Protein 2NAW (pdb70)

GO terms:
  GO:0005576 extracellular region (C, EXP)

Organism: Conus planorbis (NCBI:txid97183)

Structure (mmCIF, N/CA/C/O backbone):
data_2NAW
#
_entry.id   2NAW
#
loop_
_atom_site.group_PDB
_atom_site.id
_atom_site.type_symbol
_atom_site.label_atom_id
_atom_site.label_alt_id
_atom_site.label_comp_id
_atom_site.label_asym_id
_atom_site.label_entity_id
_atom_site.label_seq_id
_atom_site.pdbx_PDB_ins_code
_atom_site.Cartn_x
_atom_site.Cartn_y
_atom_site.Cartn_z
_atom_site.occupancy
_atom_site.B_iso_or_equiv
_atom_site.auth_seq_id
_atom_site.auth_comp_id
_atom_site.auth_asym_id
_atom_site.auth_atom_id
_atom_site.pdbx_PDB_model_num
ATOM 1 N N . HIS A 1 1 ? -8.484 -8.804 -13.459 1.00 0.00 1 HIS A N 1
ATOM 2 C CA . HIS A 1 1 ? -7.195 -8.126 -13.535 1.00 0.00 1 HIS A CA 1
ATOM 3 C C . HIS A 1 1 ? -6.216 -8.783 -12.587 1.00 0.00 1 HIS A C 1
ATOM 4 O O . HIS A 1 1 ? -5.014 -8.516 -12.625 1.00 0.00 1 HIS A O 1
ATOM 18 N N . GLY A 1 2 ? -6.738 -9.647 -11.751 1.00 0.00 2 GLY A N 1
ATOM 19 C CA . GLY A 1 2 ? -5.935 -10.309 -10.751 1.00 0.00 2 GLY A CA 1
ATOM 20 C C . GLY A 1 2 ? -5.927 -9.516 -9.471 1.00 0.00 2 GLY A C 1
ATOM 21 O O . GLY A 1 2 ? -6.690 -8.541 -9.334 1.00 0.00 2 GLY A O 1
ATOM 25 N N . GLU A 1 3 ? -5.108 -9.901 -8.523 1.00 0.00 3 GLU A N 1
ATOM 26 C CA . GLU A 1 3 ? -5.039 -9.170 -7.288 1.00 0.00 3 GLU A CA 1
ATOM 27 C C . GLU A 1 3 ? -4.104 -7.974 -7.375 1.00 0.00 3 GLU A C 1
ATOM 28 O O . GLU A 1 3 ? -2.910 -8.051 -7.072 1.00 0.00 3 GLU A O 1
ATOM 40 N N . GLY A 1 4 ? -4.643 -6.898 -7.870 1.00 0.00 4 GLY A N 1
ATOM 41 C CA . GLY A 1 4 ? -3.933 -5.657 -7.922 1.00 0.00 4 GLY A CA 1
ATOM 42 C C . GLY A 1 4 ? -4.307 -4.866 -6.725 1.00 0.00 4 GLY A C 1
ATOM 43 O O . GLY A 1 4 ? -5.169 -3.988 -6.786 1.00 0.00 4 GLY A O 1
ATOM 47 N N . THR A 1 5 ? -3.683 -5.181 -5.642 1.00 0.00 5 THR A N 1
ATOM 48 C CA . THR A 1 5 ? -4.054 -4.643 -4.383 1.00 0.00 5 THR A CA 1
ATOM 49 C C . THR A 1 5 ? -3.222 -3.415 -4.032 1.00 0.00 5 THR A C 1
ATOM 50 O O . THR A 1 5 ? -2.014 -3.508 -3.776 1.00 0.00 5 THR A O 1
ATOM 61 N N . PHE A 1 6 ? -3.863 -2.274 -4.068 1.00 0.00 6 PHE A N 1
ATOM 62 C CA . PHE A 1 6 ? -3.256 -1.048 -3.637 1.00 0.00 6 PHE A CA 1
ATOM 63 C C . PHE A 1 6 ? -3.565 -0.905 -2.171 1.00 0.00 6 PHE A C 1
ATOM 64 O O . PHE A 1 6 ? -4.739 -0.782 -1.781 1.00 0.00 6 PHE A O 1
ATOM 81 N N . THR A 1 7 ? -2.562 -0.982 -1.360 1.00 0.00 7 THR A N 1
ATOM 82 C CA . THR A 1 7 ? -2.758 -0.942 0.038 1.00 0.00 7 THR A CA 1
ATOM 83 C C . THR A 1 7 ? -2.709 0.468 0.584 1.00 0.00 7 THR A C 1
ATOM 84 O O . THR A 1 7 ? -2.027 1.351 0.042 1.00 0.00 7 THR A O 1
ATOM 95 N N . SER A 1 8 ? -3.520 0.692 1.571 1.00 0.00 8 SER A N 1
ATOM 96 C CA . SER A 1 8 ? -3.569 1.927 2.271 1.00 0.00 8 SER A CA 1
ATOM 97 C C . SER A 1 8 ? -3.342 1.654 3.754 1.00 0.00 8 SER A C 1
ATOM 98 O O . SER A 1 8 ? -4.289 1.448 4.513 1.00 0.00 8 SER A O 1
ATOM 106 N N . ASP A 1 9 ? -2.064 1.474 4.092 1.00 0.00 9 ASP A N 1
ATOM 107 C CA . ASP A 1 9 ? -1.536 1.193 5.451 1.00 0.00 9 ASP A CA 1
ATOM 108 C C . ASP A 1 9 ? -1.719 -0.264 5.822 1.00 0.00 9 ASP A C 1
ATOM 109 O O . ASP A 1 9 ? -1.061 -0.780 6.730 1.00 0.00 9 ASP A O 1
ATOM 118 N N . LEU A 1 10 ? -2.570 -0.936 5.062 1.00 0.00 10 LEU A N 1
ATOM 119 C CA . LEU A 1 10 ? -2.894 -2.332 5.269 1.00 0.00 10 LEU A CA 1
ATOM 120 C C . LEU A 1 10 ? -1.623 -3.182 5.238 1.00 0.00 10 LEU A C 1
ATOM 121 O O . LEU A 1 10 ? -1.436 -4.040 6.084 1.00 0.00 10 LEU A O 1
ATOM 137 N N . SER A 1 11 ? -0.750 -2.940 4.285 1.00 0.00 11 SER A N 1
ATOM 138 C CA . SER A 1 11 ? 0.520 -3.619 4.297 1.00 0.00 11 SER A CA 1
ATOM 139 C C . SER A 1 11 ? 1.673 -2.658 4.552 1.00 0.00 11 SER A C 1
ATOM 140 O O . SER A 1 11 ? 2.729 -3.076 5.002 1.00 0.00 11 SER A O 1
ATOM 148 N N . LYS A 1 12 ? 1.412 -1.360 4.351 1.00 0.00 12 LYS A N 1
ATOM 149 C CA . LYS A 1 12 ? 2.417 -0.299 4.420 1.00 0.00 12 LYS A CA 1
ATOM 150 C C . LYS A 1 12 ? 3.744 -0.702 3.760 1.00 0.00 12 LYS A C 1
ATOM 151 O O . LYS A 1 12 ? 4.792 -0.824 4.404 1.00 0.00 12 LYS A O 1
ATOM 170 N N . GLN A 1 13 ? 3.637 -1.016 2.506 1.00 0.00 13 GLN A N 1
ATOM 171 C CA . GLN A 1 13 ? 4.761 -1.466 1.689 1.00 0.00 13 GLN A CA 1
ATOM 172 C C . GLN A 1 13 ? 4.726 -0.753 0.350 1.00 0.00 13 GLN A C 1
ATOM 173 O O . GLN A 1 13 ? 5.446 0.223 0.137 1.00 0.00 13 GLN A O 1
ATOM 187 N N . MET A 1 14 ? 3.876 -1.223 -0.541 1.00 0.00 14 MET A N 1
ATOM 188 C CA . MET A 1 14 ? 3.682 -0.566 -1.806 1.00 0.00 14 MET A CA 1
ATOM 189 C C . MET A 1 14 ? 2.365 0.129 -1.701 1.00 0.00 14 MET A C 1
ATOM 190 O O . MET A 1 14 ? 1.300 -0.454 -1.961 1.00 0.00 14 MET A O 1
ATOM 204 N N . GLU A 1 15 ? 2.433 1.316 -1.201 1.00 0.00 15 GLU A N 1
ATOM 205 C CA . GLU A 1 15 ? 1.275 2.099 -0.941 1.00 0.00 15 GLU A CA 1
ATOM 206 C C . GLU A 1 15 ? 1.094 3.064 -2.062 1.00 0.00 15 GLU A C 1
ATOM 207 O O . GLU A 1 15 ? 2.056 3.403 -2.750 1.00 0.00 15 GLU A O 1
ATOM 219 N N . GLU A 1 16 ? -0.101 3.493 -2.274 1.00 0.00 16 GLU A N 1
ATOM 220 C CA . GLU A 1 16 ? -0.333 4.474 -3.284 1.00 0.00 16 GLU A CA 1
ATOM 221 C C . GLU A 1 16 ? -0.700 5.793 -2.631 1.00 0.00 16 GLU A C 1
ATOM 222 O O . GLU A 1 16 ? -0.139 6.858 -2.962 1.00 0.00 16 GLU A O 1
ATOM 234 N N . GLU A 1 17 ? -1.579 5.739 -1.664 1.00 0.00 17 GLU A N 1
ATOM 235 C CA . GLU A 1 17 ? -1.980 6.877 -1.015 1.00 0.00 17 GLU A CA 1
ATOM 236 C C . GLU A 1 17 ? -0.967 7.303 0.007 1.00 0.00 17 GLU A C 1
ATOM 237 O O . GLU A 1 17 ? -0.118 6.534 0.466 1.00 0.00 17 GLU A O 1
ATOM 249 N N . ALA A 1 18 ? -1.019 8.543 0.225 1.00 0.00 18 ALA A N 1
ATOM 250 C CA . ALA A 1 18 ? -0.131 9.353 1.082 1.00 0.00 18 ALA A CA 1
ATOM 251 C C . ALA A 1 18 ? 1.350 9.302 0.662 1.00 0.00 18 ALA A C 1
ATOM 252 O O . ALA A 1 18 ? 2.188 9.870 1.330 1.00 0.00 18 ALA A O 1
ATOM 259 N N . VAL A 1 19 ? 1.669 8.630 -0.440 1.00 0.00 19 VAL A N 1
ATOM 260 C CA . VAL A 1 19 ? 2.996 8.709 -1.010 1.00 0.00 19 VAL A CA 1
ATOM 261 C C . VAL A 1 19 ? 2.927 9.458 -2.335 1.00 0.00 19 VAL A C 1
ATOM 262 O O . VAL A 1 19 ? 3.744 10.332 -2.634 1.00 0.00 19 VAL A O 1
ATOM 275 N N . ARG A 1 20 ? 1.863 9.153 -3.094 1.00 0.00 20 ARG A N 1
ATOM 276 C CA . ARG A 1 20 ? 1.590 9.790 -4.372 1.00 0.00 20 ARG A CA 1
ATOM 277 C C . ARG A 1 20 ? 1.139 11.216 -4.206 1.00 0.00 20 ARG A C 1
ATOM 278 O O . ARG A 1 20 ? 0.994 11.929 -5.157 1.00 0.00 20 ARG A O 1
ATOM 299 N N . CYS A 1 21 ? 0.858 11.593 -2.998 1.00 0.00 21 CYS A N 1
ATOM 300 C CA . CYS A 1 21 ? 0.562 12.968 -2.704 1.00 0.00 21 CYS A CA 1
ATOM 301 C C . CYS A 1 21 ? 1.758 13.581 -2.014 1.00 0.00 21 CYS A C 1
ATOM 302 O O . CYS A 1 21 ? 2.110 14.699 -2.267 1.00 0.00 21 CYS A O 1
ATOM 309 N N . PHE A 1 22 ? 2.426 12.772 -1.214 1.00 0.00 22 PHE A N 1
ATOM 310 C CA . PHE A 1 22 ? 3.553 13.168 -0.373 1.00 0.00 22 PHE A CA 1
ATOM 311 C C . PHE A 1 22 ? 4.658 13.845 -1.183 1.00 0.00 22 PHE A C 1
ATOM 312 O O . PHE A 1 22 ? 4.999 15.004 -0.953 1.00 0.00 22 PHE A O 1
ATOM 329 N N . ILE A 1 23 ? 5.158 13.128 -2.164 1.00 0.00 23 ILE A N 1
ATOM 330 C CA . ILE A 1 23 ? 6.270 13.582 -2.997 1.00 0.00 23 ILE A CA 1
ATOM 331 C C . ILE A 1 23 ? 5.853 14.789 -3.874 1.00 0.00 23 ILE A C 1
ATOM 332 O O . ILE A 1 23 ? 6.675 15.603 -4.296 1.00 0.00 23 ILE A O 1
ATOM 348 N N . GLU A 1 24 ? 4.578 14.926 -4.078 1.00 0.00 24 GLU A N 1
ATOM 349 C CA . GLU A 1 24 ? 4.031 15.973 -4.919 1.00 0.00 24 GLU A CA 1
ATOM 350 C C . GLU A 1 24 ? 3.753 17.212 -4.073 1.00 0.00 24 GLU A C 1
ATOM 351 O O . GLU A 1 24 ? 3.956 18.349 -4.501 1.00 0.00 24 GLU A O 1
ATOM 363 N N . CYS A 1 25 ? 3.326 16.966 -2.862 1.00 0.00 25 CYS A N 1
ATOM 364 C CA . CYS A 1 25 ? 3.033 17.993 -1.878 1.00 0.00 25 CYS A CA 1
ATOM 365 C C . CYS A 1 25 ? 4.329 18.645 -1.444 1.00 0.00 25 CYS A C 1
ATOM 366 O O . CYS A 1 25 ? 4.362 19.829 -1.075 1.00 0.00 25 CYS A O 1
ATOM 373 N N . LEU A 1 26 ? 5.403 17.859 -1.514 1.00 0.00 26 LEU A N 1
ATOM 374 C CA . LEU A 1 26 ? 6.742 18.315 -1.225 1.00 0.00 26 LEU A CA 1
ATOM 375 C C . LEU A 1 26 ? 7.119 19.380 -2.258 1.00 0.00 26 LEU A C 1
ATOM 376 O O . LEU A 1 26 ? 7.742 20.390 -1.926 1.00 0.00 26 LEU A O 1
ATOM 392 N N . LYS A 1 27 ? 6.673 19.175 -3.492 1.00 0.00 27 LYS A N 1
ATOM 393 C CA . LYS A 1 27 ? 6.921 20.130 -4.563 1.00 0.00 27 LYS A CA 1
ATOM 394 C C . LYS A 1 27 ? 6.024 21.337 -4.340 1.00 0.00 27 LYS A C 1
ATOM 395 O O . LYS A 1 27 ? 6.492 22.467 -4.241 1.00 0.00 27 LYS A O 1
ATOM 414 N N . GLY A 1 28 ? 4.740 21.072 -4.229 1.00 0.00 28 GLY A N 1
ATOM 415 C CA . GLY A 1 28 ? 3.784 22.107 -3.956 1.00 0.00 28 GLY A CA 1
ATOM 416 C C . GLY A 1 28 ? 2.622 22.054 -4.867 1.00 0.00 28 GLY A C 1
ATOM 417 O O . GLY A 1 28 ? 2.416 22.959 -5.677 1.00 0.00 28 GLY A O 1
ATOM 421 N N . ILE A 1 29 ? 1.861 21.028 -4.759 1.00 0.00 29 ILE A N 1
ATOM 422 C CA . ILE A 1 29 ? 0.701 20.899 -5.496 1.00 0.00 29 ILE A CA 1
ATOM 423 C C . ILE A 1 29 ? -0.344 20.508 -4.534 1.00 0.00 29 ILE A C 1
ATOM 424 O O . ILE A 1 29 ? -0.096 19.739 -3.607 1.00 0.00 29 ILE A O 1
ATOM 440 N N . GLY A 1 30 ? -1.386 21.166 -4.650 1.00 0.00 30 GLY A N 1
ATOM 441 C CA . GLY A 1 30 ? -2.589 20.897 -3.888 1.00 0.00 30 GLY A CA 1
ATOM 442 C C . GLY A 1 30 ? -3.257 19.564 -4.253 1.00 0.00 30 GLY A C 1
ATOM 443 O O . GLY A 1 30 ? -2.612 18.524 -4.354 1.00 0.00 30 GLY A O 1
ATOM 447 N N . HIS A 1 31 ? -4.536 19.595 -4.462 1.00 0.00 31 HIS A N 1
ATOM 448 C CA . HIS A 1 31 ? -5.293 18.381 -4.707 1.00 0.00 31 HIS A CA 1
ATOM 449 C C . HIS A 1 31 ? -5.225 17.967 -6.172 1.00 0.00 31 HIS A C 1
ATOM 450 O O . HIS A 1 31 ? -6.064 18.354 -6.988 1.00 0.00 31 HIS A O 1
ATOM 464 N N . LYS A 1 32 ? -4.173 17.269 -6.517 1.00 0.00 32 LYS A N 1
ATOM 465 C CA . LYS A 1 32 ? -4.014 16.728 -7.860 1.00 0.00 32 LYS A CA 1
ATOM 466 C C . LYS A 1 32 ? -4.627 15.327 -7.928 1.00 0.00 32 LYS A C 1
ATOM 467 O O . LYS A 1 32 ? -5.266 14.953 -8.904 1.00 0.00 32 LYS A O 1
ATOM 486 N N . TYR A 1 33 ? -4.477 14.596 -6.856 1.00 0.00 33 TYR A N 1
ATOM 487 C CA . TYR A 1 33 ? -4.956 13.223 -6.767 1.00 0.00 33 TYR A CA 1
ATOM 488 C C . TYR A 1 33 ? -6.145 13.214 -5.828 1.00 0.00 33 TYR A C 1
ATOM 489 O O . TYR A 1 33 ? -6.225 14.087 -4.959 1.00 0.00 33 TYR A O 1
ATOM 507 N N . PRO A 1 34 ? -7.094 12.273 -5.994 1.00 0.00 34 PRO A N 1
ATOM 508 C CA . PRO A 1 34 ? -8.307 12.169 -5.141 1.00 0.00 34 PRO A CA 1
ATOM 509 C C . PRO A 1 34 ? -7.971 12.159 -3.644 1.00 0.00 34 PRO A C 1
ATOM 510 O O . PRO A 1 34 ? -8.536 12.900 -2.850 1.00 0.00 34 PRO A O 1
ATOM 521 N N . PHE A 1 35 ? -6.996 11.362 -3.312 1.00 0.00 35 PHE A N 1
ATOM 522 C CA . PHE A 1 35 ? -6.561 11.142 -1.949 1.00 0.00 35 PHE A CA 1
ATOM 523 C C . PHE A 1 35 ? -5.489 12.132 -1.520 1.00 0.00 35 PHE A C 1
ATOM 524 O O . PHE A 1 35 ? -4.964 12.045 -0.411 1.00 0.00 35 PHE A O 1
ATOM 541 N N . CYS A 1 36 ? -5.169 13.064 -2.372 1.00 0.00 36 CYS A N 1
ATOM 542 C CA . CYS A 1 36 ? -4.119 14.004 -2.072 1.00 0.00 36 CYS A CA 1
ATOM 543 C C . CYS A 1 36 ? -4.674 15.170 -1.336 1.00 0.00 36 CYS A C 1
ATOM 544 O O . CYS A 1 36 ? -5.424 15.960 -1.890 1.00 0.00 36 CYS A O 1
ATOM 551 N N . HIS A 1 37 ? -4.351 15.243 -0.078 1.00 0.00 37 HIS A N 1
ATOM 552 C CA . HIS A 1 37 ? -4.776 16.324 0.745 1.00 0.00 37 HIS A CA 1
ATOM 553 C C . HIS A 1 37 ? -3.596 17.184 1.089 1.00 0.00 37 HIS A C 1
ATOM 554 O O . HIS A 1 37 ? -2.986 17.063 2.160 1.00 0.00 37 HIS A O 1
ATOM 568 N N . CYS A 1 38 ? -3.198 17.951 0.127 1.00 0.00 38 CYS A N 1
ATOM 569 C CA . CYS A 1 38 ? -2.128 18.884 0.299 1.00 0.00 38 CYS A CA 1
ATOM 570 C C . CYS A 1 38 ? -2.691 20.295 0.226 1.00 0.00 38 CYS A C 1
ATOM 571 O O . CYS A 1 38 ? -3.656 20.546 -0.503 1.00 0.00 38 CYS A O 1
ATOM 578 N N . ARG A 1 39 ? -2.124 21.203 0.990 1.00 0.00 39 ARG A N 1
ATOM 579 C CA . ARG A 1 39 ? -2.630 22.577 1.065 1.00 0.00 39 ARG A CA 1
ATOM 580 C C . ARG A 1 39 ? -1.753 23.545 0.307 1.00 0.00 39 ARG A C 1
ATOM 581 O O . ARG A 1 39 ? -1.835 23.615 -0.923 1.00 0.00 39 ARG A O 1
ATOM 602 N N . HIS A 1 1 ? -18.746 -9.133 -15.805 1.00 0.00 1 HIS A N 2
ATOM 603 C CA . HIS A 1 1 ? -17.538 -8.324 -15.860 1.00 0.00 1 HIS A CA 2
ATOM 604 C C . HIS A 1 1 ? -16.357 -9.099 -15.287 1.00 0.00 1 HIS A C 2
ATOM 605 O O . HIS A 1 1 ? -16.530 -9.930 -14.378 1.00 0.00 1 HIS A O 2
ATOM 619 N N . GLY A 1 2 ? -15.191 -8.849 -15.827 1.00 0.00 2 GLY A N 2
ATOM 620 C CA . GLY A 1 2 ? -13.994 -9.497 -15.363 1.00 0.00 2 GLY A CA 2
ATOM 621 C C . GLY A 1 2 ? -13.665 -10.722 -16.172 1.00 0.00 2 GLY A C 2
ATOM 622 O O . GLY A 1 2 ? -14.465 -11.128 -17.043 1.00 0.00 2 GLY A O 2
ATOM 626 N N . GLU A 1 3 ? -12.508 -11.309 -15.877 1.00 0.00 3 GLU A N 2
ATOM 627 C CA . GLU A 1 3 ? -11.967 -12.498 -16.535 1.00 0.00 3 GLU A CA 2
ATOM 628 C C . GLU A 1 3 ? -11.582 -12.197 -17.988 1.00 0.00 3 GLU A C 2
ATOM 629 O O . GLU A 1 3 ? -12.402 -11.769 -18.802 1.00 0.00 3 GLU A O 2
ATOM 641 N N . GLY A 1 4 ? -10.324 -12.375 -18.296 1.00 0.00 4 GLY A N 2
ATOM 642 C CA . GLY A 1 4 ? -9.818 -12.026 -19.602 1.00 0.00 4 GLY A CA 2
ATOM 643 C C . GLY A 1 4 ? -9.397 -10.584 -19.592 1.00 0.00 4 GLY A C 2
ATOM 644 O O . GLY A 1 4 ? -8.239 -10.252 -19.841 1.00 0.00 4 GLY A O 2
ATOM 648 N N . THR A 1 5 ? -10.335 -9.740 -19.278 1.00 0.00 5 THR A N 2
ATOM 649 C CA . THR A 1 5 ? -10.095 -8.357 -19.101 1.00 0.00 5 THR A CA 2
ATOM 650 C C . THR A 1 5 ? -9.883 -8.123 -17.611 1.00 0.00 5 THR A C 2
ATOM 651 O O . THR A 1 5 ? -10.815 -8.257 -16.808 1.00 0.00 5 THR A O 2
ATOM 662 N N . PHE A 1 6 ? -8.668 -7.846 -17.247 1.00 0.00 6 PHE A N 2
ATOM 663 C CA . PHE A 1 6 ? -8.326 -7.603 -15.880 1.00 0.00 6 PHE A CA 2
ATOM 664 C C . PHE A 1 6 ? -7.888 -6.161 -15.746 1.00 0.00 6 PHE A C 2
ATOM 665 O O . PHE A 1 6 ? -6.807 -5.778 -16.206 1.00 0.00 6 PHE A O 2
ATOM 682 N N . THR A 1 7 ? -8.715 -5.373 -15.130 1.00 0.00 7 THR A N 2
ATOM 683 C CA . THR A 1 7 ? -8.487 -3.963 -15.038 1.00 0.00 7 THR A CA 2
ATOM 684 C C . THR A 1 7 ? -7.667 -3.630 -13.796 1.00 0.00 7 THR A C 2
ATOM 685 O O . THR A 1 7 ? -7.949 -4.116 -12.687 1.00 0.00 7 THR A O 2
ATOM 696 N N . SER A 1 8 ? -6.625 -2.879 -13.994 1.00 0.00 8 SER A N 2
ATOM 697 C CA . SER A 1 8 ? -5.780 -2.460 -12.927 1.00 0.00 8 SER A CA 2
ATOM 698 C C . SER A 1 8 ? -6.086 -1.010 -12.622 1.00 0.00 8 SER A C 2
ATOM 699 O O . SER A 1 8 ? -6.512 -0.263 -13.524 1.00 0.00 8 SER A O 2
ATOM 707 N N . ASP A 1 9 ? -5.910 -0.623 -11.359 1.00 0.00 9 ASP A N 2
ATOM 708 C CA . ASP A 1 9 ? -6.071 0.762 -10.899 1.00 0.00 9 ASP A CA 2
ATOM 709 C C . ASP A 1 9 ? -7.513 1.214 -10.991 1.00 0.00 9 ASP A C 2
ATOM 710 O O . ASP A 1 9 ? -7.803 2.406 -10.985 1.00 0.00 9 ASP A O 2
ATOM 719 N N . LEU A 1 10 ? -8.413 0.256 -11.004 1.00 0.00 10 LEU A N 2
ATOM 720 C CA . LEU A 1 10 ? -9.833 0.533 -11.066 1.00 0.00 10 LEU A CA 2
ATOM 721 C C . LEU A 1 10 ? -10.267 0.930 -9.664 1.00 0.00 10 LEU A C 2
ATOM 722 O O . LEU A 1 10 ? -10.990 1.910 -9.470 1.00 0.00 10 LEU A O 2
ATOM 738 N N . SER A 1 11 ? -9.774 0.195 -8.695 1.00 0.00 11 SER A N 2
ATOM 739 C CA . SER A 1 11 ? -10.012 0.501 -7.313 1.00 0.00 11 SER A CA 2
ATOM 740 C C . SER A 1 11 ? -8.911 1.435 -6.817 1.00 0.00 11 SER A C 2
ATOM 741 O O . SER A 1 11 ? -9.026 2.077 -5.765 1.00 0.00 11 SER A O 2
ATOM 749 N N . LYS A 1 12 ? -7.828 1.489 -7.624 1.00 0.00 12 LYS A N 2
ATOM 750 C CA . LYS A 1 12 ? -6.644 2.295 -7.390 1.00 0.00 12 LYS A CA 2
ATOM 751 C C . LYS A 1 12 ? -6.021 1.952 -6.023 1.00 0.00 12 LYS A C 2
ATOM 752 O O . LYS A 1 12 ? -5.375 2.770 -5.352 1.00 0.00 12 LYS A O 2
ATOM 771 N N . GLN A 1 13 ? -6.207 0.738 -5.673 1.00 0.00 13 GLN A N 2
ATOM 772 C CA . GLN A 1 13 ? -5.762 0.158 -4.451 1.00 0.00 13 GLN A CA 2
ATOM 773 C C . GLN A 1 13 ? -4.362 -0.442 -4.638 1.00 0.00 13 GLN A C 2
ATOM 774 O O . GLN A 1 13 ? -3.655 -0.721 -3.675 1.00 0.00 13 GLN A O 2
ATOM 788 N N . MET A 1 14 ? -3.979 -0.619 -5.893 1.00 0.00 14 MET A N 2
ATOM 789 C CA . MET A 1 14 ? -2.671 -1.182 -6.260 1.00 0.00 14 MET A CA 2
ATOM 790 C C . MET A 1 14 ? -1.518 -0.268 -5.805 1.00 0.00 14 MET A C 2
ATOM 791 O O . MET A 1 14 ? -0.393 -0.720 -5.587 1.00 0.00 14 MET A O 2
ATOM 805 N N . GLU A 1 15 ? -1.820 1.000 -5.660 1.00 0.00 15 GLU A N 2
ATOM 806 C CA . GLU A 1 15 ? -0.860 1.987 -5.223 1.00 0.00 15 GLU A CA 2
ATOM 807 C C . GLU A 1 15 ? -1.054 2.271 -3.751 1.00 0.00 15 GLU A C 2
ATOM 808 O O . GLU A 1 15 ? -2.122 1.974 -3.171 1.00 0.00 15 GLU A O 2
ATOM 820 N N . GLU A 1 16 ? -0.050 2.811 -3.142 1.00 0.00 16 GLU A N 2
ATOM 821 C CA . GLU A 1 16 ? -0.128 3.187 -1.771 1.00 0.00 16 GLU A CA 2
ATOM 822 C C . GLU A 1 16 ? -0.403 4.670 -1.729 1.00 0.00 16 GLU A C 2
ATOM 823 O O . GLU A 1 16 ? 0.239 5.463 -2.444 1.00 0.00 16 GLU A O 2
ATOM 835 N N . GLU A 1 17 ? -1.316 5.063 -0.915 1.00 0.00 17 GLU A N 2
ATOM 836 C CA . GLU A 1 17 ? -1.733 6.370 -0.874 1.00 0.00 17 GLU A CA 2
ATOM 837 C C . GLU A 1 17 ? -0.930 7.080 0.169 1.00 0.00 17 GLU A C 2
ATOM 838 O O . GLU A 1 17 ? -0.215 6.461 0.969 1.00 0.00 17 GLU A O 2
ATOM 850 N N . ALA A 1 18 ? -0.985 8.351 0.077 1.00 0.00 18 ALA A N 2
ATOM 851 C CA . ALA A 1 18 ? -0.180 9.311 0.861 1.00 0.00 18 ALA A CA 2
ATOM 852 C C . ALA A 1 18 ? 1.315 9.221 0.492 1.00 0.00 18 ALA A C 2
ATOM 853 O O . ALA A 1 18 ? 2.166 9.867 1.092 1.00 0.00 18 ALA A O 2
ATOM 860 N N . VAL A 1 19 ? 1.589 8.423 -0.535 1.00 0.00 19 VAL A N 2
ATOM 861 C CA . VAL A 1 19 ? 2.901 8.277 -1.147 1.00 0.00 19 VAL A CA 2
ATOM 862 C C . VAL A 1 19 ? 2.849 9.003 -2.478 1.00 0.00 19 VAL A C 2
ATOM 863 O O . VAL A 1 19 ? 3.714 9.796 -2.817 1.00 0.00 19 VAL A O 2
ATOM 876 N N . ARG A 1 20 ? 1.749 8.772 -3.173 1.00 0.00 20 ARG A N 2
ATOM 877 C CA . ARG A 1 20 ? 1.454 9.361 -4.483 1.00 0.00 20 ARG A CA 2
ATOM 878 C C . ARG A 1 20 ? 1.387 10.890 -4.389 1.00 0.00 20 ARG A C 2
ATOM 879 O O . ARG A 1 20 ? 1.647 11.588 -5.342 1.00 0.00 20 ARG A O 2
ATOM 900 N N . CYS A 1 21 ? 1.029 11.367 -3.215 1.00 0.00 21 CYS A N 2
ATOM 901 C CA . CYS A 1 21 ? 0.873 12.782 -2.915 1.00 0.00 21 CYS A CA 2
ATOM 902 C C . CYS A 1 21 ? 2.056 13.283 -2.076 1.00 0.00 21 CYS A C 2
ATOM 903 O O . CYS A 1 21 ? 2.199 14.465 -1.850 1.00 0.00 21 CYS A O 2
ATOM 910 N N . PHE A 1 22 ? 2.944 12.370 -1.689 1.00 0.00 22 PHE A N 2
ATOM 911 C CA . PHE A 1 22 ? 4.017 12.687 -0.743 1.00 0.00 22 PHE A CA 2
ATOM 912 C C . PHE A 1 22 ? 5.015 13.668 -1.332 1.00 0.00 22 PHE A C 2
ATOM 913 O O . PHE A 1 22 ? 5.110 14.804 -0.887 1.00 0.00 22 PHE A O 2
ATOM 930 N N . ILE A 1 23 ? 5.720 13.238 -2.371 1.00 0.00 23 ILE A N 2
ATOM 931 C CA . ILE A 1 23 ? 6.761 14.068 -2.998 1.00 0.00 23 ILE A CA 2
ATOM 932 C C . ILE A 1 23 ? 6.104 15.273 -3.639 1.00 0.00 23 ILE A C 2
ATOM 933 O O . ILE A 1 23 ? 6.659 16.367 -3.701 1.00 0.00 23 ILE A O 2
ATOM 949 N N . GLU A 1 24 ? 4.888 15.064 -4.035 1.00 0.00 24 GLU A N 2
ATOM 950 C CA . GLU A 1 24 ? 4.071 16.072 -4.661 1.00 0.00 24 GLU A CA 2
ATOM 951 C C . GLU A 1 24 ? 3.758 17.167 -3.667 1.00 0.00 24 GLU A C 2
ATOM 952 O O . GLU A 1 24 ? 3.655 18.333 -4.023 1.00 0.00 24 GLU A O 2
ATOM 964 N N . CYS A 1 25 ? 3.633 16.784 -2.430 1.00 0.00 25 CYS A N 2
ATOM 965 C CA . CYS A 1 25 ? 3.379 17.724 -1.364 1.00 0.00 25 CYS A CA 2
ATOM 966 C C . CYS A 1 25 ? 4.646 18.529 -1.069 1.00 0.00 25 CYS A C 2
ATOM 967 O O . CYS A 1 25 ? 4.577 19.708 -0.677 1.00 0.00 25 CYS A O 2
ATOM 974 N N . LEU A 1 26 ? 5.812 17.905 -1.271 1.00 0.00 26 LEU A N 2
ATOM 975 C CA . LEU A 1 26 ? 7.076 18.644 -1.170 1.00 0.00 26 LEU A CA 2
ATOM 976 C C . LEU A 1 26 ? 7.188 19.638 -2.314 1.00 0.00 26 LEU A C 2
ATOM 977 O O . LEU A 1 26 ? 7.768 20.710 -2.166 1.00 0.00 26 LEU A O 2
ATOM 993 N N . LYS A 1 27 ? 6.626 19.272 -3.455 1.00 0.00 27 LYS A N 2
ATOM 994 C CA . LYS A 1 27 ? 6.606 20.146 -4.620 1.00 0.00 27 LYS A CA 2
ATOM 995 C C . LYS A 1 27 ? 5.652 21.313 -4.379 1.00 0.00 27 LYS A C 2
ATOM 996 O O . LYS A 1 27 ? 6.019 22.477 -4.518 1.00 0.00 27 LYS A O 2
ATOM 1015 N N . GLY A 1 28 ? 4.447 20.991 -3.999 1.00 0.00 28 GLY A N 2
ATOM 1016 C CA . GLY A 1 28 ? 3.437 21.987 -3.795 1.00 0.00 28 GLY A CA 2
ATOM 1017 C C . GLY A 1 28 ? 2.468 21.944 -4.916 1.00 0.00 28 GLY A C 2
ATOM 1018 O O . GLY A 1 28 ? 2.680 22.580 -5.958 1.00 0.00 28 GLY A O 2
ATOM 1022 N N . ILE A 1 29 ? 1.427 21.190 -4.729 1.00 0.00 29 ILE A N 2
ATOM 1023 C CA . ILE A 1 29 ? 0.446 20.987 -5.698 1.00 0.00 29 ILE A CA 2
ATOM 1024 C C . ILE A 1 29 ? -0.911 21.099 -5.057 1.00 0.00 29 ILE A C 2
ATOM 1025 O O . ILE A 1 29 ? -1.214 20.480 -4.036 1.00 0.00 29 ILE A O 2
ATOM 1041 N N . GLY A 1 30 ? -1.615 21.983 -5.558 1.00 0.00 30 GLY A N 2
ATOM 1042 C CA . GLY A 1 30 ? -2.963 22.227 -5.143 1.00 0.00 30 GLY A CA 2
ATOM 1043 C C . GLY A 1 30 ? -3.921 21.221 -5.730 1.00 0.00 30 GLY A C 2
ATOM 1044 O O . GLY A 1 30 ? -4.456 21.427 -6.830 1.00 0.00 30 GLY A O 2
ATOM 1048 N N . HIS A 1 31 ? -4.124 20.145 -4.989 1.00 0.00 31 HIS A N 2
ATOM 1049 C CA . HIS A 1 31 ? -5.018 19.046 -5.320 1.00 0.00 31 HIS A CA 2
ATOM 1050 C C . HIS A 1 31 ? -4.742 18.418 -6.684 1.00 0.00 31 HIS A C 2
ATOM 1051 O O . HIS A 1 31 ? -5.416 18.711 -7.676 1.00 0.00 31 HIS A O 2
ATOM 1065 N N . LYS A 1 32 ? -3.717 17.595 -6.743 1.00 0.00 32 LYS A N 2
ATOM 1066 C CA . LYS A 1 32 ? -3.421 16.857 -7.963 1.00 0.00 32 LYS A CA 2
ATOM 1067 C C . LYS A 1 32 ? -4.149 15.513 -7.913 1.00 0.00 32 LYS A C 2
ATOM 1068 O O . LYS A 1 32 ? -4.370 14.863 -8.928 1.00 0.00 32 LYS A O 2
ATOM 1087 N N . TYR A 1 33 ? -4.541 15.123 -6.721 1.00 0.00 33 TYR A N 2
ATOM 1088 C CA . TYR A 1 33 ? -5.204 13.861 -6.506 1.00 0.00 33 TYR A CA 2
ATOM 1089 C C . TYR A 1 33 ? -6.370 14.107 -5.576 1.00 0.00 33 TYR A C 2
ATOM 1090 O O . TYR A 1 33 ? -6.278 14.979 -4.706 1.00 0.00 33 TYR A O 2
ATOM 1108 N N . PRO A 1 34 ? -7.460 13.348 -5.727 1.00 0.00 34 PRO A N 2
ATOM 1109 C CA . PRO A 1 34 ? -8.652 13.443 -4.848 1.00 0.00 34 PRO A CA 2
ATOM 1110 C C . PRO A 1 34 ? -8.297 13.194 -3.374 1.00 0.00 34 PRO A C 2
ATOM 1111 O O . PRO A 1 34 ? -8.765 13.876 -2.465 1.00 0.00 34 PRO A O 2
ATOM 1122 N N . PHE A 1 35 ? -7.422 12.247 -3.191 1.00 0.00 35 PHE A N 2
ATOM 1123 C CA . PHE A 1 35 ? -7.018 11.724 -1.899 1.00 0.00 35 PHE A CA 2
ATOM 1124 C C . PHE A 1 35 ? -5.703 12.344 -1.434 1.00 0.00 35 PHE A C 2
ATOM 1125 O O . PHE A 1 35 ? -5.030 11.822 -0.548 1.00 0.00 35 PHE A O 2
ATOM 1142 N N . CYS A 1 36 ? -5.331 13.432 -2.036 1.00 0.00 36 CYS A N 2
ATOM 1143 C CA . CYS A 1 36 ? -4.117 14.111 -1.655 1.00 0.00 36 CYS A CA 2
ATOM 1144 C C . CYS A 1 36 ? -4.451 15.148 -0.602 1.00 0.00 36 CYS A C 2
ATOM 1145 O O . CYS A 1 36 ? -5.239 16.068 -0.839 1.00 0.00 36 CYS A O 2
ATOM 1152 N N . HIS A 1 37 ? -3.886 14.968 0.567 1.00 0.00 37 HIS A N 2
ATOM 1153 C CA . HIS A 1 37 ? -4.152 15.814 1.724 1.00 0.00 37 HIS A CA 2
ATOM 1154 C C . HIS A 1 37 ? -3.113 16.931 1.850 1.00 0.00 37 HIS A C 2
ATOM 1155 O O . HIS A 1 37 ? -2.737 17.326 2.953 1.00 0.00 37 HIS A O 2
ATOM 1169 N N . CYS A 1 38 ? -2.675 17.474 0.738 1.00 0.00 38 CYS A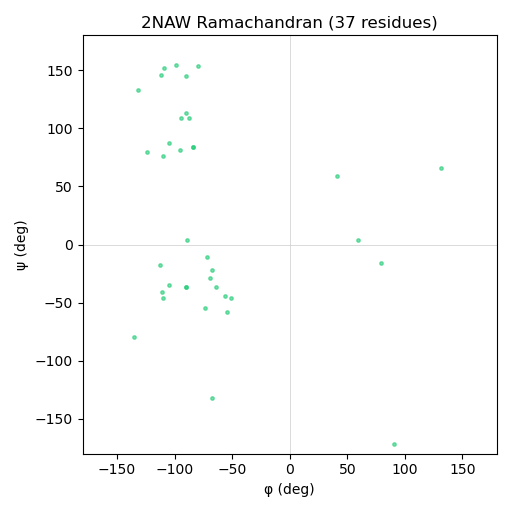 N 2
ATOM 1170 C CA . CYS A 1 38 ? -1.666 18.516 0.791 1.00 0.00 38 CYS A CA 2
ATOM 1171 C C . CYS A 1 38 ? -2.295 19.888 0.552 1.00 0.00 38 CYS A C 2
ATOM 1172 O O . CYS A 1 38 ? -1.615 20.910 0.578 1.00 0.00 38 CYS A O 2
ATOM 1179 N N . ARG A 1 39 ? -3.607 19.897 0.384 1.00 0.00 39 ARG A N 2
ATOM 1180 C CA . ARG A 1 39 ? -4.377 21.116 0.052 1.00 0.00 39 ARG A CA 2
ATOM 1181 C C . ARG A 1 39 ? -3.866 21.774 -1.219 1.00 0.00 39 ARG A C 2
ATOM 1182 O O . ARG A 1 39 ? -3.541 21.073 -2.194 1.00 0.00 39 ARG A O 2
ATOM 1203 N N . HIS A 1 1 ? -6.515 4.515 25.147 1.00 0.00 1 HIS A N 3
ATOM 1204 C CA . HIS A 1 1 ? -6.096 5.838 24.720 1.00 0.00 1 HIS A CA 3
ATOM 1205 C C . HIS A 1 1 ? -4.632 5.817 24.333 1.00 0.00 1 HIS A C 3
ATOM 1206 O O . HIS A 1 1 ? -3.890 4.892 24.709 1.00 0.00 1 HIS A O 3
ATOM 1220 N N . GLY A 1 2 ? -4.223 6.814 23.606 1.00 0.00 2 GLY A N 3
ATOM 1221 C CA . GLY A 1 2 ? -2.861 6.930 23.180 1.00 0.00 2 GLY A CA 3
ATOM 1222 C C . GLY A 1 2 ? -2.698 6.503 21.745 1.00 0.00 2 GLY A C 3
ATOM 1223 O O . GLY A 1 2 ? -3.535 5.769 21.206 1.00 0.00 2 GLY A O 3
ATOM 1227 N N . GLU A 1 3 ? -1.629 6.934 21.139 1.00 0.00 3 GLU A N 3
ATOM 1228 C CA . GLU A 1 3 ? -1.337 6.631 19.764 1.00 0.00 3 GLU A CA 3
ATOM 1229 C C . GLU A 1 3 ? 0.177 6.660 19.638 1.00 0.00 3 GLU A C 3
ATOM 1230 O O . GLU A 1 3 ? 0.803 7.688 19.915 1.00 0.00 3 GLU A O 3
ATOM 1242 N N . GLY A 1 4 ? 0.766 5.557 19.282 1.00 0.00 4 GLY A N 3
ATOM 1243 C CA . GLY A 1 4 ? 2.194 5.510 19.171 1.00 0.00 4 GLY A CA 3
ATOM 1244 C C . GLY A 1 4 ? 2.640 4.724 17.981 1.00 0.00 4 GLY A C 3
ATOM 1245 O O . GLY A 1 4 ? 3.725 4.134 17.989 1.00 0.00 4 GLY A O 3
ATOM 1249 N N . THR A 1 5 ? 1.834 4.708 16.959 1.00 0.00 5 THR A N 3
ATOM 1250 C CA . THR A 1 5 ? 2.150 3.970 15.778 1.00 0.00 5 THR A CA 3
ATOM 1251 C C . THR A 1 5 ? 2.232 4.875 14.560 1.00 0.00 5 THR A C 3
ATOM 1252 O O . THR A 1 5 ? 1.221 5.403 14.078 1.00 0.00 5 THR A O 3
ATOM 1263 N N . PHE A 1 6 ? 3.417 5.068 14.078 1.00 0.00 6 PHE A N 3
ATOM 1264 C CA . PHE A 1 6 ? 3.652 5.880 12.926 1.00 0.00 6 PHE A CA 3
ATOM 1265 C C . PHE A 1 6 ? 4.219 4.957 11.859 1.00 0.00 6 PHE A C 3
ATOM 1266 O O . PHE A 1 6 ? 5.241 4.299 12.083 1.00 0.00 6 PHE A O 3
ATOM 1283 N N . THR A 1 7 ? 3.553 4.865 10.745 1.00 0.00 7 THR A N 3
ATOM 1284 C CA . THR A 1 7 ? 3.929 3.929 9.730 1.00 0.00 7 THR A CA 3
ATOM 1285 C C . THR A 1 7 ? 4.383 4.654 8.462 1.00 0.00 7 THR A C 3
ATOM 1286 O O . THR A 1 7 ? 3.599 5.352 7.815 1.00 0.00 7 THR A O 3
ATOM 1297 N N . SER A 1 8 ? 5.649 4.515 8.137 1.00 0.00 8 SER A N 3
ATOM 1298 C CA . SER A 1 8 ? 6.196 5.130 6.956 1.00 0.00 8 SER A CA 3
ATOM 1299 C C . SER A 1 8 ? 6.884 4.068 6.112 1.00 0.00 8 SER A C 3
ATOM 1300 O O . SER A 1 8 ? 8.014 3.683 6.413 1.00 0.00 8 SER A O 3
ATOM 1308 N N . ASP A 1 9 ? 6.167 3.533 5.113 1.00 0.00 9 ASP A N 3
ATOM 1309 C CA . ASP A 1 9 ? 6.695 2.515 4.175 1.00 0.00 9 ASP A CA 3
ATOM 1310 C C . ASP A 1 9 ? 7.144 1.279 4.928 1.00 0.00 9 ASP A C 3
ATOM 1311 O O . ASP A 1 9 ? 8.014 0.542 4.450 1.00 0.00 9 ASP A O 3
ATOM 1320 N N . LEU A 1 10 ? 6.522 1.015 6.074 1.00 0.00 10 LEU A N 3
ATOM 1321 C CA . LEU A 1 10 ? 6.966 -0.072 6.935 1.00 0.00 10 LEU A CA 3
ATOM 1322 C C . LEU A 1 10 ? 6.663 -1.397 6.249 1.00 0.00 10 LEU A C 3
ATOM 1323 O O . LEU A 1 10 ? 7.513 -2.275 6.164 1.00 0.00 10 LEU A O 3
ATOM 1339 N N . SER A 1 11 ? 5.477 -1.510 5.740 1.00 0.00 11 SER A N 3
ATOM 1340 C CA . SER A 1 11 ? 5.116 -2.610 4.893 1.00 0.00 11 SER A CA 3
ATOM 1341 C C . SER A 1 11 ? 4.868 -2.068 3.491 1.00 0.00 11 SER A C 3
ATOM 1342 O O . SER A 1 11 ? 4.731 -2.816 2.532 1.00 0.00 11 SER A O 3
ATOM 1350 N N . LYS A 1 12 ? 4.740 -0.725 3.429 1.00 0.00 12 LYS A N 3
ATOM 1351 C CA . LYS A 1 12 ? 4.465 0.054 2.216 1.00 0.00 12 LYS A CA 3
ATOM 1352 C C . LYS A 1 12 ? 3.092 -0.334 1.639 1.00 0.00 12 LYS A C 3
ATOM 1353 O O . LYS A 1 12 ? 2.757 -0.088 0.483 1.00 0.00 12 LYS A O 3
ATOM 1372 N N . GLN A 1 13 ? 2.299 -0.884 2.502 1.00 0.00 13 GLN A N 3
ATOM 1373 C CA . GLN A 1 13 ? 0.971 -1.348 2.176 1.00 0.00 13 GLN A CA 3
ATOM 1374 C C . GLN A 1 13 ? -0.074 -0.305 2.516 1.00 0.00 13 GLN A C 3
ATOM 1375 O O . GLN A 1 13 ? -1.043 -0.117 1.778 1.00 0.00 13 GLN A O 3
ATOM 1389 N N . MET A 1 14 ? 0.126 0.372 3.627 1.00 0.00 14 MET A N 3
ATOM 1390 C CA . MET A 1 14 ? -0.815 1.374 4.103 1.00 0.00 14 MET A CA 3
ATOM 1391 C C . MET A 1 14 ? -0.827 2.569 3.182 1.00 0.00 14 MET A C 3
ATOM 1392 O O . MET A 1 14 ? -1.894 3.046 2.761 1.00 0.00 14 MET A O 3
ATOM 1406 N N . GLU A 1 15 ? 0.342 3.030 2.846 1.00 0.00 15 GLU A N 3
ATOM 1407 C CA . GLU A 1 15 ? 0.502 4.184 2.024 1.00 0.00 15 GLU A CA 3
ATOM 1408 C C . GLU A 1 15 ? 0.374 3.897 0.544 1.00 0.00 15 GLU A C 3
ATOM 1409 O O . GLU A 1 15 ? 1.36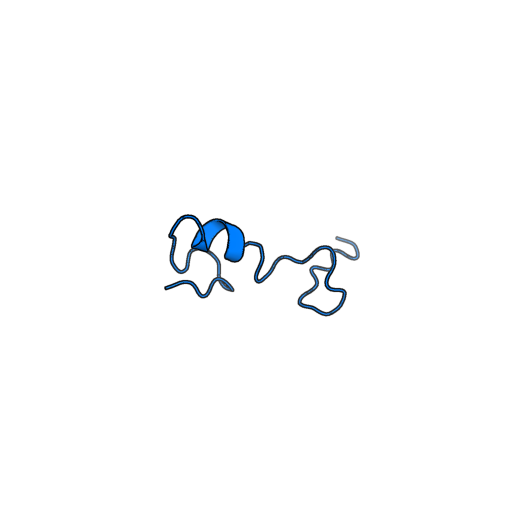0 3.804 -0.198 1.00 0.00 15 GLU A O 3
ATOM 1421 N N . GLU A 1 16 ? -0.845 3.658 0.140 1.00 0.00 16 GLU A N 3
ATOM 1422 C CA . GLU A 1 16 ? -1.185 3.512 -1.261 1.00 0.00 16 GLU A CA 3
ATOM 1423 C C . GLU A 1 16 ? -1.579 4.874 -1.791 1.00 0.00 16 GLU A C 3
ATOM 1424 O O . GLU A 1 16 ? -1.580 5.139 -2.993 1.00 0.00 16 GLU A O 3
ATOM 1436 N N . GLU A 1 17 ? -1.879 5.727 -0.862 1.00 0.00 17 GLU A N 3
ATOM 1437 C CA . GLU A 1 17 ? -2.278 7.038 -1.081 1.00 0.00 17 GLU A CA 3
ATOM 1438 C C . GLU A 1 17 ? -1.323 7.896 -0.299 1.00 0.00 17 GLU A C 3
ATOM 1439 O O . GLU A 1 17 ? -0.408 7.391 0.341 1.00 0.00 17 GLU A O 3
ATOM 1451 N N . ALA A 1 18 ? -1.566 9.157 -0.367 1.00 0.00 18 ALA A N 3
ATOM 1452 C CA . ALA A 1 18 ? -0.827 10.253 0.299 1.00 0.00 18 ALA A CA 3
ATOM 1453 C C . ALA A 1 18 ? 0.711 10.233 0.147 1.00 0.00 18 ALA A C 3
ATOM 1454 O O . ALA A 1 18 ? 1.368 11.091 0.669 1.00 0.00 18 ALA A O 3
ATOM 1461 N N . VAL A 1 19 ? 1.252 9.319 -0.628 1.00 0.00 19 VAL A N 3
ATOM 1462 C CA . VAL A 1 19 ? 2.676 9.315 -0.932 1.00 0.00 19 VAL A CA 3
ATOM 1463 C C . VAL A 1 19 ? 2.864 9.735 -2.354 1.00 0.00 19 VAL A C 3
ATOM 1464 O O . VAL A 1 19 ? 3.788 10.466 -2.699 1.00 0.00 19 VAL A O 3
ATOM 1477 N N . ARG A 1 20 ? 1.877 9.360 -3.156 1.00 0.00 20 ARG A N 3
ATOM 1478 C CA . ARG A 1 20 ? 1.736 9.828 -4.520 1.00 0.00 20 ARG A CA 3
ATOM 1479 C C . ARG A 1 20 ? 1.391 11.312 -4.512 1.00 0.00 20 ARG A C 3
ATOM 1480 O O . ARG A 1 20 ? 1.441 11.980 -5.509 1.00 0.00 20 ARG A O 3
ATOM 1501 N N . CYS A 1 21 ? 1.016 11.778 -3.351 1.00 0.00 21 CYS A N 3
ATOM 1502 C CA . CYS A 1 21 ? 0.705 13.156 -3.104 1.00 0.00 21 CYS A CA 3
ATOM 1503 C C . CYS A 1 21 ? 1.847 13.805 -2.326 1.00 0.00 21 CYS A C 3
ATOM 1504 O O . CYS A 1 21 ? 2.159 14.955 -2.528 1.00 0.00 21 CYS A O 3
ATOM 1511 N N . PHE A 1 22 ? 2.501 13.011 -1.485 1.00 0.00 22 PHE A N 3
ATOM 1512 C CA . PHE A 1 22 ? 3.524 13.477 -0.547 1.00 0.00 22 PHE A CA 3
ATOM 1513 C C . PHE A 1 22 ? 4.659 14.191 -1.253 1.00 0.00 22 PHE A C 3
ATOM 1514 O O . PHE A 1 22 ? 4.913 15.370 -0.999 1.00 0.00 22 PHE A O 3
ATOM 1531 N N . ILE A 1 23 ? 5.297 13.489 -2.166 1.00 0.00 23 ILE A N 3
ATOM 1532 C CA . ILE A 1 23 ? 6.462 14.003 -2.888 1.00 0.00 23 ILE A CA 3
ATOM 1533 C C . ILE A 1 23 ? 6.063 15.189 -3.791 1.00 0.00 23 ILE A C 3
ATOM 1534 O O . ILE A 1 23 ? 6.863 16.076 -4.091 1.00 0.00 23 ILE A O 3
ATOM 1550 N N . GLU A 1 24 ? 4.817 15.223 -4.163 1.00 0.00 24 GLU A N 3
ATOM 1551 C CA . GLU A 1 24 ? 4.317 16.219 -5.082 1.00 0.00 24 GLU A CA 3
ATOM 1552 C C . GLU A 1 24 ? 3.921 17.471 -4.324 1.00 0.00 24 GLU A C 3
ATOM 1553 O O . GLU A 1 24 ? 4.179 18.595 -4.758 1.00 0.00 24 GLU A O 3
ATOM 1565 N N . CYS A 1 25 ? 3.327 17.269 -3.181 1.00 0.00 25 CYS A N 3
ATOM 1566 C CA . CYS A 1 25 ? 2.950 18.349 -2.278 1.00 0.00 25 CYS A CA 3
ATOM 1567 C C . CYS A 1 25 ? 4.210 18.979 -1.697 1.00 0.00 25 CYS A C 3
ATOM 1568 O O . CYS A 1 25 ? 4.235 20.164 -1.367 1.00 0.00 25 CYS A O 3
ATOM 1575 N N . LEU A 1 26 ? 5.270 18.166 -1.624 1.00 0.00 26 LEU A N 3
ATOM 1576 C CA . LEU A 1 26 ? 6.595 18.602 -1.201 1.00 0.00 26 LEU A CA 3
ATOM 1577 C C . LEU A 1 26 ? 7.134 19.647 -2.188 1.00 0.00 26 LEU A C 3
ATOM 1578 O O . LEU A 1 26 ? 7.909 20.527 -1.821 1.00 0.00 26 LEU A O 3
ATOM 1594 N N . LYS A 1 27 ? 6.705 19.532 -3.438 1.00 0.00 27 LYS A N 3
ATOM 1595 C CA . LYS A 1 27 ? 7.069 20.490 -4.466 1.00 0.00 27 LYS A CA 3
ATOM 1596 C C . LYS A 1 27 ? 6.113 21.665 -4.374 1.00 0.00 27 LYS A C 3
ATOM 1597 O O . LYS A 1 27 ? 6.523 22.825 -4.265 1.00 0.00 27 LYS A O 3
ATOM 1616 N N . GLY A 1 28 ? 4.833 21.361 -4.425 1.00 0.00 28 GLY A N 3
ATOM 1617 C CA . GLY A 1 28 ? 3.824 22.372 -4.281 1.00 0.00 28 GLY A CA 3
ATOM 1618 C C . GLY A 1 28 ? 2.711 22.198 -5.244 1.00 0.00 28 GLY A C 3
ATOM 1619 O O . GLY A 1 28 ? 2.560 22.983 -6.179 1.00 0.00 28 GLY A O 3
ATOM 1623 N N . ILE A 1 29 ? 1.946 21.185 -5.047 1.00 0.00 29 ILE A N 3
ATOM 1624 C CA . ILE A 1 29 ? 0.800 20.956 -5.800 1.00 0.00 29 ILE A CA 3
ATOM 1625 C C . ILE A 1 29 ? -0.230 20.585 -4.810 1.00 0.00 29 ILE A C 3
ATOM 1626 O O . ILE A 1 29 ? 0.034 19.806 -3.882 1.00 0.00 29 ILE A O 3
ATOM 1642 N N . GLY A 1 30 ? -1.267 21.283 -4.870 1.00 0.00 30 GLY A N 3
ATOM 1643 C CA . GLY A 1 30 ? -2.434 21.017 -4.060 1.00 0.00 30 GLY A CA 3
ATOM 1644 C C . GLY A 1 30 ? -3.134 19.715 -4.435 1.00 0.00 30 GLY A C 3
ATOM 1645 O O . GLY A 1 30 ? -2.511 18.676 -4.617 1.00 0.00 30 GLY A O 3
ATOM 1649 N N . HIS A 1 31 ? -4.414 19.777 -4.580 1.00 0.00 31 HIS A N 3
ATOM 1650 C CA . HIS A 1 31 ? -5.198 18.601 -4.848 1.00 0.00 31 HIS A CA 3
ATOM 1651 C C . HIS A 1 31 ? -5.101 18.219 -6.326 1.00 0.00 31 HIS A C 3
ATOM 1652 O O . HIS A 1 31 ? -5.781 18.791 -7.182 1.00 0.00 31 HIS A O 3
ATOM 1666 N N . LYS A 1 32 ? -4.175 17.353 -6.625 1.00 0.00 32 LYS A N 3
ATOM 1667 C CA . LYS A 1 32 ? -4.034 16.809 -7.962 1.00 0.00 32 LYS A CA 3
ATOM 1668 C C . LYS A 1 32 ? -4.694 15.438 -8.027 1.00 0.00 32 LYS A C 3
ATOM 1669 O O . LYS A 1 32 ? -5.437 15.124 -8.950 1.00 0.00 32 LYS A O 3
ATOM 1688 N N . TYR A 1 33 ? -4.470 14.670 -7.002 1.00 0.00 33 TYR A N 3
ATOM 1689 C CA . TYR A 1 33 ? -4.957 13.311 -6.926 1.00 0.00 33 TYR A CA 3
ATOM 1690 C C . TYR A 1 33 ? -6.135 13.289 -5.970 1.00 0.00 33 TYR A C 3
ATOM 1691 O O . TYR A 1 33 ? -6.120 14.029 -5.005 1.00 0.00 33 TYR A O 3
ATOM 1709 N N . PRO A 1 34 ? -7.143 12.431 -6.205 1.00 0.00 34 PRO A N 3
ATOM 1710 C CA . PRO A 1 34 ? -8.357 12.314 -5.342 1.00 0.00 34 PRO A CA 3
ATOM 1711 C C . PRO A 1 34 ? -8.010 12.037 -3.864 1.00 0.00 34 PRO A C 3
ATOM 1712 O O . PRO A 1 34 ? -8.713 12.447 -2.935 1.00 0.00 34 PRO A O 3
ATOM 1723 N N . PHE A 1 35 ? -6.916 11.357 -3.676 1.00 0.00 35 PHE A N 3
ATOM 1724 C CA . PHE A 1 35 ? -6.423 10.976 -2.368 1.00 0.00 35 PHE A CA 3
ATOM 1725 C C . PHE A 1 35 ? -5.222 11.830 -1.970 1.00 0.00 35 PHE A C 3
ATOM 1726 O O . PHE A 1 35 ? -4.398 11.447 -1.123 1.00 0.00 35 PHE A O 3
ATOM 1743 N N . CYS A 1 36 ? -5.100 12.963 -2.590 1.00 0.00 36 CYS A N 3
ATOM 1744 C CA . CYS A 1 36 ? -4.050 13.875 -2.245 1.00 0.00 36 CYS A CA 3
ATOM 1745 C C . CYS A 1 36 ? -4.574 14.827 -1.200 1.00 0.00 36 CYS A C 3
ATOM 1746 O O . CYS A 1 36 ? -5.253 15.816 -1.490 1.00 0.00 36 CYS A O 3
ATOM 1753 N N . HIS A 1 37 ? -4.306 14.472 0.026 1.00 0.00 37 HIS A N 3
ATOM 1754 C CA . HIS A 1 37 ? -4.847 15.163 1.171 1.00 0.00 37 HIS A CA 3
ATOM 1755 C C . HIS A 1 37 ? -3.849 16.158 1.749 1.00 0.00 37 HIS A C 3
ATOM 1756 O O . HIS A 1 37 ? -4.001 16.627 2.879 1.00 0.00 37 HIS A O 3
ATOM 1770 N N . CYS A 1 38 ? -2.863 16.506 0.972 1.00 0.00 38 CYS A N 3
ATOM 1771 C CA . CYS A 1 38 ? -1.857 17.446 1.400 1.00 0.00 38 CYS A CA 3
ATOM 1772 C C . CYS A 1 38 ? -2.125 18.785 0.733 1.00 0.00 38 CYS A C 3
ATOM 1773 O O . CYS A 1 38 ? -2.628 18.833 -0.391 1.00 0.00 38 CYS A O 3
ATOM 1780 N N . ARG A 1 39 ? -1.828 19.857 1.431 1.00 0.00 39 ARG A N 3
ATOM 1781 C CA . ARG A 1 39 ? -2.039 21.204 0.925 1.00 0.00 39 ARG A CA 3
ATOM 1782 C C . ARG A 1 39 ? -1.075 22.183 1.581 1.00 0.00 39 ARG A C 3
ATOM 1783 O O . ARG A 1 39 ? -0.035 21.765 2.118 1.00 0.00 39 ARG A O 3
ATOM 1804 N N . HIS A 1 1 ? 10.340 -12.345 -2.810 1.00 0.00 1 HIS A N 4
ATOM 1805 C CA . HIS A 1 1 ? 11.273 -11.432 -2.178 1.00 0.00 1 HIS A CA 4
ATOM 1806 C C . HIS A 1 1 ? 11.827 -10.508 -3.239 1.00 0.00 1 HIS A C 4
ATOM 1807 O O . HIS A 1 1 ? 11.482 -10.646 -4.423 1.00 0.00 1 HIS A O 4
ATOM 1821 N N . GLY A 1 2 ? 12.649 -9.582 -2.838 1.00 0.00 2 GLY A N 4
ATOM 1822 C CA . GLY A 1 2 ? 13.235 -8.664 -3.763 1.00 0.00 2 GLY A CA 4
ATOM 1823 C C . GLY A 1 2 ? 12.602 -7.303 -3.672 1.00 0.00 2 GLY A C 4
ATOM 1824 O O . GLY A 1 2 ? 11.488 -7.161 -3.150 1.00 0.00 2 GLY A O 4
ATOM 1828 N N . GLU A 1 3 ? 13.296 -6.316 -4.162 1.00 0.00 3 GLU A N 4
ATOM 1829 C CA . GLU A 1 3 ? 12.835 -4.955 -4.169 1.00 0.00 3 GLU A CA 4
ATOM 1830 C C . GLU A 1 3 ? 13.453 -4.291 -5.379 1.00 0.00 3 GLU A C 4
ATOM 1831 O O . GLU A 1 3 ? 14.496 -4.749 -5.864 1.00 0.00 3 GLU A O 4
ATOM 1843 N N . GLY A 1 4 ? 12.834 -3.257 -5.874 1.00 0.00 4 GLY A N 4
ATOM 1844 C CA . GLY A 1 4 ? 13.363 -2.567 -7.015 1.00 0.00 4 GLY A CA 4
ATOM 1845 C C . GLY A 1 4 ? 12.319 -2.367 -8.067 1.00 0.00 4 GLY A C 4
ATOM 1846 O O . GLY A 1 4 ? 12.545 -1.670 -9.056 1.00 0.00 4 GLY A O 4
ATOM 1850 N N . THR A 1 5 ? 11.191 -2.989 -7.885 1.00 0.00 5 THR A N 4
ATOM 1851 C CA . THR A 1 5 ? 10.103 -2.848 -8.793 1.00 0.00 5 THR A CA 4
ATOM 1852 C C . THR A 1 5 ? 9.079 -1.861 -8.238 1.00 0.00 5 THR A C 4
ATOM 1853 O O . THR A 1 5 ? 8.357 -2.156 -7.271 1.00 0.00 5 THR A O 4
ATOM 1864 N N . PHE A 1 6 ? 9.031 -0.703 -8.817 1.00 0.00 6 PHE A N 4
ATOM 1865 C CA . PHE A 1 6 ? 8.117 0.325 -8.402 1.00 0.00 6 PHE A CA 4
ATOM 1866 C C . PHE A 1 6 ? 7.181 0.646 -9.543 1.00 0.00 6 PHE A C 4
ATOM 1867 O O . PHE A 1 6 ? 7.638 0.967 -10.644 1.00 0.00 6 PHE A O 4
ATOM 1884 N N . THR A 1 7 ? 5.903 0.541 -9.323 1.00 0.00 7 THR A N 4
ATOM 1885 C CA . THR A 1 7 ? 4.952 0.858 -10.352 1.00 0.00 7 THR A CA 4
ATOM 1886 C C . THR A 1 7 ? 3.862 1.793 -9.838 1.00 0.00 7 THR A C 4
ATOM 1887 O O . THR A 1 7 ? 2.965 1.383 -9.113 1.00 0.00 7 THR A O 4
ATOM 1898 N N . SER A 1 8 ? 3.920 3.030 -10.249 1.00 0.00 8 SER A N 4
ATOM 1899 C CA . SER A 1 8 ? 2.966 4.009 -9.821 1.00 0.00 8 SER A CA 4
ATOM 1900 C C . SER A 1 8 ? 1.720 3.951 -10.673 1.00 0.00 8 SER A C 4
ATOM 1901 O O . SER A 1 8 ? 1.678 4.472 -11.791 1.00 0.00 8 SER A O 4
ATOM 1909 N N . ASP A 1 9 ? 0.760 3.171 -10.188 1.00 0.00 9 ASP A N 4
ATOM 1910 C CA . ASP A 1 9 ? -0.572 2.993 -10.806 1.00 0.00 9 ASP A CA 4
ATOM 1911 C C . ASP A 1 9 ? -0.489 2.187 -12.111 1.00 0.00 9 ASP A C 4
ATOM 1912 O O . ASP A 1 9 ? -1.489 1.870 -12.731 1.00 0.00 9 ASP A O 4
ATOM 1921 N N . LEU A 1 10 ? 0.722 1.803 -12.473 1.00 0.00 10 LEU A N 4
ATOM 1922 C CA . LEU A 1 10 ? 0.976 1.017 -13.669 1.00 0.00 10 LEU A CA 4
ATOM 1923 C C . LEU A 1 10 ? 0.477 -0.408 -13.427 1.00 0.00 10 LEU A C 4
ATOM 1924 O O . LEU A 1 10 ? -0.161 -1.009 -14.282 1.00 0.00 10 LEU A O 4
ATOM 1940 N N . SER A 1 11 ? 0.749 -0.933 -12.243 1.00 0.00 11 SER A N 4
ATOM 1941 C CA . SER A 1 11 ? 0.241 -2.234 -11.875 1.00 0.00 11 SER A CA 4
ATOM 1942 C C . SER A 1 11 ? -1.128 -2.048 -11.229 1.00 0.00 11 SER A C 4
ATOM 1943 O O . SER A 1 11 ? -1.923 -2.982 -11.111 1.00 0.00 11 SER A O 4
ATOM 1951 N N . LYS A 1 12 ? -1.365 -0.793 -10.829 1.00 0.00 12 LYS A N 4
ATOM 1952 C CA . LYS A 1 12 ? -2.582 -0.291 -10.187 1.00 0.00 12 LYS A CA 4
ATOM 1953 C C . LYS A 1 12 ? -2.947 -1.092 -8.923 1.00 0.00 12 LYS A C 4
ATOM 1954 O O . LYS A 1 12 ? -4.078 -1.069 -8.430 1.00 0.00 12 LYS A O 4
ATOM 1973 N N . GLN A 1 13 ? -1.964 -1.764 -8.404 1.00 0.00 13 GLN A N 4
ATOM 1974 C CA . GLN A 1 13 ? -2.095 -2.590 -7.226 1.00 0.00 13 GLN A CA 4
ATOM 1975 C C . GLN A 1 13 ? -0.912 -2.374 -6.318 1.00 0.00 13 GLN A C 4
ATOM 1976 O O . GLN A 1 13 ? -1.073 -2.046 -5.132 1.00 0.00 13 GLN A O 4
ATOM 1990 N N . MET A 1 14 ? 0.281 -2.521 -6.862 1.00 0.00 14 MET A N 4
ATOM 1991 C CA . MET A 1 14 ? 1.466 -2.335 -6.072 1.00 0.00 14 MET A CA 4
ATOM 1992 C C . MET A 1 14 ? 1.879 -0.876 -6.059 1.00 0.00 14 MET A C 4
ATOM 1993 O O . MET A 1 14 ? 2.759 -0.450 -6.804 1.00 0.00 14 MET A O 4
ATOM 2007 N N . GLU A 1 15 ? 1.170 -0.124 -5.278 1.00 0.00 15 GLU A N 4
ATOM 2008 C CA . GLU A 1 15 ? 1.412 1.270 -5.051 1.00 0.00 15 GLU A CA 4
ATOM 2009 C C . GLU A 1 15 ? 0.606 1.643 -3.825 1.00 0.00 15 GLU A C 4
ATOM 2010 O O . GLU A 1 15 ? -0.443 1.033 -3.564 1.00 0.00 15 GLU A O 4
ATOM 2022 N N . GLU A 1 16 ? 1.089 2.563 -3.061 1.00 0.00 16 GLU A N 4
ATOM 2023 C CA . GLU A 1 16 ? 0.453 2.947 -1.837 1.00 0.00 16 GLU A CA 4
ATOM 2024 C C . GLU A 1 16 ? -0.065 4.378 -1.966 1.00 0.00 16 GLU A C 4
ATOM 2025 O O . GLU A 1 16 ? 0.381 5.134 -2.843 1.00 0.00 16 GLU A O 4
ATOM 2037 N N . GLU A 1 17 ? -1.012 4.752 -1.140 1.00 0.00 17 GLU A N 4
ATOM 2038 C CA . GLU A 1 17 ? -1.511 6.053 -1.143 1.00 0.00 17 GLU A CA 4
ATOM 2039 C C . GLU A 1 17 ? -0.705 6.842 -0.138 1.00 0.00 17 GLU A C 4
ATOM 2040 O O . GLU A 1 17 ? 0.281 6.351 0.423 1.00 0.00 17 GLU A O 4
ATOM 2052 N N . ALA A 1 18 ? -1.116 8.037 0.052 1.00 0.00 18 ALA A N 4
ATOM 2053 C CA . ALA A 1 18 ? -0.461 9.085 0.874 1.00 0.00 18 ALA A CA 4
ATOM 2054 C C . ALA A 1 18 ? 1.040 9.310 0.546 1.00 0.00 18 ALA A C 4
ATOM 2055 O O . ALA A 1 18 ? 1.680 10.126 1.169 1.00 0.00 18 ALA A O 4
ATOM 2062 N N . VAL A 1 19 ? 1.566 8.629 -0.459 1.00 0.00 19 VAL A N 4
ATOM 2063 C CA . VAL A 1 19 ? 2.900 8.871 -0.935 1.00 0.00 19 VAL A CA 4
ATOM 2064 C C . VAL A 1 19 ? 2.814 9.537 -2.302 1.00 0.00 19 VAL A C 4
ATOM 2065 O O . VAL A 1 19 ? 3.601 10.418 -2.635 1.00 0.00 19 VAL A O 4
ATOM 2078 N N . ARG A 1 20 ? 1.754 9.167 -3.040 1.00 0.00 20 ARG A N 4
ATOM 2079 C CA . ARG A 1 20 ? 1.456 9.717 -4.365 1.00 0.00 20 ARG A CA 4
ATOM 2080 C C . ARG A 1 20 ? 1.140 11.208 -4.266 1.00 0.00 20 ARG A C 4
ATOM 2081 O O . ARG A 1 20 ? 1.221 11.929 -5.221 1.00 0.00 20 ARG A O 4
ATOM 2102 N N . CYS A 1 21 ? 0.761 11.629 -3.097 1.00 0.00 21 CYS A N 4
ATOM 2103 C CA . CYS A 1 21 ? 0.458 13.016 -2.822 1.00 0.00 21 CYS A CA 4
ATOM 2104 C C . CYS A 1 21 ? 1.594 13.640 -2.027 1.00 0.00 21 CYS A C 4
ATOM 2105 O O . CYS A 1 21 ? 1.834 14.828 -2.106 1.00 0.00 21 CYS A O 4
ATOM 2112 N N . PHE A 1 22 ? 2.332 12.791 -1.327 1.00 0.00 22 PHE A N 4
ATOM 2113 C CA . PHE A 1 22 ? 3.368 13.204 -0.394 1.00 0.00 22 PHE A CA 4
ATOM 2114 C C . PHE A 1 22 ? 4.458 13.980 -1.108 1.00 0.00 22 PHE A C 4
ATOM 2115 O O . PHE A 1 22 ? 4.624 15.177 -0.887 1.00 0.00 22 PHE A O 4
ATOM 2132 N N . ILE A 1 23 ? 5.140 13.301 -2.012 1.00 0.00 23 ILE A N 4
ATOM 2133 C CA . ILE A 1 23 ? 6.268 13.868 -2.741 1.00 0.00 23 ILE A CA 4
ATOM 2134 C C . ILE A 1 23 ? 5.828 15.103 -3.531 1.00 0.00 23 ILE A C 4
ATOM 2135 O O . ILE A 1 23 ? 6.526 16.121 -3.575 1.00 0.00 23 ILE A O 4
ATOM 2151 N N . GLU A 1 24 ? 4.638 15.019 -4.078 1.00 0.00 24 GLU A N 4
ATOM 2152 C CA . GLU A 1 24 ? 4.067 16.077 -4.878 1.00 0.00 24 GLU A CA 4
ATOM 2153 C C . GLU A 1 24 ? 3.804 17.298 -4.029 1.00 0.00 24 GLU A C 4
ATOM 2154 O O . GLU A 1 24 ? 4.137 18.412 -4.409 1.00 0.00 24 GLU A O 4
ATOM 2166 N N . CYS A 1 25 ? 3.239 17.072 -2.869 1.00 0.00 25 CYS A N 4
ATOM 2167 C CA . CYS A 1 25 ? 2.902 18.150 -1.947 1.00 0.00 25 CYS A CA 4
ATOM 2168 C C . CYS A 1 25 ? 4.158 18.839 -1.416 1.00 0.00 25 CYS A C 4
ATOM 2169 O O . CYS A 1 25 ? 4.153 20.048 -1.184 1.00 0.00 25 CYS A O 4
ATOM 2176 N N . LEU A 1 26 ? 5.249 18.078 -1.257 1.00 0.00 26 LEU A N 4
ATOM 2177 C CA . LEU A 1 26 ? 6.532 18.659 -0.828 1.00 0.00 26 LEU A CA 4
ATOM 2178 C C . LEU A 1 26 ? 7.099 19.597 -1.886 1.00 0.00 26 LEU A C 4
ATOM 2179 O O . LEU A 1 26 ? 7.939 20.449 -1.601 1.00 0.00 26 LEU A O 4
ATOM 2195 N N . LYS A 1 27 ? 6.648 19.436 -3.096 1.00 0.00 27 LYS A N 4
ATOM 2196 C CA . LYS A 1 27 ? 7.035 20.311 -4.164 1.00 0.00 27 LYS A CA 4
ATOM 2197 C C . LYS A 1 27 ? 6.013 21.443 -4.266 1.00 0.00 27 LYS A C 4
ATOM 2198 O O . LYS A 1 27 ? 6.359 22.628 -4.183 1.00 0.00 27 LYS A O 4
ATOM 2217 N N . GLY A 1 28 ? 4.765 21.081 -4.399 1.00 0.00 28 GLY A N 4
ATOM 2218 C CA . GLY A 1 28 ? 3.709 22.053 -4.448 1.00 0.00 28 GLY A CA 4
ATOM 2219 C C . GLY A 1 28 ? 2.706 21.719 -5.489 1.00 0.00 28 GLY A C 4
ATOM 2220 O O . GLY A 1 28 ? 2.908 22.011 -6.670 1.00 0.00 28 GLY A O 4
ATOM 2224 N N . ILE A 1 29 ? 1.628 21.117 -5.074 1.00 0.00 29 ILE A N 4
ATOM 2225 C CA . ILE A 1 29 ? 0.601 20.738 -5.939 1.00 0.00 29 ILE A CA 4
ATOM 2226 C C . ILE A 1 29 ? -0.683 21.075 -5.254 1.00 0.00 29 ILE A C 4
ATOM 2227 O O . ILE A 1 29 ? -0.864 20.815 -4.064 1.00 0.00 29 ILE A O 4
ATOM 2243 N N . GLY A 1 30 ? -1.448 21.785 -5.919 1.00 0.00 30 GLY A N 4
ATOM 2244 C CA . GLY A 1 30 ? -2.791 22.067 -5.479 1.00 0.00 30 GLY A CA 4
ATOM 2245 C C . GLY A 1 30 ? -3.782 21.123 -6.133 1.00 0.00 30 GLY A C 4
ATOM 2246 O O . GLY A 1 30 ? -4.007 21.224 -7.343 1.00 0.00 30 GLY A O 4
ATOM 2250 N N . HIS A 1 31 ? -4.319 20.172 -5.340 1.00 0.00 31 HIS A N 4
ATOM 2251 C CA . HIS A 1 31 ? -5.338 19.187 -5.773 1.00 0.00 31 HIS A CA 4
ATOM 2252 C C . HIS A 1 31 ? -4.985 18.433 -7.047 1.00 0.00 31 HIS A C 4
ATOM 2253 O O . HIS A 1 31 ? -5.309 18.875 -8.141 1.00 0.00 31 HIS A O 4
ATOM 2267 N N . LYS A 1 32 ? -4.301 17.315 -6.918 1.00 0.00 32 LYS A N 4
ATOM 2268 C CA . LYS A 1 32 ? -3.958 16.531 -8.099 1.00 0.00 32 LYS A CA 4
ATOM 2269 C C . LYS A 1 32 ? -4.381 15.068 -8.002 1.00 0.00 32 LYS A C 4
ATOM 2270 O O . LYS A 1 32 ? -4.280 14.324 -8.982 1.00 0.00 32 LYS A O 4
ATOM 2289 N N . TYR A 1 33 ? -4.863 14.653 -6.845 1.00 0.00 33 TYR A N 4
ATOM 2290 C CA . TYR A 1 33 ? -5.300 13.275 -6.643 1.00 0.00 33 TYR A CA 4
ATOM 2291 C C . TYR A 1 33 ? -6.483 13.299 -5.686 1.00 0.00 33 TYR A C 4
ATOM 2292 O O . TYR A 1 33 ? -6.520 14.158 -4.792 1.00 0.00 33 TYR A O 4
ATOM 2310 N N . PRO A 1 34 ? -7.449 12.359 -5.838 1.00 0.00 34 PRO A N 4
ATOM 2311 C CA . PRO A 1 34 ? -8.677 12.305 -5.003 1.00 0.00 34 PRO A CA 4
ATOM 2312 C C . PRO A 1 34 ? -8.356 12.340 -3.512 1.00 0.00 34 PRO A C 4
ATOM 2313 O O . PRO A 1 34 ? -8.878 13.149 -2.751 1.00 0.00 34 PRO A O 4
ATOM 2324 N N . PHE A 1 35 ? -7.421 11.517 -3.159 1.00 0.00 35 PHE A N 4
ATOM 2325 C CA . PHE A 1 35 ? -6.997 11.286 -1.801 1.00 0.00 35 PHE A CA 4
ATOM 2326 C C . PHE A 1 35 ? -5.837 12.199 -1.405 1.00 0.00 35 PHE A C 4
ATOM 2327 O O . PHE A 1 35 ? -5.192 12.003 -0.379 1.00 0.00 35 PHE A O 4
ATOM 2344 N N . CYS A 1 36 ? -5.577 13.189 -2.198 1.00 0.00 36 CYS A N 4
ATOM 2345 C CA . CYS A 1 36 ? -4.489 14.079 -1.921 1.00 0.00 36 CYS A CA 4
ATOM 2346 C C . CYS A 1 36 ? -4.967 15.286 -1.191 1.00 0.00 36 CYS A C 4
ATOM 2347 O O . CYS A 1 36 ? -5.712 16.112 -1.732 1.00 0.00 36 CYS A O 4
ATOM 2354 N N . HIS A 1 37 ? -4.578 15.369 0.045 1.00 0.00 37 HIS A N 4
ATOM 2355 C CA . HIS A 1 37 ? -4.885 16.499 0.852 1.00 0.00 37 HIS A CA 4
ATOM 2356 C C . HIS A 1 37 ? -3.599 17.214 1.176 1.00 0.00 37 HIS A C 4
ATOM 2357 O O . HIS A 1 37 ? -3.033 17.049 2.263 1.00 0.00 37 HIS A O 4
ATOM 2371 N N . CYS A 1 38 ? -3.082 17.922 0.187 1.00 0.00 38 CYS A N 4
ATOM 2372 C CA . CYS A 1 38 ? -1.866 18.701 0.354 1.00 0.00 38 CYS A CA 4
ATOM 2373 C C . CYS A 1 38 ? -2.167 19.880 1.279 1.00 0.00 38 CYS A C 4
ATOM 2374 O O . CYS A 1 38 ? -3.330 20.145 1.589 1.00 0.00 38 CYS A O 4
ATOM 2381 N N . ARG A 1 39 ? -1.175 20.584 1.706 1.00 0.00 39 ARG A N 4
ATOM 2382 C CA . ARG A 1 39 ? -1.379 21.652 2.658 1.00 0.00 39 ARG A CA 4
ATOM 2383 C C . ARG A 1 39 ? -0.396 22.766 2.397 1.00 0.00 39 ARG A C 4
ATOM 2384 O O . ARG A 1 39 ? 0.593 22.551 1.666 1.00 0.00 39 ARG A O 4
ATOM 2405 N N . HIS A 1 1 ? 15.959 17.452 4.548 1.00 0.00 1 HIS A N 5
ATOM 2406 C CA . HIS A 1 1 ? 16.257 18.332 3.428 1.00 0.00 1 HIS A CA 5
ATOM 2407 C C . HIS A 1 1 ? 15.902 17.684 2.098 1.00 0.00 1 HIS A C 5
ATOM 2408 O O . HIS A 1 1 ? 16.280 18.164 1.027 1.00 0.00 1 HIS A O 5
ATOM 2422 N N . GLY A 1 2 ? 15.135 16.627 2.175 1.00 0.00 2 GLY A N 5
ATOM 2423 C CA . GLY A 1 2 ? 14.676 15.955 0.986 1.00 0.00 2 GLY A CA 5
ATOM 2424 C C . GLY A 1 2 ? 15.061 14.499 0.949 1.00 0.00 2 GLY A C 5
ATOM 2425 O O . GLY A 1 2 ? 15.858 14.029 1.781 1.00 0.00 2 GLY A O 5
ATOM 2429 N N . GLU A 1 3 ? 14.498 13.785 0.009 1.00 0.00 3 GLU A N 5
ATOM 2430 C CA . GLU A 1 3 ? 14.770 12.376 -0.194 1.00 0.00 3 GLU A CA 5
ATOM 2431 C C . GLU A 1 3 ? 14.759 12.100 -1.692 1.00 0.00 3 GLU A C 5
ATOM 2432 O O . GLU A 1 3 ? 13.839 12.522 -2.392 1.00 0.00 3 GLU A O 5
ATOM 2444 N N . GLY A 1 4 ? 15.780 11.431 -2.176 1.00 0.00 4 GLY A N 5
ATOM 2445 C CA . GLY A 1 4 ? 15.879 11.139 -3.589 1.00 0.00 4 GLY A CA 5
ATOM 2446 C C . GLY A 1 4 ? 15.865 9.653 -3.848 1.00 0.00 4 GLY A C 5
ATOM 2447 O O . GLY A 1 4 ? 16.054 9.200 -4.984 1.00 0.00 4 GLY A O 5
ATOM 2451 N N . THR A 1 5 ? 15.677 8.896 -2.802 1.00 0.00 5 THR A N 5
ATOM 2452 C CA . THR A 1 5 ? 15.603 7.470 -2.900 1.00 0.00 5 THR A CA 5
ATOM 2453 C C . THR A 1 5 ? 14.129 7.077 -2.874 1.00 0.00 5 THR A C 5
ATOM 2454 O O . THR A 1 5 ? 13.456 7.238 -1.850 1.00 0.00 5 THR A O 5
ATOM 2465 N N . PHE A 1 6 ? 13.617 6.629 -3.990 1.00 0.00 6 PHE A N 5
ATOM 2466 C CA . PHE A 1 6 ? 12.219 6.272 -4.083 1.00 0.00 6 PHE A CA 5
ATOM 2467 C C . PHE A 1 6 ? 12.102 4.793 -4.365 1.00 0.00 6 PHE A C 5
ATOM 2468 O O . PHE A 1 6 ? 12.371 4.343 -5.477 1.00 0.00 6 PHE A O 5
ATOM 2485 N N . THR A 1 7 ? 11.759 4.033 -3.370 1.00 0.00 7 THR A N 5
ATOM 2486 C CA . THR A 1 7 ? 11.649 2.620 -3.531 1.00 0.00 7 THR A CA 5
ATOM 2487 C C . THR A 1 7 ? 10.326 2.118 -2.944 1.00 0.00 7 THR A C 5
ATOM 2488 O O . THR A 1 7 ? 9.869 2.610 -1.910 1.00 0.00 7 THR A O 5
ATOM 2499 N N . SER A 1 8 ? 9.701 1.190 -3.623 1.00 0.00 8 SER A N 5
ATOM 2500 C CA . SER A 1 8 ? 8.459 0.622 -3.170 1.00 0.00 8 SER A CA 5
ATOM 2501 C C . SER A 1 8 ? 8.695 -0.836 -2.801 1.00 0.00 8 SER A C 5
ATOM 2502 O O . SER A 1 8 ? 9.657 -1.449 -3.289 1.00 0.00 8 SER A O 5
ATOM 2510 N N . ASP A 1 9 ? 7.877 -1.348 -1.881 1.00 0.00 9 ASP A N 5
ATOM 2511 C CA . ASP A 1 9 ? 7.902 -2.757 -1.413 1.00 0.00 9 ASP A CA 5
ATOM 2512 C C . ASP A 1 9 ? 9.157 -3.011 -0.578 1.00 0.00 9 ASP A C 5
ATOM 2513 O O . ASP A 1 9 ? 9.497 -4.132 -0.225 1.00 0.00 9 ASP A O 5
ATOM 2522 N N . LEU A 1 10 ? 9.800 -1.930 -0.209 1.00 0.00 10 LEU A N 5
ATOM 2523 C CA . LEU A 1 10 ? 11.007 -1.972 0.589 1.00 0.00 10 LEU A CA 5
ATOM 2524 C C . LEU A 1 10 ? 10.582 -2.054 2.048 1.00 0.00 10 LEU A C 5
ATOM 2525 O O . LEU A 1 10 ? 11.119 -2.838 2.830 1.00 0.00 10 LEU A O 5
ATOM 2541 N N . SER A 1 11 ? 9.589 -1.269 2.386 1.00 0.00 11 SER A N 5
ATOM 2542 C CA . SER A 1 11 ? 9.010 -1.283 3.702 1.00 0.00 11 SER A CA 5
ATOM 2543 C C . SER A 1 11 ? 7.898 -2.350 3.688 1.00 0.00 11 SER A C 5
ATOM 2544 O O . SER A 1 11 ? 7.430 -2.820 4.726 1.00 0.00 11 SER A O 5
ATOM 2552 N N . LYS A 1 12 ? 7.537 -2.728 2.462 1.00 0.00 12 LYS A N 5
ATOM 2553 C CA . LYS A 1 12 ? 6.572 -3.757 2.138 1.00 0.00 12 LYS A CA 5
ATOM 2554 C C . LYS A 1 12 ? 5.208 -3.551 2.762 1.00 0.00 12 LYS A C 5
ATOM 2555 O O . LYS A 1 12 ? 4.750 -4.320 3.625 1.00 0.00 12 LYS A O 5
ATOM 2574 N N . GLN A 1 13 ? 4.641 -2.473 2.414 1.00 0.00 13 GLN A N 5
ATOM 2575 C CA . GLN A 1 13 ? 3.317 -2.118 2.811 1.00 0.00 13 GLN A CA 5
ATOM 2576 C C . GLN A 1 13 ? 2.593 -1.642 1.562 1.00 0.00 13 GLN A C 5
ATOM 2577 O O . GLN A 1 13 ? 3.237 -1.496 0.512 1.00 0.00 13 GLN A O 5
ATOM 2591 N N . MET A 1 14 ? 1.299 -1.416 1.638 1.00 0.00 14 MET A N 5
ATOM 2592 C CA . MET A 1 14 ? 0.573 -0.923 0.475 1.00 0.00 14 MET A CA 5
ATOM 2593 C C . MET A 1 14 ? 0.860 0.551 0.267 1.00 0.00 14 MET A C 5
ATOM 2594 O O . MET A 1 14 ? 0.295 1.411 0.932 1.00 0.00 14 MET A O 5
ATOM 2608 N N . GLU A 1 15 ? 1.771 0.824 -0.621 1.00 0.00 15 GLU A N 5
ATOM 2609 C CA . GLU A 1 15 ? 2.210 2.163 -0.897 1.00 0.00 15 GLU A CA 5
ATOM 2610 C C . GLU A 1 15 ? 1.471 2.727 -2.084 1.00 0.00 15 GLU A C 5
ATOM 2611 O O . GLU A 1 15 ? 1.780 2.413 -3.238 1.00 0.00 15 GLU A O 5
ATOM 2623 N N . GLU A 1 16 ? 0.467 3.508 -1.802 1.00 0.00 16 GLU A N 5
ATOM 2624 C CA . GLU A 1 16 ? -0.330 4.112 -2.816 1.00 0.00 16 GLU A CA 5
ATOM 2625 C C . GLU A 1 16 ? -0.689 5.527 -2.395 1.00 0.00 16 GLU A C 5
ATOM 2626 O O . GLU A 1 16 ? -0.034 6.506 -2.805 1.00 0.00 16 GLU A O 5
ATOM 2638 N N . GLU A 1 17 ? -1.628 5.642 -1.503 1.00 0.00 17 GLU A N 5
ATOM 2639 C CA . GLU A 1 17 ? -2.058 6.869 -1.058 1.00 0.00 17 GLU A CA 5
ATOM 2640 C C . GLU A 1 17 ? -1.149 7.282 0.051 1.00 0.00 17 GLU A C 5
ATOM 2641 O O . GLU A 1 17 ? -0.575 6.452 0.751 1.00 0.00 17 GLU A O 5
ATOM 2653 N N . ALA A 1 18 ? -0.957 8.535 0.084 1.00 0.00 18 ALA A N 5
ATOM 2654 C CA . ALA A 1 18 ? -0.036 9.272 0.973 1.00 0.00 18 ALA A CA 5
ATOM 2655 C C . ALA A 1 18 ? 1.414 9.032 0.581 1.00 0.00 18 ALA A C 5
ATOM 2656 O O . ALA A 1 18 ? 2.344 9.457 1.253 1.00 0.00 18 ALA A O 5
ATOM 2663 N N . VAL A 1 19 ? 1.590 8.342 -0.518 1.00 0.00 19 VAL A N 5
ATOM 2664 C CA . VAL A 1 19 ? 2.873 8.157 -1.126 1.00 0.00 19 VAL A CA 5
ATOM 2665 C C . VAL A 1 19 ? 2.883 8.973 -2.404 1.00 0.00 19 VAL A C 5
ATOM 2666 O O . VAL A 1 19 ? 3.706 9.852 -2.592 1.00 0.00 19 VAL A O 5
ATOM 2679 N N . ARG A 1 20 ? 1.871 8.723 -3.232 1.00 0.00 20 ARG A N 5
ATOM 2680 C CA . ARG A 1 20 ? 1.677 9.398 -4.520 1.00 0.00 20 ARG A CA 5
ATOM 2681 C C . ARG A 1 20 ? 1.546 10.915 -4.377 1.00 0.00 20 ARG A C 5
ATOM 2682 O O . ARG A 1 20 ? 1.921 11.653 -5.261 1.00 0.00 20 ARG A O 5
ATOM 2703 N N . CYS A 1 21 ? 1.062 11.353 -3.246 1.00 0.00 21 CYS A N 5
ATOM 2704 C CA . CYS A 1 21 ? 0.829 12.762 -2.977 1.00 0.00 21 CYS A CA 5
ATOM 2705 C C . CYS A 1 21 ? 1.948 13.339 -2.145 1.00 0.00 21 CYS A C 5
ATOM 2706 O O . CYS A 1 21 ? 2.180 14.528 -2.170 1.00 0.00 21 CYS A O 5
ATOM 2713 N N . PHE A 1 22 ? 2.692 12.473 -1.482 1.00 0.00 22 PHE A N 5
ATOM 2714 C CA . PHE A 1 22 ? 3.690 12.880 -0.506 1.00 0.00 22 PHE A CA 5
ATOM 2715 C C . PHE A 1 22 ? 4.754 13.762 -1.146 1.00 0.00 22 PHE A C 5
ATOM 2716 O O . PHE A 1 22 ? 4.890 14.935 -0.807 1.00 0.00 22 PHE A O 5
ATOM 2733 N N . ILE A 1 23 ? 5.439 13.219 -2.128 1.00 0.00 23 ILE A N 5
ATOM 2734 C CA . ILE A 1 23 ? 6.548 13.912 -2.768 1.00 0.00 23 ILE A CA 5
ATOM 2735 C C . ILE A 1 23 ? 6.023 15.119 -3.547 1.00 0.00 23 ILE A C 5
ATOM 2736 O O . ILE A 1 23 ? 6.676 16.162 -3.648 1.00 0.00 23 ILE A O 5
ATOM 2752 N N . GLU A 1 24 ? 4.827 14.983 -4.058 1.00 0.00 24 GLU A N 5
ATOM 2753 C CA . GLU A 1 24 ? 4.185 16.065 -4.803 1.00 0.00 24 GLU A CA 5
ATOM 2754 C C . GLU A 1 24 ? 3.850 17.202 -3.871 1.00 0.00 24 GLU A C 5
ATOM 2755 O O . GLU A 1 24 ? 4.000 18.369 -4.215 1.00 0.00 24 GLU A O 5
ATOM 2767 N N . CYS A 1 25 ? 3.412 16.855 -2.694 1.00 0.00 25 CYS A N 5
ATOM 2768 C CA . CYS A 1 25 ? 3.053 17.829 -1.686 1.00 0.00 25 CYS A CA 5
ATOM 2769 C C . CYS A 1 25 ? 4.284 18.611 -1.256 1.00 0.00 25 CYS A C 5
ATOM 2770 O O . CYS A 1 25 ? 4.203 19.810 -0.985 1.00 0.00 25 CYS A O 5
ATOM 2777 N N . LEU A 1 26 ? 5.440 17.947 -1.239 1.00 0.00 26 LEU A N 5
ATOM 2778 C CA . LEU A 1 26 ? 6.690 18.629 -0.932 1.00 0.00 26 LEU A CA 5
ATOM 2779 C C . LEU A 1 26 ? 7.114 19.573 -2.053 1.00 0.00 26 LEU A C 5
ATOM 2780 O O . LEU A 1 26 ? 7.934 20.471 -1.844 1.00 0.00 26 LEU A O 5
ATOM 2796 N N . LYS A 1 27 ? 6.569 19.371 -3.239 1.00 0.00 27 LYS A N 5
ATOM 2797 C CA . LYS A 1 27 ? 6.786 20.311 -4.327 1.00 0.00 27 LYS A CA 5
ATOM 2798 C C . LYS A 1 27 ? 5.840 21.483 -4.133 1.00 0.00 27 LYS A C 5
ATOM 2799 O O . LYS A 1 27 ? 6.242 22.643 -4.132 1.00 0.00 27 LYS A O 5
ATOM 2818 N N . GLY A 1 28 ? 4.584 21.145 -3.960 1.00 0.00 28 GLY A N 5
ATOM 2819 C CA . GLY A 1 28 ? 3.530 22.107 -3.857 1.00 0.00 28 GLY A CA 5
ATOM 2820 C C . GLY A 1 28 ? 2.608 21.893 -4.979 1.00 0.00 28 GLY A C 5
ATOM 2821 O O . GLY A 1 28 ? 2.906 22.281 -6.110 1.00 0.00 28 GLY A O 5
ATOM 2825 N N . ILE A 1 29 ? 1.506 21.259 -4.707 1.00 0.00 29 ILE A N 5
ATOM 2826 C CA . ILE A 1 29 ? 0.606 20.895 -5.696 1.00 0.00 29 ILE A CA 5
ATOM 2827 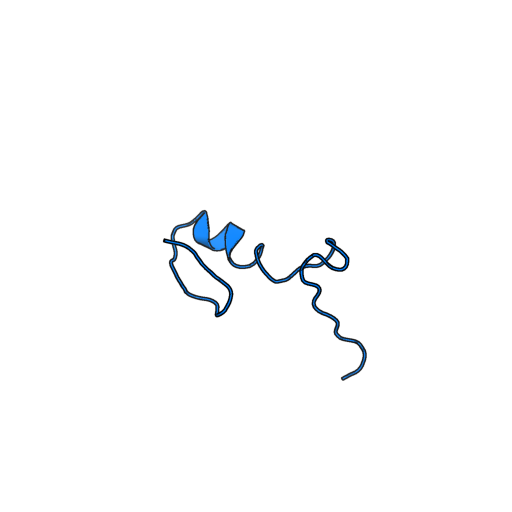C C . ILE A 1 29 ? -0.793 21.172 -5.237 1.00 0.00 29 ILE A C 5
ATOM 2828 O O . ILE A 1 29 ? -1.173 20.917 -4.092 1.00 0.00 29 ILE A O 5
ATOM 2844 N N . GLY A 1 30 ? -1.447 21.824 -6.057 1.00 0.00 30 GLY A N 5
ATOM 2845 C CA . GLY A 1 30 ? -2.863 22.078 -5.909 1.00 0.00 30 GLY A CA 5
ATOM 2846 C C . GLY A 1 30 ? -3.709 20.877 -6.349 1.00 0.00 30 GLY A C 5
ATOM 2847 O O . GLY A 1 30 ? -3.738 20.534 -7.538 1.00 0.00 30 GLY A O 5
ATOM 2851 N N . HIS A 1 31 ? -4.350 20.237 -5.378 1.00 0.00 31 HIS A N 5
ATOM 2852 C CA . HIS A 1 31 ? -5.253 19.077 -5.560 1.00 0.00 31 HIS A CA 5
ATOM 2853 C C . HIS A 1 31 ? -4.557 17.831 -6.118 1.00 0.00 31 HIS A C 5
ATOM 2854 O O . HIS A 1 31 ? -4.058 16.988 -5.353 1.00 0.00 31 HIS A O 5
ATOM 2868 N N . LYS A 1 32 ? -4.514 17.751 -7.426 1.00 0.00 32 LYS A N 5
ATOM 2869 C CA . LYS A 1 32 ? -4.001 16.612 -8.194 1.00 0.00 32 LYS A CA 5
ATOM 2870 C C . LYS A 1 32 ? -4.796 15.333 -7.981 1.00 0.00 32 LYS A C 5
ATOM 2871 O O . LYS A 1 32 ? -5.594 14.944 -8.835 1.00 0.00 32 LYS A O 5
ATOM 2890 N N . TYR A 1 33 ? -4.612 14.708 -6.842 1.00 0.00 33 TYR A N 5
ATOM 2891 C CA . TYR A 1 33 ? -5.205 13.417 -6.574 1.00 0.00 33 TYR A CA 5
ATOM 2892 C C . TYR A 1 33 ? -6.364 13.572 -5.597 1.00 0.00 33 TYR A C 5
ATOM 2893 O O . TYR A 1 33 ? -6.290 14.389 -4.670 1.00 0.00 33 TYR A O 5
ATOM 2911 N N . PRO A 1 34 ? -7.430 12.775 -5.772 1.00 0.00 34 PRO A N 5
ATOM 2912 C CA . PRO A 1 34 ? -8.628 12.797 -4.900 1.00 0.00 34 PRO A CA 5
ATOM 2913 C C . PRO A 1 34 ? -8.308 12.544 -3.414 1.00 0.00 34 PRO A C 5
ATOM 2914 O O . PRO A 1 34 ? -8.938 13.097 -2.519 1.00 0.00 34 PRO A O 5
ATOM 2925 N N . PHE A 1 35 ? -7.312 11.736 -3.179 1.00 0.00 35 PHE A N 5
ATOM 2926 C CA . PHE A 1 35 ? -6.936 11.301 -1.839 1.00 0.00 35 PHE A CA 5
ATOM 2927 C C . PHE A 1 35 ? -5.736 12.077 -1.301 1.00 0.00 35 PHE A C 5
ATOM 2928 O O . PHE A 1 35 ? -5.261 11.815 -0.199 1.00 0.00 35 PHE A O 5
ATOM 2945 N N . CYS A 1 36 ? -5.278 13.037 -2.062 1.00 0.00 36 CYS A N 5
ATOM 2946 C CA . CYS A 1 36 ? -4.108 13.812 -1.694 1.00 0.00 36 CYS A CA 5
ATOM 2947 C C . CYS A 1 36 ? -4.455 14.832 -0.644 1.00 0.00 36 CYS A C 5
ATOM 2948 O O . CYS A 1 36 ? -5.204 15.775 -0.884 1.00 0.00 36 CYS A O 5
ATOM 2955 N N . HIS A 1 37 ? -3.966 14.612 0.539 1.00 0.00 37 HIS A N 5
ATOM 2956 C CA . HIS A 1 37 ? -4.176 15.541 1.598 1.00 0.00 37 HIS A CA 5
ATOM 2957 C C . HIS A 1 37 ? -3.034 16.526 1.693 1.00 0.00 37 HIS A C 5
ATOM 2958 O O . HIS A 1 37 ? -2.121 16.400 2.507 1.00 0.00 37 HIS A O 5
ATOM 2972 N N . CYS A 1 38 ? -3.035 17.439 0.775 1.00 0.00 38 CYS A N 5
ATOM 2973 C CA . CYS A 1 38 ? -2.076 18.498 0.763 1.00 0.00 38 CYS A CA 5
ATOM 2974 C C . CYS A 1 38 ? -2.835 19.812 0.654 1.00 0.00 38 CYS A C 5
ATOM 2975 O O . CYS A 1 38 ? -4.031 19.817 0.286 1.00 0.00 38 CYS A O 5
ATOM 2982 N N . ARG A 1 39 ? -2.202 20.902 0.993 1.00 0.00 39 ARG A N 5
ATOM 2983 C CA . ARG A 1 39 ? -2.818 22.202 0.939 1.00 0.00 39 ARG A CA 5
ATOM 2984 C C . ARG A 1 39 ? -1.734 23.249 0.757 1.00 0.00 39 ARG A C 5
ATOM 2985 O O . ARG A 1 39 ? -0.546 22.943 0.976 1.00 0.00 39 ARG A O 5
ATOM 3006 N N . HIS A 1 1 ? 19.210 2.472 5.047 1.00 0.00 1 HIS A N 6
ATOM 3007 C CA . HIS A 1 1 ? 20.350 2.823 5.861 1.00 0.00 1 HIS A CA 6
ATOM 3008 C C . HIS A 1 1 ? 20.112 4.177 6.463 1.00 0.00 1 HIS A C 6
ATOM 3009 O O . HIS A 1 1 ? 19.804 5.137 5.742 1.00 0.00 1 HIS A O 6
ATOM 3023 N N . GLY A 1 2 ? 20.195 4.251 7.752 1.00 0.00 2 GLY A N 6
ATOM 3024 C CA . GLY A 1 2 ? 19.990 5.487 8.435 1.00 0.00 2 GLY A CA 6
ATOM 3025 C C . GLY A 1 2 ? 19.024 5.331 9.575 1.00 0.00 2 GLY A C 6
ATOM 3026 O O . GLY A 1 2 ? 18.241 4.368 9.617 1.00 0.00 2 GLY A O 6
ATOM 3030 N N . GLU A 1 3 ? 19.067 6.263 10.477 1.00 0.00 3 GLU A N 6
ATOM 3031 C CA . GLU A 1 3 ? 18.238 6.268 11.667 1.00 0.00 3 GLU A CA 6
ATOM 3032 C C . GLU A 1 3 ? 16.846 6.791 11.328 1.00 0.00 3 GLU A C 6
ATOM 3033 O O . GLU A 1 3 ? 15.833 6.201 11.705 1.00 0.00 3 GLU A O 6
ATOM 3045 N N . GLY A 1 4 ? 16.816 7.874 10.581 1.00 0.00 4 GLY A N 6
ATOM 3046 C CA . GLY A 1 4 ? 15.579 8.498 10.189 1.00 0.00 4 GLY A CA 6
ATOM 3047 C C . GLY A 1 4 ? 15.635 8.930 8.746 1.00 0.00 4 GLY A C 6
ATOM 3048 O O . GLY A 1 4 ? 15.409 10.109 8.415 1.00 0.00 4 GLY A O 6
ATOM 3052 N N . THR A 1 5 ? 15.975 8.000 7.898 1.00 0.00 5 THR A N 6
ATOM 3053 C CA . THR A 1 5 ? 16.066 8.233 6.489 1.00 0.00 5 THR A CA 6
ATOM 3054 C C . THR A 1 5 ? 14.769 7.825 5.793 1.00 0.00 5 THR A C 6
ATOM 3055 O O . THR A 1 5 ? 14.433 6.641 5.716 1.00 0.00 5 THR A O 6
ATOM 3066 N N . PHE A 1 6 ? 14.031 8.803 5.324 1.00 0.00 6 PHE A N 6
ATOM 3067 C CA . PHE A 1 6 ? 12.752 8.558 4.703 1.00 0.00 6 PHE A CA 6
ATOM 3068 C C . PHE A 1 6 ? 12.839 8.715 3.205 1.00 0.00 6 PHE A C 6
ATOM 3069 O O . PHE A 1 6 ? 13.074 9.816 2.689 1.00 0.00 6 PHE A O 6
ATOM 3086 N N . THR A 1 7 ? 12.710 7.628 2.517 1.00 0.00 7 THR A N 6
ATOM 3087 C CA . THR A 1 7 ? 12.682 7.621 1.091 1.00 0.00 7 THR A CA 6
ATOM 3088 C C . THR A 1 7 ? 11.490 6.791 0.653 1.00 0.00 7 THR A C 6
ATOM 3089 O O . THR A 1 7 ? 11.425 5.595 0.935 1.00 0.00 7 THR A O 6
ATOM 3100 N N . SER A 1 8 ? 10.549 7.426 0.028 1.00 0.00 8 SER A N 6
ATOM 3101 C CA . SER A 1 8 ? 9.357 6.778 -0.412 1.00 0.00 8 SER A CA 6
ATOM 3102 C C . SER A 1 8 ? 9.655 5.865 -1.601 1.00 0.00 8 SER A C 6
ATOM 3103 O O . SER A 1 8 ? 10.556 6.161 -2.406 1.00 0.00 8 SER A O 6
ATOM 3111 N N . ASP A 1 9 ? 8.956 4.719 -1.645 1.00 0.00 9 ASP A N 6
ATOM 3112 C CA . ASP A 1 9 ? 9.046 3.727 -2.748 1.00 0.00 9 ASP A CA 6
ATOM 3113 C C . ASP A 1 9 ? 10.327 2.892 -2.651 1.00 0.00 9 ASP A C 6
ATOM 3114 O O . ASP A 1 9 ? 10.578 1.996 -3.454 1.00 0.00 9 ASP A O 6
ATOM 3123 N N . LEU A 1 10 ? 11.094 3.139 -1.609 1.00 0.00 10 LEU A N 6
ATOM 3124 C CA . LEU A 1 10 ? 12.330 2.420 -1.390 1.00 0.00 10 LEU A CA 6
ATOM 3125 C C . LEU A 1 10 ? 12.010 0.977 -0.993 1.00 0.00 10 LEU A C 6
ATOM 3126 O O . LEU A 1 10 ? 12.608 0.031 -1.511 1.00 0.00 10 LEU A O 6
ATOM 3142 N N . SER A 1 11 ? 11.050 0.817 -0.115 1.00 0.00 11 SER A N 6
ATOM 3143 C CA . SER A 1 11 ? 10.607 -0.492 0.294 1.00 0.00 11 SER A CA 6
ATOM 3144 C C . SER A 1 11 ? 9.182 -0.746 -0.236 1.00 0.00 11 SER A C 6
ATOM 3145 O O . SER A 1 11 ? 8.728 -1.884 -0.291 1.00 0.00 11 SER A O 6
ATOM 3153 N N . LYS A 1 12 ? 8.507 0.348 -0.658 1.00 0.00 12 LYS A N 6
ATOM 3154 C CA . LYS A 1 12 ? 7.114 0.336 -1.171 1.00 0.00 12 LYS A CA 6
ATOM 3155 C C . LYS A 1 12 ? 6.155 -0.542 -0.359 1.00 0.00 12 LYS A C 6
ATOM 3156 O O . LYS A 1 12 ? 5.588 -1.522 -0.844 1.00 0.00 12 LYS A O 6
ATOM 3175 N N . GLN A 1 13 ? 6.057 -0.206 0.880 1.00 0.00 13 GLN A N 6
ATOM 3176 C CA . GLN A 1 13 ? 5.260 -0.924 1.865 1.00 0.00 13 GLN A CA 6
ATOM 3177 C C . GLN A 1 13 ? 3.795 -0.526 1.741 1.00 0.00 13 GLN A C 6
ATOM 3178 O O . GLN A 1 13 ? 2.956 -1.269 1.224 1.00 0.00 13 GLN A O 6
ATOM 3192 N N . MET A 1 14 ? 3.522 0.681 2.173 1.00 0.00 14 MET A N 6
ATOM 3193 C CA . MET A 1 14 ? 2.198 1.253 2.199 1.00 0.00 14 MET A CA 6
ATOM 3194 C C . MET A 1 14 ? 2.258 2.480 1.311 1.00 0.00 14 MET A C 6
ATOM 3195 O O . MET A 1 14 ? 1.382 3.356 1.312 1.00 0.00 14 MET A O 6
ATOM 3209 N N . GLU A 1 15 ? 3.298 2.500 0.507 1.00 0.00 15 GLU A N 6
ATOM 3210 C CA . GLU A 1 15 ? 3.618 3.626 -0.295 1.00 0.00 15 GLU A CA 6
ATOM 3211 C C . GLU A 1 15 ? 2.794 3.689 -1.560 1.00 0.00 15 GLU A C 6
ATOM 3212 O O . GLU A 1 15 ? 3.254 3.356 -2.654 1.00 0.00 15 GLU A O 6
ATOM 3224 N N . GLU A 1 16 ? 1.566 4.028 -1.383 1.00 0.00 16 GLU A N 6
ATOM 3225 C CA . GLU A 1 16 ? 0.659 4.242 -2.432 1.00 0.00 16 GLU A CA 6
ATOM 3226 C C . GLU A 1 16 ? -0.035 5.571 -2.164 1.00 0.00 16 GLU A C 6
ATOM 3227 O O . GLU A 1 16 ? 0.447 6.644 -2.586 1.00 0.00 16 GLU A O 6
ATOM 3239 N N . GLU A 1 17 ? -1.059 5.523 -1.343 1.00 0.00 17 GLU A N 6
ATOM 3240 C CA . GLU A 1 17 ? -1.806 6.636 -1.011 1.00 0.00 17 GLU A CA 6
ATOM 3241 C C . GLU A 1 17 ? -1.033 7.423 -0.009 1.00 0.00 17 GLU A C 6
ATOM 3242 O O . GLU A 1 17 ? -0.214 6.893 0.750 1.00 0.00 17 GLU A O 6
ATOM 3254 N N . ALA A 1 18 ? -1.235 8.664 -0.110 1.00 0.00 18 ALA A N 6
ATOM 3255 C CA . ALA A 1 18 ? -0.568 9.739 0.645 1.00 0.00 18 ALA A CA 6
ATOM 3256 C C . ALA A 1 18 ? 0.936 9.776 0.405 1.00 0.00 18 ALA A C 6
ATOM 3257 O O . ALA A 1 18 ? 1.627 10.558 0.997 1.00 0.00 18 ALA A O 6
ATOM 3264 N N . VAL A 1 19 ? 1.412 8.957 -0.508 1.00 0.00 19 VAL A N 6
ATOM 3265 C CA . VAL A 1 19 ? 2.790 8.979 -0.918 1.00 0.00 19 VAL A CA 6
ATOM 3266 C C . VAL A 1 19 ? 2.830 9.564 -2.296 1.00 0.00 19 VAL A C 6
ATOM 3267 O O . VAL A 1 19 ? 3.671 10.405 -2.615 1.00 0.00 19 VAL A O 6
ATOM 3280 N N . ARG A 1 20 ? 1.834 9.179 -3.077 1.00 0.00 20 ARG A N 6
ATOM 3281 C CA . ARG A 1 20 ? 1.577 9.761 -4.384 1.00 0.00 20 ARG A CA 6
ATOM 3282 C C . ARG A 1 20 ? 1.159 11.221 -4.243 1.00 0.00 20 ARG A C 6
ATOM 3283 O O . ARG A 1 20 ? 1.168 11.956 -5.176 1.00 0.00 20 ARG A O 6
ATOM 3304 N N . CYS A 1 21 ? 0.795 11.606 -3.049 1.00 0.00 21 CYS A N 6
ATOM 3305 C CA . CYS A 1 21 ? 0.430 12.974 -2.753 1.00 0.00 21 CYS A CA 6
ATOM 3306 C C . CYS A 1 21 ? 1.576 13.646 -2.002 1.00 0.00 21 CYS A C 6
ATOM 3307 O O . CYS A 1 21 ? 1.764 14.848 -2.081 1.00 0.00 21 CYS A O 6
ATOM 3314 N N . PHE A 1 22 ? 2.396 12.828 -1.361 1.00 0.00 22 PHE A N 6
ATOM 3315 C CA . PHE A 1 22 ? 3.459 13.289 -0.480 1.00 0.00 22 PHE A CA 6
ATOM 3316 C C . PHE A 1 22 ? 4.556 13.972 -1.261 1.00 0.00 22 PHE A C 6
ATOM 3317 O O . PHE A 1 22 ? 4.803 15.161 -1.088 1.00 0.00 22 PHE A O 6
ATOM 3334 N N . ILE A 1 23 ? 5.173 13.218 -2.160 1.00 0.00 23 ILE A N 6
ATOM 3335 C CA . ILE A 1 23 ? 6.315 13.698 -2.940 1.00 0.00 23 ILE A CA 6
ATOM 3336 C C . ILE A 1 23 ? 5.912 14.920 -3.758 1.00 0.00 23 ILE A C 6
ATOM 3337 O O . ILE A 1 23 ? 6.661 15.889 -3.876 1.00 0.00 23 ILE A O 6
ATOM 3353 N N . GLU A 1 24 ? 4.697 14.885 -4.253 1.00 0.00 24 GLU A N 6
ATOM 3354 C CA . GLU A 1 24 ? 4.148 15.957 -5.047 1.00 0.00 24 GLU A CA 6
ATOM 3355 C C . GLU A 1 24 ? 3.947 17.191 -4.181 1.00 0.00 24 GLU A C 6
ATOM 3356 O O . GLU A 1 24 ? 4.226 18.307 -4.595 1.00 0.00 24 GLU A O 6
ATOM 3368 N N . CYS A 1 25 ? 3.473 16.979 -2.976 1.00 0.00 25 CYS A N 6
ATOM 3369 C CA . CYS A 1 25 ? 3.201 18.073 -2.059 1.00 0.00 25 CYS A CA 6
ATOM 3370 C C . CYS A 1 25 ? 4.492 18.737 -1.579 1.00 0.00 25 CYS A C 6
ATOM 3371 O O . CYS A 1 25 ? 4.507 19.932 -1.279 1.00 0.00 25 CYS A O 6
ATOM 3378 N N . LEU A 1 26 ? 5.585 17.981 -1.538 1.00 0.00 26 LEU A N 6
ATOM 3379 C CA . LEU A 1 26 ? 6.884 18.560 -1.194 1.00 0.00 26 LEU A CA 6
ATOM 3380 C C . LEU A 1 26 ? 7.458 19.363 -2.361 1.00 0.00 26 LEU A C 6
ATOM 3381 O O . LEU A 1 26 ? 8.442 20.100 -2.210 1.00 0.00 26 LEU A O 6
ATOM 3397 N N . LYS A 1 27 ? 6.858 19.197 -3.523 1.00 0.00 27 LYS A N 6
ATOM 3398 C CA . LYS A 1 27 ? 7.175 20.013 -4.675 1.00 0.00 27 LYS A CA 6
ATOM 3399 C C . LYS A 1 27 ? 6.259 21.224 -4.634 1.00 0.00 27 LYS A C 6
ATOM 3400 O O . LYS A 1 27 ? 6.693 22.359 -4.794 1.00 0.00 27 LYS A O 6
ATOM 3419 N N . GLY A 1 28 ? 4.990 20.958 -4.417 1.00 0.00 28 GLY A N 6
ATOM 3420 C CA . GLY A 1 28 ? 3.999 21.993 -4.305 1.00 0.00 28 GLY A CA 6
ATOM 3421 C C . GLY A 1 28 ? 2.855 21.749 -5.223 1.00 0.00 28 GLY A C 6
ATOM 3422 O O . GLY A 1 28 ? 2.897 22.149 -6.387 1.00 0.00 28 GLY A O 6
ATOM 3426 N N . ILE A 1 29 ? 1.827 21.111 -4.726 1.00 0.00 29 ILE A N 6
ATOM 3427 C CA . ILE A 1 29 ? 0.699 20.793 -5.501 1.00 0.00 29 ILE A CA 6
ATOM 3428 C C . ILE A 1 29 ? -0.523 21.053 -4.676 1.00 0.00 29 ILE A C 6
ATOM 3429 O O . ILE A 1 29 ? -0.637 20.629 -3.516 1.00 0.00 29 ILE A O 6
ATOM 3445 N N . GLY A 1 30 ? -1.318 21.849 -5.204 1.00 0.00 30 GLY A N 6
ATOM 3446 C CA . GLY A 1 30 ? -2.611 22.107 -4.650 1.00 0.00 30 GLY A CA 6
ATOM 3447 C C . GLY A 1 30 ? -3.626 21.134 -5.198 1.00 0.00 30 GLY A C 6
ATOM 3448 O O . GLY A 1 30 ? -4.211 21.379 -6.256 1.00 0.00 30 GLY A O 6
ATOM 3452 N N . HIS A 1 31 ? -3.784 20.014 -4.492 1.00 0.00 31 HIS A N 6
ATOM 3453 C CA . HIS A 1 31 ? -4.740 18.941 -4.805 1.00 0.00 31 HIS A CA 6
ATOM 3454 C C . HIS A 1 31 ? -4.555 18.364 -6.224 1.00 0.00 31 HIS A C 6
ATOM 3455 O O . HIS A 1 31 ? -5.108 18.872 -7.191 1.00 0.00 31 HIS A O 6
ATOM 3469 N N . LYS A 1 32 ? -3.743 17.334 -6.344 1.00 0.00 32 LYS A N 6
ATOM 3470 C CA . LYS A 1 32 ? -3.537 16.709 -7.647 1.00 0.00 32 LYS A CA 6
ATOM 3471 C C . LYS A 1 32 ? -4.337 15.405 -7.771 1.00 0.00 32 LYS A C 6
ATOM 3472 O O . LYS A 1 32 ? -4.733 15.008 -8.863 1.00 0.00 32 LYS A O 6
ATOM 3491 N N . TYR A 1 33 ? -4.606 14.770 -6.654 1.00 0.00 33 TYR A N 6
ATOM 3492 C CA . TYR A 1 33 ? -5.275 13.472 -6.654 1.00 0.00 33 TYR A CA 6
ATOM 3493 C C . TYR A 1 33 ? -6.497 13.562 -5.773 1.00 0.00 33 TYR A C 6
ATOM 3494 O O . TYR A 1 33 ? -6.453 14.258 -4.770 1.00 0.00 33 TYR A O 6
ATOM 3512 N N . PRO A 1 34 ? -7.573 12.822 -6.100 1.00 0.00 34 PRO A N 6
ATOM 3513 C CA . PRO A 1 34 ? -8.853 12.837 -5.332 1.00 0.00 34 PRO A CA 6
ATOM 3514 C C . PRO A 1 34 ? -8.670 12.509 -3.828 1.00 0.00 34 PRO A C 6
ATOM 3515 O O . PRO A 1 34 ? -9.422 12.975 -2.970 1.00 0.00 34 PRO A O 6
ATOM 3526 N N . PHE A 1 35 ? -7.657 11.741 -3.536 1.00 0.00 35 PHE A N 6
ATOM 3527 C CA . PHE A 1 35 ? -7.343 11.299 -2.181 1.00 0.00 35 PHE A CA 6
ATOM 3528 C C . PHE A 1 35 ? -6.159 12.073 -1.598 1.00 0.00 35 PHE A C 6
ATOM 3529 O O . PHE A 1 35 ? -5.653 11.739 -0.538 1.00 0.00 35 PHE A O 6
ATOM 3546 N N . CYS A 1 36 ? -5.725 13.088 -2.295 1.00 0.00 36 CYS A N 6
ATOM 3547 C CA . CYS A 1 36 ? -4.590 13.880 -1.863 1.00 0.00 36 CYS A CA 6
ATOM 3548 C C . CYS A 1 36 ? -5.069 14.992 -0.961 1.00 0.00 36 CYS A C 6
ATOM 3549 O O . CYS A 1 36 ? -5.798 15.906 -1.392 1.00 0.00 36 CYS A O 6
ATOM 3556 N N . HIS A 1 37 ? -4.689 14.899 0.286 1.00 0.00 37 HIS A N 6
ATOM 3557 C CA . HIS A 1 37 ? -5.162 15.793 1.317 1.00 0.00 37 HIS A CA 6
ATOM 3558 C C . HIS A 1 37 ? -4.006 16.571 1.925 1.00 0.00 37 HIS A C 6
ATOM 3559 O O . HIS A 1 37 ? -4.014 16.873 3.115 1.00 0.00 37 HIS A O 6
ATOM 3573 N N . CYS A 1 38 ? -3.030 16.920 1.124 1.00 0.00 38 CYS A N 6
ATOM 3574 C CA . CYS A 1 38 ? -1.904 17.659 1.637 1.00 0.00 38 CYS A CA 6
ATOM 3575 C C . CYS A 1 38 ? -2.164 19.151 1.597 1.00 0.00 38 CYS A C 6
ATOM 3576 O O . CYS A 1 38 ? -2.488 19.773 2.615 1.00 0.00 38 CYS A O 6
ATOM 3583 N N . ARG A 1 39 ? -2.072 19.707 0.451 1.00 0.00 39 ARG A N 6
ATOM 3584 C CA . ARG A 1 39 ? -2.289 21.160 0.265 1.00 0.00 39 ARG A CA 6
ATOM 3585 C C . ARG A 1 39 ? -3.270 21.453 -0.845 1.00 0.00 39 ARG A C 6
ATOM 3586 O O . ARG A 1 39 ? -3.350 20.697 -1.809 1.00 0.00 39 ARG A O 6
ATOM 3607 N N . HIS A 1 1 ? -9.472 -16.418 -7.195 1.00 0.00 1 HIS A N 7
ATOM 3608 C CA . HIS A 1 1 ? -8.449 -15.388 -7.128 1.00 0.00 1 HIS A CA 7
ATOM 3609 C C . HIS A 1 1 ? -7.082 -16.034 -7.144 1.00 0.00 1 HIS A C 7
ATOM 3610 O O . HIS A 1 1 ? -6.103 -15.453 -7.626 1.00 0.00 1 HIS A O 7
ATOM 3624 N N . GLY A 1 2 ? -7.036 -17.242 -6.655 1.00 0.00 2 GLY A N 7
ATOM 3625 C CA . GLY A 1 2 ? -5.810 -17.979 -6.563 1.00 0.00 2 GLY A CA 7
ATOM 3626 C C . GLY A 1 2 ? -5.572 -18.423 -5.149 1.00 0.00 2 GLY A C 7
ATOM 3627 O O . GLY A 1 2 ? -6.523 -18.549 -4.370 1.00 0.00 2 GLY A O 7
ATOM 3631 N N . GLU A 1 3 ? -4.325 -18.608 -4.791 1.00 0.00 3 GLU A N 7
ATOM 3632 C CA . GLU A 1 3 ? -3.977 -19.053 -3.453 1.00 0.00 3 GLU A CA 7
ATOM 3633 C C . GLU A 1 3 ? -3.915 -17.885 -2.499 1.00 0.00 3 GLU A C 7
ATOM 3634 O O . GLU A 1 3 ? -3.944 -18.058 -1.288 1.00 0.00 3 GLU A O 7
ATOM 3646 N N . GLY A 1 4 ? -3.810 -16.712 -3.037 1.00 0.00 4 GLY A N 7
ATOM 3647 C CA . GLY A 1 4 ? -3.820 -15.536 -2.237 1.00 0.00 4 GLY A CA 7
ATOM 3648 C C . GLY A 1 4 ? -5.097 -14.788 -2.455 1.00 0.00 4 GLY A C 7
ATOM 3649 O O . GLY A 1 4 ? -5.596 -14.723 -3.584 1.00 0.00 4 GLY A O 7
ATOM 3653 N N . THR A 1 5 ? -5.673 -14.286 -1.407 1.00 0.00 5 THR A N 7
ATOM 3654 C CA . THR A 1 5 ? -6.864 -13.499 -1.530 1.00 0.00 5 THR A CA 7
ATOM 3655 C C . THR A 1 5 ? -6.449 -12.032 -1.580 1.00 0.00 5 THR A C 7
ATOM 3656 O O . THR A 1 5 ? -5.980 -11.476 -0.581 1.00 0.00 5 THR A O 7
ATOM 3667 N N . PHE A 1 6 ? -6.589 -11.432 -2.738 1.00 0.00 6 PHE A N 7
ATOM 3668 C CA . PHE A 1 6 ? -6.143 -10.074 -2.960 1.00 0.00 6 PHE A CA 7
ATOM 3669 C C . PHE A 1 6 ? -7.123 -9.085 -2.360 1.00 0.00 6 PHE A C 7
ATOM 3670 O O . PHE A 1 6 ? -8.202 -8.848 -2.900 1.00 0.00 6 PHE A O 7
ATOM 3687 N N . THR A 1 7 ? -6.752 -8.535 -1.246 1.00 0.00 7 THR A N 7
ATOM 3688 C CA . THR A 1 7 ? -7.581 -7.622 -0.540 1.00 0.00 7 THR A CA 7
ATOM 3689 C C . THR A 1 7 ? -6.769 -6.372 -0.207 1.00 0.00 7 THR A C 7
ATOM 3690 O O . THR A 1 7 ? -5.532 -6.436 -0.114 1.00 0.00 7 THR A O 7
ATOM 3701 N N . SER A 1 8 ? -7.436 -5.253 -0.099 1.00 0.00 8 SER A N 7
ATOM 3702 C CA . SER A 1 8 ? -6.797 -4.007 0.187 1.00 0.00 8 SER A CA 7
ATOM 3703 C C . SER A 1 8 ? -6.243 -3.982 1.607 1.00 0.00 8 SER A C 7
ATOM 3704 O O . SER A 1 8 ? -6.888 -4.483 2.540 1.00 0.00 8 SER A O 7
ATOM 3712 N N . ASP A 1 9 ? -5.032 -3.431 1.746 1.00 0.00 9 ASP A N 7
ATOM 3713 C CA . ASP A 1 9 ? -4.328 -3.305 3.034 1.00 0.00 9 ASP A CA 7
ATOM 3714 C C . ASP A 1 9 ? -4.059 -4.666 3.633 1.00 0.00 9 ASP A C 7
ATOM 3715 O O . ASP A 1 9 ? -3.960 -4.804 4.859 1.00 0.00 9 ASP A O 7
ATOM 3724 N N . LEU A 1 10 ? -3.892 -5.658 2.764 1.00 0.00 10 LEU A N 7
ATOM 3725 C CA . LEU A 1 10 ? -3.650 -7.038 3.165 1.00 0.00 10 LEU A CA 7
ATOM 3726 C C . LEU A 1 10 ? -2.363 -7.101 3.987 1.00 0.00 10 LEU A C 7
ATOM 3727 O O . LEU A 1 10 ? -2.328 -7.699 5.067 1.00 0.00 10 LEU A O 7
ATOM 3743 N N . SER A 1 11 ? -1.336 -6.447 3.501 1.00 0.00 11 SER A N 7
ATOM 3744 C CA . SER A 1 11 ? -0.112 -6.362 4.233 1.00 0.00 11 SER A CA 7
ATOM 3745 C C . SER A 1 11 ? 0.094 -4.912 4.677 1.00 0.00 11 SER A C 7
ATOM 3746 O O . SER A 1 11 ? 0.834 -4.634 5.630 1.00 0.00 11 SER A O 7
ATOM 3754 N N . LYS A 1 12 ? -0.638 -3.994 4.002 1.00 0.00 12 LYS A N 7
ATOM 3755 C CA . LYS A 1 12 ? -0.620 -2.536 4.239 1.00 0.00 12 LYS A CA 7
ATOM 3756 C C . LYS A 1 12 ? 0.833 -1.981 4.234 1.00 0.00 12 LYS A C 7
ATOM 3757 O O . LYS A 1 12 ? 1.136 -0.923 4.791 1.00 0.00 12 LYS A O 7
ATOM 3776 N N . GLN A 1 13 ? 1.695 -2.695 3.576 1.00 0.00 13 GLN A N 7
ATOM 3777 C CA . GLN A 1 13 ? 3.080 -2.371 3.462 1.00 0.00 13 GLN A CA 7
ATOM 3778 C C . GLN A 1 13 ? 3.289 -1.428 2.291 1.00 0.00 13 GLN A C 7
ATOM 3779 O O . GLN A 1 13 ? 4.005 -0.437 2.394 1.00 0.00 13 GLN A O 7
ATOM 3793 N N . MET A 1 14 ? 2.666 -1.746 1.192 1.00 0.00 14 MET A N 7
ATOM 3794 C CA . MET A 1 14 ? 2.767 -0.952 0.007 1.00 0.00 14 MET A CA 7
ATOM 3795 C C . MET A 1 14 ? 1.467 -0.212 -0.195 1.00 0.00 14 MET A C 7
ATOM 3796 O O . MET A 1 14 ? 0.486 -0.776 -0.697 1.00 0.00 14 MET A O 7
ATOM 3810 N N . GLU A 1 15 ? 1.421 0.994 0.240 1.00 0.00 15 GLU A N 7
ATOM 3811 C CA . GLU A 1 15 ? 0.267 1.816 0.058 1.00 0.00 15 GLU A CA 7
ATOM 3812 C C . GLU A 1 15 ? 0.568 2.848 -1.006 1.00 0.00 15 GLU A C 7
ATOM 3813 O O . GLU A 1 15 ? 1.737 3.099 -1.313 1.00 0.00 15 GLU A O 7
ATOM 3825 N N . GLU A 1 16 ? -0.438 3.392 -1.629 1.00 0.00 16 GLU A N 7
ATOM 3826 C CA . GLU A 1 16 ? -0.188 4.418 -2.603 1.00 0.00 16 GLU A CA 7
ATOM 3827 C C . GLU A 1 16 ? -0.783 5.732 -2.140 1.00 0.00 16 GLU A C 7
ATOM 3828 O O . GLU A 1 16 ? -0.245 6.802 -2.408 1.00 0.00 16 GLU A O 7
ATOM 3840 N N . GLU A 1 17 ? -1.869 5.652 -1.418 1.00 0.00 17 GLU A N 7
ATOM 3841 C CA . GLU A 1 17 ? -2.522 6.783 -0.915 1.00 0.00 17 GLU A CA 7
ATOM 3842 C C . GLU A 1 17 ? -1.647 7.435 0.114 1.00 0.00 17 GLU A C 7
ATOM 3843 O O . GLU A 1 17 ? -1.142 6.802 1.036 1.00 0.00 17 GLU A O 7
ATOM 3855 N N . ALA A 1 18 ? -1.430 8.667 -0.156 1.00 0.00 18 ALA A N 7
ATOM 3856 C CA . ALA A 1 18 ? -0.576 9.609 0.589 1.00 0.00 18 ALA A CA 7
ATOM 3857 C C . ALA A 1 18 ? 0.913 9.361 0.332 1.00 0.00 18 ALA A C 7
ATOM 3858 O O . ALA A 1 18 ? 1.769 10.015 0.903 1.00 0.00 18 ALA A O 7
ATOM 3865 N N . VAL A 1 19 ? 1.197 8.460 -0.583 1.00 0.00 19 VAL A N 7
ATOM 3866 C CA . VAL A 1 19 ? 2.550 8.222 -1.045 1.00 0.00 19 VAL A CA 7
ATOM 3867 C C . VAL A 1 19 ? 2.647 8.864 -2.416 1.00 0.00 19 VAL A C 7
ATOM 3868 O O . VAL A 1 19 ? 3.578 9.595 -2.726 1.00 0.00 19 VAL A O 7
ATOM 3881 N N . ARG A 1 20 ? 1.587 8.646 -3.188 1.00 0.00 20 ARG A N 7
ATOM 3882 C CA . ARG A 1 20 ? 1.371 9.248 -4.498 1.00 0.00 20 ARG A CA 7
ATOM 3883 C C . ARG A 1 20 ? 1.469 10.765 -4.415 1.00 0.00 20 ARG A C 7
ATOM 3884 O O . ARG A 1 20 ? 1.991 11.414 -5.307 1.00 0.00 20 ARG A O 7
ATOM 3905 N N . CYS A 1 21 ? 1.012 11.298 -3.308 1.00 0.00 21 CYS A N 7
ATOM 3906 C CA . CYS A 1 21 ? 0.915 12.726 -3.091 1.00 0.00 21 CYS A CA 7
ATOM 3907 C C . CYS A 1 21 ? 2.099 13.233 -2.250 1.00 0.00 21 CYS A C 7
ATOM 3908 O O . CYS A 1 21 ? 2.288 14.422 -2.105 1.00 0.00 21 CYS A O 7
ATOM 3915 N N . PHE A 1 22 ? 2.946 12.313 -1.792 1.00 0.00 22 PHE A N 7
ATOM 3916 C CA . PHE A 1 22 ? 4.014 12.636 -0.836 1.00 0.00 22 PHE A CA 7
ATOM 3917 C C . PHE A 1 22 ? 5.077 13.523 -1.465 1.00 0.00 22 PHE A C 7
ATOM 3918 O O . PHE A 1 22 ? 5.229 14.678 -1.090 1.00 0.00 22 PHE A O 7
ATOM 3935 N N . ILE A 1 23 ? 5.782 12.987 -2.455 1.00 0.00 23 ILE A N 7
ATOM 3936 C CA . ILE A 1 23 ? 6.883 13.706 -3.089 1.00 0.00 23 ILE A CA 7
ATOM 3937 C C . ILE A 1 23 ? 6.343 14.892 -3.892 1.00 0.00 23 ILE A C 7
ATOM 3938 O O . ILE A 1 23 ? 7.043 15.894 -4.112 1.00 0.00 23 ILE A O 7
ATOM 3954 N N . GLU A 1 24 ? 5.078 14.801 -4.275 1.00 0.00 24 GLU A N 7
ATOM 3955 C CA . GLU A 1 24 ? 4.423 15.900 -4.949 1.00 0.00 24 GLU A CA 7
ATOM 3956 C C . GLU A 1 24 ? 4.263 17.030 -3.955 1.00 0.00 24 GLU A C 7
ATOM 3957 O O . GLU A 1 24 ? 4.553 18.173 -4.259 1.00 0.00 24 GLU A O 7
ATOM 3969 N N . CYS A 1 25 ? 3.840 16.671 -2.739 1.00 0.00 25 CYS A N 7
ATOM 3970 C CA . CYS A 1 25 ? 3.571 17.634 -1.675 1.00 0.00 25 CYS A CA 7
ATOM 3971 C C . CYS A 1 25 ? 4.843 18.322 -1.201 1.00 0.00 25 CYS A C 7
ATOM 3972 O O . CYS A 1 25 ? 4.794 19.323 -0.490 1.00 0.00 25 CYS A O 7
ATOM 3979 N N . LEU A 1 26 ? 5.993 17.787 -1.576 1.00 0.00 26 LEU A N 7
ATOM 3980 C CA . LEU A 1 26 ? 7.257 18.490 -1.337 1.00 0.00 26 LEU A CA 7
ATOM 3981 C C . LEU A 1 26 ? 7.355 19.777 -2.193 1.00 0.00 26 LEU A C 7
ATOM 3982 O O . LEU A 1 26 ? 8.242 20.604 -1.993 1.00 0.00 26 LEU A O 7
ATOM 3998 N N . LYS A 1 27 ? 6.438 19.923 -3.137 1.00 0.00 27 LYS A N 7
ATOM 3999 C CA . LYS A 1 27 ? 6.309 21.116 -3.948 1.00 0.00 27 LYS A CA 7
ATOM 4000 C C . LYS A 1 27 ? 4.907 21.686 -3.746 1.00 0.00 27 LYS A C 7
ATOM 4001 O O . LYS A 1 27 ? 4.091 21.088 -3.024 1.00 0.00 27 LYS A O 7
ATOM 4020 N N . GLY A 1 28 ? 4.625 22.818 -4.359 1.00 0.00 28 GLY A N 7
ATOM 4021 C CA . GLY A 1 28 ? 3.321 23.430 -4.224 1.00 0.00 28 GLY A CA 7
ATOM 4022 C C . GLY A 1 28 ? 2.306 22.760 -5.113 1.00 0.00 28 GLY A C 7
ATOM 4023 O O . GLY A 1 28 ? 2.160 23.120 -6.283 1.00 0.00 28 GLY A O 7
ATOM 4027 N N . ILE A 1 29 ? 1.609 21.792 -4.580 1.00 0.00 29 ILE A N 7
ATOM 4028 C CA . ILE A 1 29 ? 0.663 21.041 -5.301 1.00 0.00 29 ILE A CA 7
ATOM 4029 C C . ILE A 1 29 ? -0.602 21.030 -4.470 1.00 0.00 29 ILE A C 7
ATOM 4030 O O . ILE A 1 29 ? -0.624 20.619 -3.308 1.00 0.00 29 ILE A O 7
ATOM 4046 N N . GLY A 1 30 ? -1.566 21.612 -5.001 1.00 0.00 30 GLY A N 7
ATOM 4047 C CA . GLY A 1 30 ? -2.842 21.689 -4.365 1.00 0.00 30 GLY A CA 7
ATOM 4048 C C . GLY A 1 30 ? -3.797 20.668 -4.909 1.00 0.00 30 GLY A C 7
ATOM 4049 O O . GLY A 1 30 ? -4.493 20.937 -5.890 1.00 0.00 30 GLY A O 7
ATOM 4053 N N . HIS A 1 31 ? -3.811 19.492 -4.279 1.00 0.00 31 HIS A N 7
ATOM 4054 C CA . HIS A 1 31 ? -4.717 18.393 -4.628 1.00 0.00 31 HIS A CA 7
ATOM 4055 C C . HIS A 1 31 ? -4.483 17.861 -6.062 1.00 0.00 31 HIS A C 7
ATOM 4056 O O . HIS A 1 31 ? -5.049 18.356 -7.041 1.00 0.00 31 HIS A O 7
ATOM 4070 N N . LYS A 1 32 ? -3.596 16.901 -6.190 1.00 0.00 32 LYS A N 7
ATOM 4071 C CA . LYS A 1 32 ? -3.383 16.260 -7.487 1.00 0.00 32 LYS A CA 7
ATOM 4072 C C . LYS A 1 32 ? -4.262 15.038 -7.633 1.00 0.00 32 LYS A C 7
ATOM 4073 O O . LYS A 1 32 ? -4.814 14.775 -8.688 1.00 0.00 32 LYS A O 7
ATOM 4092 N N . TYR A 1 33 ? -4.424 14.338 -6.556 1.00 0.00 33 TYR A N 7
ATOM 4093 C CA . TYR A 1 33 ? -5.115 13.066 -6.542 1.00 0.00 33 TYR A CA 7
ATOM 4094 C C . TYR A 1 33 ? -6.307 13.219 -5.629 1.00 0.00 33 TYR A C 7
ATOM 4095 O O . TYR A 1 33 ? -6.236 14.027 -4.716 1.00 0.00 33 TYR A O 7
ATOM 4113 N N . PRO A 1 34 ? -7.381 12.434 -5.815 1.00 0.00 34 PRO A N 7
ATOM 4114 C CA . PRO A 1 34 ? -8.603 12.502 -4.967 1.00 0.00 34 PRO A CA 7
ATOM 4115 C C . PRO A 1 34 ? -8.303 12.408 -3.454 1.00 0.00 34 PRO A C 7
ATOM 4116 O O . PRO A 1 34 ? -8.939 13.060 -2.630 1.00 0.00 34 PRO A O 7
ATOM 4127 N N . PHE A 1 35 ? -7.312 11.618 -3.129 1.00 0.00 35 PHE A N 7
ATOM 4128 C CA . PHE A 1 35 ? -6.912 11.348 -1.754 1.00 0.00 35 PHE A CA 7
ATOM 4129 C C . PHE A 1 35 ? -5.666 12.141 -1.366 1.00 0.00 35 PHE A C 7
ATOM 4130 O O . PHE A 1 35 ? -5.015 11.858 -0.356 1.00 0.00 35 PHE A O 7
ATOM 4147 N N . CYS A 1 36 ? -5.337 13.104 -2.172 1.00 0.00 36 CYS A N 7
ATOM 4148 C CA . CYS A 1 36 ? -4.198 13.952 -1.939 1.00 0.00 36 CYS A CA 7
ATOM 4149 C C . CYS A 1 36 ? -4.678 15.170 -1.208 1.00 0.00 36 CYS A C 7
ATOM 4150 O O . CYS A 1 36 ? -5.343 16.038 -1.776 1.00 0.00 36 CYS A O 7
ATOM 4157 N N . HIS A 1 37 ? -4.382 15.209 0.053 1.00 0.00 37 HIS A N 7
ATOM 4158 C CA . HIS A 1 37 ? -4.891 16.235 0.926 1.00 0.00 37 HIS A CA 7
ATOM 4159 C C . HIS A 1 37 ? -3.930 17.396 1.037 1.00 0.00 37 HIS A C 7
ATOM 4160 O O . HIS A 1 37 ? -4.211 18.384 1.722 1.00 0.00 37 HIS A O 7
ATOM 4174 N N . CYS A 1 38 ? -2.801 17.279 0.371 1.00 0.00 38 CYS A N 7
ATOM 4175 C CA . CYS A 1 38 ? -1.815 18.329 0.349 1.00 0.00 38 CYS A CA 7
ATOM 4176 C C . CYS A 1 38 ? -2.393 19.552 -0.344 1.00 0.00 38 CYS A C 7
ATOM 4177 O O . CYS A 1 38 ? -2.849 19.461 -1.498 1.00 0.00 38 CYS A O 7
ATOM 4184 N N . ARG A 1 39 ? -2.419 20.673 0.352 1.00 0.00 39 ARG A N 7
ATOM 4185 C CA . ARG A 1 39 ? -2.946 21.908 -0.196 1.00 0.00 39 ARG A CA 7
ATOM 4186 C C . ARG A 1 39 ? -2.468 23.078 0.649 1.00 0.00 39 ARG A C 7
ATOM 4187 O O . ARG A 1 39 ? -1.764 22.860 1.655 1.00 0.00 39 ARG A O 7
ATOM 4208 N N . HIS A 1 1 ? 11.613 -24.847 3.661 1.00 0.00 1 HIS A N 8
ATOM 4209 C CA . HIS A 1 1 ? 12.055 -24.052 2.534 1.00 0.00 1 HIS A CA 8
ATOM 4210 C C . HIS A 1 1 ? 10.901 -23.982 1.541 1.00 0.00 1 HIS A C 8
ATOM 4211 O O . HIS A 1 1 ? 10.069 -24.893 1.503 1.00 0.00 1 HIS A O 8
ATOM 4225 N N . GLY A 1 2 ? 10.841 -22.944 0.766 1.00 0.00 2 GLY A N 8
ATOM 4226 C CA . GLY A 1 2 ? 9.755 -22.789 -0.160 1.00 0.00 2 GLY A CA 8
ATOM 4227 C C . GLY A 1 2 ? 9.157 -21.411 -0.078 1.00 0.00 2 GLY A C 8
ATOM 4228 O O . GLY A 1 2 ? 9.403 -20.685 0.899 1.00 0.00 2 GLY A O 8
ATOM 4232 N N . GLU A 1 3 ? 8.408 -21.042 -1.119 1.00 0.00 3 GLU A N 8
ATOM 4233 C CA . GLU A 1 3 ? 7.749 -19.740 -1.254 1.00 0.00 3 GLU A CA 8
ATOM 4234 C C . GLU A 1 3 ? 8.729 -18.622 -1.598 1.00 0.00 3 GLU A C 8
ATOM 4235 O O . GLU A 1 3 ? 9.957 -18.829 -1.621 1.00 0.00 3 GLU A O 8
ATOM 4247 N N . GLY A 1 4 ? 8.192 -17.457 -1.883 1.00 0.00 4 GLY A N 8
ATOM 4248 C CA . GLY A 1 4 ? 9.004 -16.326 -2.240 1.00 0.00 4 GLY A CA 8
ATOM 4249 C C . GLY A 1 4 ? 8.737 -15.860 -3.646 1.00 0.00 4 GLY A C 8
ATOM 4250 O O . GLY A 1 4 ? 9.631 -15.340 -4.317 1.00 0.00 4 GLY A O 8
ATOM 4254 N N . THR A 1 5 ? 7.530 -16.057 -4.107 1.00 0.00 5 THR A N 8
ATOM 4255 C CA . THR A 1 5 ? 7.152 -15.597 -5.408 1.00 0.00 5 THR A CA 8
ATOM 4256 C C . THR A 1 5 ? 6.130 -14.462 -5.237 1.00 0.00 5 THR A C 8
ATOM 4257 O O . THR A 1 5 ? 5.098 -14.630 -4.582 1.00 0.00 5 THR A O 8
ATOM 4268 N N . PHE A 1 6 ? 6.454 -13.301 -5.749 1.00 0.00 6 PHE A N 8
ATOM 4269 C CA . PHE A 1 6 ? 5.592 -12.132 -5.613 1.00 0.00 6 PHE A CA 8
ATOM 4270 C C . PHE A 1 6 ? 4.388 -12.249 -6.531 1.00 0.00 6 PHE A C 8
ATOM 4271 O O . PHE A 1 6 ? 4.531 -12.371 -7.746 1.00 0.00 6 PHE A O 8
ATOM 4288 N N . THR A 1 7 ? 3.215 -12.250 -5.950 1.00 0.00 7 THR A N 8
ATOM 4289 C CA . THR A 1 7 ? 1.995 -12.405 -6.698 1.00 0.00 7 THR A CA 8
ATOM 4290 C C . THR A 1 7 ? 1.122 -11.152 -6.565 1.00 0.00 7 THR A C 8
ATOM 4291 O O . THR A 1 7 ? 0.785 -10.730 -5.439 1.00 0.00 7 THR A O 8
ATOM 4302 N N . SER A 1 8 ? 0.773 -10.562 -7.700 1.00 0.00 8 SER A N 8
ATOM 4303 C CA . SER A 1 8 ? -0.043 -9.367 -7.748 1.00 0.00 8 SER A CA 8
ATOM 4304 C C . SER A 1 8 ? -1.426 -9.627 -7.157 1.00 0.00 8 SER A C 8
ATOM 4305 O O . SER A 1 8 ? -1.988 -10.712 -7.332 1.00 0.00 8 SER A O 8
ATOM 4313 N N . ASP A 1 9 ? -1.900 -8.661 -6.378 1.00 0.00 9 ASP A N 8
ATOM 4314 C CA . ASP A 1 9 ? -3.235 -8.631 -5.733 1.00 0.00 9 ASP A CA 8
ATOM 4315 C C . ASP A 1 9 ? -3.287 -9.521 -4.503 1.00 0.00 9 ASP A C 8
ATOM 4316 O O . ASP A 1 9 ? -3.985 -9.232 -3.542 1.00 0.00 9 ASP A O 8
ATOM 4325 N N . LEU A 1 10 ? -2.506 -10.564 -4.528 1.00 0.00 10 LEU A N 8
ATOM 4326 C CA . LEU A 1 10 ? -2.335 -11.461 -3.407 1.00 0.00 10 LEU A CA 8
ATOM 4327 C C . LEU A 1 10 ? -1.536 -10.723 -2.345 1.00 0.00 10 LEU A C 8
ATOM 4328 O O . LEU A 1 10 ? -1.800 -10.836 -1.145 1.00 0.00 10 LEU A O 8
ATOM 4344 N N . SER A 1 11 ? -0.563 -9.956 -2.805 1.00 0.00 11 SER A N 8
ATOM 4345 C CA . SER A 1 11 ? 0.225 -9.103 -1.950 1.00 0.00 11 SER A CA 8
ATOM 4346 C C . SER A 1 11 ? -0.560 -7.820 -1.661 1.00 0.00 11 SER A C 8
ATOM 4347 O O . SER A 1 11 ? -0.265 -7.080 -0.716 1.00 0.00 11 SER A O 8
ATOM 4355 N N . LYS A 1 12 ? -1.600 -7.621 -2.487 1.00 0.00 12 LYS A N 8
ATOM 4356 C CA . LYS A 1 12 ? -2.492 -6.488 -2.464 1.00 0.00 12 LYS A CA 8
ATOM 4357 C C . LYS A 1 12 ? -1.739 -5.169 -2.390 1.00 0.00 12 LYS A C 8
ATOM 4358 O O . LYS A 1 12 ? -1.814 -4.392 -1.424 1.00 0.00 12 LYS A O 8
ATOM 4377 N N . GLN A 1 13 ? -0.941 -5.000 -3.364 1.00 0.00 13 GLN A N 8
ATOM 4378 C CA . GLN A 1 13 ? -0.142 -3.826 -3.524 1.00 0.00 13 GLN A CA 8
ATOM 4379 C C . GLN A 1 13 ? -0.796 -2.925 -4.530 1.00 0.00 13 GLN A C 8
ATOM 4380 O O . GLN A 1 13 ? -1.565 -3.392 -5.389 1.00 0.00 13 GLN A O 8
ATOM 4394 N N . MET A 1 14 ? -0.536 -1.667 -4.416 1.00 0.00 14 MET A N 8
ATOM 4395 C CA . MET A 1 14 ? -1.097 -0.680 -5.285 1.00 0.00 14 MET A CA 8
ATOM 4396 C C . MET A 1 14 ? -0.279 0.572 -5.099 1.00 0.00 14 MET A C 8
ATOM 4397 O O . MET A 1 14 ? 0.522 0.644 -4.145 1.00 0.00 14 MET A O 8
ATOM 4411 N N . GLU A 1 15 ? -0.406 1.519 -6.002 1.00 0.00 15 GLU A N 8
ATOM 4412 C CA . GLU A 1 15 ? 0.188 2.813 -5.803 1.00 0.00 15 GLU A CA 8
ATOM 4413 C C . GLU A 1 15 ? -0.642 3.553 -4.734 1.00 0.00 15 GLU A C 8
ATOM 4414 O O . GLU A 1 15 ? -1.613 4.263 -5.018 1.00 0.00 15 GLU A O 8
ATOM 4426 N N . GLU A 1 16 ? -0.286 3.260 -3.496 1.00 0.00 16 GLU A N 8
ATOM 4427 C CA . GLU A 1 16 ? -1.030 3.643 -2.318 1.00 0.00 16 GLU A CA 8
ATOM 4428 C C . GLU A 1 16 ? -1.106 5.143 -2.077 1.00 0.00 16 GLU A C 8
ATOM 4429 O O . GLU A 1 16 ? -0.379 5.953 -2.684 1.00 0.00 16 GLU A O 8
ATOM 4441 N N . GLU A 1 17 ? -1.965 5.499 -1.171 1.00 0.00 17 GLU A N 8
ATOM 4442 C CA . GLU A 1 17 ? -2.233 6.814 -0.856 1.00 0.00 17 GLU A CA 8
ATOM 4443 C C . GLU A 1 17 ? -1.173 7.333 0.078 1.00 0.00 17 GLU A C 8
ATOM 4444 O O . GLU A 1 17 ? -0.396 6.590 0.670 1.00 0.00 17 GLU A O 8
ATOM 4456 N N . ALA A 1 18 ? -1.150 8.593 0.122 1.00 0.00 18 ALA A N 8
ATOM 4457 C CA . ALA A 1 18 ? -0.241 9.468 0.900 1.00 0.00 18 ALA A CA 8
ATOM 4458 C C . ALA A 1 18 ? 1.262 9.272 0.579 1.00 0.00 18 ALA A C 8
ATOM 4459 O O . ALA A 1 18 ? 2.110 9.942 1.153 1.00 0.00 18 ALA A O 8
ATOM 4466 N N . VAL A 1 19 ? 1.577 8.427 -0.386 1.00 0.00 19 VAL A N 8
ATOM 4467 C CA . VAL A 1 19 ? 2.930 8.308 -0.859 1.00 0.00 19 VAL A CA 8
ATOM 4468 C C . VAL A 1 19 ? 2.995 8.925 -2.253 1.00 0.00 19 VAL A C 8
ATOM 4469 O O . VAL A 1 19 ? 3.929 9.643 -2.598 1.00 0.00 19 VAL A O 8
ATOM 4482 N N . ARG A 1 20 ? 1.916 8.708 -3.006 1.00 0.00 20 ARG A N 8
ATOM 4483 C CA . ARG A 1 20 ? 1.692 9.322 -4.315 1.00 0.00 20 ARG A CA 8
ATOM 4484 C C . ARG A 1 20 ? 1.593 10.839 -4.186 1.00 0.00 20 ARG A C 8
ATOM 4485 O O . ARG A 1 20 ? 1.736 11.547 -5.139 1.00 0.00 20 ARG A O 8
ATOM 4506 N N . CYS A 1 21 ? 1.302 11.295 -2.985 1.00 0.00 21 CYS A N 8
ATOM 4507 C CA . CYS A 1 21 ? 1.169 12.710 -2.683 1.00 0.00 21 CYS A CA 8
ATOM 4508 C C . CYS A 1 21 ? 2.390 13.211 -1.901 1.00 0.00 21 CYS A C 8
ATOM 4509 O O . CYS A 1 21 ? 2.539 14.396 -1.677 1.00 0.00 21 CYS A O 8
ATOM 4516 N N . PHE A 1 22 ? 3.291 12.306 -1.544 1.00 0.00 22 PHE A N 8
ATOM 4517 C CA . PHE A 1 22 ? 4.383 12.635 -0.624 1.00 0.00 22 PHE A CA 8
ATOM 4518 C C . PHE A 1 22 ? 5.326 13.668 -1.225 1.00 0.00 22 PHE A C 8
ATOM 4519 O O . PHE A 1 22 ? 5.472 14.772 -0.698 1.00 0.00 22 PHE A O 8
ATOM 4536 N N . ILE A 1 23 ? 5.915 13.325 -2.349 1.00 0.00 23 ILE A N 8
ATOM 4537 C CA . ILE A 1 23 ? 6.893 14.191 -3.000 1.00 0.00 23 ILE A CA 8
ATOM 4538 C C . ILE A 1 23 ? 6.159 15.341 -3.669 1.00 0.00 23 ILE A C 8
ATOM 4539 O O . ILE A 1 23 ? 6.673 16.436 -3.818 1.00 0.00 23 ILE A O 8
ATOM 4555 N N . GLU A 1 24 ? 4.928 15.080 -4.000 1.00 0.00 24 GLU A N 8
ATOM 4556 C CA . GLU A 1 24 ? 4.069 16.040 -4.645 1.00 0.00 24 GLU A CA 8
ATOM 4557 C C . GLU A 1 24 ? 3.752 17.170 -3.684 1.00 0.00 24 GLU A C 8
ATOM 4558 O O . GLU A 1 24 ? 3.704 18.336 -4.060 1.00 0.00 24 GLU A O 8
ATOM 4570 N N . CYS A 1 25 ? 3.560 16.821 -2.445 1.00 0.00 25 CYS A N 8
ATOM 4571 C CA . CYS A 1 25 ? 3.296 17.807 -1.420 1.00 0.00 25 CYS A CA 8
ATOM 4572 C C . CYS A 1 25 ? 4.606 18.518 -1.041 1.00 0.00 25 CYS A C 8
ATOM 4573 O O . CYS A 1 25 ? 4.603 19.610 -0.490 1.00 0.00 25 CYS A O 8
ATOM 4580 N N . LEU A 1 26 ? 5.737 17.904 -1.388 1.00 0.00 26 LEU A N 8
ATOM 4581 C CA . LEU A 1 26 ? 7.042 18.548 -1.203 1.00 0.00 26 LEU A CA 8
ATOM 4582 C C . LEU A 1 26 ? 7.288 19.566 -2.330 1.00 0.00 26 LEU A C 8
ATOM 4583 O O . LEU A 1 26 ? 8.288 20.291 -2.333 1.00 0.00 26 LEU A O 8
ATOM 4599 N N . LYS A 1 27 ? 6.379 19.569 -3.292 1.00 0.00 27 LYS A N 8
ATOM 4600 C CA . LYS A 1 27 ? 6.365 20.521 -4.386 1.00 0.00 27 LYS A CA 8
ATOM 4601 C C . LYS A 1 27 ? 5.285 21.565 -4.080 1.00 0.00 27 LYS A C 8
ATOM 4602 O O . LYS A 1 27 ? 5.548 22.769 -4.042 1.00 0.00 27 LYS A O 8
ATOM 4621 N N . GLY A 1 28 ? 4.082 21.082 -3.837 1.00 0.00 28 GLY A N 8
ATOM 4622 C CA . GLY A 1 28 ? 2.965 21.936 -3.509 1.00 0.00 28 GLY A CA 8
ATOM 4623 C C . GLY A 1 28 ? 1.883 21.828 -4.525 1.00 0.00 28 GLY A C 8
ATOM 4624 O O . GLY A 1 28 ? 1.739 22.704 -5.388 1.00 0.00 28 GLY A O 8
ATOM 4628 N N . ILE A 1 29 ? 1.115 20.774 -4.434 1.00 0.00 29 ILE A N 8
ATOM 4629 C CA . ILE A 1 29 ? 0.053 20.525 -5.314 1.00 0.00 29 ILE A CA 8
ATOM 4630 C C . ILE A 1 29 ? -1.162 20.061 -4.531 1.00 0.00 29 ILE A C 8
ATOM 4631 O O . ILE A 1 29 ? -1.125 19.139 -3.720 1.00 0.00 29 ILE A O 8
ATOM 4647 N N . GLY A 1 30 ? -2.145 20.762 -4.671 1.00 0.00 30 GLY A N 8
ATOM 4648 C CA . GLY A 1 30 ? -3.405 20.389 -4.094 1.00 0.00 30 GLY A CA 8
ATOM 4649 C C . GLY A 1 30 ? -4.383 19.907 -5.157 1.00 0.00 30 GLY A C 8
ATOM 4650 O O . GLY A 1 30 ? -4.313 20.341 -6.305 1.00 0.00 30 GLY A O 8
ATOM 4654 N N . HIS A 1 31 ? -5.231 18.952 -4.783 1.00 0.00 31 HIS A N 8
ATOM 4655 C CA . HIS A 1 31 ? -6.334 18.433 -5.597 1.00 0.00 31 HIS A CA 8
ATOM 4656 C C . HIS A 1 31 ? -5.907 17.649 -6.833 1.00 0.00 31 HIS A C 8
ATOM 4657 O O . HIS A 1 31 ? -6.736 17.342 -7.691 1.00 0.00 31 HIS A O 8
ATOM 4671 N N . LYS A 1 32 ? -4.647 17.280 -6.910 1.00 0.00 32 LYS A N 8
ATOM 4672 C CA . LYS A 1 32 ? -4.168 16.511 -8.056 1.00 0.00 32 LYS A CA 8
ATOM 4673 C C . LYS A 1 32 ? -4.591 15.062 -7.958 1.00 0.00 32 LYS A C 8
ATOM 4674 O O . LYS A 1 32 ? -4.970 14.460 -8.940 1.00 0.00 32 LYS A O 8
ATOM 4693 N N . TYR A 1 33 ? -4.552 14.516 -6.771 1.00 0.00 33 TYR A N 8
ATOM 4694 C CA . TYR A 1 33 ? -4.944 13.138 -6.578 1.00 0.00 33 TYR A CA 8
ATOM 4695 C C . TYR A 1 33 ? -6.167 13.138 -5.690 1.00 0.00 33 TYR A C 8
ATOM 4696 O O . TYR A 1 33 ? -6.338 14.076 -4.911 1.00 0.00 33 TYR A O 8
ATOM 4714 N N . PRO A 1 34 ? -7.023 12.096 -5.768 1.00 0.00 34 PRO A N 8
ATOM 4715 C CA . PRO A 1 34 ? -8.265 11.975 -4.946 1.00 0.00 34 PRO A CA 8
ATOM 4716 C C . PRO A 1 34 ? -8.019 12.116 -3.428 1.00 0.00 34 PRO A C 8
ATOM 4717 O O . PRO A 1 34 ? -8.933 12.410 -2.644 1.00 0.00 34 PRO A O 8
ATOM 4728 N N . PHE A 1 35 ? -6.804 11.885 -3.036 1.00 0.00 35 PHE A N 8
ATOM 4729 C CA . PHE A 1 35 ? -6.392 11.928 -1.653 1.00 0.00 35 PHE A CA 8
ATOM 4730 C C . PHE A 1 35 ? -5.270 12.924 -1.454 1.00 0.00 35 PHE A C 8
ATOM 4731 O O . PHE A 1 35 ? -4.619 12.935 -0.416 1.00 0.00 35 PHE A O 8
ATOM 4748 N N . CYS A 1 36 ? -5.022 13.741 -2.434 1.00 0.00 36 CYS A N 8
ATOM 4749 C CA . CYS A 1 36 ? -3.913 14.641 -2.328 1.00 0.00 36 CYS A CA 8
ATOM 4750 C C . CYS A 1 36 ? -4.316 16.044 -2.476 1.00 0.00 36 CYS A C 8
ATOM 4751 O O . CYS A 1 36 ? -4.565 16.533 -3.583 1.00 0.00 36 CYS A O 8
ATOM 4758 N N . HIS A 1 37 ? -4.400 16.688 -1.383 1.00 0.00 37 HIS A N 8
ATOM 4759 C CA . HIS A 1 37 ? -4.674 18.074 -1.335 1.00 0.00 37 HIS A CA 8
ATOM 4760 C C . HIS A 1 37 ? -3.600 18.651 -0.454 1.00 0.00 37 HIS A C 8
ATOM 4761 O O . HIS A 1 37 ? -3.819 18.803 0.744 1.00 0.00 37 HIS A O 8
ATOM 4775 N N . CYS A 1 38 ? -2.355 18.780 -1.007 1.00 0.00 38 CYS A N 8
ATOM 4776 C CA . CYS A 1 38 ? -1.209 19.313 -0.229 1.00 0.00 38 CYS A CA 8
ATOM 4777 C C . CYS A 1 38 ? -1.629 20.517 0.541 1.00 0.00 38 CYS A C 8
ATOM 4778 O O . CYS A 1 38 ? -2.254 21.440 -0.008 1.00 0.00 38 CYS A O 8
ATOM 4785 N N . ARG A 1 39 ? -1.363 20.468 1.834 1.00 0.00 39 ARG A N 8
ATOM 4786 C CA . ARG A 1 39 ? -1.884 21.446 2.740 1.00 0.00 39 ARG A CA 8
ATOM 4787 C C . ARG A 1 39 ? -1.425 22.872 2.386 1.00 0.00 39 ARG A C 8
ATOM 4788 O O . ARG A 1 39 ? -0.268 23.077 1.964 1.00 0.00 39 ARG A O 8
ATOM 4809 N N . HIS A 1 1 ? 23.780 11.999 -7.758 1.00 0.00 1 HIS A N 9
ATOM 4810 C CA . HIS A 1 1 ? 23.053 13.233 -7.479 1.00 0.00 1 HIS A CA 9
ATOM 4811 C C . HIS A 1 1 ? 22.416 13.189 -6.082 1.00 0.00 1 HIS A C 9
ATOM 4812 O O . HIS A 1 1 ? 21.413 12.489 -5.845 1.00 0.00 1 HIS A O 9
ATOM 4826 N N . GLY A 1 2 ? 23.014 13.895 -5.162 1.00 0.00 2 GLY A N 9
ATOM 4827 C CA . GLY A 1 2 ? 22.515 13.913 -3.811 1.00 0.00 2 GLY A CA 9
ATOM 4828 C C . GLY A 1 2 ? 23.046 12.748 -3.014 1.00 0.00 2 GLY A C 9
ATOM 4829 O O . GLY A 1 2 ? 23.688 11.841 -3.567 1.00 0.00 2 GLY A O 9
ATOM 4833 N N . GLU A 1 3 ? 22.815 12.754 -1.738 1.00 0.00 3 GLU A N 9
ATOM 4834 C CA . GLU A 1 3 ? 23.261 11.661 -0.911 1.00 0.00 3 GLU A CA 9
ATOM 4835 C C . GLU A 1 3 ? 22.125 10.678 -0.686 1.00 0.00 3 GLU A C 9
ATOM 4836 O O . GLU A 1 3 ? 22.349 9.519 -0.343 1.00 0.00 3 GLU A O 9
ATOM 4848 N N . GLY A 1 4 ? 20.918 11.146 -0.898 1.00 0.00 4 GLY A N 9
ATOM 4849 C CA . GLY A 1 4 ? 19.763 10.314 -0.767 1.00 0.00 4 GLY A CA 9
ATOM 4850 C C . GLY A 1 4 ? 19.630 9.430 -1.971 1.00 0.00 4 GLY A C 9
ATOM 4851 O O . GLY A 1 4 ? 19.464 9.917 -3.097 1.00 0.00 4 GLY A O 9
ATOM 4855 N N . THR A 1 5 ? 19.729 8.154 -1.762 1.00 0.00 5 THR A N 9
ATOM 4856 C CA . THR A 1 5 ? 19.676 7.228 -2.840 1.00 0.00 5 THR A CA 9
ATOM 4857 C C . THR A 1 5 ? 18.263 6.700 -3.017 1.00 0.00 5 THR A C 9
ATOM 4858 O O . THR A 1 5 ? 17.753 5.952 -2.180 1.00 0.00 5 THR A O 9
ATOM 4869 N N . PHE A 1 6 ? 17.631 7.115 -4.077 1.00 0.00 6 PHE A N 9
ATOM 4870 C CA . PHE A 1 6 ? 16.336 6.632 -4.426 1.00 0.00 6 PHE A CA 9
ATOM 4871 C C . PHE A 1 6 ? 16.464 5.844 -5.698 1.00 0.00 6 PHE A C 9
ATOM 4872 O O . PHE A 1 6 ? 16.962 6.343 -6.702 1.00 0.00 6 PHE A O 9
ATOM 4889 N N . THR A 1 7 ? 16.126 4.603 -5.633 1.00 0.00 7 THR A N 9
ATOM 4890 C CA . THR A 1 7 ? 16.167 3.748 -6.773 1.00 0.00 7 THR A CA 9
ATOM 4891 C C . THR A 1 7 ? 14.843 2.996 -6.835 1.00 0.00 7 THR A C 9
ATOM 4892 O O . THR A 1 7 ? 14.274 2.668 -5.783 1.00 0.00 7 THR A O 9
ATOM 4903 N N . SER A 1 8 ? 14.347 2.772 -8.026 1.00 0.00 8 SER A N 9
ATOM 4904 C CA . SER A 1 8 ? 13.090 2.087 -8.234 1.00 0.00 8 SER A CA 9
ATOM 4905 C C . SER A 1 8 ? 13.127 0.685 -7.601 1.00 0.00 8 SER A C 9
ATOM 4906 O O . SER A 1 8 ? 14.059 -0.091 -7.868 1.00 0.00 8 SER A O 9
ATOM 4914 N N . ASP A 1 9 ? 12.168 0.416 -6.692 1.00 0.00 9 ASP A N 9
ATOM 4915 C CA . ASP A 1 9 ? 11.987 -0.910 -6.023 1.00 0.00 9 ASP A CA 9
ATOM 4916 C C . ASP A 1 9 ? 13.024 -1.152 -4.904 1.00 0.00 9 ASP A C 9
ATOM 4917 O O . ASP A 1 9 ? 12.988 -2.160 -4.208 1.00 0.00 9 ASP A O 9
ATOM 4926 N N . LEU A 1 10 ? 13.892 -0.177 -4.678 1.00 0.00 10 LEU A N 9
ATOM 4927 C CA . LEU A 1 10 ? 14.946 -0.290 -3.659 1.00 0.00 10 LEU A CA 9
ATOM 4928 C C . LEU A 1 10 ? 14.373 -0.364 -2.268 1.00 0.00 10 LEU A C 9
ATOM 4929 O O . LEU A 1 10 ? 14.776 -1.204 -1.458 1.00 0.00 10 LEU A O 9
ATOM 4945 N N . SER A 1 11 ? 13.418 0.466 -2.005 1.00 0.00 11 SER A N 9
ATOM 4946 C CA . SER A 1 11 ? 12.839 0.527 -0.707 1.00 0.00 11 SER A CA 9
ATOM 4947 C C . SER A 1 11 ? 11.722 -0.518 -0.634 1.00 0.00 11 SER A C 9
ATOM 4948 O O . SER A 1 11 ? 11.336 -0.976 0.457 1.00 0.00 11 SER A O 9
ATOM 4956 N N . LYS A 1 12 ? 11.306 -0.964 -1.836 1.00 0.00 12 LYS A N 9
ATOM 4957 C CA . LYS A 1 12 ? 10.265 -1.943 -2.049 1.00 0.00 12 LYS A CA 9
ATOM 4958 C C . LYS A 1 12 ? 9.071 -1.708 -1.154 1.00 0.00 12 LYS A C 9
ATOM 4959 O O . LYS A 1 12 ? 8.770 -2.485 -0.235 1.00 0.00 12 LYS A O 9
ATOM 4978 N N . GLN A 1 13 ? 8.521 -0.574 -1.321 1.00 0.00 13 GLN A N 9
ATOM 4979 C CA . GLN A 1 13 ? 7.355 -0.165 -0.603 1.00 0.00 13 GLN A CA 9
ATOM 4980 C C . GLN A 1 13 ? 6.200 -0.083 -1.559 1.00 0.00 13 GLN A C 9
ATOM 4981 O O . GLN A 1 13 ? 6.404 0.137 -2.765 1.00 0.00 13 GLN A O 9
ATOM 4995 N N . MET A 1 14 ? 5.010 -0.291 -1.050 1.00 0.00 14 MET A N 9
ATOM 4996 C CA . MET A 1 14 ? 3.804 -0.234 -1.852 1.00 0.00 14 MET A CA 9
ATOM 4997 C C . MET A 1 14 ? 3.657 1.151 -2.412 1.00 0.00 14 MET A C 9
ATOM 4998 O O . MET A 1 14 ? 3.881 2.134 -1.695 1.00 0.00 14 MET A O 9
ATOM 5012 N N . GLU A 1 15 ? 3.339 1.251 -3.680 1.00 0.00 15 GLU A N 9
ATOM 5013 C CA . GLU A 1 15 ? 3.068 2.538 -4.280 1.00 0.00 15 GLU A CA 9
ATOM 5014 C C . GLU A 1 15 ? 1.656 2.925 -3.843 1.00 0.00 15 GLU A C 9
ATOM 5015 O O . GLU A 1 15 ? 0.667 2.750 -4.568 1.00 0.00 15 GLU A O 9
ATOM 5027 N N . GLU A 1 16 ? 1.591 3.377 -2.632 1.00 0.00 16 GLU A N 9
ATOM 5028 C CA . GLU A 1 16 ? 0.382 3.508 -1.895 1.00 0.00 16 GLU A CA 9
ATOM 5029 C C . GLU A 1 16 ? -0.169 4.940 -1.913 1.00 0.00 16 GLU A C 9
ATOM 5030 O O . GLU A 1 16 ? 0.497 5.908 -2.344 1.00 0.00 16 GLU A O 9
ATOM 5042 N N . GLU A 1 17 ? -1.404 5.043 -1.488 1.00 0.00 17 GLU A N 9
ATOM 5043 C CA . GLU A 1 17 ? -2.099 6.227 -1.311 1.00 0.00 17 GLU A CA 9
ATOM 5044 C C . GLU A 1 17 ? -1.379 7.086 -0.307 1.00 0.00 17 GLU A C 9
ATOM 5045 O O . GLU A 1 17 ? -0.662 6.618 0.571 1.00 0.00 17 GLU A O 9
ATOM 5057 N N . ALA A 1 18 ? -1.537 8.306 -0.534 1.00 0.00 18 ALA A N 9
ATOM 5058 C CA . ALA A 1 18 ? -0.934 9.446 0.188 1.00 0.00 18 ALA A CA 9
ATOM 5059 C C . ALA A 1 18 ? 0.595 9.502 0.052 1.00 0.00 18 ALA A C 9
ATOM 5060 O O . ALA A 1 18 ? 1.208 10.428 0.526 1.00 0.00 18 ALA A O 9
ATOM 5067 N N . VAL A 1 19 ? 1.175 8.601 -0.722 1.00 0.00 19 VAL A N 9
ATOM 5068 C CA . VAL A 1 19 ? 2.590 8.685 -1.060 1.00 0.00 19 VAL A CA 9
ATOM 5069 C C . VAL A 1 19 ? 2.630 9.452 -2.349 1.00 0.00 19 VAL A C 9
ATOM 5070 O O . VAL A 1 19 ? 3.426 10.369 -2.554 1.00 0.00 19 VAL A O 9
ATOM 5083 N N . ARG A 1 20 ? 1.645 9.120 -3.171 1.00 0.00 20 ARG A N 9
ATOM 5084 C CA . ARG A 1 20 ? 1.345 9.801 -4.412 1.00 0.00 20 ARG A CA 9
ATOM 5085 C C . ARG A 1 20 ? 0.817 11.204 -4.169 1.00 0.00 20 ARG A C 9
ATOM 5086 O O . ARG A 1 20 ? 0.491 11.897 -5.085 1.00 0.00 20 ARG A O 9
ATOM 5107 N N . CYS A 1 21 ? 0.627 11.554 -2.929 1.00 0.00 21 CYS A N 9
ATOM 5108 C CA . CYS A 1 21 ? 0.293 12.914 -2.563 1.00 0.00 21 CYS A CA 9
ATOM 5109 C C . CYS A 1 21 ? 1.495 13.594 -1.921 1.00 0.00 21 CYS A C 9
ATOM 5110 O O . CYS A 1 21 ? 1.854 14.697 -2.277 1.00 0.00 21 CYS A O 9
ATOM 5117 N N . PHE A 1 22 ? 2.133 12.870 -1.018 1.00 0.00 22 PHE A N 9
ATOM 5118 C CA . PHE A 1 22 ? 3.191 13.361 -0.146 1.00 0.00 22 PHE A CA 9
ATOM 5119 C C . PHE A 1 22 ? 4.327 14.093 -0.896 1.00 0.00 22 PHE A C 9
ATOM 5120 O O . PHE A 1 22 ? 4.465 15.314 -0.784 1.00 0.00 22 PHE A O 9
ATOM 5137 N N . ILE A 1 23 ? 5.099 13.348 -1.687 1.00 0.00 23 ILE A N 9
ATOM 5138 C CA . ILE A 1 23 ? 6.290 13.900 -2.367 1.00 0.00 23 ILE A CA 9
ATOM 5139 C C . ILE A 1 23 ? 5.875 14.939 -3.403 1.00 0.00 23 ILE A C 9
ATOM 5140 O O . ILE A 1 23 ? 6.554 15.955 -3.616 1.00 0.00 23 ILE A O 9
ATOM 5156 N N . GLU A 1 24 ? 4.752 14.674 -4.013 1.00 0.00 24 GLU A N 9
ATOM 5157 C CA . GLU A 1 24 ? 4.149 15.550 -5.010 1.00 0.00 24 GLU A CA 9
ATOM 5158 C C . GLU A 1 24 ? 3.887 16.918 -4.379 1.00 0.00 24 GLU A C 9
ATOM 5159 O O . GLU A 1 24 ? 4.326 17.950 -4.872 1.00 0.00 24 GLU A O 9
ATOM 5171 N N . CYS A 1 25 ? 3.211 16.890 -3.260 1.00 0.00 25 CYS A N 9
ATOM 5172 C CA . CYS A 1 25 ? 2.796 18.083 -2.546 1.00 0.00 25 CYS A CA 9
ATOM 5173 C C . CYS A 1 25 ? 3.974 18.878 -2.050 1.00 0.00 25 CYS A C 9
ATOM 5174 O O . CYS A 1 25 ? 3.907 20.116 -1.963 1.00 0.00 25 CYS A O 9
ATOM 5181 N N . LEU A 1 26 ? 5.071 18.189 -1.768 1.00 0.00 26 LEU A N 9
ATOM 5182 C CA . LEU A 1 26 ? 6.284 18.828 -1.283 1.00 0.00 26 LEU A CA 9
ATOM 5183 C C . LEU A 1 26 ? 6.829 19.884 -2.262 1.00 0.00 26 LEU A C 9
ATOM 5184 O O . LEU A 1 26 ? 7.523 20.808 -1.846 1.00 0.00 26 LEU A O 9
ATOM 5200 N N . LYS A 1 27 ? 6.479 19.779 -3.545 1.00 0.00 27 LYS A N 9
ATOM 5201 C CA . LYS A 1 27 ? 6.973 20.761 -4.520 1.00 0.00 27 LYS A CA 9
ATOM 5202 C C . LYS A 1 27 ? 5.978 21.892 -4.715 1.00 0.00 27 LYS A C 9
ATOM 5203 O O . LYS A 1 27 ? 6.262 22.890 -5.399 1.00 0.00 27 LYS A O 9
ATOM 5222 N N . GLY A 1 28 ? 4.823 21.731 -4.132 1.00 0.00 28 GLY A N 9
ATOM 5223 C CA . GLY A 1 28 ? 3.816 22.740 -4.207 1.00 0.00 28 GLY A CA 9
ATOM 5224 C C . GLY A 1 28 ? 2.709 22.407 -5.158 1.00 0.00 28 GLY A C 9
ATOM 5225 O O . GLY A 1 28 ? 2.409 23.185 -6.066 1.00 0.00 28 GLY A O 9
ATOM 5229 N N . ILE A 1 29 ? 2.122 21.258 -4.994 1.00 0.00 29 ILE A N 9
ATOM 5230 C CA . ILE A 1 29 ? 0.987 20.902 -5.735 1.00 0.00 29 ILE A CA 9
ATOM 5231 C C . ILE A 1 29 ? -0.062 20.545 -4.741 1.00 0.00 29 ILE A C 9
ATOM 5232 O O . ILE A 1 29 ? 0.191 19.813 -3.781 1.00 0.00 29 ILE A O 9
ATOM 5248 N N . GLY A 1 30 ? -1.105 21.217 -4.865 1.00 0.00 30 GLY A N 9
ATOM 5249 C CA . GLY A 1 30 ? -2.291 20.979 -4.078 1.00 0.00 30 GLY A CA 9
ATOM 5250 C C . GLY A 1 30 ? -3.034 19.688 -4.440 1.00 0.00 30 GLY A C 9
ATOM 5251 O O . GLY A 1 30 ? -2.442 18.619 -4.582 1.00 0.00 30 GLY A O 9
ATOM 5255 N N . HIS A 1 31 ? -4.332 19.793 -4.598 1.00 0.00 31 HIS A N 9
ATOM 5256 C CA . HIS A 1 31 ? -5.172 18.631 -4.859 1.00 0.00 31 HIS A CA 9
ATOM 5257 C C . HIS A 1 31 ? -5.050 18.172 -6.311 1.00 0.00 31 HIS A C 9
ATOM 5258 O O . HIS A 1 31 ? -5.825 18.587 -7.182 1.00 0.00 31 HIS A O 9
ATOM 5272 N N . LYS A 1 32 ? -4.044 17.385 -6.592 1.00 0.00 32 LYS A N 9
ATOM 5273 C CA . LYS A 1 32 ? -3.870 16.829 -7.926 1.00 0.00 32 LYS A CA 9
ATOM 5274 C C . LYS A 1 32 ? -4.340 15.369 -7.952 1.00 0.00 32 LYS A C 9
ATOM 5275 O O . LYS A 1 32 ? -4.575 14.784 -9.015 1.00 0.00 32 LYS A O 9
ATOM 5294 N N . TYR A 1 33 ? -4.509 14.806 -6.785 1.00 0.00 33 TYR A N 9
ATOM 5295 C CA . TYR A 1 33 ? -4.903 13.418 -6.640 1.00 0.00 33 TYR A CA 9
ATOM 5296 C C . TYR A 1 33 ? -6.091 13.355 -5.705 1.00 0.00 33 TYR A C 9
ATOM 5297 O O . TYR A 1 33 ? -6.168 14.168 -4.777 1.00 0.00 33 TYR A O 9
ATOM 5315 N N . PRO A 1 34 ? -7.020 12.397 -5.920 1.00 0.00 34 PRO A N 9
ATOM 5316 C CA . PRO A 1 34 ? -8.255 12.253 -5.113 1.00 0.00 34 PRO A CA 9
ATOM 5317 C C . PRO A 1 34 ? -7.984 12.226 -3.600 1.00 0.00 34 PRO A C 9
ATOM 5318 O O . PRO A 1 34 ? -8.632 12.924 -2.821 1.00 0.00 34 PRO A O 9
ATOM 5329 N N . PHE A 1 35 ? -6.976 11.477 -3.228 1.00 0.00 35 PHE A N 9
ATOM 5330 C CA . PHE A 1 35 ? -6.578 11.261 -1.839 1.00 0.00 35 PHE A CA 9
ATOM 5331 C C . PHE A 1 35 ? -5.553 12.281 -1.372 1.00 0.00 35 PHE A C 9
ATOM 5332 O O . PHE A 1 35 ? -4.964 12.143 -0.299 1.00 0.00 35 PHE A O 9
ATOM 5349 N N . CYS A 1 36 ? -5.320 13.284 -2.155 1.00 0.00 36 CYS A N 9
ATOM 5350 C CA . CYS A 1 36 ? -4.327 14.237 -1.789 1.00 0.00 36 CYS A CA 9
ATOM 5351 C C . CYS A 1 36 ? -4.948 15.403 -1.063 1.00 0.00 36 CYS A C 9
ATOM 5352 O O . CYS A 1 36 ? -5.589 16.260 -1.658 1.00 0.00 36 CYS A O 9
ATOM 5359 N N . HIS A 1 37 ? -4.799 15.378 0.234 1.00 0.00 37 HIS A N 9
ATOM 5360 C CA . HIS A 1 37 ? -5.307 16.410 1.128 1.00 0.00 37 HIS A CA 9
ATOM 5361 C C . HIS A 1 37 ? -4.222 17.420 1.485 1.00 0.00 37 HIS A C 9
ATOM 5362 O O . HIS A 1 37 ? -4.480 18.406 2.177 1.00 0.00 37 HIS A O 9
ATOM 5376 N N . CYS A 1 38 ? -3.025 17.179 1.001 1.00 0.00 38 CYS A N 9
ATOM 5377 C CA . CYS A 1 38 ? -1.898 18.044 1.289 1.00 0.00 38 CYS A CA 9
ATOM 5378 C C . CYS A 1 38 ? -2.007 19.313 0.444 1.00 0.00 38 CYS A C 9
ATOM 5379 O O . CYS A 1 38 ? -2.517 19.274 -0.678 1.00 0.00 38 CYS A O 9
ATOM 5386 N N . ARG A 1 39 ? -1.574 20.423 0.988 1.00 0.00 39 ARG A N 9
ATOM 5387 C CA . ARG A 1 39 ? -1.690 21.717 0.340 1.00 0.00 39 ARG A CA 9
ATOM 5388 C C . ARG A 1 39 ? -0.321 22.324 0.073 1.00 0.00 39 ARG A C 9
ATOM 5389 O O . ARG A 1 39 ? 0.657 22.019 0.776 1.00 0.00 39 ARG A O 9
ATOM 5410 N N . HIS A 1 1 ? 7.765 1.632 25.557 1.00 0.00 1 HIS A N 10
ATOM 5411 C CA . HIS A 1 1 ? 7.588 1.789 24.116 1.00 0.00 1 HIS A CA 10
ATOM 5412 C C . HIS A 1 1 ? 6.126 1.655 23.747 1.00 0.00 1 HIS A C 10
ATOM 5413 O O . HIS A 1 1 ? 5.639 2.325 22.829 1.00 0.00 1 HIS A O 10
ATOM 5427 N N . GLY A 1 2 ? 5.442 0.784 24.455 1.00 0.00 2 GLY A N 10
ATOM 5428 C CA . GLY A 1 2 ? 4.050 0.506 24.175 1.00 0.00 2 GLY A CA 10
ATOM 5429 C C . GLY A 1 2 ? 3.924 -0.491 23.040 1.00 0.00 2 GLY A C 10
ATOM 5430 O O . GLY A 1 2 ? 4.870 -0.680 22.267 1.00 0.00 2 GLY A O 10
ATOM 5434 N N . GLU A 1 3 ? 2.800 -1.136 22.921 1.00 0.00 3 GLU A N 10
ATOM 5435 C CA . GLU A 1 3 ? 2.633 -2.094 21.853 1.00 0.00 3 GLU A CA 10
ATOM 5436 C C . GLU A 1 3 ? 2.038 -1.447 20.636 1.00 0.00 3 GLU A C 10
ATOM 5437 O O . GLU A 1 3 ? 0.874 -1.038 20.637 1.00 0.00 3 GLU A O 10
ATOM 5449 N N . GLY A 1 4 ? 2.823 -1.339 19.616 1.00 0.00 4 GLY A N 10
ATOM 5450 C CA . GLY A 1 4 ? 2.366 -0.752 18.403 1.00 0.00 4 GLY A CA 10
ATOM 5451 C C . GLY A 1 4 ? 3.278 0.330 17.959 1.00 0.00 4 GLY A C 10
ATOM 5452 O O . GLY A 1 4 ? 3.989 0.936 18.773 1.00 0.00 4 GLY A O 10
ATOM 5456 N N . THR A 1 5 ? 3.328 0.547 16.699 1.00 0.00 5 THR A N 10
ATOM 5457 C CA . THR A 1 5 ? 4.128 1.579 16.154 1.00 0.00 5 THR A CA 10
ATOM 5458 C C . THR A 1 5 ? 3.396 2.223 14.991 1.00 0.00 5 THR A C 10
ATOM 5459 O O . THR A 1 5 ? 2.985 1.538 14.034 1.00 0.00 5 THR A O 10
ATOM 5470 N N . PHE A 1 6 ? 3.210 3.512 15.083 1.00 0.00 6 PHE A N 10
ATOM 5471 C CA . PHE A 1 6 ? 2.588 4.267 14.027 1.00 0.00 6 PHE A CA 10
ATOM 5472 C C . PHE A 1 6 ? 3.573 4.312 12.880 1.00 0.00 6 PHE A C 10
ATOM 5473 O O . PHE A 1 6 ? 4.695 4.788 13.034 1.00 0.00 6 PHE A O 10
ATOM 5490 N N . THR A 1 7 ? 3.187 3.776 11.770 1.00 0.00 7 THR A N 10
ATOM 5491 C CA . THR A 1 7 ? 4.087 3.640 10.679 1.00 0.00 7 THR A CA 10
ATOM 5492 C C . THR A 1 7 ? 3.614 4.453 9.475 1.00 0.00 7 THR A C 10
ATOM 5493 O O . THR A 1 7 ? 2.604 4.136 8.848 1.00 0.00 7 THR A O 10
ATOM 5504 N N . SER A 1 8 ? 4.297 5.529 9.209 1.00 0.00 8 SER A N 10
ATOM 5505 C CA . SER A 1 8 ? 4.055 6.339 8.042 1.00 0.00 8 SER A CA 10
ATOM 5506 C C . SER A 1 8 ? 5.385 6.866 7.561 1.00 0.00 8 SER A C 10
ATOM 5507 O O . SER A 1 8 ? 6.177 7.335 8.366 1.00 0.00 8 SER A O 10
ATOM 5515 N N . ASP A 1 9 ? 5.668 6.673 6.272 1.00 0.00 9 ASP A N 10
ATOM 5516 C CA . ASP A 1 9 ? 6.958 7.039 5.612 1.00 0.00 9 ASP A CA 10
ATOM 5517 C C . ASP A 1 9 ? 8.084 6.088 5.999 1.00 0.00 9 ASP A C 10
ATOM 5518 O O . ASP A 1 9 ? 8.981 5.813 5.204 1.00 0.00 9 ASP A O 10
ATOM 5527 N N . LEU A 1 10 ? 8.006 5.580 7.213 1.00 0.00 10 LEU A N 10
ATOM 5528 C CA . LEU A 1 10 ? 8.966 4.655 7.774 1.00 0.00 10 LEU A CA 10
ATOM 5529 C C . LEU A 1 10 ? 9.114 3.436 6.861 1.00 0.00 10 LEU A C 10
ATOM 5530 O O . LEU A 1 10 ? 10.222 3.013 6.570 1.00 0.00 10 LEU A O 10
ATOM 5546 N N . SER A 1 11 ? 8.013 2.900 6.385 1.00 0.00 11 SER A N 10
ATOM 5547 C CA . SER A 1 11 ? 8.101 1.821 5.434 1.00 0.00 11 SER A CA 10
ATOM 5548 C C . SER A 1 11 ? 7.610 2.285 4.062 1.00 0.00 11 SER A C 10
ATOM 5549 O O . SER A 1 11 ? 7.904 1.654 3.030 1.00 0.00 11 SER A O 10
ATOM 5557 N N . LYS A 1 12 ? 6.864 3.421 4.062 1.00 0.00 12 LYS A N 10
ATOM 5558 C CA . LYS A 1 12 ? 6.289 4.051 2.860 1.00 0.00 12 LYS A CA 10
ATOM 5559 C C . LYS A 1 12 ? 5.381 3.049 2.074 1.00 0.00 12 LYS A C 10
ATOM 5560 O O . LYS A 1 12 ? 5.015 3.259 0.926 1.00 0.00 12 LYS A O 10
ATOM 5579 N N . GLN A 1 13 ? 4.975 2.004 2.753 1.00 0.00 13 GLN A N 10
ATOM 5580 C CA . GLN A 1 13 ? 4.222 0.911 2.140 1.00 0.00 13 GLN A CA 10
ATOM 5581 C C . GLN A 1 13 ? 2.734 1.166 2.039 1.00 0.00 13 GLN A C 10
ATOM 5582 O O . GLN A 1 13 ? 2.016 0.376 1.418 1.00 0.00 13 GLN A O 10
ATOM 5596 N N . MET A 1 14 ? 2.252 2.218 2.680 1.00 0.00 14 MET A N 10
ATOM 5597 C CA . MET A 1 14 ? 0.839 2.589 2.546 1.00 0.00 14 MET A CA 10
ATOM 5598 C C . MET A 1 14 ? 0.502 2.805 1.075 1.00 0.00 14 MET A C 10
ATOM 5599 O O . MET A 1 14 ? -0.477 2.253 0.576 1.00 0.00 14 MET A O 10
ATOM 5613 N N . GLU A 1 15 ? 1.368 3.572 0.389 1.00 0.00 15 GLU A N 10
ATOM 5614 C CA . GLU A 1 15 ? 1.346 3.806 -1.065 1.00 0.00 15 GLU A CA 10
ATOM 5615 C C . GLU A 1 15 ? 0.116 4.603 -1.572 1.00 0.00 15 GLU A C 10
ATOM 5616 O O . GLU A 1 15 ? 0.282 5.625 -2.252 1.00 0.00 15 GLU A O 10
ATOM 5628 N N . GLU A 1 16 ? -1.072 4.147 -1.186 1.00 0.00 16 GLU A N 10
ATOM 5629 C CA . GLU A 1 16 ? -2.386 4.679 -1.584 1.00 0.00 16 GLU A CA 10
ATOM 5630 C C . GLU A 1 16 ? -2.463 6.214 -1.595 1.00 0.00 16 GLU A C 10
ATOM 5631 O O . GLU A 1 16 ? -2.876 6.807 -2.587 1.00 0.00 16 GLU A O 10
ATOM 5643 N N . GLU A 1 17 ? -2.058 6.833 -0.517 1.00 0.00 17 GLU A N 10
ATOM 5644 C CA . GLU A 1 17 ? -2.064 8.217 -0.356 1.00 0.00 17 GLU A CA 10
ATOM 5645 C C . GLU A 1 17 ? -0.828 8.563 0.433 1.00 0.00 17 GLU A C 10
ATOM 5646 O O . GLU A 1 17 ? -0.201 7.695 1.047 1.00 0.00 17 GLU A O 10
ATOM 5658 N N . ALA A 1 18 ? -0.453 9.784 0.292 1.00 0.00 18 ALA A N 10
ATOM 5659 C CA . ALA A 1 18 ? 0.682 10.455 0.900 1.00 0.00 18 ALA A CA 10
ATOM 5660 C C . ALA A 1 18 ? 2.025 9.865 0.468 1.00 0.00 18 ALA A C 10
ATOM 5661 O O . ALA A 1 18 ? 3.069 10.240 0.965 1.00 0.00 18 ALA A O 10
ATOM 5668 N N . VAL A 1 19 ? 1.968 8.940 -0.444 1.00 0.00 19 VAL A N 10
ATOM 5669 C CA . VAL A 1 19 ? 3.122 8.412 -1.106 1.00 0.00 19 VAL A CA 10
ATOM 5670 C C . VAL A 1 19 ? 3.075 8.898 -2.532 1.00 0.00 19 VAL A C 10
ATOM 5671 O O . VAL A 1 19 ? 4.012 9.506 -3.031 1.00 0.00 19 VAL A O 10
ATOM 5684 N N . ARG A 1 20 ? 1.912 8.684 -3.148 1.00 0.00 20 ARG A N 10
ATOM 5685 C CA . ARG A 1 20 ? 1.625 9.147 -4.505 1.00 0.00 20 ARG A CA 10
ATOM 5686 C C . ARG A 1 20 ? 1.635 10.669 -4.559 1.00 0.00 20 ARG A C 10
ATOM 5687 O O . ARG A 1 20 ? 1.919 11.265 -5.582 1.00 0.00 20 ARG A O 10
ATOM 5708 N N . CYS A 1 21 ? 1.300 11.272 -3.448 1.00 0.00 21 CYS A N 10
ATOM 5709 C CA . CYS A 1 21 ? 1.206 12.704 -3.360 1.00 0.00 21 CYS A CA 10
ATOM 5710 C C . CYS A 1 21 ? 2.399 13.281 -2.596 1.00 0.00 21 CYS A C 10
ATOM 5711 O O . CYS A 1 21 ? 2.520 14.482 -2.464 1.00 0.00 21 CYS A O 10
ATOM 5718 N N . PHE A 1 22 ? 3.284 12.412 -2.103 1.00 0.00 22 PHE A N 10
ATOM 5719 C CA . PHE A 1 22 ? 4.338 12.833 -1.174 1.00 0.00 22 PHE A CA 10
ATOM 5720 C C . PHE A 1 22 ? 5.233 13.936 -1.726 1.00 0.00 22 PHE A C 10
ATOM 5721 O O . PHE A 1 22 ? 5.254 15.036 -1.185 1.00 0.00 22 PHE A O 10
ATOM 5738 N N . ILE A 1 23 ? 5.943 13.648 -2.799 1.00 0.00 23 ILE A N 10
ATOM 5739 C CA . ILE A 1 23 ? 6.905 14.590 -3.369 1.00 0.00 23 ILE A CA 10
ATOM 5740 C C . ILE A 1 23 ? 6.162 15.758 -3.965 1.00 0.00 23 ILE A C 10
ATOM 5741 O O . ILE A 1 23 ? 6.595 16.902 -3.877 1.00 0.00 23 ILE A O 10
ATOM 5757 N N . GLU A 1 24 ? 5.014 15.446 -4.501 1.00 0.00 24 GLU A N 10
ATOM 5758 C CA . GLU A 1 24 ? 4.123 16.416 -5.113 1.00 0.00 24 GLU A CA 10
ATOM 5759 C C . GLU A 1 24 ? 3.799 17.510 -4.077 1.00 0.00 24 GLU A C 10
ATOM 5760 O O . GLU A 1 24 ? 4.038 18.698 -4.299 1.00 0.00 24 GLU A O 10
ATOM 5772 N N . CYS A 1 25 ? 3.316 17.064 -2.926 1.00 0.00 25 CYS A N 10
ATOM 5773 C CA . CYS A 1 25 ? 2.932 17.918 -1.800 1.00 0.00 25 CYS A CA 10
ATOM 5774 C C . CYS A 1 25 ? 4.153 18.549 -1.149 1.00 0.00 25 CYS A C 10
ATOM 5775 O O . CYS A 1 25 ? 4.087 19.660 -0.605 1.00 0.00 25 CYS A O 10
ATOM 5782 N N . LEU A 1 26 ? 5.263 17.842 -1.221 1.00 0.00 26 LEU A N 10
ATOM 5783 C CA . LEU A 1 26 ? 6.528 18.281 -0.661 1.00 0.00 26 LEU A CA 10
ATOM 5784 C C . LEU A 1 26 ? 7.021 19.516 -1.415 1.00 0.00 26 LEU A C 10
ATOM 5785 O O . LEU A 1 26 ? 7.779 20.340 -0.878 1.00 0.00 26 LEU A O 10
ATOM 5801 N N . LYS A 1 27 ? 6.595 19.640 -2.656 1.00 0.00 27 LYS A N 10
ATOM 5802 C CA . LYS A 1 27 ? 6.948 20.785 -3.455 1.00 0.00 27 LYS A CA 10
ATOM 5803 C C . LYS A 1 27 ? 5.805 21.784 -3.406 1.00 0.00 27 LYS A C 10
ATOM 5804 O O . LYS A 1 27 ? 5.964 22.914 -2.941 1.00 0.00 27 LYS A O 10
ATOM 5823 N N . GLY A 1 28 ? 4.651 21.336 -3.829 1.00 0.00 28 GLY A N 10
ATOM 5824 C CA . GLY A 1 28 ? 3.481 22.160 -3.859 1.00 0.00 28 GLY A CA 10
ATOM 5825 C C . GLY A 1 28 ? 2.638 21.824 -5.024 1.00 0.00 28 GLY A C 10
ATOM 5826 O O . GLY A 1 28 ? 3.026 22.066 -6.168 1.00 0.00 28 GLY A O 10
ATOM 5830 N N . ILE A 1 29 ? 1.518 21.251 -4.752 1.00 0.00 29 ILE A N 10
ATOM 5831 C CA . ILE A 1 29 ? 0.584 20.902 -5.711 1.00 0.00 29 ILE A CA 10
ATOM 5832 C C . ILE A 1 29 ? -0.760 21.220 -5.149 1.00 0.00 29 ILE A C 10
ATOM 5833 O O . ILE A 1 29 ? -1.013 21.060 -3.952 1.00 0.00 29 ILE A O 10
ATOM 5849 N N . GLY A 1 30 ? -1.513 21.790 -5.955 1.00 0.00 30 GLY A N 10
ATOM 5850 C CA . GLY A 1 30 ? -2.913 22.071 -5.677 1.00 0.00 30 GLY A CA 10
ATOM 5851 C C . GLY A 1 30 ? -3.742 20.798 -5.576 1.00 0.00 30 GLY A C 10
ATOM 5852 O O . GLY A 1 30 ? -3.384 19.858 -4.863 1.00 0.00 30 GLY A O 10
ATOM 5856 N N . HIS A 1 31 ? -4.852 20.742 -6.236 1.00 0.00 31 HIS A N 10
ATOM 5857 C CA . HIS A 1 31 ? -5.654 19.550 -6.141 1.00 0.00 31 HIS A CA 10
ATOM 5858 C C . HIS A 1 31 ? -5.362 18.643 -7.326 1.00 0.00 31 HIS A C 10
ATOM 5859 O O . HIS A 1 31 ? -5.973 18.763 -8.396 1.00 0.00 31 HIS A O 10
ATOM 5873 N N . LYS A 1 32 ? -4.380 17.791 -7.160 1.00 0.00 32 LYS A N 10
ATOM 5874 C CA . LYS A 1 32 ? -3.979 16.897 -8.225 1.00 0.00 32 LYS A CA 10
ATOM 5875 C C . LYS A 1 32 ? -4.413 15.465 -7.938 1.00 0.00 32 LYS A C 10
ATOM 5876 O O . LYS A 1 32 ? -4.727 14.710 -8.857 1.00 0.00 32 LYS A O 10
ATOM 5895 N N . TYR A 1 33 ? -4.461 15.097 -6.674 1.00 0.00 33 TYR A N 10
ATOM 5896 C CA . TYR A 1 33 ? -4.799 13.735 -6.328 1.00 0.00 33 TYR A CA 10
ATOM 5897 C C . TYR A 1 33 ? -6.093 13.682 -5.549 1.00 0.00 33 TYR A C 10
ATOM 5898 O O . TYR A 1 33 ? -6.269 14.417 -4.573 1.00 0.00 33 TYR A O 10
ATOM 5916 N N . PRO A 1 34 ? -6.980 12.760 -5.938 1.00 0.00 34 PRO A N 10
ATOM 5917 C CA . PRO A 1 34 ? -8.342 12.611 -5.367 1.00 0.00 34 PRO A CA 10
ATOM 5918 C C . PRO A 1 34 ? -8.344 12.194 -3.892 1.00 0.00 34 PRO A C 10
ATOM 5919 O O . PRO A 1 34 ? -9.358 12.306 -3.190 1.00 0.00 34 PRO A O 10
ATOM 5930 N N . PHE A 1 35 ? -7.233 11.705 -3.450 1.00 0.00 35 PHE A N 10
ATOM 5931 C CA . PHE A 1 35 ? -7.072 11.221 -2.097 1.00 0.00 35 PHE A CA 10
ATOM 5932 C C . PHE A 1 35 ? -6.137 12.073 -1.303 1.00 0.00 35 PHE A C 10
ATOM 5933 O O . PHE A 1 35 ? -6.062 11.934 -0.094 1.00 0.00 35 PHE A O 10
ATOM 5950 N N . CYS A 1 36 ? -5.451 12.965 -1.963 1.00 0.00 36 CYS A N 10
ATOM 5951 C CA . CYS A 1 36 ? -4.406 13.695 -1.314 1.00 0.00 36 CYS A CA 10
ATOM 5952 C C . CYS A 1 36 ? -4.938 14.776 -0.431 1.00 0.00 36 CYS A C 10
ATOM 5953 O O . CYS A 1 36 ? -5.529 15.755 -0.899 1.00 0.00 36 CYS A O 10
ATOM 5960 N N . HIS A 1 37 ? -4.758 14.577 0.844 1.00 0.00 37 HIS A N 10
ATOM 5961 C CA . HIS A 1 37 ? -5.136 15.552 1.838 1.00 0.00 37 HIS A CA 10
ATOM 5962 C C . HIS A 1 37 ? -3.927 16.339 2.271 1.00 0.00 37 HIS A C 10
ATOM 5963 O O . HIS A 1 37 ? -4.035 17.309 3.023 1.00 0.00 37 HIS A O 10
ATOM 5977 N N . CYS A 1 38 ? -2.764 15.930 1.770 1.00 0.00 38 CYS A N 10
ATOM 5978 C CA . CYS A 1 38 ? -1.517 16.637 2.037 1.00 0.00 38 CYS A CA 10
ATOM 5979 C C . CYS A 1 38 ? -1.557 17.988 1.340 1.00 0.00 38 CYS A C 10
ATOM 5980 O O . CYS A 1 38 ? -1.126 19.013 1.876 1.00 0.00 38 CYS A O 10
ATOM 5987 N N . ARG A 1 39 ? -2.153 17.953 0.182 1.00 0.00 39 ARG A N 10
ATOM 5988 C CA . ARG A 1 39 ? -2.368 19.110 -0.716 1.00 0.00 39 ARG A CA 10
ATOM 5989 C C . ARG A 1 39 ? -1.043 19.717 -1.159 1.00 0.00 39 ARG A C 10
ATOM 5990 O O . ARG A 1 39 ? -0.169 19.004 -1.645 1.00 0.00 39 ARG A O 10
ATOM 6011 N N . HIS A 1 1 ? 13.835 7.655 9.027 1.00 0.00 1 HIS A N 11
ATOM 6012 C CA . HIS A 1 1 ? 15.104 8.360 8.942 1.00 0.00 1 HIS A CA 11
ATOM 6013 C C . HIS A 1 1 ? 15.296 8.912 7.554 1.00 0.00 1 HIS A C 11
ATOM 6014 O O . HIS A 1 1 ? 14.670 8.433 6.598 1.00 0.00 1 HIS A O 11
ATOM 6028 N N . GLY A 1 2 ? 16.129 9.911 7.451 1.00 0.00 2 GLY A N 11
ATOM 6029 C CA . GLY A 1 2 ? 16.438 10.510 6.192 1.00 0.00 2 GLY A CA 11
ATOM 6030 C C . GLY A 1 2 ? 15.459 11.590 5.809 1.00 0.00 2 GLY A C 11
ATOM 6031 O O . GLY A 1 2 ? 14.341 11.670 6.345 1.00 0.00 2 GLY A O 11
ATOM 6035 N N . GLU A 1 3 ? 15.874 12.432 4.918 1.00 0.00 3 GLU A N 11
ATOM 6036 C CA . GLU A 1 3 ? 15.037 13.482 4.391 1.00 0.00 3 GLU A CA 11
ATOM 6037 C C . GLU A 1 3 ? 15.015 13.368 2.869 1.00 0.00 3 GLU A C 11
ATOM 6038 O O . GLU A 1 3 ? 13.989 13.562 2.237 1.00 0.00 3 GLU A O 11
ATOM 6050 N N . GLY A 1 4 ? 16.166 13.037 2.307 1.00 0.00 4 GLY A N 11
ATOM 6051 C CA . GLY A 1 4 ? 16.287 12.773 0.896 1.00 0.00 4 GLY A CA 11
ATOM 6052 C C . GLY A 1 4 ? 16.707 11.348 0.698 1.00 0.00 4 GLY A C 11
ATOM 6053 O O . GLY A 1 4 ? 17.282 10.969 -0.325 1.00 0.00 4 GLY A O 11
ATOM 6057 N N . THR A 1 5 ? 16.443 10.564 1.705 1.00 0.00 5 THR A N 11
ATOM 6058 C CA . THR A 1 5 ? 16.740 9.171 1.711 1.00 0.00 5 THR A CA 11
ATOM 6059 C C . THR A 1 5 ? 15.518 8.449 2.238 1.00 0.00 5 THR A C 11
ATOM 6060 O O . THR A 1 5 ? 15.122 8.660 3.385 1.00 0.00 5 THR A O 11
ATOM 6071 N N . PHE A 1 6 ? 14.901 7.678 1.403 1.00 0.00 6 PHE A N 11
ATOM 6072 C CA . PHE A 1 6 ? 13.740 6.928 1.794 1.00 0.00 6 PHE A CA 11
ATOM 6073 C C . PHE A 1 6 ? 14.156 5.693 2.585 1.00 0.00 6 PHE A C 11
ATOM 6074 O O . PHE A 1 6 ? 14.881 4.827 2.074 1.00 0.00 6 PHE A O 11
ATOM 6091 N N . THR A 1 7 ? 13.737 5.629 3.818 1.00 0.00 7 THR A N 11
ATOM 6092 C CA . THR A 1 7 ? 14.015 4.493 4.645 1.00 0.00 7 THR A CA 11
ATOM 6093 C C . THR A 1 7 ? 12.767 3.585 4.685 1.00 0.00 7 THR A C 11
ATOM 6094 O O . THR A 1 7 ? 11.718 3.953 5.235 1.00 0.00 7 THR A O 11
ATOM 6105 N N . SER A 1 8 ? 12.890 2.437 4.076 1.00 0.00 8 SER A N 11
ATOM 6106 C CA . SER A 1 8 ? 11.809 1.498 3.896 1.00 0.00 8 SER A CA 11
ATOM 6107 C C . SER A 1 8 ? 11.525 0.727 5.192 1.00 0.00 8 SER A C 11
ATOM 6108 O O . SER A 1 8 ? 12.455 0.369 5.910 1.00 0.00 8 SER A O 11
ATOM 6116 N N . ASP A 1 9 ? 10.235 0.535 5.504 1.00 0.00 9 ASP A N 11
ATOM 6117 C CA . ASP A 1 9 ? 9.763 -0.270 6.684 1.00 0.00 9 ASP A CA 11
ATOM 6118 C C . ASP A 1 9 ? 10.143 0.393 8.017 1.00 0.00 9 ASP A C 11
ATOM 6119 O O . ASP A 1 9 ? 9.981 -0.170 9.092 1.00 0.00 9 ASP A O 11
ATOM 6128 N N . LEU A 1 10 ? 10.553 1.634 7.941 1.00 0.00 10 LEU A N 11
ATOM 6129 C CA . LEU A 1 10 ? 10.993 2.357 9.122 1.00 0.00 10 LEU A CA 11
ATOM 6130 C C . LEU A 1 10 ? 9.786 2.741 9.948 1.00 0.00 10 LEU A C 11
ATOM 6131 O O . LEU A 1 10 ? 9.773 2.569 11.163 1.00 0.00 10 LEU A O 11
ATOM 6147 N N . SER A 1 11 ? 8.760 3.213 9.291 1.00 0.00 11 SER A N 11
ATOM 6148 C CA . SER A 1 11 ? 7.549 3.536 9.985 1.00 0.00 11 SER A CA 11
ATOM 6149 C C . SER A 1 11 ? 6.621 2.328 9.914 1.00 0.00 11 SER A C 11
ATOM 6150 O O . SER A 1 11 ? 5.619 2.253 10.622 1.00 0.00 11 SER A O 11
ATOM 6158 N N . LYS A 1 12 ? 6.993 1.374 9.037 1.00 0.00 12 LYS A N 11
ATOM 6159 C CA . LYS A 1 12 ? 6.277 0.114 8.830 1.00 0.00 12 LYS A CA 11
ATOM 6160 C C . LYS A 1 12 ? 4.821 0.392 8.417 1.00 0.00 12 LYS A C 11
ATOM 6161 O O . LYS A 1 12 ? 3.872 -0.327 8.745 1.00 0.00 12 LYS A O 11
ATOM 6180 N N . GLN A 1 13 ? 4.692 1.430 7.672 1.00 0.00 13 GLN A N 11
ATOM 6181 C CA . GLN A 1 13 ? 3.438 1.861 7.130 1.00 0.00 13 GLN A CA 11
ATOM 6182 C C . GLN A 1 13 ? 3.337 1.345 5.711 1.00 0.00 13 GLN A C 11
ATOM 6183 O O . GLN A 1 13 ? 4.356 0.925 5.122 1.00 0.00 13 GLN A O 11
ATOM 6197 N N . MET A 1 14 ? 2.163 1.375 5.161 1.00 0.00 14 MET A N 11
ATOM 6198 C CA . MET A 1 14 ? 1.986 0.947 3.812 1.00 0.00 14 MET A CA 11
ATOM 6199 C C . MET A 1 14 ? 1.993 2.153 2.898 1.00 0.00 14 MET A C 11
ATOM 6200 O O . MET A 1 14 ? 1.274 3.123 3.132 1.00 0.00 14 MET A O 11
ATOM 6214 N N . GLU A 1 15 ? 2.835 2.114 1.908 1.00 0.00 15 GLU A N 11
ATOM 6215 C CA . GLU A 1 15 ? 2.912 3.165 0.927 1.00 0.00 15 GLU A CA 11
ATOM 6216 C C . GLU A 1 15 ? 1.840 2.901 -0.107 1.00 0.00 15 GLU A C 11
ATOM 6217 O O . GLU A 1 15 ? 2.057 2.156 -1.053 1.00 0.00 15 GLU A O 11
ATOM 6229 N N . GLU A 1 16 ? 0.677 3.433 0.104 1.00 0.00 16 GLU A N 11
ATOM 6230 C CA . GLU A 1 16 ? -0.414 3.174 -0.785 1.00 0.00 16 GLU A CA 11
ATOM 6231 C C . GLU A 1 16 ? -0.894 4.451 -1.480 1.00 0.00 16 GLU A C 11
ATOM 6232 O O . GLU A 1 16 ? -0.466 4.759 -2.598 1.00 0.00 16 GLU A O 11
ATOM 6244 N N . GLU A 1 17 ? -1.727 5.217 -0.825 1.00 0.00 17 GLU A N 11
ATOM 6245 C CA . GLU A 1 17 ? -2.210 6.407 -1.363 1.00 0.00 17 GLU A CA 11
ATOM 6246 C C . GLU A 1 17 ? -1.850 7.500 -0.430 1.00 0.00 17 GLU A C 11
ATOM 6247 O O . GLU A 1 17 ? -1.416 7.259 0.678 1.00 0.00 17 GLU A O 11
ATOM 6259 N N . ALA A 1 18 ? -1.977 8.669 -0.925 1.00 0.00 18 ALA A N 11
ATOM 6260 C CA . ALA A 1 18 ? -1.545 9.947 -0.296 1.00 0.00 18 ALA A CA 11
ATOM 6261 C C . ALA A 1 18 ? -0.013 10.017 -0.170 1.00 0.00 18 ALA A C 11
ATOM 6262 O O . ALA A 1 18 ? 0.536 10.998 0.295 1.00 0.00 18 ALA A O 11
ATOM 6269 N N . VAL A 1 19 ? 0.654 9.003 -0.705 1.00 0.00 19 VAL A N 11
ATOM 6270 C CA . VAL A 1 19 ? 2.106 8.970 -0.810 1.00 0.00 19 VAL A CA 11
ATOM 6271 C C . VAL A 1 19 ? 2.456 9.224 -2.251 1.00 0.00 19 VAL A C 11
ATOM 6272 O O . VAL A 1 19 ? 3.606 9.390 -2.631 1.00 0.00 19 VAL A O 11
ATOM 6285 N N . ARG A 1 20 ? 1.400 9.273 -3.034 1.00 0.00 20 ARG A N 11
ATOM 6286 C CA . ARG A 1 20 ? 1.454 9.485 -4.452 1.00 0.00 20 ARG A CA 11
ATOM 6287 C C . ARG A 1 20 ? 1.561 10.983 -4.718 1.00 0.00 20 ARG A C 11
ATOM 6288 O O . ARG A 1 20 ? 2.071 11.410 -5.735 1.00 0.00 20 ARG A O 11
ATOM 6309 N N . CYS A 1 21 ? 1.015 11.774 -3.801 1.00 0.00 21 CYS A N 11
ATOM 6310 C CA . CYS A 1 21 ? 1.060 13.221 -3.911 1.00 0.00 21 CYS A CA 11
ATOM 6311 C C . CYS A 1 21 ? 2.044 13.819 -2.918 1.00 0.00 21 CYS A C 11
ATOM 6312 O O . CYS A 1 21 ? 2.263 15.010 -2.907 1.00 0.00 21 CYS A O 11
ATOM 6319 N N . PHE A 1 22 ? 2.608 12.975 -2.094 1.00 0.00 22 PHE A N 11
ATOM 6320 C CA . PHE A 1 22 ? 3.414 13.384 -0.940 1.00 0.00 22 PHE A CA 11
ATOM 6321 C C . PHE A 1 22 ? 4.593 14.286 -1.334 1.00 0.00 22 PHE A C 11
ATOM 6322 O O . PHE A 1 22 ? 4.646 15.460 -0.948 1.00 0.00 22 PHE A O 11
ATOM 6339 N N . ILE A 1 23 ? 5.490 13.764 -2.146 1.00 0.00 23 ILE A N 11
ATOM 6340 C CA . ILE A 1 23 ? 6.673 14.508 -2.561 1.00 0.00 23 ILE A CA 11
ATOM 6341 C C . ILE A 1 23 ? 6.250 15.586 -3.543 1.00 0.00 23 ILE A C 11
ATOM 6342 O O . ILE A 1 23 ? 6.852 16.657 -3.633 1.00 0.00 23 ILE A O 11
ATOM 6358 N N . GLU A 1 24 ? 5.174 15.300 -4.241 1.00 0.00 24 GLU A N 11
ATOM 6359 C CA . GLU A 1 24 ? 4.574 16.240 -5.185 1.00 0.00 24 GLU A CA 11
ATOM 6360 C C . GLU A 1 24 ? 4.186 17.516 -4.437 1.00 0.00 24 GLU A C 11
ATOM 6361 O O . GLU A 1 24 ? 4.442 18.625 -4.889 1.00 0.00 24 GLU A O 11
ATOM 6373 N N . CYS A 1 25 ? 3.604 17.322 -3.276 1.00 0.00 25 CYS A N 11
ATOM 6374 C CA . CYS A 1 25 ? 3.155 18.404 -2.408 1.00 0.00 25 CYS A CA 11
ATOM 6375 C C . CYS A 1 25 ? 4.336 19.117 -1.786 1.00 0.00 25 CYS A C 11
ATOM 6376 O O . CYS A 1 25 ? 4.296 20.324 -1.582 1.00 0.00 25 CYS A O 11
ATOM 6383 N N . LEU A 1 26 ? 5.404 18.373 -1.524 1.00 0.00 26 LEU A N 11
ATOM 6384 C CA . LEU A 1 26 ? 6.628 18.951 -0.983 1.00 0.00 26 LEU A CA 11
ATOM 6385 C C . LEU A 1 26 ? 7.250 19.897 -2.011 1.00 0.00 26 LEU A C 11
ATOM 6386 O O . LEU A 1 26 ? 7.947 20.844 -1.668 1.00 0.00 26 LEU A O 11
ATOM 6402 N N . LYS A 1 27 ? 6.980 19.624 -3.272 1.00 0.00 27 LYS A N 11
ATOM 6403 C CA . LYS A 1 27 ? 7.409 20.492 -4.350 1.00 0.00 27 LYS A CA 11
ATOM 6404 C C . LYS A 1 27 ? 6.404 21.634 -4.515 1.00 0.00 27 LYS A C 11
ATOM 6405 O O . LYS A 1 27 ? 6.779 22.807 -4.544 1.00 0.00 27 LYS A O 11
ATOM 6424 N N . GLY A 1 28 ? 5.141 21.285 -4.628 1.00 0.00 28 GLY A N 11
ATOM 6425 C CA . GLY A 1 28 ? 4.098 22.278 -4.722 1.00 0.00 28 GLY A CA 11
ATOM 6426 C C . GLY A 1 28 ? 3.010 21.871 -5.666 1.00 0.00 28 GLY A C 11
ATOM 6427 O O . GLY A 1 28 ? 3.089 22.148 -6.873 1.00 0.00 28 GLY A O 11
ATOM 6431 N N . ILE A 1 29 ? 1.995 21.222 -5.139 1.00 0.00 29 ILE A N 11
ATOM 6432 C CA . ILE A 1 29 ? 0.880 20.801 -5.893 1.00 0.00 29 ILE A CA 11
ATOM 6433 C C . ILE A 1 29 ? -0.350 21.032 -5.056 1.00 0.00 29 ILE A C 11
ATOM 6434 O O . ILE A 1 29 ? -0.469 20.541 -3.926 1.00 0.00 29 ILE A O 11
ATOM 6450 N N . GLY A 1 30 ? -1.172 21.847 -5.534 1.00 0.00 30 GLY A N 11
ATOM 6451 C CA . GLY A 1 30 ? -2.427 22.090 -4.874 1.00 0.00 30 GLY A CA 11
ATOM 6452 C C . GLY A 1 30 ? -3.491 21.118 -5.333 1.00 0.00 30 GLY A C 11
ATOM 6453 O O . GLY A 1 30 ? -4.222 21.403 -6.277 1.00 0.00 30 GLY A O 11
ATOM 6457 N N . HIS A 1 31 ? -3.567 19.975 -4.640 1.00 0.00 31 HIS A N 11
ATOM 6458 C CA . HIS A 1 31 ? -4.555 18.909 -4.891 1.00 0.00 31 HIS A CA 11
ATOM 6459 C C . HIS A 1 31 ? -4.487 18.368 -6.337 1.00 0.00 31 HIS A C 11
ATOM 6460 O O . HIS A 1 31 ? -5.092 18.912 -7.252 1.00 0.00 31 HIS A O 11
ATOM 6474 N N . LYS A 1 32 ? -3.718 17.320 -6.533 1.00 0.00 32 LYS A N 11
ATOM 6475 C CA . LYS A 1 32 ? -3.608 16.693 -7.857 1.00 0.00 32 LYS A CA 11
ATOM 6476 C C . LYS A 1 32 ? -4.237 15.318 -7.871 1.00 0.00 32 LYS A C 11
ATOM 6477 O O . LYS A 1 32 ? -4.454 14.735 -8.926 1.00 0.00 32 LYS A O 11
ATOM 6496 N N . TYR A 1 33 ? -4.554 14.821 -6.703 1.00 0.00 33 TYR A N 11
ATOM 6497 C CA . TYR A 1 33 ? -5.083 13.488 -6.554 1.00 0.00 33 TYR A CA 11
ATOM 6498 C C . TYR A 1 33 ? -6.239 13.566 -5.580 1.00 0.00 33 TYR A C 11
ATOM 6499 O O . TYR A 1 33 ? -6.137 14.295 -4.591 1.00 0.00 33 TYR A O 11
ATOM 6517 N N . PRO A 1 34 ? -7.318 12.808 -5.813 1.00 0.00 34 PRO A N 11
ATOM 6518 C CA . PRO A 1 34 ? -8.535 12.834 -4.963 1.00 0.00 34 PRO A CA 11
ATOM 6519 C C . PRO A 1 34 ? -8.242 12.455 -3.501 1.00 0.00 34 PRO A C 11
ATOM 6520 O O . PRO A 1 34 ? -8.771 13.043 -2.561 1.00 0.00 34 PRO A O 11
ATOM 6531 N N . PHE A 1 35 ? -7.358 11.516 -3.340 1.00 0.00 35 PHE A N 11
ATOM 6532 C CA . PHE A 1 35 ? -6.965 10.975 -2.045 1.00 0.00 35 PHE A CA 11
ATOM 6533 C C . PHE A 1 35 ? -5.748 11.693 -1.489 1.00 0.00 35 PHE A C 11
ATOM 6534 O O . PHE A 1 35 ? -5.089 11.211 -0.559 1.00 0.00 35 PHE A O 11
ATOM 6551 N N . CYS A 1 36 ? -5.436 12.819 -2.055 1.00 0.00 36 CYS A N 11
ATOM 6552 C CA . CYS A 1 36 ? -4.340 13.587 -1.571 1.00 0.00 36 CYS A CA 11
ATOM 6553 C C . CYS A 1 36 ? -4.839 14.555 -0.562 1.00 0.00 36 CYS A C 11
ATOM 6554 O O . CYS A 1 36 ? -5.750 15.345 -0.851 1.00 0.00 36 CYS A O 11
ATOM 6561 N N . HIS A 1 37 ? -4.255 14.524 0.592 1.00 0.00 37 HIS A N 11
ATOM 6562 C CA . HIS A 1 37 ? -4.687 15.393 1.661 1.00 0.00 37 HIS A CA 11
ATOM 6563 C C . HIS A 1 37 ? -3.627 16.386 2.053 1.00 0.00 37 HIS A C 11
ATOM 6564 O O . HIS A 1 37 ? -3.821 17.177 2.969 1.00 0.00 37 HIS A O 11
ATOM 6578 N N . CYS A 1 38 ? -2.509 16.365 1.357 1.00 0.00 38 CYS A N 11
ATOM 6579 C CA . CYS A 1 38 ? -1.513 17.390 1.552 1.00 0.00 38 CYS A CA 11
ATOM 6580 C C . CYS A 1 38 ? -1.962 18.585 0.753 1.00 0.00 38 CYS A C 11
ATOM 6581 O O . CYS A 1 38 ? -1.676 18.727 -0.445 1.00 0.00 38 CYS A O 11
ATOM 6588 N N . ARG A 1 39 ? -2.771 19.372 1.384 1.00 0.00 39 ARG A N 11
ATOM 6589 C CA . ARG A 1 39 ? -3.413 20.504 0.756 1.00 0.00 39 ARG A CA 11
ATOM 6590 C C . ARG A 1 39 ? -3.235 21.747 1.604 1.00 0.00 39 ARG A C 11
ATOM 6591 O O . ARG A 1 39 ? -2.930 21.649 2.804 1.00 0.00 39 ARG A O 11
ATOM 6612 N N . HIS A 1 1 ? 0.073 9.380 -15.971 1.00 0.00 1 HIS A N 12
ATOM 6613 C CA . HIS A 1 1 ? 1.186 8.468 -15.741 1.00 0.00 1 HIS A CA 12
ATOM 6614 C C . HIS A 1 1 ? 2.409 8.958 -16.517 1.00 0.00 1 HIS A C 12
ATOM 6615 O O . HIS A 1 1 ? 3.526 8.986 -15.993 1.00 0.00 1 HIS A O 12
ATOM 6629 N N . GLY A 1 2 ? 2.180 9.348 -17.747 1.00 0.00 2 GLY A N 12
ATOM 6630 C CA . GLY A 1 2 ? 3.244 9.845 -18.577 1.00 0.00 2 GLY A CA 12
ATOM 6631 C C . GLY A 1 2 ? 3.641 8.847 -19.635 1.00 0.00 2 GLY A C 12
ATOM 6632 O O . GLY A 1 2 ? 3.198 7.691 -19.600 1.00 0.00 2 GLY A O 12
ATOM 6636 N N . GLU A 1 3 ? 4.440 9.306 -20.599 1.00 0.00 3 GLU A N 12
ATOM 6637 C CA . GLU A 1 3 ? 4.976 8.490 -21.705 1.00 0.00 3 GLU A CA 12
ATOM 6638 C C . GLU A 1 3 ? 3.874 8.026 -22.656 1.00 0.00 3 GLU A C 12
ATOM 6639 O O . GLU A 1 3 ? 4.056 7.081 -23.435 1.00 0.00 3 GLU A O 12
ATOM 6651 N N . GLY A 1 4 ? 2.745 8.707 -22.622 1.00 0.00 4 GLY A N 12
ATOM 6652 C CA . GLY A 1 4 ? 1.617 8.331 -23.454 1.00 0.00 4 GLY A CA 12
ATOM 6653 C C . GLY A 1 4 ? 0.855 7.190 -22.846 1.00 0.00 4 GLY A C 12
ATOM 6654 O O . GLY A 1 4 ? -0.089 6.669 -23.427 1.00 0.00 4 GLY A O 12
ATOM 6658 N N . THR A 1 5 ? 1.277 6.797 -21.680 1.00 0.00 5 THR A N 12
ATOM 6659 C CA . THR A 1 5 ? 0.667 5.751 -20.965 1.00 0.00 5 THR A CA 12
ATOM 6660 C C . THR A 1 5 ? -0.311 6.375 -19.997 1.00 0.00 5 THR A C 12
ATOM 6661 O O . THR A 1 5 ? 0.055 7.241 -19.202 1.00 0.00 5 THR A O 12
ATOM 6672 N N . PHE A 1 6 ? -1.533 6.004 -20.117 1.00 0.00 6 PHE A N 12
ATOM 6673 C CA . PHE A 1 6 ? -2.549 6.471 -19.231 1.00 0.00 6 PHE A CA 12
ATOM 6674 C C . PHE A 1 6 ? -2.927 5.352 -18.314 1.00 0.00 6 PHE A C 12
ATOM 6675 O O . PHE A 1 6 ? -2.868 4.186 -18.697 1.00 0.00 6 PHE A O 12
ATOM 6692 N N . THR A 1 7 ? -3.229 5.672 -17.106 1.00 0.00 7 THR A N 12
ATOM 6693 C CA . THR A 1 7 ? -3.533 4.682 -16.140 1.00 0.00 7 THR A CA 12
ATOM 6694 C C . THR A 1 7 ? -4.857 4.964 -15.427 1.00 0.00 7 THR A C 12
ATOM 6695 O O . THR A 1 7 ? -4.993 5.928 -14.667 1.00 0.00 7 THR A O 12
ATOM 6706 N N . SER A 1 8 ? -5.830 4.162 -15.755 1.00 0.00 8 SER A N 12
ATOM 6707 C CA . SER A 1 8 ? -7.105 4.175 -15.124 1.00 0.00 8 SER A CA 12
ATOM 6708 C C . SER A 1 8 ? -7.507 2.728 -14.980 1.00 0.00 8 SER A C 12
ATOM 6709 O O . SER A 1 8 ? -7.974 2.096 -15.939 1.00 0.00 8 SER A O 12
ATOM 6717 N N . ASP A 1 9 ? -7.205 2.183 -13.814 1.00 0.00 9 ASP A N 12
ATOM 6718 C CA . ASP A 1 9 ? -7.443 0.768 -13.478 1.00 0.00 9 ASP A CA 12
ATOM 6719 C C . ASP A 1 9 ? -6.628 -0.147 -14.391 1.00 0.00 9 ASP A C 12
ATOM 6720 O O . ASP A 1 9 ? -7.023 -1.277 -14.660 1.00 0.00 9 ASP A O 12
ATOM 6729 N N . LEU A 1 10 ? -5.460 0.328 -14.830 1.00 0.00 10 LEU A N 12
ATOM 6730 C CA . LEU A 1 10 ? -4.619 -0.455 -15.749 1.00 0.00 10 LEU A CA 12
ATOM 6731 C C . LEU A 1 10 ? -3.984 -1.610 -14.977 1.00 0.00 10 LEU A C 12
ATOM 6732 O O . LEU A 1 10 ? -3.989 -2.753 -15.420 1.00 0.00 10 LEU A O 12
ATOM 6748 N N . SER A 1 11 ? -3.498 -1.305 -13.817 1.00 0.00 11 SER A N 12
ATOM 6749 C CA . SER A 1 11 ? -2.924 -2.278 -12.922 1.00 0.00 11 SER A CA 12
ATOM 6750 C C . SER A 1 11 ? -3.877 -2.411 -11.729 1.00 0.00 11 SER A C 12
ATOM 6751 O O . SER A 1 11 ? -3.764 -3.315 -10.896 1.00 0.00 11 SER A O 12
ATOM 6759 N N . LYS A 1 12 ? -4.837 -1.486 -11.714 1.00 0.00 12 LYS A N 12
ATOM 6760 C CA . LYS A 1 12 ? -5.847 -1.322 -10.702 1.00 0.00 12 LYS A CA 12
ATOM 6761 C C . LYS A 1 12 ? -5.216 -1.146 -9.324 1.00 0.00 12 LYS A C 12
ATOM 6762 O O . LYS A 1 12 ? -5.623 -1.752 -8.315 1.00 0.00 12 LYS A O 12
ATOM 6781 N N . GLN A 1 13 ? -4.230 -0.329 -9.299 1.00 0.00 13 GLN A N 12
ATOM 6782 C CA . GLN A 1 13 ? -3.532 0.013 -8.092 1.00 0.00 13 GLN A CA 12
ATOM 6783 C C . GLN A 1 13 ? -3.255 1.480 -8.099 1.00 0.00 13 GLN A C 12
ATOM 6784 O O . GLN A 1 13 ? -3.071 2.076 -9.160 1.00 0.00 13 GLN A O 12
ATOM 6798 N N . MET A 1 14 ? -3.220 2.052 -6.939 1.00 0.00 14 MET A N 12
ATOM 6799 C CA . MET A 1 14 ? -2.897 3.450 -6.777 1.00 0.00 14 MET A CA 12
ATOM 6800 C C . MET A 1 14 ? -1.497 3.525 -6.214 1.00 0.00 14 MET A C 12
ATOM 6801 O O . MET A 1 14 ? -1.053 4.583 -5.752 1.00 0.00 14 MET A O 12
ATOM 6815 N N . GLU A 1 15 ? -0.809 2.354 -6.241 1.00 0.00 15 GLU A N 12
ATOM 6816 C CA . GLU A 1 15 ? 0.525 2.136 -5.685 1.00 0.00 15 GLU A CA 12
ATOM 6817 C C . GLU A 1 15 ? 0.458 2.141 -4.168 1.00 0.00 15 GLU A C 12
ATOM 6818 O O . GLU A 1 15 ? 0.727 1.134 -3.526 1.00 0.00 15 GLU A O 12
ATOM 6830 N N . GLU A 1 16 ? 0.059 3.261 -3.638 1.00 0.00 16 GLU A N 12
ATOM 6831 C CA . GLU A 1 16 ? -0.196 3.488 -2.262 1.00 0.00 16 GLU A CA 12
ATOM 6832 C C . GLU A 1 16 ? -0.701 4.890 -2.141 1.00 0.00 16 GLU A C 12
ATOM 6833 O O . GLU A 1 16 ? -0.082 5.851 -2.640 1.00 0.00 16 GLU A O 12
ATOM 6845 N N . GLU A 1 17 ? -1.810 5.025 -1.527 1.00 0.00 17 GLU A N 12
ATOM 6846 C CA . GLU A 1 17 ? -2.415 6.255 -1.397 1.00 0.00 17 GLU A CA 12
ATOM 6847 C C . GLU A 1 17 ? -1.760 7.016 -0.298 1.00 0.00 17 GLU A C 12
ATOM 6848 O O . GLU A 1 17 ? -1.293 6.467 0.699 1.00 0.00 17 GLU A O 12
ATOM 6860 N N . ALA A 1 18 ? -1.669 8.234 -0.578 1.00 0.00 18 ALA A N 12
ATOM 6861 C CA . ALA A 1 18 ? -1.075 9.292 0.226 1.00 0.00 18 ALA A CA 12
ATOM 6862 C C . ALA A 1 18 ? 0.453 9.259 0.231 1.00 0.00 18 ALA A C 12
ATOM 6863 O O . ALA A 1 18 ? 1.081 10.076 0.885 1.00 0.00 18 ALA A O 12
ATOM 6870 N N . VAL A 1 19 ? 1.054 8.377 -0.548 1.00 0.00 19 VAL A N 12
ATOM 6871 C CA . VAL A 1 19 ? 2.475 8.468 -0.747 1.00 0.00 19 VAL A CA 12
ATOM 6872 C C . VAL A 1 19 ? 2.704 9.050 -2.133 1.00 0.00 19 VAL A C 12
ATOM 6873 O O . VAL A 1 19 ? 3.628 9.811 -2.358 1.00 0.00 19 VAL A O 12
ATOM 6886 N N . ARG A 1 20 ? 1.769 8.737 -3.027 1.00 0.00 20 ARG A N 12
ATOM 6887 C CA . ARG A 1 20 ? 1.758 9.211 -4.403 1.00 0.00 20 ARG A CA 12
ATOM 6888 C C . ARG A 1 20 ? 1.802 10.731 -4.498 1.00 0.00 20 ARG A C 12
ATOM 6889 O O . ARG A 1 20 ? 2.406 11.270 -5.387 1.00 0.00 20 ARG A O 12
ATOM 6910 N N . CYS A 1 21 ? 1.167 11.404 -3.567 1.00 0.00 21 CYS A N 12
ATOM 6911 C CA . CYS A 1 21 ? 1.130 12.848 -3.585 1.00 0.00 21 CYS A CA 12
ATOM 6912 C C . CYS A 1 21 ? 2.062 13.435 -2.525 1.00 0.00 21 CYS A C 12
ATOM 6913 O O . CYS A 1 21 ? 2.213 14.632 -2.421 1.00 0.00 21 CYS A O 12
ATOM 6920 N N . PHE A 1 22 ? 2.686 12.566 -1.748 1.00 0.00 22 PHE A N 12
ATOM 6921 C CA . PHE A 1 22 ? 3.532 12.972 -0.621 1.00 0.00 22 PHE A CA 12
ATOM 6922 C C . PHE A 1 22 ? 4.643 13.913 -1.095 1.00 0.00 22 PHE A C 12
ATOM 6923 O O . PHE A 1 22 ? 4.754 15.054 -0.637 1.00 0.00 22 PHE A O 12
ATOM 6940 N N . ILE A 1 23 ? 5.423 13.448 -2.054 1.00 0.00 23 ILE A N 12
ATOM 6941 C CA . ILE A 1 23 ? 6.512 14.240 -2.580 1.00 0.00 23 ILE A CA 12
ATOM 6942 C C . ILE A 1 23 ? 5.946 15.376 -3.437 1.00 0.00 23 ILE A C 12
ATOM 6943 O O . ILE A 1 23 ? 6.513 16.446 -3.508 1.00 0.00 23 ILE A O 12
ATOM 6959 N N . GLU A 1 24 ? 4.777 15.145 -4.008 1.00 0.00 24 GLU A N 12
ATOM 6960 C CA . GLU A 1 24 ? 4.103 16.134 -4.855 1.00 0.00 24 GLU A CA 12
ATOM 6961 C C . GLU A 1 24 ? 3.717 17.339 -4.028 1.00 0.00 24 GLU A C 12
ATOM 6962 O O . GLU A 1 24 ? 3.839 18.471 -4.466 1.00 0.00 24 GLU A O 12
ATOM 6974 N N . CYS A 1 25 ? 3.260 17.073 -2.833 1.00 0.00 25 CYS A N 12
ATOM 6975 C CA . CYS A 1 25 ? 2.870 18.104 -1.880 1.00 0.00 25 CYS A CA 12
ATOM 6976 C C . CYS A 1 25 ? 4.106 18.838 -1.379 1.00 0.00 25 CYS A C 12
ATOM 6977 O O . CYS A 1 25 ? 4.090 20.062 -1.199 1.00 0.00 25 CYS A O 12
ATOM 6984 N N . LEU A 1 26 ? 5.185 18.082 -1.184 1.00 0.00 26 LEU A N 12
ATOM 6985 C CA . LEU A 1 26 ? 6.482 18.633 -0.797 1.00 0.00 26 LEU A CA 12
ATOM 6986 C C . LEU A 1 26 ? 6.975 19.591 -1.899 1.00 0.00 26 LEU A C 12
ATOM 6987 O O . LEU A 1 26 ? 7.57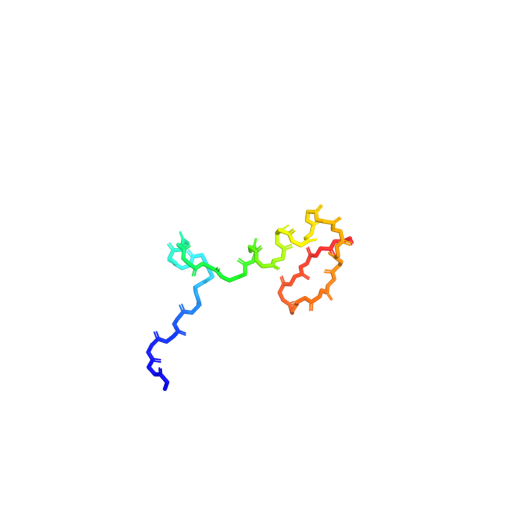9 20.631 -1.628 1.00 0.00 26 LEU A O 12
ATOM 7003 N N . LYS A 1 27 ? 6.681 19.227 -3.129 1.00 0.00 27 LYS A N 12
ATOM 7004 C CA . LYS A 1 27 ? 7.015 20.024 -4.301 1.00 0.00 27 LYS A CA 12
ATOM 7005 C C . LYS A 1 27 ? 6.084 21.238 -4.401 1.00 0.00 27 LYS A C 12
ATOM 7006 O O . LYS A 1 27 ? 6.538 22.389 -4.441 1.00 0.00 27 LYS A O 12
ATOM 7025 N N . GLY A 1 28 ? 4.801 20.979 -4.415 1.00 0.00 28 GLY A N 12
ATOM 7026 C CA . GLY A 1 28 ? 3.815 22.019 -4.492 1.00 0.00 28 GLY A CA 12
ATOM 7027 C C . GLY A 1 28 ? 2.853 21.775 -5.599 1.00 0.00 28 GLY A C 12
ATOM 7028 O O . GLY A 1 28 ? 3.133 22.114 -6.758 1.00 0.00 28 GLY A O 12
ATOM 7032 N N . ILE A 1 29 ? 1.740 21.183 -5.268 1.00 0.00 29 ILE A N 12
ATOM 7033 C CA . ILE A 1 29 ? 0.706 20.920 -6.172 1.00 0.00 29 ILE A CA 12
ATOM 7034 C C . ILE A 1 29 ? -0.569 21.212 -5.441 1.00 0.00 29 ILE A C 12
ATOM 7035 O O . ILE A 1 29 ? -0.760 20.795 -4.285 1.00 0.00 29 ILE A O 12
ATOM 7051 N N . GLY A 1 30 ? -1.326 22.029 -6.013 1.00 0.00 30 GLY A N 12
ATOM 7052 C CA . GLY A 1 30 ? -2.634 22.341 -5.482 1.00 0.00 30 GLY A CA 12
ATOM 7053 C C . GLY A 1 30 ? -3.663 21.255 -5.790 1.00 0.00 30 GLY A C 12
ATOM 7054 O O . GLY A 1 30 ? -4.333 21.315 -6.817 1.00 0.00 30 GLY A O 12
ATOM 7058 N N . HIS A 1 31 ? -3.752 20.275 -4.874 1.00 0.00 31 HIS A N 12
ATOM 7059 C CA . HIS A 1 31 ? -4.708 19.144 -4.879 1.00 0.00 31 HIS A CA 12
ATOM 7060 C C . HIS A 1 31 ? -4.906 18.509 -6.267 1.00 0.00 31 HIS A C 12
ATOM 7061 O O . HIS A 1 31 ? -5.789 18.900 -7.019 1.00 0.00 31 HIS A O 12
ATOM 7075 N N . LYS A 1 32 ? -4.078 17.545 -6.603 1.00 0.00 32 LYS A N 12
ATOM 7076 C CA . LYS A 1 32 ? -4.164 16.900 -7.917 1.00 0.00 32 LYS A CA 12
ATOM 7077 C C . LYS A 1 32 ? -4.273 15.389 -7.795 1.00 0.00 32 LYS A C 12
ATOM 7078 O O . LYS A 1 32 ? -4.065 14.653 -8.765 1.00 0.00 32 LYS A O 12
ATOM 7097 N N . TYR A 1 33 ? -4.605 14.929 -6.606 1.00 0.00 33 TYR A N 12
ATOM 7098 C CA . TYR A 1 33 ? -4.748 13.507 -6.320 1.00 0.00 33 TYR A CA 12
ATOM 7099 C C . TYR A 1 33 ? -5.854 13.358 -5.279 1.00 0.00 33 TYR A C 12
ATOM 7100 O O . TYR A 1 33 ? -5.901 14.146 -4.334 1.00 0.00 33 TYR A O 12
ATOM 7118 N N . PRO A 1 34 ? -6.727 12.345 -5.419 1.00 0.00 34 PRO A N 12
ATOM 7119 C CA . PRO A 1 34 ? -7.906 12.139 -4.533 1.00 0.00 34 PRO A CA 12
ATOM 7120 C C . PRO A 1 34 ? -7.536 11.991 -3.048 1.00 0.00 34 PRO A C 12
ATOM 7121 O O . PRO A 1 34 ? -8.160 12.572 -2.170 1.00 0.00 34 PRO A O 12
ATOM 7132 N N . PHE A 1 35 ? -6.497 11.250 -2.804 1.00 0.00 35 PHE A N 12
ATOM 7133 C CA . PHE A 1 35 ? -6.011 10.936 -1.463 1.00 0.00 35 PHE A CA 12
ATOM 7134 C C . PHE A 1 35 ? -4.983 11.944 -0.981 1.00 0.00 35 PHE A C 12
ATOM 7135 O O . PHE A 1 35 ? -4.308 11.737 0.033 1.00 0.00 35 PHE A O 12
ATOM 7152 N N . CYS A 1 36 ? -4.851 13.014 -1.695 1.00 0.00 36 CYS A N 12
ATOM 7153 C CA . CYS A 1 36 ? -3.863 13.984 -1.363 1.00 0.00 36 CYS A CA 12
ATOM 7154 C C . CYS A 1 36 ? -4.448 15.072 -0.509 1.00 0.00 36 CYS A C 12
ATOM 7155 O O . CYS A 1 36 ? -5.042 16.036 -1.002 1.00 0.00 36 CYS A O 12
ATOM 7162 N N . HIS A 1 37 ? -4.291 14.899 0.774 1.00 0.00 37 HIS A N 12
ATOM 7163 C CA . HIS A 1 37 ? -4.758 15.841 1.774 1.00 0.00 37 HIS A CA 12
ATOM 7164 C C . HIS A 1 37 ? -3.751 16.982 1.942 1.00 0.00 37 HIS A C 12
ATOM 7165 O O . HIS A 1 37 ? -3.337 17.324 3.053 1.00 0.00 37 HIS A O 12
ATOM 7179 N N . CYS A 1 38 ? -3.372 17.559 0.837 1.00 0.00 38 CYS A N 12
ATOM 7180 C CA . CYS A 1 38 ? -2.414 18.631 0.807 1.00 0.00 38 CYS A CA 12
ATOM 7181 C C . CYS A 1 38 ? -3.179 19.953 0.729 1.00 0.00 38 CYS A C 12
ATOM 7182 O O . CYS A 1 38 ? -4.396 19.956 0.465 1.00 0.00 38 CYS A O 12
ATOM 7189 N N . ARG A 1 39 ? -2.500 21.049 0.963 1.00 0.00 39 ARG A N 12
ATOM 7190 C CA . ARG A 1 39 ? -3.131 22.354 0.983 1.00 0.00 39 ARG A CA 12
ATOM 7191 C C . ARG A 1 39 ? -2.408 23.314 0.048 1.00 0.00 39 ARG A C 12
ATOM 7192 O O . ARG A 1 39 ? -1.449 22.914 -0.636 1.00 0.00 39 ARG A O 12
ATOM 7213 N N . HIS A 1 1 ? 22.689 5.178 -1.880 1.00 0.00 1 HIS A N 13
ATOM 7214 C CA . HIS A 1 1 ? 21.269 5.279 -1.609 1.00 0.00 1 HIS A CA 13
ATOM 7215 C C . HIS A 1 1 ? 20.768 6.637 -2.131 1.00 0.00 1 HIS A C 13
ATOM 7216 O O . HIS A 1 1 ? 21.576 7.462 -2.575 1.00 0.00 1 HIS A O 13
ATOM 7230 N N . GLY A 1 2 ? 19.479 6.842 -2.107 1.00 0.00 2 GLY A N 13
ATOM 7231 C CA . GLY A 1 2 ? 18.899 8.055 -2.571 1.00 0.00 2 GLY A CA 13
ATOM 7232 C C . GLY A 1 2 ? 17.767 7.757 -3.502 1.00 0.00 2 GLY A C 13
ATOM 7233 O O . GLY A 1 2 ? 17.374 6.585 -3.628 1.00 0.00 2 GLY A O 13
ATOM 7237 N N . GLU A 1 3 ? 17.257 8.787 -4.142 1.00 0.00 3 GLU A N 13
ATOM 7238 C CA . GLU A 1 3 ? 16.167 8.694 -5.097 1.00 0.00 3 GLU A CA 13
ATOM 7239 C C . GLU A 1 3 ? 14.884 8.183 -4.455 1.00 0.00 3 GLU A C 13
ATOM 7240 O O . GLU A 1 3 ? 14.545 6.991 -4.528 1.00 0.00 3 GLU A O 13
ATOM 7252 N N . GLY A 1 4 ? 14.168 9.087 -3.837 1.00 0.00 4 GLY A N 13
ATOM 7253 C CA . GLY A 1 4 ? 12.940 8.747 -3.171 1.00 0.00 4 GLY A CA 13
ATOM 7254 C C . GLY A 1 4 ? 11.767 8.822 -4.110 1.00 0.00 4 GLY A C 13
ATOM 7255 O O . GLY A 1 4 ? 10.769 9.500 -3.839 1.00 0.00 4 GLY A O 13
ATOM 7259 N N . THR A 1 5 ? 11.922 8.202 -5.235 1.00 0.00 5 THR A N 13
ATOM 7260 C CA . THR A 1 5 ? 10.891 8.094 -6.193 1.00 0.00 5 THR A CA 13
ATOM 7261 C C . THR A 1 5 ? 10.332 6.696 -6.066 1.00 0.00 5 THR A C 13
ATOM 7262 O O . THR A 1 5 ? 11.013 5.710 -6.379 1.00 0.00 5 THR A O 13
ATOM 7273 N N . PHE A 1 6 ? 9.145 6.602 -5.561 1.00 0.00 6 PHE A N 13
ATOM 7274 C CA . PHE A 1 6 ? 8.530 5.330 -5.306 1.00 0.00 6 PHE A CA 13
ATOM 7275 C C . PHE A 1 6 ? 7.630 4.983 -6.453 1.00 0.00 6 PHE A C 13
ATOM 7276 O O . PHE A 1 6 ? 6.999 5.861 -7.029 1.00 0.00 6 PHE A O 13
ATOM 7293 N N . THR A 1 7 ? 7.557 3.731 -6.782 1.00 0.00 7 THR A N 13
ATOM 7294 C CA . THR A 1 7 ? 6.774 3.308 -7.870 1.00 0.00 7 THR A CA 13
ATOM 7295 C C . THR A 1 7 ? 5.361 3.022 -7.365 1.00 0.00 7 THR A C 13
ATOM 7296 O O . THR A 1 7 ? 5.120 2.040 -6.671 1.00 0.00 7 THR A O 13
ATOM 7307 N N . SER A 1 8 ? 4.450 3.886 -7.693 1.00 0.00 8 SER A N 13
ATOM 7308 C CA . SER A 1 8 ? 3.080 3.732 -7.299 1.00 0.00 8 SER A CA 13
ATOM 7309 C C . SER A 1 8 ? 2.232 3.903 -8.531 1.00 0.00 8 SER A C 13
ATOM 7310 O O . SER A 1 8 ? 2.575 4.721 -9.388 1.00 0.00 8 SER A O 13
ATOM 7318 N N . ASP A 1 9 ? 1.203 3.065 -8.673 1.00 0.00 9 ASP A N 13
ATOM 7319 C CA . ASP A 1 9 ? 0.274 3.032 -9.830 1.00 0.00 9 ASP A CA 13
ATOM 7320 C C . ASP A 1 9 ? 0.922 2.348 -11.019 1.00 0.00 9 ASP A C 13
ATOM 7321 O O . ASP A 1 9 ? 0.318 1.508 -11.683 1.00 0.00 9 ASP A O 13
ATOM 7330 N N . LEU A 1 10 ? 2.172 2.695 -11.228 1.00 0.00 10 LEU A N 13
ATOM 7331 C CA . LEU A 1 10 ? 3.002 2.246 -12.319 1.00 0.00 10 LEU A CA 13
ATOM 7332 C C . LEU A 1 10 ? 3.103 0.714 -12.350 1.00 0.00 10 LEU A C 13
ATOM 7333 O O . LEU A 1 10 ? 3.005 0.108 -13.407 1.00 0.00 10 LEU A O 13
ATOM 7349 N N . SER A 1 11 ? 3.284 0.097 -11.205 1.00 0.00 11 SER A N 13
ATOM 7350 C CA . SER A 1 11 ? 3.373 -1.347 -11.165 1.00 0.00 11 SER A CA 13
ATOM 7351 C C . SER A 1 11 ? 2.122 -1.930 -10.474 1.00 0.00 11 SER A C 13
ATOM 7352 O O . SER A 1 11 ? 1.782 -3.097 -10.661 1.00 0.00 11 SER A O 13
ATOM 7360 N N . LYS A 1 12 ? 1.420 -1.058 -9.733 1.00 0.00 12 LYS A N 13
ATOM 7361 C CA . LYS A 1 12 ? 0.141 -1.326 -9.018 1.00 0.00 12 LYS A CA 13
ATOM 7362 C C . LYS A 1 12 ? 0.123 -2.631 -8.129 1.00 0.00 12 LYS A C 13
ATOM 7363 O O . LYS A 1 12 ? -0.931 -3.051 -7.640 1.00 0.00 12 LYS A O 13
ATOM 7382 N N . GLN A 1 13 ? 1.267 -3.198 -7.864 1.00 0.00 13 GLN A N 13
ATOM 7383 C CA . GLN A 1 13 ? 1.354 -4.441 -7.082 1.00 0.00 13 GLN A CA 13
ATOM 7384 C C . GLN A 1 13 ? 1.021 -4.216 -5.612 1.00 0.00 13 GLN A C 13
ATOM 7385 O O . GLN A 1 13 ? 0.132 -4.868 -5.068 1.00 0.00 13 GLN A O 13
ATOM 7399 N N . MET A 1 14 ? 1.740 -3.335 -4.962 1.00 0.00 14 MET A N 13
ATOM 7400 C CA . MET A 1 14 ? 1.414 -2.995 -3.587 1.00 0.00 14 MET A CA 13
ATOM 7401 C C . MET A 1 14 ? 0.525 -1.775 -3.611 1.00 0.00 14 MET A C 13
ATOM 7402 O O . MET A 1 14 ? -0.622 -1.827 -3.193 1.00 0.00 14 MET A O 13
ATOM 7416 N N . GLU A 1 15 ? 1.083 -0.696 -4.139 1.00 0.00 15 GLU A N 13
ATOM 7417 C CA . GLU A 1 15 ? 0.390 0.557 -4.385 1.00 0.00 15 GLU A CA 13
ATOM 7418 C C . GLU A 1 15 ? -0.119 1.236 -3.109 1.00 0.00 15 GLU A C 13
ATOM 7419 O O . GLU A 1 15 ? -1.133 0.845 -2.507 1.00 0.00 15 GLU A O 13
ATOM 7431 N N . GLU A 1 16 ? 0.601 2.226 -2.698 1.00 0.00 16 GLU A N 13
ATOM 7432 C CA . GLU A 1 16 ? 0.259 2.997 -1.548 1.00 0.00 16 GLU A CA 13
ATOM 7433 C C . GLU A 1 16 ? -0.264 4.360 -2.008 1.00 0.00 16 GLU A C 13
ATOM 7434 O O . GLU A 1 16 ? 0.142 4.874 -3.056 1.00 0.00 16 GLU A O 13
ATOM 7446 N N . GLU A 1 17 ? -1.164 4.915 -1.255 1.00 0.00 17 GLU A N 13
ATOM 7447 C CA . GLU A 1 17 ? -1.684 6.187 -1.489 1.00 0.00 17 GLU A CA 13
ATOM 7448 C C . GLU A 1 17 ? -1.053 7.086 -0.462 1.00 0.00 17 GLU A C 13
ATOM 7449 O O . GLU A 1 17 ? -0.372 6.627 0.443 1.00 0.00 17 GLU A O 13
ATOM 7461 N N . ALA A 1 18 ? -1.275 8.318 -0.631 1.00 0.00 18 ALA A N 13
ATOM 7462 C CA . ALA A 1 18 ? -0.666 9.439 0.130 1.00 0.00 18 ALA A CA 13
ATOM 7463 C C . ALA A 1 18 ? 0.865 9.490 -0.025 1.00 0.00 18 ALA A C 13
ATOM 7464 O O . ALA A 1 18 ? 1.506 10.363 0.523 1.00 0.00 18 ALA A O 13
ATOM 7471 N N . VAL A 1 19 ? 1.419 8.615 -0.852 1.00 0.00 19 VAL A N 13
ATOM 7472 C CA . VAL A 1 19 ? 2.803 8.715 -1.240 1.00 0.00 19 VAL A CA 13
ATOM 7473 C C . VAL A 1 19 ? 2.815 9.422 -2.575 1.00 0.00 19 VAL A C 13
ATOM 7474 O O . VAL A 1 19 ? 3.676 10.240 -2.869 1.00 0.00 19 VAL A O 13
ATOM 7487 N N . ARG A 1 20 ? 1.744 9.171 -3.325 1.00 0.00 20 ARG A N 13
ATOM 7488 C CA . ARG A 1 20 ? 1.487 9.822 -4.585 1.00 0.00 20 ARG A CA 13
ATOM 7489 C C . ARG A 1 20 ? 1.182 11.293 -4.370 1.00 0.00 20 ARG A C 13
ATOM 7490 O O . ARG A 1 20 ? 1.155 12.047 -5.290 1.00 0.00 20 ARG A O 13
ATOM 7511 N N . CYS A 1 21 ? 0.862 11.655 -3.145 1.00 0.00 21 CYS A N 13
ATOM 7512 C CA . CYS A 1 21 ? 0.655 13.048 -2.788 1.00 0.00 21 CYS A CA 13
ATOM 7513 C C . CYS A 1 21 ? 1.841 13.570 -1.974 1.00 0.00 21 CYS A C 13
ATOM 7514 O O . CYS A 1 21 ? 2.086 14.756 -1.916 1.00 0.00 21 CYS A O 13
ATOM 7521 N N . PHE A 1 22 ? 2.618 12.647 -1.429 1.00 0.00 22 PHE A N 13
ATOM 7522 C CA . PHE A 1 22 ? 3.664 12.953 -0.456 1.00 0.00 22 PHE A CA 13
ATOM 7523 C C . PHE A 1 22 ? 4.744 13.856 -1.040 1.00 0.00 22 PHE A C 13
ATOM 7524 O O . PHE A 1 22 ? 4.938 14.990 -0.580 1.00 0.00 22 PHE A O 13
ATOM 7541 N N . ILE A 1 23 ? 5.419 13.371 -2.060 1.00 0.00 23 ILE A N 13
ATOM 7542 C CA . ILE A 1 23 ? 6.503 14.119 -2.686 1.00 0.00 23 ILE A CA 13
ATOM 7543 C C . ILE A 1 23 ? 5.930 15.306 -3.465 1.00 0.00 23 ILE A C 13
ATOM 7544 O O . ILE A 1 23 ? 6.538 16.367 -3.552 1.00 0.00 23 ILE A O 13
ATOM 7560 N N . GLU A 1 24 ? 4.731 15.133 -3.953 1.00 0.00 24 GLU A N 13
ATOM 7561 C CA . GLU A 1 24 ? 4.056 16.140 -4.749 1.00 0.00 24 GLU A CA 13
ATOM 7562 C C . GLU A 1 24 ? 3.709 17.341 -3.877 1.00 0.00 24 GLU A C 13
ATOM 7563 O O . GLU A 1 24 ? 3.880 18.484 -4.277 1.00 0.00 24 GLU A O 13
ATOM 7575 N N . CYS A 1 25 ? 3.242 17.067 -2.676 1.00 0.00 25 CYS A N 13
ATOM 7576 C CA . CYS A 1 25 ? 2.937 18.111 -1.705 1.00 0.00 25 CYS A CA 13
ATOM 7577 C C . CYS A 1 25 ? 4.211 18.754 -1.216 1.00 0.00 25 CYS A C 13
ATOM 7578 O O . CYS A 1 25 ? 4.241 19.950 -0.902 1.00 0.00 25 CYS A O 13
ATOM 7585 N N . LEU A 1 26 ? 5.274 17.960 -1.163 1.00 0.00 26 LEU A N 13
ATOM 7586 C CA . LEU A 1 26 ? 6.583 18.452 -0.788 1.00 0.00 26 LEU A CA 13
ATOM 7587 C C . LEU A 1 26 ? 7.013 19.520 -1.802 1.00 0.00 26 LEU A C 13
ATOM 7588 O O . LEU A 1 26 ? 7.648 20.503 -1.447 1.00 0.00 26 LEU A O 13
ATOM 7604 N N . LYS A 1 27 ? 6.594 19.335 -3.048 1.00 0.00 27 LYS A N 13
ATOM 7605 C CA . LYS A 1 27 ? 6.847 20.307 -4.108 1.00 0.00 27 LYS A CA 13
ATOM 7606 C C . LYS A 1 27 ? 5.845 21.457 -3.958 1.00 0.00 27 LYS A C 13
ATOM 7607 O O . LYS A 1 27 ? 6.216 22.626 -3.836 1.00 0.00 27 LYS A O 13
ATOM 7626 N N . GLY A 1 28 ? 4.583 21.101 -3.957 1.00 0.00 28 GLY A N 13
ATOM 7627 C CA . GLY A 1 28 ? 3.524 22.050 -3.792 1.00 0.00 28 GLY A CA 13
ATOM 7628 C C . GLY A 1 28 ? 2.532 21.957 -4.892 1.00 0.00 28 GLY A C 13
ATOM 7629 O O . GLY A 1 28 ? 2.681 22.612 -5.926 1.00 0.00 28 GLY A O 13
ATOM 7633 N N . ILE A 1 29 ? 1.535 21.146 -4.690 1.00 0.00 29 ILE A N 13
ATOM 7634 C CA . ILE A 1 29 ? 0.494 20.978 -5.594 1.00 0.00 29 ILE A CA 13
ATOM 7635 C C . ILE A 1 29 ? -0.774 20.963 -4.811 1.00 0.00 29 ILE A C 13
ATOM 7636 O O . ILE A 1 29 ? -0.878 20.331 -3.757 1.00 0.00 29 ILE A O 13
ATOM 7652 N N . GLY A 1 30 ? -1.619 21.767 -5.216 1.00 0.00 30 GLY A N 13
ATOM 7653 C CA . GLY A 1 30 ? -2.932 21.841 -4.651 1.00 0.00 30 GLY A CA 13
ATOM 7654 C C . GLY A 1 30 ? -3.916 20.950 -5.368 1.00 0.00 30 GLY A C 13
ATOM 7655 O O . GLY A 1 30 ? -4.191 21.167 -6.544 1.00 0.00 30 GLY A O 13
ATOM 7659 N N . HIS A 1 31 ? -4.393 19.929 -4.658 1.00 0.00 31 HIS A N 13
ATOM 7660 C CA . HIS A 1 31 ? -5.410 18.961 -5.095 1.00 0.00 31 HIS A CA 13
ATOM 7661 C C . HIS A 1 31 ? -5.206 18.423 -6.513 1.00 0.00 31 HIS A C 13
ATOM 7662 O O . HIS A 1 31 ? -5.699 19.002 -7.495 1.00 0.00 31 HIS A O 13
ATOM 7676 N N . LYS A 1 32 ? -4.436 17.354 -6.623 1.00 0.00 32 LYS A N 13
ATOM 7677 C CA . LYS A 1 32 ? -4.176 16.716 -7.918 1.00 0.00 32 LYS A CA 13
ATOM 7678 C C . LYS A 1 32 ? -4.437 15.214 -7.861 1.00 0.00 32 LYS A C 13
ATOM 7679 O O . LYS A 1 32 ? -4.280 14.504 -8.863 1.00 0.00 32 LYS A O 13
ATOM 7698 N N . TYR A 1 33 ? -4.822 14.734 -6.695 1.00 0.00 33 TYR A N 13
ATOM 7699 C CA . TYR A 1 33 ? -5.114 13.335 -6.483 1.00 0.00 33 TYR A CA 13
ATOM 7700 C C . TYR A 1 33 ? -6.244 13.285 -5.467 1.00 0.00 33 TYR A C 13
ATOM 7701 O O . TYR A 1 33 ? -6.266 14.120 -4.567 1.00 0.00 33 TYR A O 13
ATOM 7719 N N . PRO A 1 34 ? -7.188 12.336 -5.598 1.00 0.00 34 PRO A N 13
ATOM 7720 C CA . PRO A 1 34 ? -8.358 12.197 -4.694 1.00 0.00 34 PRO A CA 13
ATOM 7721 C C . PRO A 1 34 ? -7.980 12.243 -3.201 1.00 0.00 34 PRO A C 13
ATOM 7722 O O . PRO A 1 34 ? -8.528 13.008 -2.422 1.00 0.00 34 PRO A O 13
ATOM 7733 N N . PHE A 1 35 ? -7.000 11.460 -2.856 1.00 0.00 35 PHE A N 13
ATOM 7734 C CA . PHE A 1 35 ? -6.511 11.299 -1.490 1.00 0.00 35 PHE A CA 13
ATOM 7735 C C . PHE A 1 35 ? -5.428 12.321 -1.159 1.00 0.00 35 PHE A C 13
ATOM 7736 O O . PHE A 1 35 ? -4.666 12.159 -0.203 1.00 0.00 35 PHE A O 13
ATOM 7753 N N . CYS A 1 36 ? -5.357 13.352 -1.930 1.00 0.00 36 CYS A N 13
ATOM 7754 C CA . CYS A 1 36 ? -4.329 14.335 -1.762 1.00 0.00 36 CYS A CA 13
ATOM 7755 C C . CYS A 1 36 ? -4.910 15.640 -1.339 1.00 0.00 36 CYS A C 13
ATOM 7756 O O . CYS A 1 36 ? -5.484 16.365 -2.142 1.00 0.00 36 CYS A O 13
ATOM 7763 N N . HIS A 1 37 ? -4.797 15.924 -0.077 1.00 0.00 37 HIS A N 13
ATOM 7764 C CA . HIS A 1 37 ? -5.297 17.166 0.454 1.00 0.00 37 HIS A CA 13
ATOM 7765 C C . HIS A 1 37 ? -4.146 18.006 0.945 1.00 0.00 37 HIS A C 13
ATOM 7766 O O . HIS A 1 37 ? -4.325 19.140 1.396 1.00 0.00 37 HIS A O 13
ATOM 7780 N N . CYS A 1 38 ? -2.959 17.448 0.840 1.00 0.00 38 CYS A N 13
ATOM 7781 C CA . CYS A 1 38 ? -1.756 18.129 1.232 1.00 0.00 38 CYS A CA 13
ATOM 7782 C C . CYS A 1 38 ? -1.391 19.076 0.108 1.00 0.00 38 CYS A C 13
ATOM 7783 O O . CYS A 1 38 ? -0.917 18.663 -0.953 1.00 0.00 38 CYS A O 13
ATOM 7790 N N . ARG A 1 39 ? -1.672 20.316 0.314 1.00 0.00 39 ARG A N 13
ATOM 7791 C CA . ARG A 1 39 ? -1.497 21.330 -0.709 1.00 0.00 39 ARG A CA 13
ATOM 7792 C C . ARG A 1 39 ? -0.148 22.013 -0.591 1.00 0.00 39 ARG A C 13
ATOM 7793 O O . ARG A 1 39 ? 0.538 21.906 0.446 1.00 0.00 39 ARG A O 13
ATOM 7814 N N . HIS A 1 1 ? 17.918 3.315 15.801 1.00 0.00 1 HIS A N 14
ATOM 7815 C CA . HIS A 1 1 ? 19.172 3.369 16.538 1.00 0.00 1 HIS A CA 14
ATOM 7816 C C . HIS A 1 1 ? 19.264 2.174 17.462 1.00 0.00 1 HIS A C 14
ATOM 7817 O O . HIS A 1 1 ? 18.265 1.476 17.670 1.00 0.00 1 HIS A O 14
ATOM 7831 N N . GLY A 1 2 ? 20.430 1.934 18.001 1.00 0.00 2 GLY A N 14
ATOM 7832 C CA . GLY A 1 2 ? 20.609 0.827 18.895 1.00 0.00 2 GLY A CA 14
ATOM 7833 C C . GLY A 1 2 ? 21.276 -0.325 18.211 1.00 0.00 2 GLY A C 14
ATOM 7834 O O . GLY A 1 2 ? 21.885 -0.154 17.147 1.00 0.00 2 GLY A O 14
ATOM 7838 N N . GLU A 1 3 ? 21.165 -1.483 18.791 1.00 0.00 3 GLU A N 14
ATOM 7839 C CA . GLU A 1 3 ? 21.777 -2.668 18.254 1.00 0.00 3 GLU A CA 14
ATOM 7840 C C . GLU A 1 3 ? 20.783 -3.806 18.238 1.00 0.00 3 GLU A C 14
ATOM 7841 O O . GLU A 1 3 ? 20.236 -4.180 19.287 1.00 0.00 3 GLU A O 14
ATOM 7853 N N . GLY A 1 4 ? 20.514 -4.319 17.070 1.00 0.00 4 GLY A N 14
ATOM 7854 C CA . GLY A 1 4 ? 19.679 -5.482 16.950 1.00 0.00 4 GLY A CA 14
ATOM 7855 C C . GLY A 1 4 ? 18.213 -5.162 16.811 1.00 0.00 4 GLY A C 14
ATOM 7856 O O . GLY A 1 4 ? 17.361 -5.913 17.290 1.00 0.00 4 GLY A O 14
ATOM 7860 N N . THR A 1 5 ? 17.904 -4.067 16.182 1.00 0.00 5 THR A N 14
ATOM 7861 C CA . THR A 1 5 ? 16.538 -3.715 15.946 1.00 0.00 5 THR A CA 14
ATOM 7862 C C . THR A 1 5 ? 16.234 -3.834 14.455 1.00 0.00 5 THR A C 14
ATOM 7863 O O . THR A 1 5 ? 16.806 -3.126 13.633 1.00 0.00 5 THR A O 14
ATOM 7874 N N . PHE A 1 6 ? 15.396 -4.777 14.107 1.00 0.00 6 PHE A N 14
ATOM 7875 C CA . PHE A 1 6 ? 15.063 -5.016 12.723 1.00 0.00 6 PHE A CA 14
ATOM 7876 C C . PHE A 1 6 ? 13.588 -4.761 12.514 1.00 0.00 6 PHE A C 14
ATOM 7877 O O . PHE A 1 6 ? 12.761 -5.212 13.304 1.00 0.00 6 PHE A O 14
ATOM 7894 N N . THR A 1 7 ? 13.252 -4.012 11.517 1.00 0.00 7 THR A N 14
ATOM 7895 C CA . THR A 1 7 ? 11.883 -3.725 11.235 1.00 0.00 7 THR A CA 14
ATOM 7896 C C . THR A 1 7 ? 11.613 -3.972 9.752 1.00 0.00 7 THR A C 14
ATOM 7897 O O . THR A 1 7 ? 12.053 -3.210 8.888 1.00 0.00 7 THR A O 14
ATOM 7908 N N . SER A 1 8 ? 10.912 -5.034 9.466 1.00 0.00 8 SER A N 14
ATOM 7909 C CA . SER A 1 8 ? 10.593 -5.395 8.122 1.00 0.00 8 SER A CA 14
ATOM 7910 C C . SER A 1 8 ? 9.304 -6.198 8.107 1.00 0.00 8 SER A C 14
ATOM 7911 O O . SER A 1 8 ? 9.245 -7.292 8.669 1.00 0.00 8 SER A O 14
ATOM 7919 N N . ASP A 1 9 ? 8.249 -5.599 7.545 1.00 0.00 9 ASP A N 14
ATOM 7920 C CA . ASP A 1 9 ? 6.890 -6.205 7.475 1.00 0.00 9 ASP A CA 14
ATOM 7921 C C . ASP A 1 9 ? 6.290 -6.298 8.883 1.00 0.00 9 ASP A C 14
ATOM 7922 O O . ASP A 1 9 ? 5.255 -6.911 9.120 1.00 0.00 9 ASP A O 14
ATOM 7931 N N . LEU A 1 10 ? 6.926 -5.584 9.791 1.00 0.00 10 LEU A N 14
ATOM 7932 C CA . LEU A 1 10 ? 6.539 -5.532 11.175 1.00 0.00 10 LEU A CA 14
ATOM 7933 C C . LEU A 1 10 ? 5.384 -4.569 11.314 1.00 0.00 10 LEU A C 14
ATOM 7934 O O . LEU A 1 10 ? 4.413 -4.848 11.993 1.00 0.00 10 LEU A O 14
ATOM 7950 N N . SER A 1 11 ? 5.486 -3.451 10.647 1.00 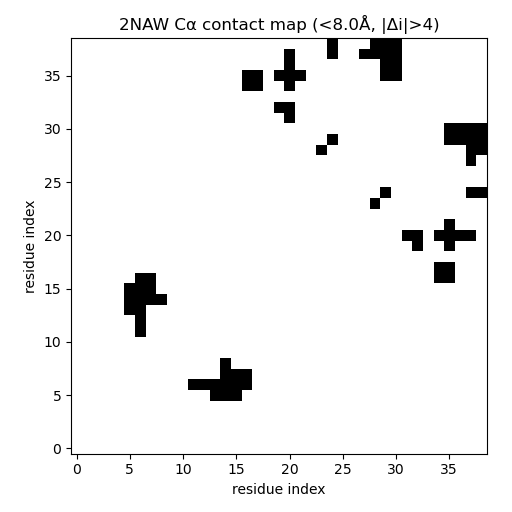0.00 11 SER A N 14
ATOM 7951 C CA . SER A 1 11 ? 4.425 -2.490 10.660 1.00 0.00 11 SER A CA 14
ATOM 7952 C C . SER A 1 11 ? 3.484 -2.799 9.497 1.00 0.00 11 SER A C 14
ATOM 7953 O O . SER A 1 11 ? 2.340 -2.331 9.457 1.00 0.00 11 SER A O 14
ATOM 7961 N N . LYS A 1 12 ? 4.003 -3.624 8.556 1.00 0.00 12 LYS A N 14
ATOM 7962 C CA . LYS A 1 12 ? 3.270 -4.141 7.385 1.00 0.00 12 LYS A CA 14
ATOM 7963 C C . LYS A 1 12 ? 2.755 -2.989 6.496 1.00 0.00 12 LYS A C 14
ATOM 7964 O O . LYS A 1 12 ? 1.787 -3.115 5.729 1.00 0.00 12 LYS A O 14
ATOM 7983 N N . GLN A 1 13 ? 3.458 -1.911 6.558 1.00 0.00 13 GLN A N 14
ATOM 7984 C CA . GLN A 1 13 ? 3.094 -0.718 5.851 1.00 0.00 13 GLN A CA 14
ATOM 7985 C C . GLN A 1 13 ? 3.602 -0.759 4.417 1.00 0.00 13 GLN A C 14
ATOM 7986 O O . GLN A 1 13 ? 4.703 -1.263 4.136 1.00 0.00 13 GLN A O 14
ATOM 8000 N N . MET A 1 14 ? 2.806 -0.249 3.534 1.00 0.00 14 MET A N 14
ATOM 8001 C CA . MET A 1 14 ? 3.130 -0.165 2.142 1.00 0.00 14 MET A CA 14
ATOM 8002 C C . MET A 1 14 ? 2.497 1.091 1.618 1.00 0.00 14 MET A C 14
ATOM 8003 O O . MET A 1 14 ? 1.329 1.090 1.220 1.00 0.00 14 MET A O 14
ATOM 8017 N N . GLU A 1 15 ? 3.222 2.176 1.739 1.00 0.00 15 GLU A N 14
ATOM 8018 C CA . GLU A 1 15 ? 2.748 3.470 1.336 1.00 0.00 15 GLU A CA 14
ATOM 8019 C C . GLU A 1 15 ? 2.572 3.531 -0.162 1.00 0.00 15 GLU A C 14
ATOM 8020 O O . GLU A 1 15 ? 3.540 3.706 -0.920 1.00 0.00 15 GLU A O 14
ATOM 8032 N N . GLU A 1 16 ? 1.366 3.340 -0.586 1.00 0.00 16 GLU A N 14
ATOM 8033 C CA . GLU A 1 16 ? 1.033 3.369 -1.980 1.00 0.00 16 GLU A CA 14
ATOM 8034 C C . GLU A 1 16 ? 0.113 4.532 -2.286 1.00 0.00 16 GLU A C 14
ATOM 8035 O O . GLU A 1 16 ? 0.194 5.142 -3.345 1.00 0.00 16 GLU A O 14
ATOM 8047 N N . GLU A 1 17 ? -0.735 4.868 -1.350 1.00 0.00 17 GLU A N 14
ATOM 8048 C CA . GLU A 1 17 ? -1.643 5.893 -1.511 1.00 0.00 17 GLU A CA 14
ATOM 8049 C C . GLU A 1 17 ? -1.395 6.916 -0.457 1.00 0.00 17 GLU A C 14
ATOM 8050 O O . GLU A 1 17 ? -0.691 6.665 0.513 1.00 0.00 17 GLU A O 14
ATOM 8062 N N . ALA A 1 18 ? -1.882 8.071 -0.726 1.00 0.00 18 ALA A N 14
ATOM 8063 C CA . ALA A 1 18 ? -1.685 9.322 0.070 1.00 0.00 18 ALA A CA 14
ATOM 8064 C C . ALA A 1 18 ? -0.195 9.698 0.209 1.00 0.00 18 ALA A C 14
ATOM 8065 O O . ALA A 1 18 ? 0.153 10.660 0.884 1.00 0.00 18 ALA A O 14
ATOM 8072 N N . VAL A 1 19 ? 0.652 8.963 -0.464 1.00 0.00 19 VAL A N 14
ATOM 8073 C CA . VAL A 1 19 ? 2.044 9.262 -0.557 1.00 0.00 19 VAL A CA 14
ATOM 8074 C C . VAL A 1 19 ? 2.318 9.740 -1.982 1.00 0.00 19 VAL A C 14
ATOM 8075 O O . VAL A 1 19 ? 3.257 10.487 -2.245 1.00 0.00 19 VAL A O 14
ATOM 8088 N N . ARG A 1 20 ? 1.414 9.352 -2.884 1.00 0.00 20 ARG A N 14
ATOM 8089 C CA . ARG A 1 20 ? 1.497 9.691 -4.294 1.00 0.00 20 ARG A CA 14
ATOM 8090 C C . ARG A 1 20 ? 1.380 11.182 -4.537 1.00 0.00 20 ARG A C 14
ATOM 8091 O O . ARG A 1 20 ? 1.934 11.689 -5.477 1.00 0.00 20 ARG A O 14
ATOM 8112 N N . CYS A 1 21 ? 0.650 11.868 -3.693 1.00 0.00 21 CYS A N 14
ATOM 8113 C CA . CYS A 1 21 ? 0.543 13.300 -3.813 1.00 0.00 21 CYS A CA 14
ATOM 8114 C C . CYS A 1 21 ? 1.365 13.962 -2.728 1.00 0.00 21 CYS A C 14
ATOM 8115 O O . CYS A 1 21 ? 1.581 15.131 -2.754 1.00 0.00 21 CYS A O 14
ATOM 8122 N N . PHE A 1 22 ? 1.866 13.168 -1.807 1.00 0.00 22 PHE A N 14
ATOM 8123 C CA . PHE A 1 22 ? 2.562 13.672 -0.627 1.00 0.00 22 PHE A CA 14
ATOM 8124 C C . PHE A 1 22 ? 3.870 14.327 -1.026 1.00 0.00 22 PHE A C 14
ATOM 8125 O O . PHE A 1 22 ? 4.119 15.491 -0.719 1.00 0.00 22 PHE A O 14
ATOM 8142 N N . ILE A 1 23 ? 4.674 13.584 -1.757 1.00 0.00 23 ILE A N 14
ATOM 8143 C CA . ILE A 1 23 ? 5.975 14.059 -2.190 1.00 0.00 23 ILE A CA 14
ATOM 8144 C C . ILE A 1 23 ? 5.789 15.183 -3.220 1.00 0.00 23 ILE A C 14
ATOM 8145 O O . ILE A 1 23 ? 6.562 16.126 -3.286 1.00 0.00 23 ILE A O 14
ATOM 8161 N N . GLU A 1 24 ? 4.707 15.097 -3.954 1.00 0.00 24 GLU A N 14
ATOM 8162 C CA . GLU A 1 24 ? 4.397 16.047 -5.005 1.00 0.00 24 GLU A CA 14
ATOM 8163 C C . GLU A 1 24 ? 3.896 17.355 -4.399 1.00 0.00 24 GLU A C 14
ATOM 8164 O O . GLU A 1 24 ? 4.218 18.449 -4.866 1.00 0.00 24 GLU A O 14
ATOM 8176 N N . CYS A 1 25 ? 3.129 17.219 -3.349 1.00 0.00 25 CYS A N 14
ATOM 8177 C CA . CYS A 1 25 ? 2.607 18.344 -2.572 1.00 0.00 25 CYS A CA 14
ATOM 8178 C C . CYS A 1 25 ? 3.738 19.095 -1.921 1.00 0.00 25 CYS A C 14
ATOM 8179 O O . CYS A 1 25 ? 3.675 20.319 -1.730 1.00 0.00 25 CYS A O 14
ATOM 8186 N N . LEU A 1 26 ? 4.793 18.368 -1.632 1.00 0.00 26 LEU A N 14
ATOM 8187 C CA . LEU A 1 26 ? 5.967 18.915 -1.015 1.00 0.00 26 LEU A CA 14
ATOM 8188 C C . LEU A 1 26 ? 6.785 19.727 -2.041 1.00 0.00 26 LEU A C 14
ATOM 8189 O O . LEU A 1 26 ? 7.783 20.367 -1.691 1.00 0.00 26 LEU A O 14
ATOM 8205 N N . LYS A 1 27 ? 6.359 19.691 -3.307 1.00 0.00 27 LYS A N 14
ATOM 8206 C CA . LYS A 1 27 ? 7.004 20.455 -4.342 1.00 0.00 27 LYS A CA 14
ATOM 8207 C C . LYS A 1 27 ? 6.087 20.963 -5.482 1.00 0.00 27 LYS A C 14
ATOM 8208 O O . LYS A 1 27 ? 6.084 20.442 -6.597 1.00 0.00 27 LYS A O 14
ATOM 8227 N N . GLY A 1 28 ? 5.256 21.930 -5.160 1.00 0.00 28 GLY A N 14
ATOM 8228 C CA . GLY A 1 28 ? 4.527 22.651 -6.191 1.00 0.00 28 GLY A CA 14
ATOM 8229 C C . GLY A 1 28 ? 3.064 22.305 -6.416 1.00 0.00 28 GLY A C 14
ATOM 8230 O O . GLY A 1 28 ? 2.318 23.165 -6.888 1.00 0.00 28 GLY A O 14
ATOM 8234 N N . ILE A 1 29 ? 2.615 21.110 -6.100 1.00 0.00 29 ILE A N 14
ATOM 8235 C CA . ILE A 1 29 ? 1.290 20.762 -6.459 1.00 0.00 29 ILE A CA 14
ATOM 8236 C C . ILE A 1 29 ? 0.417 20.540 -5.253 1.00 0.00 29 ILE A C 14
ATOM 8237 O O . ILE A 1 29 ? 0.669 19.719 -4.384 1.00 0.00 29 ILE A O 14
ATOM 8253 N N . GLY A 1 30 ? -0.495 21.366 -5.171 1.00 0.00 30 GLY A N 14
ATOM 8254 C CA . GLY A 1 30 ? -1.530 21.298 -4.174 1.00 0.00 30 GLY A CA 14
ATOM 8255 C C . GLY A 1 30 ? -2.786 20.646 -4.723 1.00 0.00 30 GLY A C 14
ATOM 8256 O O . GLY A 1 30 ? -3.524 21.271 -5.500 1.00 0.00 30 GLY A O 14
ATOM 8260 N N . HIS A 1 31 ? -2.994 19.382 -4.358 1.00 0.00 31 HIS A N 14
ATOM 8261 C CA . HIS A 1 31 ? -4.174 18.576 -4.746 1.00 0.00 31 HIS A CA 14
ATOM 8262 C C . HIS A 1 31 ? -4.210 18.258 -6.244 1.00 0.00 31 HIS A C 14
ATOM 8263 O O . HIS A 1 31 ? -4.766 19.009 -7.053 1.00 0.00 31 HIS A O 14
ATOM 8277 N N . LYS A 1 32 ? -3.580 17.172 -6.609 1.00 0.00 32 LYS A N 14
ATOM 8278 C CA . LYS A 1 32 ? -3.611 16.688 -7.989 1.00 0.00 32 LYS A CA 14
ATOM 8279 C C . LYS A 1 32 ? -4.247 15.288 -8.006 1.00 0.00 32 LYS A C 14
ATOM 8280 O O . LYS A 1 32 ? -4.460 14.682 -9.052 1.00 0.00 32 LYS A O 14
ATOM 8299 N N . TYR A 1 33 ? -4.566 14.803 -6.826 1.00 0.00 33 TYR A N 14
ATOM 8300 C CA . TYR A 1 33 ? -5.070 13.459 -6.646 1.00 0.00 33 TYR A CA 14
ATOM 8301 C C . TYR A 1 33 ? -6.255 13.512 -5.693 1.00 0.00 33 TYR A C 14
ATOM 8302 O O . TYR A 1 33 ? -6.251 14.322 -4.776 1.00 0.00 33 TYR A O 14
ATOM 8320 N N . PRO A 1 34 ? -7.251 12.639 -5.867 1.00 0.00 34 PRO A N 14
ATOM 8321 C CA . PRO A 1 34 ? -8.473 12.608 -5.021 1.00 0.00 34 PRO A CA 14
ATOM 8322 C C . PRO A 1 34 ? -8.173 12.414 -3.513 1.00 0.00 34 PRO A C 14
ATOM 8323 O O . PRO A 1 34 ? -8.829 12.993 -2.642 1.00 0.00 34 PRO A O 14
ATOM 8334 N N . PHE A 1 35 ? -7.172 11.624 -3.233 1.00 0.00 35 PHE A N 14
ATOM 8335 C CA . PHE A 1 35 ? -6.754 11.290 -1.868 1.00 0.00 35 PHE A CA 14
ATOM 8336 C C . PHE A 1 35 ? -5.610 12.191 -1.410 1.00 0.00 35 PHE A C 14
ATOM 8337 O O . PHE A 1 35 ? -4.880 11.881 -0.468 1.00 0.00 35 PHE A O 14
ATOM 8354 N N . CYS A 1 36 ? -5.454 13.289 -2.083 1.00 0.00 36 CYS A N 14
ATOM 8355 C CA . CYS A 1 36 ? -4.418 14.222 -1.756 1.00 0.00 36 CYS A CA 14
ATOM 8356 C C . CYS A 1 36 ? -4.930 15.241 -0.775 1.00 0.00 36 CYS A C 14
ATOM 8357 O O . CYS A 1 36 ? -5.589 16.226 -1.138 1.00 0.00 36 CYS A O 14
ATOM 8364 N N . HIS A 1 37 ? -4.662 14.981 0.467 1.00 0.00 37 HIS A N 14
ATOM 8365 C CA . HIS A 1 37 ? -5.135 15.810 1.543 1.00 0.00 37 HIS A CA 14
ATOM 8366 C C . HIS A 1 37 ? -4.091 16.832 1.923 1.00 0.00 37 HIS A C 14
ATOM 8367 O O . HIS A 1 37 ? -4.397 17.814 2.587 1.00 0.00 37 HIS A O 14
ATOM 8381 N N . CYS A 1 38 ? -2.863 16.591 1.495 1.00 0.00 38 CYS A N 14
ATOM 8382 C CA . CYS A 1 38 ? -1.742 17.482 1.761 1.00 0.00 38 CYS A CA 14
ATOM 8383 C C . CYS A 1 38 ? -2.004 18.852 1.167 1.00 0.00 38 CYS A C 14
ATOM 8384 O O . CYS A 1 38 ? -1.980 19.027 -0.050 1.00 0.00 38 CYS A O 14
ATOM 8391 N N . ARG A 1 39 ? -2.321 19.786 2.012 1.00 0.00 39 ARG A N 14
ATOM 8392 C CA . ARG A 1 39 ? -2.609 21.150 1.605 1.00 0.00 39 ARG A CA 14
ATOM 8393 C C . ARG A 1 39 ? -2.227 22.104 2.716 1.00 0.00 39 ARG A C 14
ATOM 8394 O O . ARG A 1 39 ? -1.808 21.649 3.788 1.00 0.00 39 ARG A O 14
ATOM 8415 N N . HIS A 1 1 ? 5.751 -7.083 -23.538 1.00 0.00 1 HIS A N 15
ATOM 8416 C CA . HIS A 1 1 ? 5.861 -8.263 -22.698 1.00 0.00 1 HIS A CA 15
ATOM 8417 C C . HIS A 1 1 ? 4.588 -8.482 -21.916 1.00 0.00 1 HIS A C 15
ATOM 8418 O O . HIS A 1 1 ? 4.057 -9.590 -21.880 1.00 0.00 1 HIS A O 15
ATOM 8432 N N . GLY A 1 2 ? 4.090 -7.432 -21.305 1.00 0.00 2 GLY A N 15
ATOM 8433 C CA . GLY A 1 2 ? 2.887 -7.543 -20.530 1.00 0.00 2 GLY A CA 15
ATOM 8434 C C . GLY A 1 2 ? 3.156 -8.205 -19.200 1.00 0.00 2 GLY A C 15
ATOM 8435 O O . GLY A 1 2 ? 4.279 -8.088 -18.668 1.00 0.00 2 GLY A O 15
ATOM 8439 N N . GLU A 1 3 ? 2.149 -8.916 -18.685 1.00 0.00 3 GLU A N 15
ATOM 8440 C CA . GLU A 1 3 ? 2.194 -9.615 -17.390 1.00 0.00 3 GLU A CA 15
ATOM 8441 C C . GLU A 1 3 ? 2.126 -8.622 -16.224 1.00 0.00 3 GLU A C 15
ATOM 8442 O O . GLU A 1 3 ? 2.687 -7.515 -16.281 1.00 0.00 3 GLU A O 15
ATOM 8454 N N . GLY A 1 4 ? 1.430 -9.006 -15.189 1.00 0.00 4 GLY A N 15
ATOM 8455 C CA . GLY A 1 4 ? 1.295 -8.178 -14.031 1.00 0.00 4 GLY A CA 15
ATOM 8456 C C . GLY A 1 4 ? 2.467 -8.387 -13.117 1.00 0.00 4 GLY A C 15
ATOM 8457 O O . GLY A 1 4 ? 2.361 -9.069 -12.092 1.00 0.00 4 GLY A O 15
ATOM 8461 N N . THR A 1 5 ? 3.592 -7.871 -13.517 1.00 0.00 5 THR A N 15
ATOM 8462 C CA . THR A 1 5 ? 4.796 -7.991 -12.762 1.00 0.00 5 THR A CA 15
ATOM 8463 C C . THR A 1 5 ? 4.988 -6.754 -11.901 1.00 0.00 5 THR A C 15
ATOM 8464 O O . THR A 1 5 ? 5.172 -5.639 -12.418 1.00 0.00 5 THR A O 15
ATOM 8475 N N . PHE A 1 6 ? 4.888 -6.929 -10.616 1.00 0.00 6 PHE A N 15
ATOM 8476 C CA . PHE A 1 6 ? 5.124 -5.861 -9.698 1.00 0.00 6 PHE A CA 15
ATOM 8477 C C . PHE A 1 6 ? 6.493 -6.088 -9.101 1.00 0.00 6 PHE A C 15
ATOM 8478 O O . PHE A 1 6 ? 6.795 -7.194 -8.643 1.00 0.00 6 PHE A O 15
ATOM 8495 N N . THR A 1 7 ? 7.319 -5.091 -9.129 1.00 0.00 7 THR A N 15
ATOM 8496 C CA . THR A 1 7 ? 8.650 -5.236 -8.626 1.00 0.00 7 THR A CA 15
ATOM 8497 C C . THR A 1 7 ? 8.674 -4.888 -7.143 1.00 0.00 7 THR A C 15
ATOM 8498 O O . THR A 1 7 ? 8.271 -3.794 -6.746 1.00 0.00 7 THR A O 15
ATOM 8509 N N . SER A 1 8 ? 9.091 -5.833 -6.341 1.00 0.00 8 SER A N 15
ATOM 8510 C CA . SER A 1 8 ? 9.185 -5.646 -4.921 1.00 0.00 8 SER A CA 15
ATOM 8511 C C . SER A 1 8 ? 10.243 -4.593 -4.593 1.00 0.00 8 SER A C 15
ATOM 8512 O O . SER A 1 8 ? 11.294 -4.520 -5.270 1.00 0.00 8 SER A O 15
ATOM 8520 N N . ASP A 1 9 ? 9.935 -3.752 -3.601 1.00 0.00 9 ASP A N 15
ATOM 8521 C CA . ASP A 1 9 ? 10.868 -2.732 -3.081 1.00 0.00 9 ASP A CA 15
ATOM 8522 C C . ASP A 1 9 ? 11.129 -1.641 -4.143 1.00 0.00 9 ASP A C 15
ATOM 8523 O O . ASP A 1 9 ? 12.107 -0.911 -4.108 1.00 0.00 9 ASP A O 15
ATOM 8532 N N . LEU A 1 10 ? 10.171 -1.499 -5.037 1.00 0.00 10 LEU A N 15
ATOM 8533 C CA . LEU A 1 10 ? 10.250 -0.531 -6.136 1.00 0.00 10 LEU A CA 15
ATOM 8534 C C . LEU A 1 10 ? 10.034 0.863 -5.557 1.00 0.00 10 LEU A C 15
ATOM 8535 O O . LEU A 1 10 ? 10.777 1.797 -5.852 1.00 0.00 10 LEU A O 15
ATOM 8551 N N . SER A 1 11 ? 9.056 0.983 -4.702 1.00 0.00 11 SER A N 15
ATOM 8552 C CA . SER A 1 11 ? 8.776 2.230 -4.037 1.00 0.00 11 SER A CA 15
ATOM 8553 C C . SER A 1 11 ? 9.196 2.118 -2.582 1.00 0.00 11 SER A C 15
ATOM 8554 O O . SER A 1 11 ? 9.321 3.119 -1.871 1.00 0.00 11 SER A O 15
ATOM 8562 N N . LYS A 1 12 ? 9.407 0.855 -2.165 1.00 0.00 12 LYS A N 15
ATOM 8563 C CA . LYS A 1 12 ? 9.905 0.462 -0.851 1.00 0.00 12 LYS A CA 15
ATOM 8564 C C . LYS A 1 12 ? 8.873 0.763 0.256 1.00 0.00 12 LYS A C 15
ATOM 8565 O O . LYS A 1 12 ? 9.164 0.703 1.461 1.00 0.00 12 LYS A O 15
ATOM 8584 N N . GLN A 1 13 ? 7.661 1.032 -0.167 1.00 0.00 13 GLN A N 15
ATOM 8585 C CA . GLN A 1 13 ? 6.559 1.313 0.721 1.00 0.00 13 GLN A CA 15
ATOM 8586 C C . GLN A 1 13 ? 5.303 0.722 0.136 1.00 0.00 13 GLN A C 15
ATOM 8587 O O . GLN A 1 13 ? 5.106 0.780 -1.074 1.00 0.00 13 GLN A O 15
ATOM 8601 N N . MET A 1 14 ? 4.476 0.138 0.978 1.00 0.00 14 MET A N 15
ATOM 8602 C CA . MET A 1 14 ? 3.179 -0.398 0.550 1.00 0.00 14 MET A CA 15
ATOM 8603 C C . MET A 1 14 ? 2.221 0.759 0.308 1.00 0.00 14 MET A C 15
ATOM 8604 O O . MET A 1 14 ? 1.240 0.647 -0.425 1.00 0.00 14 MET A O 15
ATOM 8618 N N . GLU A 1 15 ? 2.543 1.862 0.933 1.00 0.00 15 GLU A N 15
ATOM 8619 C CA . GLU A 1 15 ? 1.813 3.091 0.811 1.00 0.00 15 GLU A CA 15
ATOM 8620 C C . GLU A 1 15 ? 1.902 3.608 -0.612 1.00 0.00 15 GLU A C 15
ATOM 8621 O O . GLU A 1 15 ? 2.996 3.727 -1.159 1.00 0.00 15 GLU A O 15
ATOM 8633 N N . GLU A 1 16 ? 0.779 3.846 -1.223 1.00 0.00 16 GLU A N 15
ATOM 8634 C CA . GLU A 1 16 ? 0.745 4.528 -2.494 1.00 0.00 16 GLU A CA 15
ATOM 8635 C C . GLU A 1 16 ? -0.145 5.753 -2.370 1.00 0.00 16 GLU A C 15
ATOM 8636 O O . GLU A 1 16 ? 0.181 6.859 -2.856 1.00 0.00 16 GLU A O 15
ATOM 8648 N N . GLU A 1 17 ? -1.220 5.601 -1.645 1.00 0.00 17 GLU A N 15
ATOM 8649 C CA . GLU A 1 17 ? -2.073 6.652 -1.394 1.00 0.00 17 GLU A CA 15
ATOM 8650 C C . GLU A 1 17 ? -1.492 7.438 -0.254 1.00 0.00 17 GLU A C 15
ATOM 8651 O O . GLU A 1 17 ? -0.943 6.893 0.713 1.00 0.00 17 GLU A O 15
ATOM 8663 N N . ALA A 1 18 ? -1.493 8.685 -0.491 1.00 0.00 18 ALA A N 15
ATOM 8664 C CA . ALA A 1 18 ? -0.946 9.739 0.363 1.00 0.00 18 ALA A CA 15
ATOM 8665 C C . ALA A 1 18 ? 0.589 9.789 0.326 1.00 0.00 18 ALA A C 15
ATOM 8666 O O . ALA A 1 18 ? 1.200 10.537 1.061 1.00 0.00 18 ALA A O 15
ATOM 8673 N N . VAL A 1 19 ? 1.212 8.995 -0.539 1.00 0.00 19 VAL A N 15
ATOM 8674 C CA . VAL A 1 19 ? 2.624 9.171 -0.807 1.00 0.00 19 VAL A CA 15
ATOM 8675 C C . VAL A 1 19 ? 2.768 9.750 -2.207 1.00 0.00 19 VAL A C 15
ATOM 8676 O O . VAL A 1 19 ? 3.601 10.6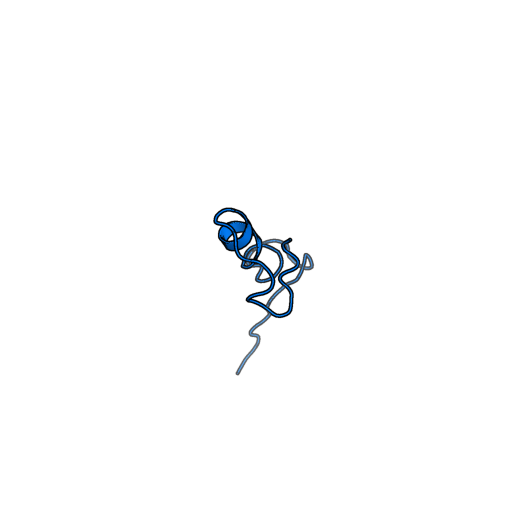15 -2.461 1.00 0.00 19 VAL A O 15
ATOM 8689 N N . ARG A 1 20 ? 1.857 9.321 -3.093 1.00 0.00 20 ARG A N 15
ATOM 8690 C CA . ARG A 1 20 ? 1.747 9.865 -4.441 1.00 0.00 20 ARG A CA 15
ATOM 8691 C C . ARG A 1 20 ? 1.393 11.345 -4.391 1.00 0.00 20 ARG A C 15
ATOM 8692 O O . ARG A 1 20 ? 1.667 12.071 -5.292 1.00 0.00 20 ARG A O 15
ATOM 8713 N N . CYS A 1 21 ? 0.816 11.754 -3.294 1.00 0.00 21 CYS A N 15
ATOM 8714 C CA . CYS A 1 21 ? 0.447 13.136 -3.059 1.00 0.00 21 CYS A CA 15
ATOM 8715 C C . CYS A 1 21 ? 1.566 13.807 -2.303 1.00 0.00 21 CYS A C 15
ATOM 8716 O O . CYS A 1 21 ? 1.926 14.922 -2.592 1.00 0.00 21 CYS A O 15
ATOM 8723 N N . PHE A 1 22 ? 2.148 13.052 -1.390 1.00 0.00 22 PHE A N 15
ATOM 8724 C CA . PHE A 1 22 ? 3.184 13.495 -0.472 1.00 0.00 22 PHE A CA 15
ATOM 8725 C C . PHE A 1 22 ? 4.379 14.061 -1.223 1.00 0.00 22 PHE A C 15
ATOM 8726 O O . PHE A 1 22 ? 4.711 15.230 -1.076 1.00 0.00 22 PHE A O 15
ATOM 8743 N N . ILE A 1 23 ? 4.985 13.230 -2.066 1.00 0.00 23 ILE A N 15
ATOM 8744 C CA . ILE A 1 23 ? 6.205 13.599 -2.786 1.00 0.00 23 ILE A CA 15
ATOM 8745 C C . ILE A 1 23 ? 5.951 14.798 -3.715 1.00 0.00 23 ILE A C 15
ATOM 8746 O O . ILE A 1 23 ? 6.792 15.691 -3.850 1.00 0.00 23 ILE A O 15
ATOM 8762 N N . GLU A 1 24 ? 4.767 14.845 -4.289 1.00 0.00 24 GLU A N 15
ATOM 8763 C CA . GLU A 1 24 ? 4.417 15.898 -5.220 1.00 0.00 24 GLU A CA 15
ATOM 8764 C C . GLU A 1 24 ? 4.089 17.182 -4.462 1.00 0.00 24 GLU A C 15
ATOM 8765 O O . GLU A 1 24 ? 4.465 18.271 -4.873 1.00 0.00 24 GLU A O 15
ATOM 8777 N N . CYS A 1 25 ? 3.393 17.041 -3.350 1.00 0.00 25 CYS A N 15
ATOM 8778 C CA . CYS A 1 25 ? 3.017 18.189 -2.511 1.00 0.00 25 CYS A CA 15
ATOM 8779 C C . CYS A 1 25 ? 4.239 18.776 -1.842 1.00 0.00 25 CYS A C 15
ATOM 8780 O O . CYS A 1 25 ? 4.291 19.977 -1.563 1.00 0.00 25 CYS A O 15
ATOM 8787 N N . LEU A 1 26 ? 5.230 17.924 -1.612 1.00 0.00 26 LEU A N 15
ATOM 8788 C CA . LEU A 1 26 ? 6.520 18.322 -1.081 1.00 0.00 26 LEU A CA 15
ATOM 8789 C C . LEU A 1 26 ? 7.149 19.356 -2.020 1.00 0.00 26 LEU A C 15
ATOM 8790 O O . LEU A 1 26 ? 7.890 20.249 -1.589 1.00 0.00 26 LEU A O 15
ATOM 8806 N N . LYS A 1 27 ? 6.827 19.229 -3.299 1.00 0.00 27 LYS A N 15
ATOM 8807 C CA . LYS A 1 27 ? 7.248 20.172 -4.308 1.00 0.00 27 LYS A CA 15
ATOM 8808 C C . LYS A 1 27 ? 6.237 21.323 -4.301 1.00 0.00 27 LYS A C 15
ATOM 8809 O O . LYS A 1 27 ? 6.585 22.483 -4.077 1.00 0.00 27 LYS A O 15
ATOM 8828 N N . GLY A 1 28 ? 4.980 20.972 -4.511 1.00 0.00 28 GLY A N 15
ATOM 8829 C CA . GLY A 1 28 ? 3.904 21.926 -4.484 1.00 0.00 28 GLY A CA 15
ATOM 8830 C C . GLY A 1 28 ? 2.862 21.620 -5.513 1.00 0.00 28 GLY A C 15
ATOM 8831 O O . GLY A 1 28 ? 3.029 21.968 -6.681 1.00 0.00 28 GLY A O 15
ATOM 8835 N N . ILE A 1 29 ? 1.808 20.961 -5.101 1.00 0.00 29 ILE A N 15
ATOM 8836 C CA . ILE A 1 29 ? 0.712 20.639 -5.931 1.00 0.00 29 ILE A CA 15
ATOM 8837 C C . ILE A 1 29 ? -0.550 20.823 -5.137 1.00 0.00 29 ILE A C 15
ATOM 8838 O O . ILE A 1 29 ? -0.695 20.322 -4.022 1.00 0.00 29 ILE A O 15
ATOM 8854 N N . GLY A 1 30 ? -1.357 21.623 -5.637 1.00 0.00 30 GLY A N 15
ATOM 8855 C CA . GLY A 1 30 ? -2.653 21.855 -5.052 1.00 0.00 30 GLY A CA 15
ATOM 8856 C C . GLY A 1 30 ? -3.631 20.731 -5.358 1.00 0.00 30 GLY A C 15
ATOM 8857 O O . GLY A 1 30 ? -4.331 20.779 -6.362 1.00 0.00 30 GLY A O 15
ATOM 8861 N N . HIS A 1 31 ? -3.654 19.727 -4.469 1.00 0.00 31 HIS A N 15
ATOM 8862 C CA . HIS A 1 31 ? -4.542 18.552 -4.529 1.00 0.00 31 HIS A CA 15
ATOM 8863 C C . HIS A 1 31 ? -4.596 17.924 -5.933 1.00 0.00 31 HIS A C 15
ATOM 8864 O O . HIS A 1 31 ? -5.512 18.183 -6.716 1.00 0.00 31 HIS A O 15
ATOM 8878 N N . LYS A 1 32 ? -3.616 17.108 -6.247 1.00 0.00 32 LYS A N 15
ATOM 8879 C CA . LYS A 1 32 ? -3.489 16.560 -7.602 1.00 0.00 32 LYS A CA 15
ATOM 8880 C C . LYS A 1 32 ? -4.093 15.141 -7.706 1.00 0.00 32 LYS A C 15
ATOM 8881 O O . LYS A 1 32 ? -4.084 14.520 -8.771 1.00 0.00 32 LYS A O 15
ATOM 8900 N N . TYR A 1 33 ? -4.618 14.638 -6.608 1.00 0.00 33 TYR A N 15
ATOM 8901 C CA . TYR A 1 33 ? -5.147 13.276 -6.565 1.00 0.00 33 TYR A CA 15
ATOM 8902 C C . TYR A 1 33 ? -6.372 13.264 -5.679 1.00 0.00 33 TYR A C 15
ATOM 8903 O O . TYR A 1 33 ? -6.477 14.107 -4.783 1.00 0.00 33 TYR A O 15
ATOM 8921 N N . PRO A 1 34 ? -7.297 12.312 -5.891 1.00 0.00 34 PRO A N 15
ATOM 8922 C CA . PRO A 1 34 ? -8.506 12.150 -5.056 1.00 0.00 34 PRO A CA 15
ATOM 8923 C C . PRO A 1 34 ? -8.164 12.007 -3.557 1.00 0.00 34 PRO A C 15
ATOM 8924 O O . PRO A 1 34 ? -8.777 12.625 -2.693 1.00 0.00 34 PRO A O 15
ATOM 8935 N N . PHE A 1 35 ? -7.142 11.230 -3.286 1.00 0.00 35 PHE A N 15
ATOM 8936 C CA . PHE A 1 35 ? -6.673 10.936 -1.932 1.00 0.00 35 PHE A CA 15
ATOM 8937 C C . PHE A 1 35 ? -5.595 11.921 -1.490 1.00 0.00 35 PHE A C 15
ATOM 8938 O O . PHE A 1 35 ? -4.860 11.677 -0.537 1.00 0.00 35 PHE A O 15
ATOM 8955 N N . CYS A 1 36 ? -5.498 13.010 -2.178 1.00 0.00 36 CYS A N 15
ATOM 8956 C CA . CYS A 1 36 ? -4.519 14.007 -1.863 1.00 0.00 36 CYS A CA 15
ATOM 8957 C C . CYS A 1 36 ? -5.181 15.117 -1.087 1.00 0.00 36 CYS A C 15
ATOM 8958 O O . CYS A 1 36 ? -6.105 15.773 -1.588 1.00 0.00 36 CYS A O 15
ATOM 8965 N N . HIS A 1 37 ? -4.761 15.290 0.143 1.00 0.00 37 HIS A N 15
ATOM 8966 C CA . HIS A 1 37 ? -5.328 16.306 1.008 1.00 0.00 37 HIS A CA 15
ATOM 8967 C C . HIS A 1 37 ? -4.248 17.219 1.537 1.00 0.00 37 HIS A C 15
ATOM 8968 O O . HIS A 1 37 ? -4.481 18.010 2.448 1.00 0.00 37 HIS A O 15
ATOM 8982 N N . CYS A 1 38 ? -3.088 17.139 0.937 1.00 0.00 38 CYS A N 15
ATOM 8983 C CA . CYS A 1 38 ? -1.975 17.956 1.342 1.00 0.00 38 CYS A CA 15
ATOM 8984 C C . CYS A 1 38 ? -2.204 19.385 0.872 1.00 0.00 38 CYS A C 15
ATOM 8985 O O . CYS A 1 38 ? -2.334 19.649 -0.330 1.00 0.00 38 CYS A O 15
ATOM 8992 N N . ARG A 1 39 ? -2.301 20.287 1.812 1.00 0.00 39 ARG A N 15
ATOM 8993 C CA . ARG A 1 39 ? -2.546 21.684 1.521 1.00 0.00 39 ARG A CA 15
ATOM 8994 C C . ARG A 1 39 ? -1.270 22.487 1.679 1.00 0.00 39 ARG A C 15
ATOM 8995 O O . ARG A 1 39 ? -0.384 22.107 2.470 1.00 0.00 39 ARG A O 15
ATOM 9016 N N . HIS A 1 1 ? 11.832 1.669 18.047 1.00 0.00 1 HIS A N 16
ATOM 9017 C CA . HIS A 1 1 ? 11.992 2.621 19.124 1.00 0.00 1 HIS A CA 16
ATOM 9018 C C . HIS A 1 1 ? 12.254 3.983 18.530 1.00 0.00 1 HIS A C 16
ATOM 9019 O O . HIS A 1 1 ? 12.364 4.114 17.299 1.00 0.00 1 HIS A O 16
ATOM 9033 N N . GLY A 1 2 ? 12.319 4.972 19.365 1.00 0.00 2 GLY A N 16
ATOM 9034 C CA . GLY A 1 2 ? 12.588 6.295 18.915 1.00 0.00 2 GLY A CA 16
ATOM 9035 C C . GLY A 1 2 ? 11.436 7.203 19.206 1.00 0.00 2 GLY A C 16
ATOM 9036 O O . GLY A 1 2 ? 10.508 6.829 19.929 1.00 0.00 2 GLY A O 16
ATOM 9040 N N . GLU A 1 3 ? 11.482 8.385 18.669 1.00 0.00 3 GLU A N 16
ATOM 9041 C CA . GLU A 1 3 ? 10.425 9.334 18.870 1.00 0.00 3 GLU A CA 16
ATOM 9042 C C . GLU A 1 3 ? 9.292 9.016 17.917 1.00 0.00 3 GLU A C 16
ATOM 9043 O O . GLU A 1 3 ? 8.157 8.778 18.338 1.00 0.00 3 GLU A O 16
ATOM 9055 N N . GLY A 1 4 ? 9.617 8.956 16.643 1.00 0.00 4 GLY A N 16
ATOM 9056 C CA . GLY A 1 4 ? 8.651 8.602 15.647 1.00 0.00 4 GLY A CA 16
ATOM 9057 C C . GLY A 1 4 ? 8.593 7.106 15.513 1.00 0.00 4 GLY A C 16
ATOM 9058 O O . GLY A 1 4 ? 9.364 6.501 14.759 1.00 0.00 4 GLY A O 16
ATOM 9062 N N . THR A 1 5 ? 7.721 6.506 16.259 1.00 0.00 5 THR A N 16
ATOM 9063 C CA . THR A 1 5 ? 7.604 5.087 16.288 1.00 0.00 5 THR A CA 16
ATOM 9064 C C . THR A 1 5 ? 6.531 4.565 15.346 1.00 0.00 5 THR A C 16
ATOM 9065 O O . THR A 1 5 ? 5.325 4.768 15.560 1.00 0.00 5 THR A O 16
ATOM 9076 N N . PHE A 1 6 ? 6.966 3.926 14.290 1.00 0.00 6 PHE A N 16
ATOM 9077 C CA . PHE A 1 6 ? 6.064 3.268 13.405 1.00 0.00 6 PHE A CA 16
ATOM 9078 C C . PHE A 1 6 ? 5.929 1.856 13.919 1.00 0.00 6 PHE A C 16
ATOM 9079 O O . PHE A 1 6 ? 6.941 1.187 14.164 1.00 0.00 6 PHE A O 16
ATOM 9096 N N . THR A 1 7 ? 4.737 1.409 14.124 1.00 0.00 7 THR A N 16
ATOM 9097 C CA . THR A 1 7 ? 4.538 0.114 14.681 1.00 0.00 7 THR A CA 16
ATOM 9098 C C . THR A 1 7 ? 4.185 -0.907 13.599 1.00 0.00 7 THR A C 16
ATOM 9099 O O . THR A 1 7 ? 3.420 -0.617 12.663 1.00 0.00 7 THR A O 16
ATOM 9110 N N . SER A 1 8 ? 4.757 -2.079 13.729 1.00 0.00 8 SER A N 16
ATOM 9111 C CA . SER A 1 8 ? 4.607 -3.148 12.783 1.00 0.00 8 SER A CA 16
ATOM 9112 C C . SER A 1 8 ? 3.205 -3.780 12.860 1.00 0.00 8 SER A C 16
ATOM 9113 O O . SER A 1 8 ? 2.920 -4.579 13.756 1.00 0.00 8 SER A O 16
ATOM 9121 N N . ASP A 1 9 ? 2.319 -3.300 11.988 1.00 0.00 9 ASP A N 16
ATOM 9122 C CA . ASP A 1 9 ? 0.953 -3.831 11.775 1.00 0.00 9 ASP A CA 16
ATOM 9123 C C . ASP A 1 9 ? -0.006 -3.618 12.929 1.00 0.00 9 ASP A C 16
ATOM 9124 O O . ASP A 1 9 ? -1.172 -3.967 12.833 1.00 0.00 9 ASP A O 16
ATOM 9133 N N . LEU A 1 10 ? 0.460 -3.009 13.996 1.00 0.00 10 LEU A N 16
ATOM 9134 C CA . LEU A 1 10 ? -0.395 -2.731 15.146 1.00 0.00 10 LEU A CA 16
ATOM 9135 C C . LEU A 1 10 ? -1.374 -1.626 14.769 1.00 0.00 10 LEU A C 16
ATOM 9136 O O . LEU A 1 10 ? -2.567 -1.705 15.061 1.00 0.00 10 LEU A O 16
ATOM 9152 N N . SER A 1 11 ? -0.872 -0.622 14.087 1.00 0.00 11 SER A N 16
ATOM 9153 C CA . SER A 1 11 ? -1.699 0.461 13.620 1.00 0.00 11 SER A CA 16
ATOM 9154 C C . SER A 1 11 ? -2.253 0.092 12.250 1.00 0.00 11 SER A C 16
ATOM 9155 O O . SER A 1 11 ? -3.182 0.716 11.762 1.00 0.00 11 SER A O 16
ATOM 9163 N N . LYS A 1 12 ? -1.658 -0.959 11.673 1.00 0.00 12 LYS A N 16
ATOM 9164 C CA . LYS A 1 12 ? -1.989 -1.520 10.367 1.00 0.00 12 LYS A CA 16
ATOM 9165 C C . LYS A 1 12 ? -2.204 -0.507 9.285 1.00 0.00 12 LYS A C 16
ATOM 9166 O O . LYS A 1 12 ? -3.283 -0.378 8.685 1.00 0.00 12 LYS A O 16
ATOM 9185 N N . GLN A 1 13 ? -1.189 0.254 9.105 1.00 0.00 13 GLN A N 16
ATOM 9186 C CA . GLN A 1 13 ? -1.138 1.258 8.091 1.00 0.00 13 GLN A CA 16
ATOM 9187 C C . GLN A 1 13 ? -0.661 0.657 6.800 1.00 0.00 13 GLN A C 16
ATOM 9188 O O . GLN A 1 13 ? 0.292 -0.125 6.778 1.00 0.00 13 GLN A O 16
ATOM 9202 N N . MET A 1 14 ? -1.352 0.975 5.758 1.00 0.00 14 MET A N 16
ATOM 9203 C CA . MET A 1 14 ? -1.002 0.579 4.429 1.00 0.00 14 MET A CA 16
ATOM 9204 C C . MET A 1 14 ? -1.118 1.794 3.572 1.00 0.00 14 MET A C 16
ATOM 9205 O O . MET A 1 14 ? -2.221 2.219 3.236 1.00 0.00 14 MET A O 16
ATOM 9219 N N . GLU A 1 15 ? -0.019 2.401 3.283 1.00 0.00 15 GLU A N 16
ATOM 9220 C CA . GLU A 1 15 ? -0.012 3.575 2.468 1.00 0.00 15 GLU A CA 16
ATOM 9221 C C . GLU A 1 15 ? 0.065 3.183 0.997 1.00 0.00 15 GLU A C 16
ATOM 9222 O O . GLU A 1 15 ? 1.155 2.974 0.456 1.00 0.00 15 GLU A O 16
ATOM 9234 N N . GLU A 1 16 ? -1.102 2.967 0.383 1.00 0.00 16 GLU A N 16
ATOM 9235 C CA . GLU A 1 16 ? -1.168 2.647 -1.048 1.00 0.00 16 GLU A CA 16
ATOM 9236 C C . GLU A 1 16 ? -1.097 3.950 -1.817 1.00 0.00 16 GLU A C 16
ATOM 9237 O O . GLU A 1 16 ? -0.735 3.995 -2.997 1.00 0.00 16 GLU A O 16
ATOM 9249 N N . GLU A 1 17 ? -1.486 4.988 -1.125 1.00 0.00 17 GLU A N 16
ATOM 9250 C CA . GLU A 1 17 ? -1.447 6.303 -1.553 1.00 0.00 17 GLU A CA 16
ATOM 9251 C C . GLU A 1 17 ? -0.657 7.080 -0.517 1.00 0.00 17 GLU A C 16
ATOM 9252 O O . GLU A 1 17 ? 0.118 6.485 0.221 1.00 0.00 17 GLU A O 16
ATOM 9264 N N . ALA A 1 18 ? -0.831 8.372 -0.485 1.00 0.00 18 ALA A N 16
ATOM 9265 C CA . ALA A 1 18 ? -0.112 9.296 0.423 1.00 0.00 18 ALA A CA 16
ATOM 9266 C C . ALA A 1 18 ? 1.395 9.354 0.153 1.00 0.00 18 ALA A C 16
ATOM 9267 O O . ALA A 1 18 ? 2.125 10.003 0.879 1.00 0.00 18 ALA A O 16
ATOM 9274 N N . VAL A 1 19 ? 1.849 8.692 -0.896 1.00 0.00 19 VAL A N 16
ATOM 9275 C CA . VAL A 1 19 ? 3.212 8.838 -1.366 1.00 0.00 19 VAL A CA 16
ATOM 9276 C C . VAL A 1 19 ? 3.114 9.613 -2.659 1.00 0.00 19 VAL A C 16
ATOM 9277 O O . VAL A 1 19 ? 3.804 10.604 -2.873 1.00 0.00 19 VAL A O 16
ATOM 9290 N N . ARG A 1 20 ? 2.134 9.193 -3.465 1.00 0.00 20 ARG A N 16
ATOM 9291 C CA . ARG A 1 20 ? 1.711 9.873 -4.694 1.00 0.00 20 ARG A CA 16
ATOM 9292 C C . ARG A 1 20 ? 1.179 11.269 -4.383 1.00 0.00 20 ARG A C 16
ATOM 9293 O O . ARG A 1 20 ? 0.923 12.041 -5.260 1.00 0.00 20 ARG A O 16
ATOM 9314 N N . CYS A 1 21 ? 0.929 11.529 -3.123 1.00 0.00 21 CYS A N 16
ATOM 9315 C CA . CYS A 1 21 ? 0.502 12.839 -2.676 1.00 0.00 21 CYS A CA 16
ATOM 9316 C C . CYS A 1 21 ? 1.644 13.557 -1.964 1.00 0.00 21 CYS A C 16
ATOM 9317 O O . CYS A 1 21 ? 1.757 14.769 -2.018 1.00 0.00 21 CYS A O 16
ATOM 9324 N N . PHE A 1 22 ? 2.524 12.775 -1.366 1.00 0.00 22 PHE A N 16
ATOM 9325 C CA . PHE A 1 22 ? 3.545 13.277 -0.467 1.00 0.00 22 PHE A CA 16
ATOM 9326 C C . PHE A 1 22 ? 4.560 14.152 -1.192 1.00 0.00 22 PHE A C 16
ATOM 9327 O O . PHE A 1 22 ? 4.587 15.361 -0.998 1.00 0.00 22 PHE A O 16
ATOM 9344 N N . ILE A 1 23 ? 5.331 13.546 -2.079 1.00 0.00 23 ILE A N 16
ATOM 9345 C CA . ILE A 1 23 ? 6.415 14.246 -2.776 1.00 0.00 23 ILE A CA 16
ATOM 9346 C C . ILE A 1 23 ? 5.843 15.380 -3.634 1.00 0.00 23 ILE A C 16
ATOM 9347 O O . ILE A 1 23 ? 6.449 16.439 -3.801 1.00 0.00 23 ILE A O 16
ATOM 9363 N N . GLU A 1 24 ? 4.662 15.155 -4.112 1.00 0.00 24 GLU A N 16
ATOM 9364 C CA . GLU A 1 24 ? 3.951 16.105 -4.952 1.00 0.00 24 GLU A CA 16
ATOM 9365 C C . GLU A 1 24 ? 3.556 17.334 -4.131 1.00 0.00 24 GLU A C 16
ATOM 9366 O O . GLU A 1 24 ? 3.768 18.476 -4.554 1.00 0.00 24 GLU A O 16
ATOM 9378 N N . CYS A 1 25 ? 3.031 17.105 -2.944 1.00 0.00 25 CYS A N 16
ATOM 9379 C CA . CYS A 1 25 ? 2.673 18.195 -2.054 1.00 0.00 25 CYS A CA 16
ATOM 9380 C C . CYS A 1 25 ? 3.935 18.955 -1.624 1.00 0.00 25 CYS A C 16
ATOM 9381 O O . CYS A 1 25 ? 3.919 20.191 -1.483 1.00 0.00 25 CYS A O 16
ATOM 9388 N N . LEU A 1 26 ? 5.043 18.222 -1.498 1.00 0.00 26 LEU A N 16
ATOM 9389 C CA . LEU A 1 26 ? 6.349 18.817 -1.204 1.00 0.00 26 LEU A CA 16
ATOM 9390 C C . LEU A 1 26 ? 6.884 19.643 -2.389 1.00 0.00 26 LEU A C 16
ATOM 9391 O O . LEU A 1 26 ? 7.798 20.450 -2.226 1.00 0.00 26 LEU A O 16
ATOM 9407 N N . LYS A 1 27 ? 6.329 19.425 -3.579 1.00 0.00 27 LYS A N 16
ATOM 9408 C CA . LYS A 1 27 ? 6.678 20.233 -4.752 1.00 0.00 27 LYS A CA 16
ATOM 9409 C C . LYS A 1 27 ? 5.955 21.564 -4.686 1.00 0.00 27 LYS A C 16
ATOM 9410 O O . LYS A 1 27 ? 6.461 22.593 -5.139 1.00 0.00 27 LYS A O 16
ATOM 9429 N N . GLY A 1 28 ? 4.775 21.531 -4.129 1.00 0.00 28 GLY A N 16
ATOM 9430 C CA . GLY A 1 28 ? 3.961 22.711 -4.044 1.00 0.00 28 GLY A CA 16
ATOM 9431 C C . GLY A 1 28 ? 2.729 22.593 -4.889 1.00 0.00 28 GLY A C 16
ATOM 9432 O O . GLY A 1 28 ? 2.279 23.569 -5.491 1.00 0.00 28 GLY A O 16
ATOM 9436 N N . ILE A 1 29 ? 2.173 21.413 -4.947 1.00 0.00 29 ILE A N 16
ATOM 9437 C CA . ILE A 1 29 ? 0.995 21.197 -5.667 1.00 0.00 29 ILE A CA 16
ATOM 9438 C C . ILE A 1 29 ? 0.000 20.649 -4.684 1.00 0.00 29 ILE A C 16
ATOM 9439 O O . ILE A 1 29 ? 0.236 19.647 -4.001 1.00 0.00 29 ILE A O 16
ATOM 9455 N N . GLY A 1 30 ? -0.959 21.416 -4.473 1.00 0.00 30 GLY A N 16
ATOM 9456 C CA . GLY A 1 30 ? -2.028 21.060 -3.599 1.00 0.00 30 GLY A CA 16
ATOM 9457 C C . GLY A 1 30 ? -3.100 20.272 -4.294 1.00 0.00 30 GLY A C 16
ATOM 9458 O O . GLY A 1 30 ? -3.396 20.521 -5.468 1.00 0.00 30 GLY A O 16
ATOM 9462 N N . HIS A 1 31 ? -3.666 19.321 -3.576 1.00 0.00 31 HIS A N 16
ATOM 9463 C CA . HIS A 1 31 ? -4.763 18.486 -4.043 1.00 0.00 31 HIS A CA 16
ATOM 9464 C C . HIS A 1 31 ? -4.335 17.564 -5.189 1.00 0.00 31 HIS A C 16
ATOM 9465 O O . HIS A 1 31 ? -3.649 16.577 -4.952 1.00 0.00 31 HIS A O 16
ATOM 9479 N N . LYS A 1 32 ? -4.653 17.957 -6.403 1.00 0.00 32 LYS A N 16
ATOM 9480 C CA . LYS A 1 32 ? -4.406 17.239 -7.639 1.00 0.00 32 LYS A CA 16
ATOM 9481 C C . LYS A 1 32 ? -4.970 15.784 -7.680 1.00 0.00 32 LYS A C 16
ATOM 9482 O O . LYS A 1 32 ? -5.847 15.468 -8.490 1.00 0.00 32 LYS A O 16
ATOM 9501 N N . TYR A 1 33 ? -4.483 14.947 -6.811 1.00 0.00 33 TYR A N 16
ATOM 9502 C CA . TYR A 1 33 ? -4.806 13.538 -6.775 1.00 0.00 33 TYR A CA 16
ATOM 9503 C C . TYR A 1 33 ? -6.046 13.315 -5.933 1.00 0.00 33 TYR A C 16
ATOM 9504 O O . TYR A 1 33 ? -6.240 14.009 -4.935 1.00 0.00 33 TYR A O 16
ATOM 9522 N N . PRO A 1 34 ? -6.890 12.328 -6.312 1.00 0.00 34 PRO A N 16
ATOM 9523 C CA . PRO A 1 34 ? -8.162 12.010 -5.622 1.00 0.00 34 PRO A CA 16
ATOM 9524 C C . PRO A 1 34 ? -8.016 11.903 -4.098 1.00 0.00 34 PRO A C 16
ATOM 9525 O O . PRO A 1 34 ? -8.789 12.468 -3.338 1.00 0.00 34 PRO A O 16
ATOM 9536 N N . PHE A 1 35 ? -6.983 11.230 -3.691 1.00 0.00 35 PHE A N 16
ATOM 9537 C CA . PHE A 1 35 ? -6.694 10.955 -2.296 1.00 0.00 35 PHE A CA 16
ATOM 9538 C C . PHE A 1 35 ? -5.801 12.020 -1.672 1.00 0.00 35 PHE A C 16
ATOM 9539 O O . PHE A 1 35 ? -5.435 11.932 -0.497 1.00 0.00 35 PHE A O 16
ATOM 9556 N N . CYS A 1 36 ? -5.436 13.004 -2.434 1.00 0.00 36 CYS A N 16
ATOM 9557 C CA . CYS A 1 36 ? -4.524 13.988 -1.942 1.00 0.00 36 CYS A CA 16
ATOM 9558 C C . CYS A 1 36 ? -5.265 15.236 -1.548 1.00 0.00 36 CYS A C 16
ATOM 9559 O O . CYS A 1 36 ? -6.003 15.823 -2.341 1.00 0.00 36 CYS A O 16
ATOM 9566 N N . HIS A 1 37 ? -5.122 15.592 -0.312 1.00 0.00 37 HIS A N 16
ATOM 9567 C CA . HIS A 1 37 ? -5.734 16.777 0.240 1.00 0.00 37 HIS A CA 16
ATOM 9568 C C . HIS A 1 37 ? -4.669 17.705 0.799 1.00 0.00 37 HIS A C 16
ATOM 9569 O O . HIS A 1 37 ? -4.975 18.756 1.370 1.00 0.00 37 HIS A O 16
ATOM 9583 N N . CYS A 1 38 ? -3.420 17.323 0.587 1.00 0.00 38 CYS A N 16
ATOM 9584 C CA . CYS A 1 38 ? -2.278 18.089 1.037 1.00 0.00 38 CYS A CA 16
ATOM 9585 C C . CYS A 1 38 ? -2.096 19.293 0.124 1.00 0.00 38 CYS A C 16
ATOM 9586 O O . CYS A 1 38 ? -2.394 19.222 -1.074 1.00 0.00 38 CYS A O 16
ATOM 9593 N N . ARG A 1 39 ? -1.641 20.383 0.682 1.00 0.00 39 ARG A N 16
ATOM 9594 C CA . ARG A 1 39 ? -1.459 21.634 -0.034 1.00 0.00 39 ARG A CA 16
ATOM 9595 C C . ARG A 1 39 ? -0.450 22.493 0.700 1.00 0.00 39 ARG A C 16
ATOM 9596 O O . ARG A 1 39 ? 0.227 21.988 1.608 1.00 0.00 39 ARG A O 16
ATOM 9617 N N . HIS A 1 1 ? 4.191 -19.681 -5.991 1.00 0.00 1 HIS A N 17
ATOM 9618 C CA . HIS A 1 1 ? 5.377 -20.015 -5.229 1.00 0.00 1 HIS A CA 17
ATOM 9619 C C . HIS A 1 1 ? 6.363 -18.859 -5.326 1.00 0.00 1 HIS A C 17
ATOM 9620 O O . HIS A 1 1 ? 6.595 -18.334 -6.416 1.00 0.00 1 HIS A O 17
ATOM 9634 N N . GLY A 1 2 ? 6.894 -18.440 -4.211 1.00 0.00 2 GLY A N 17
ATOM 9635 C CA . GLY A 1 2 ? 7.848 -17.357 -4.212 1.00 0.00 2 GLY A CA 17
ATOM 9636 C C . GLY A 1 2 ? 7.443 -16.279 -3.248 1.00 0.00 2 GLY A C 17
ATOM 9637 O O . GLY A 1 2 ? 6.665 -16.542 -2.317 1.00 0.00 2 GLY A O 17
ATOM 9641 N N . GLU A 1 3 ? 7.945 -15.084 -3.449 1.00 0.00 3 GLU A N 17
ATOM 9642 C CA . GLU A 1 3 ? 7.631 -13.966 -2.584 1.00 0.00 3 GLU A CA 17
ATOM 9643 C C . GLU A 1 3 ? 6.347 -13.298 -3.034 1.00 0.00 3 GLU A C 17
ATOM 9644 O O . GLU A 1 3 ? 5.829 -13.590 -4.125 1.00 0.00 3 GLU A O 17
ATOM 9656 N N . GLY A 1 4 ? 5.849 -12.419 -2.223 1.00 0.00 4 GLY A N 17
ATOM 9657 C CA . GLY A 1 4 ? 4.640 -11.722 -2.528 1.00 0.00 4 GLY A CA 17
ATOM 9658 C C . GLY A 1 4 ? 4.756 -10.280 -2.165 1.00 0.00 4 GLY A C 17
ATOM 9659 O O . GLY A 1 4 ? 5.798 -9.852 -1.658 1.00 0.00 4 GLY A O 17
ATOM 9663 N N . THR A 1 5 ? 3.717 -9.543 -2.383 1.00 0.00 5 THR A N 17
ATOM 9664 C CA . THR A 1 5 ? 3.700 -8.156 -2.053 1.00 0.00 5 THR A CA 17
ATOM 9665 C C . THR A 1 5 ? 3.080 -8.025 -0.667 1.00 0.00 5 THR A C 17
ATOM 9666 O O . THR A 1 5 ? 1.888 -8.277 -0.474 1.00 0.00 5 THR A O 17
ATOM 9677 N N . PHE A 1 6 ? 3.891 -7.685 0.292 1.00 0.00 6 PHE A N 17
ATOM 9678 C CA . PHE A 1 6 ? 3.455 -7.633 1.657 1.00 0.00 6 PHE A CA 17
ATOM 9679 C C . PHE A 1 6 ? 3.286 -6.192 2.076 1.00 0.00 6 PHE A C 17
ATOM 9680 O O . PHE A 1 6 ? 4.159 -5.361 1.840 1.00 0.00 6 PHE A O 17
ATOM 9697 N N . THR A 1 7 ? 2.164 -5.891 2.653 1.00 0.00 7 THR A N 17
ATOM 9698 C CA . THR A 1 7 ? 1.862 -4.562 3.075 1.00 0.00 7 THR A CA 17
ATOM 9699 C C . THR A 1 7 ? 1.363 -4.580 4.496 1.00 0.00 7 THR A C 17
ATOM 9700 O O . THR A 1 7 ? 0.289 -5.131 4.799 1.00 0.00 7 THR A O 17
ATOM 9711 N N . SER A 1 8 ? 2.144 -4.032 5.354 1.00 0.00 8 SER A N 17
ATOM 9712 C CA . SER A 1 8 ? 1.858 -3.989 6.733 1.00 0.00 8 SER A CA 17
ATOM 9713 C C . SER A 1 8 ? 2.745 -2.909 7.325 1.00 0.00 8 SER A C 17
ATOM 9714 O O . SER A 1 8 ? 3.314 -2.088 6.589 1.00 0.00 8 SER A O 17
ATOM 9722 N N . ASP A 1 9 ? 2.922 -2.939 8.611 1.00 0.00 9 ASP A N 17
ATOM 9723 C CA . ASP A 1 9 ? 3.763 -1.989 9.325 1.00 0.00 9 ASP A CA 17
ATOM 9724 C C . ASP A 1 9 ? 5.248 -2.213 9.040 1.00 0.00 9 ASP A C 17
ATOM 9725 O O . ASP A 1 9 ? 6.098 -1.554 9.632 1.00 0.00 9 ASP A O 17
ATOM 9734 N N . LEU A 1 10 ? 5.551 -3.140 8.117 1.00 0.00 10 LEU A N 17
ATOM 9735 C CA . LEU A 1 10 ? 6.912 -3.397 7.675 1.00 0.00 10 LEU A CA 17
ATOM 9736 C C . LEU A 1 10 ? 7.451 -2.098 7.080 1.00 0.00 10 LEU A C 17
ATOM 9737 O O . LEU A 1 10 ? 8.563 -1.669 7.389 1.00 0.00 10 LEU A O 17
ATOM 9753 N N . SER A 1 11 ? 6.642 -1.465 6.261 1.00 0.00 11 SER A N 17
ATOM 9754 C CA . SER A 1 11 ? 6.961 -0.159 5.762 1.00 0.00 11 SER A CA 17
ATOM 9755 C C . SER A 1 11 ? 5.989 0.861 6.339 1.00 0.00 11 SER A C 17
ATOM 9756 O O . SER A 1 11 ? 6.233 2.061 6.272 1.00 0.00 11 SER A O 17
ATOM 9764 N N . LYS A 1 12 ? 4.857 0.337 6.899 1.00 0.00 12 LYS A N 17
ATOM 9765 C CA . LYS A 1 12 ? 3.708 1.115 7.463 1.00 0.00 12 LYS A CA 17
ATOM 9766 C C . LYS A 1 12 ? 3.155 2.107 6.458 1.00 0.00 12 LYS A C 17
ATOM 9767 O O . LYS A 1 12 ? 2.517 3.120 6.785 1.00 0.00 12 LYS A O 17
ATOM 9786 N N . GLN A 1 13 ? 3.343 1.725 5.236 1.00 0.00 13 GLN A N 17
ATOM 9787 C CA . GLN A 1 13 ? 2.946 2.441 4.051 1.00 0.00 13 GLN A CA 17
ATOM 9788 C C . GLN A 1 13 ? 2.447 1.417 3.054 1.00 0.00 13 GLN A C 17
ATOM 9789 O O . GLN A 1 13 ? 2.677 0.207 3.239 1.00 0.00 13 GLN A O 17
ATOM 9803 N N . MET A 1 14 ? 1.797 1.876 2.028 1.00 0.00 14 MET A N 17
ATOM 9804 C CA . MET A 1 14 ? 1.334 1.025 0.961 1.00 0.00 14 MET A CA 17
ATOM 9805 C C . MET A 1 14 ? 1.838 1.632 -0.349 1.00 0.00 14 MET A C 17
ATOM 9806 O O . MET A 1 14 ? 2.300 2.791 -0.349 1.00 0.00 14 MET A O 17
ATOM 9820 N N . GLU A 1 15 ? 1.799 0.861 -1.428 1.00 0.00 15 GLU A N 17
ATOM 9821 C CA . GLU A 1 15 ? 2.299 1.264 -2.747 1.00 0.00 15 GLU A CA 17
ATOM 9822 C C . GLU A 1 15 ? 1.659 2.575 -3.219 1.00 0.00 15 GLU A C 17
ATOM 9823 O O . GLU A 1 15 ? 2.308 3.404 -3.853 1.00 0.00 15 GLU A O 17
ATOM 9835 N N . GLU A 1 16 ? 0.407 2.763 -2.907 1.00 0.00 16 GLU A N 17
ATOM 9836 C CA . GLU A 1 16 ? -0.261 3.975 -3.258 1.00 0.00 16 GLU A CA 17
ATOM 9837 C C . GLU A 1 16 ? -0.777 4.636 -1.962 1.00 0.00 16 GLU A C 17
ATOM 9838 O O . GLU A 1 16 ? -0.517 4.108 -0.890 1.00 0.00 16 GLU A O 17
ATOM 9850 N N . GLU A 1 17 ? -1.484 5.780 -2.088 1.00 0.00 17 GLU A N 17
ATOM 9851 C CA . GLU A 1 17 ? -1.978 6.655 -1.006 1.00 0.00 17 GLU A CA 17
ATOM 9852 C C . GLU A 1 17 ? -0.879 7.199 -0.094 1.00 0.00 17 GLU A C 17
ATOM 9853 O O . GLU A 1 17 ? 0.002 6.492 0.364 1.00 0.00 17 GLU A O 17
ATOM 9865 N N . ALA A 1 18 ? -0.925 8.490 0.083 1.00 0.00 18 ALA A N 17
ATOM 9866 C CA . ALA A 1 18 ? -0.021 9.292 0.936 1.00 0.00 18 ALA A CA 17
ATOM 9867 C C . ALA A 1 18 ? 1.461 9.216 0.540 1.00 0.00 18 ALA A C 17
ATOM 9868 O O . ALA A 1 18 ? 2.305 9.802 1.191 1.00 0.00 18 ALA A O 17
ATOM 9875 N N . VAL A 1 19 ? 1.751 8.536 -0.544 1.00 0.00 19 VAL A N 17
ATOM 9876 C CA . VAL A 1 19 ? 3.056 8.566 -1.149 1.00 0.00 19 VAL A CA 17
ATOM 9877 C C . VAL A 1 19 ? 2.923 9.360 -2.444 1.00 0.00 19 VAL A C 17
ATOM 9878 O O . VAL A 1 19 ? 3.732 10.228 -2.756 1.00 0.00 19 VAL A O 17
ATOM 9891 N N . ARG A 1 20 ? 1.781 9.126 -3.108 1.00 0.00 20 ARG A N 17
ATOM 9892 C CA . ARG A 1 20 ? 1.361 9.834 -4.323 1.00 0.00 20 ARG A CA 17
ATOM 9893 C C . ARG A 1 20 ? 1.227 11.318 -4.056 1.00 0.00 20 ARG A C 17
ATOM 9894 O O . ARG A 1 20 ? 1.367 12.116 -4.929 1.00 0.00 20 ARG A O 17
ATOM 9915 N N . CYS A 1 21 ? 0.906 11.652 -2.840 1.00 0.00 21 CYS A N 17
ATOM 9916 C CA . CYS A 1 21 ? 0.682 13.024 -2.468 1.00 0.00 21 CYS A CA 17
ATOM 9917 C C . CYS A 1 21 ? 1.877 13.551 -1.670 1.00 0.00 21 CYS A C 17
ATOM 9918 O O . CYS A 1 21 ? 2.051 14.732 -1.536 1.00 0.00 21 CYS A O 17
ATOM 9925 N N . PHE A 1 22 ? 2.758 12.648 -1.252 1.00 0.00 22 PHE A N 17
ATOM 9926 C CA . PHE A 1 22 ? 3.852 12.985 -0.330 1.00 0.00 22 PHE A CA 17
ATOM 9927 C C . PHE A 1 22 ? 4.911 13.816 -1.037 1.00 0.00 22 PHE A C 17
ATOM 9928 O O . PHE A 1 22 ? 5.092 15.005 -0.764 1.00 0.00 22 PHE A O 17
ATOM 9945 N N . ILE A 1 23 ? 5.565 13.181 -1.983 1.00 0.00 23 ILE A N 17
ATOM 9946 C CA . ILE A 1 23 ? 6.714 13.741 -2.678 1.00 0.00 23 ILE A CA 17
ATOM 9947 C C . ILE A 1 23 ? 6.286 14.922 -3.542 1.00 0.00 23 ILE A C 17
ATOM 9948 O O . ILE A 1 23 ? 7.065 15.848 -3.817 1.00 0.00 23 ILE A O 17
ATOM 9964 N N . GLU A 1 24 ? 5.034 14.909 -3.906 1.00 0.00 24 GLU A N 17
ATOM 9965 C CA . GLU A 1 24 ? 4.474 15.913 -4.762 1.00 0.00 24 GLU A CA 17
ATOM 9966 C C . GLU A 1 24 ? 4.083 17.124 -3.927 1.00 0.00 24 GLU A C 17
ATOM 9967 O O . GLU A 1 24 ? 4.226 18.265 -4.366 1.00 0.00 24 GLU A O 17
ATOM 9979 N N . CYS A 1 25 ? 3.618 16.875 -2.702 1.00 0.00 25 CYS A N 17
ATOM 9980 C CA . CYS A 1 25 ? 3.259 17.959 -1.776 1.00 0.00 25 CYS A CA 17
ATOM 9981 C C . CYS A 1 25 ? 4.507 18.755 -1.446 1.00 0.00 25 CYS A C 17
ATOM 9982 O O . CYS A 1 25 ? 4.463 19.975 -1.317 1.00 0.00 25 CYS A O 17
ATOM 9989 N N . LEU A 1 26 ? 5.644 18.047 -1.396 1.00 0.00 26 LEU A N 17
ATOM 9990 C CA . LEU A 1 26 ? 6.950 18.659 -1.152 1.00 0.00 26 LEU A CA 17
ATOM 9991 C C . LEU A 1 26 ? 7.317 19.646 -2.275 1.00 0.00 26 LEU A C 17
ATOM 9992 O O . LEU A 1 26 ? 8.152 20.530 -2.091 1.00 0.00 26 LEU A O 17
ATOM 10008 N N . LYS A 1 27 ? 6.699 19.479 -3.431 1.00 0.00 27 LYS A N 17
ATOM 10009 C CA . LYS A 1 27 ? 6.912 20.373 -4.556 1.00 0.00 27 LYS A CA 17
ATOM 10010 C C . LYS A 1 27 ? 5.890 21.499 -4.478 1.00 0.00 27 LYS A C 17
ATOM 10011 O O . LYS A 1 27 ? 6.218 22.679 -4.601 1.00 0.00 27 LYS A O 17
ATOM 10030 N N . GLY A 1 28 ? 4.656 21.115 -4.262 1.00 0.00 28 GLY A N 17
ATOM 10031 C CA . GLY A 1 28 ? 3.567 22.048 -4.168 1.00 0.00 28 GLY A CA 17
ATOM 10032 C C . GLY A 1 28 ? 2.520 21.723 -5.155 1.00 0.00 28 GLY A C 17
ATOM 10033 O O . GLY A 1 28 ? 2.562 22.190 -6.302 1.00 0.00 28 GLY A O 17
ATOM 10037 N N . ILE A 1 29 ? 1.604 20.919 -4.749 1.00 0.00 29 ILE A N 17
ATOM 10038 C CA . ILE A 1 29 ? 0.532 20.538 -5.533 1.00 0.00 29 ILE A CA 17
ATOM 10039 C C . ILE A 1 29 ? -0.644 20.534 -4.628 1.00 0.00 29 ILE A C 17
ATOM 10040 O O . ILE A 1 29 ? -0.552 20.116 -3.477 1.00 0.00 29 ILE A O 17
ATOM 10056 N N . GLY A 1 30 ? -1.628 21.151 -5.070 1.00 0.00 30 GLY A N 17
ATOM 10057 C CA . GLY A 1 30 ? -2.907 21.141 -4.399 1.00 0.00 30 GLY A CA 17
ATOM 10058 C C . GLY A 1 30 ? -3.618 19.794 -4.535 1.00 0.00 30 GLY A C 17
ATOM 10059 O O . GLY A 1 30 ? -3.033 18.732 -4.333 1.00 0.00 30 GLY A O 17
ATOM 10063 N N . HIS A 1 31 ? -4.866 19.828 -4.879 1.00 0.00 31 HIS A N 17
ATOM 10064 C CA . HIS A 1 31 ? -5.633 18.609 -5.041 1.00 0.00 31 HIS A CA 17
ATOM 10065 C C . HIS A 1 31 ? -5.358 18.023 -6.430 1.00 0.00 31 HIS A C 17
ATOM 10066 O O . HIS A 1 31 ? -6.089 18.279 -7.392 1.00 0.00 31 HIS A O 17
ATOM 10080 N N . LYS A 1 32 ? -4.239 17.341 -6.543 1.00 0.00 32 LYS A N 17
ATOM 10081 C CA . LYS A 1 32 ? -3.835 16.717 -7.794 1.00 0.00 32 LYS A CA 17
ATOM 10082 C C . LYS A 1 32 ? -4.381 15.294 -7.872 1.00 0.00 32 LYS A C 17
ATOM 10083 O O . LYS A 1 32 ? -4.573 14.739 -8.953 1.00 0.00 32 LYS A O 17
ATOM 10102 N N . TYR A 1 33 ? -4.646 14.720 -6.724 1.00 0.00 33 TYR A N 17
ATOM 10103 C CA . TYR A 1 33 ? -5.138 13.362 -6.638 1.00 0.00 33 TYR A CA 17
ATOM 10104 C C . TYR A 1 33 ? -6.351 13.383 -5.741 1.00 0.00 33 TYR A C 17
ATOM 10105 O O . TYR A 1 33 ? -6.347 14.120 -4.762 1.00 0.00 33 TYR A O 17
ATOM 10123 N N . PRO A 1 34 ? -7.383 12.565 -6.034 1.00 0.00 34 PRO A N 17
ATOM 10124 C CA . PRO A 1 34 ? -8.662 12.526 -5.265 1.00 0.00 34 PRO A CA 17
ATOM 10125 C C . PRO A 1 34 ? -8.488 12.276 -3.752 1.00 0.00 34 PRO A C 17
ATOM 10126 O O . PRO A 1 34 ? -9.368 12.595 -2.945 1.00 0.00 34 PRO A O 17
ATOM 10137 N N . PHE A 1 35 ? -7.371 11.711 -3.397 1.00 0.00 35 PHE A N 17
ATOM 10138 C CA . PHE A 1 35 ? -7.059 11.345 -2.030 1.00 0.00 35 PHE A CA 17
ATOM 10139 C C . PHE A 1 35 ? -5.880 12.148 -1.502 1.00 0.00 35 PHE A C 17
ATOM 10140 O O . PHE A 1 35 ? -5.311 11.824 -0.463 1.00 0.00 35 PHE A O 17
ATOM 10157 N N . CYS A 1 36 ? -5.521 13.177 -2.204 1.00 0.00 36 CYS A N 17
ATOM 10158 C CA . CYS A 1 36 ? -4.417 14.017 -1.801 1.00 0.00 36 CYS A CA 17
ATOM 10159 C C . CYS A 1 36 ? -4.953 15.246 -1.107 1.00 0.00 36 CYS A C 17
ATOM 10160 O O . CYS A 1 36 ? -5.761 15.983 -1.666 1.00 0.00 36 CYS A O 17
ATOM 10167 N N . HIS A 1 37 ? -4.540 15.440 0.112 1.00 0.00 37 HIS A N 17
ATOM 10168 C CA . HIS A 1 37 ? -5.006 16.552 0.912 1.00 0.00 37 HIS A CA 17
ATOM 10169 C C . HIS A 1 37 ? -3.887 17.520 1.245 1.00 0.00 37 HIS A C 17
ATOM 10170 O O . HIS A 1 37 ? -3.895 18.149 2.314 1.00 0.00 37 HIS A O 17
ATOM 10184 N N . CYS A 1 38 ? -2.947 17.674 0.322 1.00 0.00 38 CYS A N 17
ATOM 10185 C CA . CYS A 1 38 ? -1.885 18.662 0.466 1.00 0.00 38 CYS A CA 17
ATOM 10186 C C . CYS A 1 38 ? -2.522 20.063 0.423 1.00 0.00 38 CYS A C 17
ATOM 10187 O O . CYS A 1 38 ? -3.660 20.223 -0.041 1.00 0.00 38 CYS A O 17
ATOM 10194 N N . ARG A 1 39 ? -1.831 21.057 0.897 1.00 0.00 39 ARG A N 17
ATOM 10195 C CA . ARG A 1 39 ? -2.398 22.388 0.983 1.00 0.00 39 ARG A CA 17
ATOM 10196 C C . ARG A 1 39 ? -1.653 23.341 0.065 1.00 0.00 39 ARG A C 17
ATOM 10197 O O . ARG A 1 39 ? -0.708 22.923 -0.626 1.00 0.00 39 ARG A O 17
ATOM 10218 N N . HIS A 1 1 ? -3.592 13.127 9.979 1.00 0.00 1 HIS A N 18
ATOM 10219 C CA . HIS A 1 1 ? -4.917 13.046 10.559 1.00 0.00 1 HIS A CA 18
ATOM 10220 C C . HIS A 1 1 ? -5.802 12.127 9.730 1.00 0.00 1 HIS A C 18
ATOM 10221 O O . HIS A 1 1 ? -6.025 12.362 8.539 1.00 0.00 1 HIS A O 18
ATOM 10235 N N . GLY A 1 2 ? -6.300 11.107 10.360 1.00 0.00 2 GLY A N 18
ATOM 10236 C CA . GLY A 1 2 ? -7.128 10.155 9.698 1.00 0.00 2 GLY A CA 18
ATOM 10237 C C . GLY A 1 2 ? -6.661 8.761 9.988 1.00 0.00 2 GLY A C 18
ATOM 10238 O O . GLY A 1 2 ? -5.499 8.556 10.407 1.00 0.00 2 GLY A O 18
ATOM 10242 N N . GLU A 1 3 ? -7.530 7.813 9.781 1.00 0.00 3 GLU A N 18
ATOM 10243 C CA . GLU A 1 3 ? -7.236 6.432 10.035 1.00 0.00 3 GLU A CA 18
ATOM 10244 C C . GLU A 1 3 ? -6.623 5.801 8.803 1.00 0.00 3 GLU A C 18
ATOM 10245 O O . GLU A 1 3 ? -7.313 5.572 7.789 1.00 0.00 3 GLU A O 18
ATOM 10257 N N . GLY A 1 4 ? -5.333 5.551 8.871 1.00 0.00 4 GLY A N 18
ATOM 10258 C CA . GLY A 1 4 ? -4.629 4.932 7.782 1.00 0.00 4 GLY A CA 18
ATOM 10259 C C . GLY A 1 4 ? -4.936 3.462 7.724 1.00 0.00 4 GLY A C 18
ATOM 10260 O O . GLY A 1 4 ? -4.213 2.638 8.281 1.00 0.00 4 GLY A O 18
ATOM 10264 N N . THR A 1 5 ? -6.026 3.150 7.094 1.00 0.00 5 THR A N 18
ATOM 10265 C CA . THR A 1 5 ? -6.497 1.816 6.979 1.00 0.00 5 THR A CA 18
ATOM 10266 C C . THR A 1 5 ? -6.032 1.222 5.658 1.00 0.00 5 THR A C 18
ATOM 10267 O O . THR A 1 5 ? -6.466 1.647 4.580 1.00 0.00 5 THR A O 18
ATOM 10278 N N . PHE A 1 6 ? -5.140 0.282 5.743 1.00 0.00 6 PHE A N 18
ATOM 10279 C CA . PHE A 1 6 ? -4.586 -0.347 4.578 1.00 0.00 6 PHE A CA 18
ATOM 10280 C C . PHE A 1 6 ? -5.399 -1.574 4.235 1.00 0.00 6 PHE A C 18
ATOM 10281 O O . PHE A 1 6 ? -5.550 -2.477 5.053 1.00 0.00 6 PHE A O 18
ATOM 10298 N N . THR A 1 7 ? -5.949 -1.585 3.063 1.00 0.00 7 THR A N 18
ATOM 10299 C CA . THR A 1 7 ? -6.733 -2.692 2.603 1.00 0.00 7 THR A CA 18
ATOM 10300 C C . THR A 1 7 ? -5.902 -3.479 1.581 1.00 0.00 7 THR A C 18
ATOM 10301 O O . THR A 1 7 ? -5.326 -2.883 0.652 1.00 0.00 7 THR A O 18
ATOM 10312 N N . SER A 1 8 ? -5.791 -4.780 1.773 1.00 0.00 8 SER A N 18
ATOM 10313 C CA . SER A 1 8 ? -4.984 -5.611 0.909 1.00 0.00 8 SER A CA 18
ATOM 10314 C C . SER A 1 8 ? -5.544 -5.631 -0.493 1.00 0.00 8 SER A C 18
ATOM 10315 O O . SER A 1 8 ? -6.760 -5.810 -0.694 1.00 0.00 8 SER A O 18
ATOM 10323 N N . ASP A 1 9 ? -4.651 -5.389 -1.449 1.00 0.00 9 ASP A N 18
ATOM 10324 C CA . ASP A 1 9 ? -4.932 -5.446 -2.879 1.00 0.00 9 ASP A CA 18
ATOM 10325 C C . ASP A 1 9 ? -5.972 -4.428 -3.278 1.00 0.00 9 ASP A C 18
ATOM 10326 O O . ASP A 1 9 ? -6.615 -4.565 -4.315 1.00 0.00 9 ASP A O 18
ATOM 10335 N N . LEU A 1 10 ? -6.088 -3.370 -2.479 1.00 0.00 10 LEU A N 18
ATOM 10336 C CA . LEU A 1 10 ? -7.062 -2.320 -2.716 1.00 0.00 10 LEU A CA 18
ATOM 10337 C C . LEU A 1 10 ? -6.730 -1.636 -4.027 1.00 0.00 10 LEU A C 18
ATOM 10338 O O . LEU A 1 10 ? -7.610 -1.397 -4.858 1.00 0.00 10 LEU A O 18
ATOM 10354 N N . SER A 1 11 ? -5.472 -1.365 -4.224 1.00 0.00 11 SER A N 18
ATOM 10355 C CA . SER A 1 11 ? -5.040 -0.797 -5.459 1.00 0.00 11 SER A CA 18
ATOM 10356 C C . SER A 1 11 ? -4.220 -1.833 -6.233 1.00 0.00 11 SER A C 18
ATOM 10357 O O . SER A 1 11 ? -4.042 -1.731 -7.441 1.00 0.00 11 SER A O 18
ATOM 10365 N N . LYS A 1 12 ? -3.775 -2.866 -5.492 1.00 0.00 12 LYS A N 18
ATOM 10366 C CA . LYS A 1 12 ? -3.073 -4.061 -5.997 1.00 0.00 12 LYS A CA 18
ATOM 10367 C C . LYS A 1 12 ? -1.771 -3.721 -6.771 1.00 0.00 12 LYS A C 18
ATOM 10368 O O . LYS A 1 12 ? -1.172 -4.571 -7.419 1.00 0.00 12 LYS A O 18
ATOM 10387 N N . GLN A 1 13 ? -1.319 -2.503 -6.642 1.00 0.00 13 GLN A N 18
ATOM 10388 C CA . GLN A 1 13 ? -0.095 -2.048 -7.272 1.00 0.00 13 GLN A CA 18
ATOM 10389 C C . GLN A 1 13 ? 0.641 -1.179 -6.288 1.00 0.00 13 GLN A C 18
ATOM 10390 O O . GLN A 1 13 ? 0.012 -0.589 -5.380 1.00 0.00 13 GLN A O 18
ATOM 10404 N N . MET A 1 14 ? 1.947 -1.081 -6.428 1.00 0.00 14 MET A N 18
ATOM 10405 C CA . MET A 1 14 ? 2.726 -0.255 -5.530 1.00 0.00 14 MET A CA 18
ATOM 10406 C C . MET A 1 14 ? 2.704 1.196 -5.948 1.00 0.00 14 MET A C 18
ATOM 10407 O O . MET A 1 14 ? 3.654 1.727 -6.524 1.00 0.00 14 MET A O 18
ATOM 10421 N N . GLU A 1 15 ? 1.562 1.776 -5.736 1.00 0.00 15 GLU A N 18
ATOM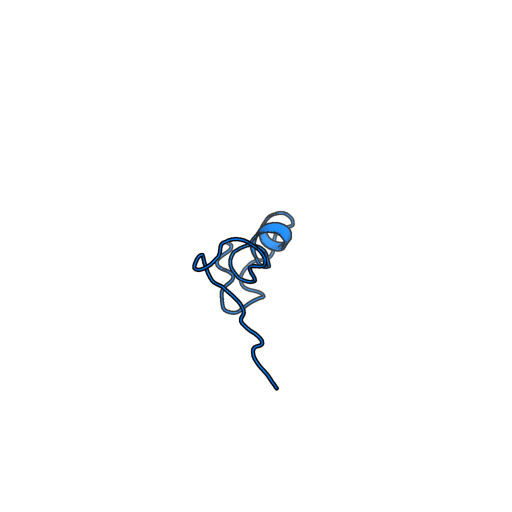 10422 C CA . GLU A 1 15 ? 1.280 3.155 -5.972 1.00 0.00 15 GLU A CA 18
ATOM 10423 C C . GLU A 1 15 ? 0.252 3.509 -4.900 1.00 0.00 15 GLU A C 18
ATOM 10424 O O . GLU A 1 15 ? -0.951 3.270 -5.056 1.00 0.00 15 GLU A O 18
ATOM 10436 N N . GLU A 1 16 ? 0.740 3.980 -3.785 1.00 0.00 16 GLU A N 18
ATOM 10437 C CA . GLU A 1 16 ? -0.067 4.126 -2.602 1.00 0.00 16 GLU A CA 18
ATOM 10438 C C . GLU A 1 16 ? -0.382 5.581 -2.271 1.00 0.00 16 GLU A C 18
ATOM 10439 O O . GLU A 1 16 ? 0.374 6.526 -2.615 1.00 0.00 16 GLU A O 18
ATOM 10451 N N . GLU A 1 17 ? -1.500 5.746 -1.595 1.00 0.00 17 GLU A N 18
ATOM 10452 C CA . GLU A 1 17 ? -1.966 6.946 -1.106 1.00 0.00 17 GLU A CA 18
ATOM 10453 C C . GLU A 1 17 ? -1.007 7.415 -0.039 1.00 0.00 17 GLU A C 18
ATOM 10454 O O . GLU A 1 17 ? -0.263 6.633 0.573 1.00 0.00 17 GLU A O 18
ATOM 10466 N N . ALA A 1 18 ? -1.010 8.656 0.111 1.00 0.00 18 ALA A N 18
ATOM 10467 C CA . ALA A 1 18 ? -0.142 9.426 1.015 1.00 0.00 18 ALA A CA 18
ATOM 10468 C C . ALA A 1 18 ? 1.350 9.267 0.691 1.00 0.00 18 ALA A C 18
ATOM 10469 O O . ALA A 1 18 ? 2.188 9.770 1.401 1.00 0.00 18 ALA A O 18
ATOM 10476 N N . VAL A 1 19 ? 1.667 8.577 -0.389 1.00 0.00 19 VAL A N 18
ATOM 10477 C CA . VAL A 1 19 ? 3.017 8.514 -0.892 1.00 0.00 19 VAL A CA 18
ATOM 10478 C C . VAL A 1 19 ? 3.010 9.314 -2.159 1.00 0.00 19 VAL A C 18
ATOM 10479 O O . VAL A 1 19 ? 3.786 10.248 -2.355 1.00 0.00 19 VAL A O 18
ATOM 10492 N N . ARG A 1 20 ? 2.023 8.988 -2.976 1.00 0.00 20 ARG A N 18
ATOM 10493 C CA . ARG A 1 20 ? 1.769 9.653 -4.235 1.00 0.00 20 ARG A CA 18
ATOM 10494 C C . ARG A 1 20 ? 1.184 11.043 -4.048 1.00 0.00 20 ARG A C 18
ATOM 10495 O O . ARG A 1 20 ? 0.927 11.743 -4.987 1.00 0.00 20 ARG A O 18
ATOM 10516 N N . CYS A 1 21 ? 0.912 11.375 -2.837 1.00 0.00 21 CYS A N 18
ATOM 10517 C CA . CYS A 1 21 ? 0.519 12.722 -2.489 1.00 0.00 21 CYS A CA 18
ATOM 10518 C C . CYS A 1 21 ? 1.687 13.415 -1.809 1.00 0.00 21 CYS A C 18
ATOM 10519 O O . CYS A 1 21 ? 1.916 14.590 -1.992 1.00 0.00 21 CYS A O 18
ATOM 10526 N N . PHE A 1 22 ? 2.480 12.621 -1.112 1.00 0.00 22 PHE A N 18
ATOM 10527 C CA . PHE A 1 22 ? 3.541 13.098 -0.247 1.00 0.00 22 PHE A CA 18
ATOM 10528 C C . PHE A 1 22 ? 4.651 13.775 -1.035 1.00 0.00 22 PHE A C 18
ATOM 10529 O O . PHE A 1 22 ? 4.912 14.967 -0.859 1.00 0.00 22 PHE A O 18
ATOM 10546 N N . ILE A 1 23 ? 5.266 13.019 -1.934 1.00 0.00 23 ILE A N 18
ATOM 10547 C CA . ILE A 1 23 ? 6.406 13.503 -2.713 1.00 0.00 23 ILE A CA 18
ATOM 10548 C C . ILE A 1 23 ? 5.989 14.678 -3.608 1.00 0.00 23 ILE A C 18
ATOM 10549 O O . ILE A 1 23 ? 6.753 15.630 -3.825 1.00 0.00 23 ILE A O 18
ATOM 10565 N N . GLU A 1 24 ? 4.758 14.637 -4.051 1.00 0.00 24 GLU A N 18
ATOM 10566 C CA . GLU A 1 24 ? 4.211 15.650 -4.927 1.00 0.00 24 GLU A CA 18
ATOM 10567 C C . GLU A 1 24 ? 3.926 16.916 -4.116 1.00 0.00 24 GLU A C 18
ATOM 10568 O O . GLU A 1 24 ? 4.135 18.041 -4.583 1.00 0.00 24 GLU A O 18
ATOM 10580 N N . CYS A 1 25 ? 3.473 16.720 -2.891 1.00 0.00 25 CYS A N 18
ATOM 10581 C CA . CYS A 1 25 ? 3.137 17.817 -1.997 1.00 0.00 25 CYS A CA 18
ATOM 10582 C C . CYS A 1 25 ? 4.386 18.596 -1.632 1.00 0.00 25 CYS A C 18
ATOM 10583 O O . CYS A 1 25 ? 4.343 19.817 -1.447 1.00 0.00 25 CYS A O 18
ATOM 10590 N N . LEU A 1 26 ? 5.509 17.884 -1.573 1.00 0.00 26 LEU A N 18
ATOM 10591 C CA . LEU A 1 26 ? 6.804 18.483 -1.294 1.00 0.00 26 LEU A CA 18
ATOM 10592 C C . LEU A 1 26 ? 7.193 19.463 -2.401 1.00 0.00 26 LEU A C 18
ATOM 10593 O O . LEU A 1 26 ? 7.968 20.384 -2.176 1.00 0.00 26 LEU A O 18
ATOM 10609 N N . LYS A 1 27 ? 6.651 19.254 -3.590 1.00 0.00 27 LYS A N 18
ATOM 10610 C CA . LYS A 1 27 ? 6.881 20.155 -4.706 1.00 0.00 27 LYS A CA 18
ATOM 10611 C C . LYS A 1 27 ? 5.980 21.364 -4.530 1.00 0.00 27 LYS A C 18
ATOM 10612 O O . LYS A 1 27 ? 6.436 22.514 -4.508 1.00 0.00 27 LYS A O 18
ATOM 10631 N N . GLY A 1 28 ? 4.707 21.085 -4.399 1.00 0.00 28 GLY A N 18
ATOM 10632 C CA . GLY A 1 28 ? 3.731 22.114 -4.233 1.00 0.00 28 GLY A CA 18
ATOM 10633 C C . GLY A 1 28 ? 2.624 21.959 -5.218 1.00 0.00 28 GLY A C 18
ATOM 10634 O O . GLY A 1 28 ? 2.570 22.669 -6.232 1.00 0.00 28 GLY A O 18
ATOM 10638 N N . ILE A 1 29 ? 1.736 21.050 -4.939 1.00 0.00 29 ILE A N 18
ATOM 10639 C CA . ILE A 1 29 ? 0.667 20.777 -5.780 1.00 0.00 29 ILE A CA 18
ATOM 10640 C C . ILE A 1 29 ? -0.587 20.797 -4.967 1.00 0.00 29 ILE A C 18
ATOM 10641 O O . ILE A 1 29 ? -0.690 20.177 -3.919 1.00 0.00 29 ILE A O 18
ATOM 10657 N N . GLY A 1 30 ? -1.415 21.639 -5.357 1.00 0.00 30 GLY A N 18
ATOM 10658 C CA . GLY A 1 30 ? -2.721 21.770 -4.775 1.00 0.00 30 GLY A CA 18
ATOM 10659 C C . GLY A 1 30 ? -3.585 20.578 -5.082 1.00 0.00 30 GLY A C 18
ATOM 10660 O O . GLY A 1 30 ? -4.125 20.474 -6.188 1.00 0.00 30 GLY A O 18
ATOM 10664 N N . HIS A 1 31 ? -3.682 19.683 -4.107 1.00 0.00 31 HIS A N 18
ATOM 10665 C CA . HIS A 1 31 ? -4.465 18.460 -4.152 1.00 0.00 31 HIS A CA 18
ATOM 10666 C C . HIS A 1 31 ? -4.086 17.515 -5.288 1.00 0.00 31 HIS A C 18
ATOM 10667 O O . HIS A 1 31 ? -3.304 16.586 -5.090 1.00 0.00 31 HIS A O 18
ATOM 10681 N N . LYS A 1 32 ? -4.626 17.769 -6.454 1.00 0.00 32 LYS A N 18
ATOM 10682 C CA . LYS A 1 32 ? -4.415 16.979 -7.685 1.00 0.00 32 LYS A CA 18
ATOM 10683 C C . LYS A 1 32 ? -5.054 15.603 -7.600 1.00 0.00 32 LYS A C 18
ATOM 10684 O O . LYS A 1 32 ? -6.048 15.321 -8.268 1.00 0.00 32 LYS A O 18
ATOM 10703 N N . TYR A 1 33 ? -4.516 14.789 -6.748 1.00 0.00 33 TYR A N 18
ATOM 10704 C CA . TYR A 1 33 ? -4.927 13.428 -6.614 1.00 0.00 33 TYR A CA 18
ATOM 10705 C C . TYR A 1 33 ? -6.147 13.381 -5.717 1.00 0.00 33 TYR A C 18
ATOM 10706 O O . TYR A 1 33 ? -6.227 14.143 -4.742 1.00 0.00 33 TYR A O 18
ATOM 10724 N N . PRO A 1 34 ? -7.109 12.498 -6.023 1.00 0.00 34 PRO A N 18
ATOM 10725 C CA . PRO A 1 34 ? -8.377 12.371 -5.277 1.00 0.00 34 PRO A CA 18
ATOM 10726 C C . PRO A 1 34 ? -8.164 12.192 -3.768 1.00 0.00 34 PRO A C 18
ATOM 10727 O O . PRO A 1 34 ? -8.866 12.772 -2.963 1.00 0.00 34 PRO A O 18
ATOM 10738 N N . PHE A 1 35 ? -7.149 11.445 -3.431 1.00 0.00 35 PHE A N 18
ATOM 10739 C CA . PHE A 1 35 ? -6.804 11.107 -2.059 1.00 0.00 35 PHE A CA 18
ATOM 10740 C C . PHE A 1 35 ? -5.766 12.058 -1.479 1.00 0.00 35 PHE A C 18
ATOM 10741 O O . PHE A 1 35 ? -5.308 11.876 -0.358 1.00 0.00 35 PHE A O 18
ATOM 10758 N N . CYS A 1 36 ? -5.391 13.053 -2.224 1.00 0.00 36 CYS A N 18
ATOM 10759 C CA . CYS A 1 36 ? -4.360 13.949 -1.777 1.00 0.00 36 CYS A CA 18
ATOM 10760 C C . CYS A 1 36 ? -4.956 15.194 -1.170 1.00 0.00 36 CYS A C 18
ATOM 10761 O O . CYS A 1 36 ? -5.701 15.921 -1.816 1.00 0.00 36 CYS A O 18
ATOM 10768 N N . HIS A 1 37 ? -4.631 15.417 0.078 1.00 0.00 37 HIS A N 18
ATOM 10769 C CA . HIS A 1 37 ? -5.115 16.556 0.843 1.00 0.00 37 HIS A CA 18
ATOM 10770 C C . HIS A 1 37 ? -4.005 17.600 0.966 1.00 0.00 37 HIS A C 18
ATOM 10771 O O . HIS A 1 37 ? -3.929 18.327 1.959 1.00 0.00 37 HIS A O 18
ATOM 10785 N N . CYS A 1 38 ? -3.142 17.672 -0.034 1.00 0.00 38 CYS A N 18
ATOM 10786 C CA . CYS A 1 38 ? -2.038 18.629 -0.026 1.00 0.00 38 CYS A CA 18
ATOM 10787 C C . CYS A 1 38 ? -2.547 20.045 -0.219 1.00 0.00 38 CYS A C 18
ATOM 10788 O O . CYS A 1 38 ? -2.931 20.442 -1.330 1.00 0.00 38 CYS A O 18
ATOM 10795 N N . ARG A 1 39 ? -2.528 20.803 0.849 1.00 0.00 39 ARG A N 18
ATOM 10796 C CA . ARG A 1 39 ? -3.046 22.160 0.867 1.00 0.00 39 ARG A CA 18
ATOM 10797 C C . ARG A 1 39 ? -2.347 22.947 1.955 1.00 0.00 39 ARG A C 18
ATOM 10798 O O . ARG A 1 39 ? -1.516 22.385 2.679 1.00 0.00 39 ARG A O 18
ATOM 10819 N N . HIS A 1 1 ? 24.256 -4.738 3.195 1.00 0.00 1 HIS A N 19
ATOM 10820 C CA . HIS A 1 1 ? 23.268 -4.694 2.115 1.00 0.00 1 HIS A CA 19
ATOM 10821 C C . HIS A 1 1 ? 22.722 -3.286 2.007 1.00 0.00 1 HIS A C 19
ATOM 10822 O O . HIS A 1 1 ? 21.881 -2.969 1.149 1.00 0.00 1 HIS A O 19
ATOM 10836 N N . GLY A 1 2 ? 23.201 -2.454 2.885 1.00 0.00 2 GLY A N 19
ATOM 10837 C CA . GLY A 1 2 ? 22.794 -1.089 2.926 1.00 0.00 2 GLY A CA 19
ATOM 10838 C C . GLY A 1 2 ? 21.850 -0.852 4.059 1.00 0.00 2 GLY A C 19
ATOM 10839 O O . GLY A 1 2 ? 21.282 -1.805 4.617 1.00 0.00 2 GLY A O 19
ATOM 10843 N N . GLU A 1 3 ? 21.676 0.384 4.427 1.00 0.00 3 GLU A N 19
ATOM 10844 C CA . GLU A 1 3 ? 20.796 0.703 5.518 1.00 0.00 3 GLU A CA 19
ATOM 10845 C C . GLU A 1 3 ? 19.367 0.798 5.059 1.00 0.00 3 GLU A C 19
ATOM 10846 O O . GLU A 1 3 ? 18.482 0.271 5.707 1.00 0.00 3 GLU A O 19
ATOM 10858 N N . GLY A 1 4 ? 19.155 1.431 3.930 1.00 0.00 4 GLY A N 19
ATOM 10859 C CA . GLY A 1 4 ? 17.829 1.569 3.387 1.00 0.00 4 GLY A CA 19
ATOM 10860 C C . GLY A 1 4 ? 17.387 0.292 2.731 1.00 0.00 4 GLY A C 19
ATOM 10861 O O . GLY A 1 4 ? 17.661 0.061 1.550 1.00 0.00 4 GLY A O 19
ATOM 10865 N N . THR A 1 5 ? 16.758 -0.554 3.489 1.00 0.00 5 THR A N 19
ATOM 10866 C CA . THR A 1 5 ? 16.316 -1.804 2.984 1.00 0.00 5 THR A CA 19
ATOM 10867 C C . THR A 1 5 ? 14.828 -1.753 2.688 1.00 0.00 5 THR A C 19
ATOM 10868 O O . THR A 1 5 ? 13.990 -1.691 3.592 1.00 0.00 5 THR A O 19
ATOM 10879 N N . PHE A 1 6 ? 14.512 -1.746 1.426 1.00 0.00 6 PHE A N 19
ATOM 10880 C CA . PHE A 1 6 ? 13.157 -1.732 0.978 1.00 0.00 6 PHE A CA 19
ATOM 10881 C C . PHE A 1 6 ? 12.907 -2.993 0.231 1.00 0.00 6 PHE A C 19
ATOM 10882 O O . PHE A 1 6 ? 13.379 -3.173 -0.890 1.00 0.00 6 PHE A O 19
ATOM 10899 N N . THR A 1 7 ? 12.235 -3.885 0.852 1.00 0.00 7 THR A N 19
ATOM 10900 C CA . THR A 1 7 ? 11.969 -5.132 0.258 1.00 0.00 7 THR A CA 19
ATOM 10901 C C . THR A 1 7 ? 10.472 -5.372 0.264 1.00 0.00 7 THR A C 19
ATOM 10902 O O . THR A 1 7 ? 9.749 -4.906 1.181 1.00 0.00 7 THR A O 19
ATOM 10913 N N . SER A 1 8 ? 10.004 -6.004 -0.778 1.00 0.00 8 SER A N 19
ATOM 10914 C CA . SER A 1 8 ? 8.625 -6.315 -0.966 1.00 0.00 8 SER A CA 19
ATOM 10915 C C . SER A 1 8 ? 8.153 -7.239 0.136 1.00 0.00 8 SER A C 19
ATOM 10916 O O . SER A 1 8 ? 8.965 -7.933 0.758 1.00 0.00 8 SER A O 19
ATOM 10924 N N . ASP A 1 9 ? 6.869 -7.166 0.437 1.00 0.00 9 ASP A N 19
ATOM 10925 C CA . ASP A 1 9 ? 6.194 -8.018 1.438 1.00 0.00 9 ASP A CA 19
ATOM 10926 C C . ASP A 1 9 ? 6.466 -7.535 2.853 1.00 0.00 9 ASP A C 19
ATOM 10927 O O . ASP A 1 9 ? 5.645 -7.706 3.733 1.00 0.00 9 ASP A O 19
ATOM 10936 N N . LEU A 1 10 ? 7.591 -6.876 3.050 1.00 0.00 10 LEU A N 19
ATOM 10937 C CA . LEU A 1 10 ? 7.931 -6.294 4.334 1.00 0.00 10 LEU A CA 19
ATOM 10938 C C . LEU A 1 10 ? 6.933 -5.174 4.626 1.00 0.00 10 LEU A C 19
ATOM 10939 O O . LEU A 1 10 ? 6.390 -5.083 5.728 1.00 0.00 10 LEU A O 19
ATOM 10955 N N . SER A 1 11 ? 6.647 -4.373 3.616 1.00 0.00 11 SER A N 19
ATOM 10956 C CA . SER A 1 11 ? 5.671 -3.318 3.733 1.00 0.00 11 SER A CA 19
ATOM 10957 C C . SER A 1 11 ? 4.240 -3.874 3.567 1.00 0.00 11 SER A C 19
ATOM 10958 O O . SER A 1 11 ? 3.260 -3.218 3.926 1.00 0.00 11 SER A O 19
ATOM 10966 N N . LYS A 1 12 ? 4.172 -5.109 3.024 1.00 0.00 12 LYS A N 19
ATOM 10967 C CA . LYS A 1 12 ? 2.960 -5.982 2.859 1.00 0.00 12 LYS A CA 19
ATOM 10968 C C . LYS A 1 12 ? 1.679 -5.345 2.327 1.00 0.00 12 LYS A C 19
ATOM 10969 O O . LYS A 1 12 ? 0.612 -5.963 2.405 1.00 0.00 12 LYS A O 19
ATOM 10988 N N . GLN A 1 13 ? 1.754 -4.197 1.782 1.00 0.00 13 GLN A N 19
ATOM 10989 C CA . GLN A 1 13 ? 0.589 -3.521 1.364 1.00 0.00 13 GLN A CA 19
ATOM 10990 C C . GLN A 1 13 ? 0.763 -2.772 0.043 1.00 0.00 13 GLN A C 19
ATOM 10991 O O . GLN A 1 13 ? -0.171 -2.738 -0.776 1.00 0.00 13 GLN A O 19
ATOM 11005 N N . MET A 1 14 ? 1.959 -2.227 -0.185 1.00 0.00 14 MET A N 19
ATOM 11006 C CA . MET A 1 14 ? 2.224 -1.334 -1.298 1.00 0.00 14 MET A CA 19
ATOM 11007 C C . MET A 1 14 ? 1.229 -0.197 -1.320 1.00 0.00 14 MET A C 19
ATOM 11008 O O . MET A 1 14 ? 0.267 -0.187 -2.100 1.00 0.00 14 MET A O 19
ATOM 11022 N N . GLU A 1 15 ? 1.409 0.699 -0.398 1.00 0.00 15 GLU A N 19
ATOM 11023 C CA . GLU A 1 15 ? 0.547 1.830 -0.249 1.00 0.00 15 GLU A CA 19
ATOM 11024 C C . GLU A 1 15 ? 1.062 2.954 -1.133 1.00 0.00 15 GLU A C 19
ATOM 11025 O O . GLU A 1 15 ? 2.211 3.388 -0.986 1.00 0.00 15 GLU A O 19
ATOM 11037 N N . GLU A 1 16 ? 0.271 3.377 -2.084 1.00 0.00 16 GLU A N 19
ATOM 11038 C CA . GLU A 1 16 ? 0.644 4.511 -2.895 1.00 0.00 16 GLU A CA 19
ATOM 11039 C C . GLU A 1 16 ? -0.137 5.738 -2.458 1.00 0.00 16 GLU A C 19
ATOM 11040 O O . GLU A 1 16 ? 0.302 6.885 -2.637 1.00 0.00 16 GLU A O 19
ATOM 11052 N N . GLU A 1 17 ? -1.283 5.503 -1.864 1.00 0.00 17 GLU A N 19
ATOM 11053 C CA . GLU A 1 17 ? -2.086 6.530 -1.363 1.00 0.00 17 GLU A CA 19
ATOM 11054 C C . GLU A 1 17 ? -1.407 7.172 -0.191 1.00 0.00 17 GLU A C 19
ATOM 11055 O O . GLU A 1 17 ? -0.822 6.522 0.672 1.00 0.00 17 GLU A O 19
ATOM 11067 N N . ALA A 1 18 ? -1.416 8.440 -0.286 1.00 0.00 18 ALA A N 19
ATOM 11068 C CA . ALA A 1 18 ? -0.795 9.409 0.629 1.00 0.00 18 ALA A CA 19
ATOM 11069 C C . ALA A 1 18 ? 0.725 9.439 0.475 1.00 0.00 18 ALA A C 19
ATOM 11070 O O . ALA A 1 18 ? 1.402 10.170 1.156 1.00 0.00 18 ALA A O 19
ATOM 11077 N N . VAL A 1 19 ? 1.224 8.700 -0.500 1.00 0.00 19 VAL A N 19
ATOM 11078 C CA . VAL A 1 19 ? 2.632 8.716 -0.862 1.00 0.00 19 VAL A CA 19
ATOM 11079 C C . VAL A 1 19 ? 2.728 9.486 -2.168 1.00 0.00 19 VAL A C 19
ATOM 11080 O O . VAL A 1 19 ? 3.527 10.410 -2.319 1.00 0.00 19 VAL A O 19
ATOM 11093 N N . ARG A 1 20 ? 1.801 9.146 -3.062 1.00 0.00 20 ARG A N 19
ATOM 11094 C CA . ARG A 1 20 ? 1.588 9.814 -4.351 1.00 0.00 20 ARG A CA 19
ATOM 11095 C C . ARG A 1 20 ? 1.159 11.268 -4.167 1.00 0.00 20 ARG A C 19
ATOM 11096 O O . ARG A 1 20 ? 1.081 12.007 -5.098 1.00 0.00 20 ARG A O 19
ATOM 11117 N N . CYS A 1 21 ? 0.815 11.624 -2.965 1.00 0.00 21 CYS A N 19
ATOM 11118 C CA . CYS A 1 21 ? 0.490 12.995 -2.635 1.00 0.00 21 CYS A CA 19
ATOM 11119 C C . CYS A 1 21 ? 1.629 13.626 -1.860 1.00 0.00 21 CYS A C 19
ATOM 11120 O O . CYS A 1 21 ? 1.894 14.803 -1.983 1.00 0.00 21 CYS A O 19
ATOM 11127 N N . PHE A 1 22 ? 2.346 12.794 -1.132 1.00 0.00 22 PHE A N 19
ATOM 11128 C CA . PHE A 1 22 ? 3.349 13.232 -0.182 1.00 0.00 22 PHE A CA 19
ATOM 11129 C C . PHE A 1 22 ? 4.507 13.912 -0.891 1.00 0.00 22 PHE A C 19
ATOM 11130 O O . PHE A 1 22 ? 4.773 15.086 -0.672 1.00 0.00 22 PHE A O 19
ATOM 11147 N N . ILE A 1 23 ? 5.152 13.186 -1.780 1.00 0.00 23 ILE A N 19
ATOM 11148 C CA . ILE A 1 23 ? 6.335 13.695 -2.466 1.00 0.00 23 ILE A CA 19
ATOM 11149 C C . ILE A 1 23 ? 5.951 14.867 -3.386 1.00 0.00 23 ILE A C 19
ATOM 11150 O O . ILE A 1 23 ? 6.718 15.805 -3.585 1.00 0.00 23 ILE A O 19
ATOM 11166 N N . GLU A 1 24 ? 4.731 14.835 -3.864 1.00 0.00 24 GLU A N 19
ATOM 11167 C CA . GLU A 1 24 ? 4.216 15.860 -4.752 1.00 0.00 24 GLU A CA 19
ATOM 11168 C C . GLU A 1 24 ? 3.912 17.122 -3.955 1.00 0.00 24 GLU A C 19
ATOM 11169 O O . GLU A 1 24 ? 4.058 18.246 -4.449 1.00 0.00 24 GLU A O 19
ATOM 11181 N N . CYS A 1 25 ? 3.504 16.928 -2.722 1.00 0.00 25 CYS A N 19
ATOM 11182 C CA . CYS A 1 25 ? 3.205 18.033 -1.809 1.00 0.00 25 CYS A CA 19
ATOM 11183 C C . CYS A 1 25 ? 4.492 18.806 -1.511 1.00 0.00 25 CYS A C 19
ATOM 11184 O O . CYS A 1 25 ? 4.481 20.034 -1.362 1.00 0.00 25 CYS A O 19
ATOM 11191 N N . LEU A 1 26 ? 5.616 18.084 -1.490 1.00 0.00 26 LEU A N 19
ATOM 11192 C CA . LEU A 1 26 ? 6.933 18.708 -1.319 1.00 0.00 26 LEU A CA 19
ATOM 11193 C C . LEU A 1 26 ? 7.395 19.418 -2.601 1.00 0.00 26 LEU A C 19
ATOM 11194 O O . LEU A 1 26 ? 8.413 20.100 -2.611 1.00 0.00 26 LEU A O 19
ATOM 11210 N N . LYS A 1 27 ? 6.665 19.239 -3.672 1.00 0.00 27 LYS A N 19
ATOM 11211 C CA . LYS A 1 27 ? 6.962 19.912 -4.920 1.00 0.00 27 LYS A CA 19
ATOM 11212 C C . LYS A 1 27 ? 6.081 21.144 -5.034 1.00 0.00 27 LYS A C 19
ATOM 11213 O O . LYS A 1 27 ? 6.557 22.248 -5.295 1.00 0.00 27 LYS A O 19
ATOM 11232 N N . GLY A 1 28 ? 4.807 20.952 -4.814 1.00 0.00 28 GLY A N 19
ATOM 11233 C CA . GLY A 1 28 ? 3.878 22.041 -4.839 1.00 0.00 28 GLY A CA 19
ATOM 11234 C C . GLY A 1 28 ? 2.711 21.740 -5.683 1.00 0.00 28 GLY A C 19
ATOM 11235 O O . GLY A 1 28 ? 2.631 22.184 -6.833 1.00 0.00 28 GLY A O 19
ATOM 11239 N N . ILE A 1 29 ? 1.814 21.001 -5.151 1.00 0.00 29 ILE A N 19
ATOM 11240 C CA . ILE A 1 29 ? 0.637 20.686 -5.796 1.00 0.00 29 ILE A CA 19
ATOM 11241 C C . ILE A 1 29 ? -0.443 20.833 -4.813 1.00 0.00 29 ILE A C 19
ATOM 11242 O O . ILE A 1 29 ? -0.270 20.546 -3.622 1.00 0.00 29 ILE A O 19
ATOM 11258 N N . GLY A 1 30 ? -1.421 21.442 -5.254 1.00 0.00 30 GLY A N 19
ATOM 11259 C CA . GLY A 1 30 ? -2.666 21.517 -4.545 1.00 0.00 30 GLY A CA 19
ATOM 11260 C C . GLY A 1 30 ? -3.373 20.153 -4.505 1.00 0.00 30 GLY A C 19
ATOM 11261 O O . GLY A 1 30 ? -2.775 19.128 -4.202 1.00 0.00 30 GLY A O 19
ATOM 11265 N N . HIS A 1 31 ? -4.625 20.128 -4.806 1.00 0.00 31 HIS A N 19
ATOM 11266 C CA . HIS A 1 31 ? -5.334 18.875 -4.819 1.00 0.00 31 HIS A CA 19
ATOM 11267 C C . HIS A 1 31 ? -5.229 18.286 -6.218 1.00 0.00 31 HIS A C 19
ATOM 11268 O O . HIS A 1 31 ? -6.047 18.573 -7.099 1.00 0.00 31 HIS A O 19
ATOM 11282 N N . LYS A 1 32 ? -4.142 17.582 -6.452 1.00 0.00 32 LYS A N 19
ATOM 11283 C CA . LYS A 1 32 ? -3.890 16.970 -7.748 1.00 0.00 32 LYS A CA 19
ATOM 11284 C C . LYS A 1 32 ? -4.421 15.542 -7.784 1.00 0.00 32 LYS A C 19
ATOM 11285 O O . LYS A 1 32 ? -4.918 15.072 -8.806 1.00 0.00 32 LYS A O 19
ATOM 11304 N N . TYR A 1 33 ? -4.341 14.881 -6.666 1.00 0.00 33 TYR A N 19
ATOM 11305 C CA . TYR A 1 33 ? -4.748 13.501 -6.573 1.00 0.00 33 TYR A CA 19
ATOM 11306 C C . TYR A 1 33 ? -5.997 13.423 -5.716 1.00 0.00 33 TYR A C 19
ATOM 11307 O O . TYR A 1 33 ? -6.105 14.163 -4.743 1.00 0.00 33 TYR A O 19
ATOM 11325 N N . PRO A 1 34 ? -6.948 12.534 -6.064 1.00 0.00 34 PRO A N 19
ATOM 11326 C CA . PRO A 1 34 ? -8.260 12.381 -5.368 1.00 0.00 34 PRO A CA 19
ATOM 11327 C C . PRO A 1 34 ? -8.146 12.157 -3.850 1.00 0.00 34 PRO A C 19
ATOM 11328 O O . PRO A 1 34 ? -9.066 12.461 -3.082 1.00 0.00 34 PRO A O 19
ATOM 11339 N N . PHE A 1 35 ? -7.032 11.626 -3.444 1.00 0.00 35 PHE A N 19
ATOM 11340 C CA . PHE A 1 35 ? -6.762 11.292 -2.061 1.00 0.00 35 PHE A CA 19
ATOM 11341 C C . PHE A 1 35 ? -5.629 12.136 -1.517 1.00 0.00 35 PHE A C 19
ATOM 11342 O O . PHE A 1 35 ? -5.008 11.801 -0.513 1.00 0.00 35 PHE A O 19
ATOM 11359 N N . CYS A 1 36 ? -5.351 13.218 -2.166 1.00 0.00 36 CYS A N 19
ATOM 11360 C CA . CYS A 1 36 ? -4.240 14.026 -1.765 1.00 0.00 36 CYS A CA 19
ATOM 11361 C C . CYS A 1 36 ? -4.603 15.016 -0.678 1.00 0.00 36 CYS A C 19
ATOM 11362 O O . CYS A 1 36 ? -5.373 15.946 -0.880 1.00 0.00 36 CYS A O 19
ATOM 11369 N N . HIS A 1 37 ? -3.999 14.800 0.467 1.00 0.00 37 HIS A N 19
ATOM 11370 C CA . HIS A 1 37 ? -4.217 15.576 1.674 1.00 0.00 37 HIS A CA 19
ATOM 11371 C C . HIS A 1 37 ? -3.504 16.935 1.649 1.00 0.00 37 HIS A C 19
ATOM 11372 O O . HIS A 1 37 ? -3.657 17.729 2.583 1.00 0.00 37 HIS A O 19
ATOM 11386 N N . CYS A 1 38 ? -2.729 17.192 0.613 1.00 0.00 38 CYS A N 19
ATOM 11387 C CA . CYS A 1 38 ? -1.939 18.404 0.538 1.00 0.00 38 CYS A CA 19
ATOM 11388 C C . CYS A 1 38 ? -2.840 19.626 0.359 1.00 0.00 38 CYS A C 19
ATOM 11389 O O . CYS A 1 38 ? -3.843 19.588 -0.371 1.00 0.00 38 CYS A O 19
ATOM 11396 N N . ARG A 1 39 ? -2.488 20.691 1.028 1.00 0.00 39 ARG A N 19
ATOM 11397 C CA . ARG A 1 39 ? -3.277 21.898 1.044 1.00 0.00 39 ARG A CA 19
ATOM 11398 C C . ARG A 1 39 ? -2.379 23.120 0.997 1.00 0.00 39 ARG A C 19
ATOM 11399 O O . ARG A 1 39 ? -1.136 22.990 1.104 1.00 0.00 39 ARG A O 19
ATOM 11420 N N . HIS A 1 1 ? 8.677 10.545 -11.151 1.00 0.00 1 HIS A N 20
ATOM 11421 C CA . HIS A 1 1 ? 9.057 9.539 -10.162 1.00 0.00 1 HIS A CA 20
ATOM 11422 C C . HIS A 1 1 ? 8.801 10.122 -8.778 1.00 0.00 1 HIS A C 20
ATOM 11423 O O . HIS A 1 1 ? 7.902 9.682 -8.045 1.00 0.00 1 HIS A O 20
ATOM 11437 N N . GLY A 1 2 ? 9.559 11.143 -8.469 1.00 0.00 2 GLY A N 20
ATOM 11438 C CA . GLY A 1 2 ? 9.444 11.834 -7.228 1.00 0.00 2 GLY A CA 20
ATOM 11439 C C . GLY A 1 2 ? 10.688 11.702 -6.401 1.00 0.00 2 GLY A C 20
ATOM 11440 O O . GLY A 1 2 ? 11.487 10.779 -6.606 1.00 0.00 2 GLY A O 20
ATOM 11444 N N . GLU A 1 3 ? 10.856 12.599 -5.476 1.00 0.00 3 GLU A N 20
ATOM 11445 C CA . GLU A 1 3 ? 11.994 12.603 -4.592 1.00 0.00 3 GLU A CA 20
ATOM 11446 C C . GLU A 1 3 ? 11.696 11.718 -3.390 1.00 0.00 3 GLU A C 20
ATOM 11447 O O . GLU A 1 3 ? 11.137 12.155 -2.375 1.00 0.00 3 GLU A O 20
ATOM 11459 N N . GLY A 1 4 ? 11.979 10.475 -3.555 1.00 0.00 4 GLY A N 20
ATOM 11460 C CA . GLY A 1 4 ? 11.716 9.512 -2.552 1.00 0.00 4 GLY A CA 20
ATOM 11461 C C . GLY A 1 4 ? 11.418 8.198 -3.182 1.00 0.00 4 GLY A C 20
ATOM 11462 O O . GLY A 1 4 ? 11.017 8.149 -4.354 1.00 0.00 4 GLY A O 20
ATOM 11466 N N . THR A 1 5 ? 11.612 7.144 -2.458 1.00 0.00 5 THR A N 20
ATOM 11467 C CA . THR A 1 5 ? 11.394 5.844 -2.990 1.00 0.00 5 THR A CA 20
ATOM 11468 C C . THR A 1 5 ? 10.193 5.166 -2.325 1.00 0.00 5 THR A C 20
ATOM 11469 O O . THR A 1 5 ? 10.224 4.833 -1.124 1.00 0.00 5 THR A O 20
ATOM 11480 N N . PHE A 1 6 ? 9.133 5.030 -3.088 1.00 0.00 6 PHE A N 20
ATOM 11481 C CA . PHE A 1 6 ? 7.986 4.262 -2.696 1.00 0.00 6 PHE A CA 20
ATOM 11482 C C . PHE A 1 6 ? 7.879 3.076 -3.633 1.00 0.00 6 PHE A C 20
ATOM 11483 O O . PHE A 1 6 ? 7.515 3.194 -4.803 1.00 0.00 6 PHE A O 20
ATOM 11500 N N . THR A 1 7 ? 8.259 1.967 -3.118 1.00 0.00 7 THR A N 20
ATOM 11501 C CA . THR A 1 7 ? 8.453 0.770 -3.863 1.00 0.00 7 THR A CA 20
ATOM 11502 C C . THR A 1 7 ? 7.714 -0.373 -3.212 1.00 0.00 7 THR A C 20
ATOM 11503 O O . THR A 1 7 ? 7.312 -0.260 -2.060 1.00 0.00 7 THR A O 20
ATOM 11514 N N . SER A 1 8 ? 7.392 -1.360 -4.014 1.00 0.00 8 SER A N 20
ATOM 11515 C CA . SER A 1 8 ? 6.798 -2.631 -3.625 1.00 0.00 8 SER A CA 20
ATOM 11516 C C . SER A 1 8 ? 7.553 -3.326 -2.416 1.00 0.00 8 SER A C 20
ATOM 11517 O O . SER A 1 8 ? 8.284 -2.687 -1.640 1.00 0.00 8 SER A O 20
ATOM 11525 N N . ASP A 1 9 ? 7.362 -4.643 -2.256 1.00 0.00 9 ASP A N 20
ATOM 11526 C CA . ASP A 1 9 ? 7.957 -5.439 -1.131 1.00 0.00 9 ASP A CA 20
ATOM 11527 C C . ASP A 1 9 ? 9.500 -5.439 -1.085 1.00 0.00 9 ASP A C 20
ATOM 11528 O O . ASP A 1 9 ? 10.107 -6.125 -0.259 1.00 0.00 9 ASP A O 20
ATOM 11537 N N . LEU A 1 10 ? 10.090 -4.624 -1.927 1.00 0.00 10 LEU A N 20
ATOM 11538 C CA . LEU A 1 10 ? 11.506 -4.370 -2.001 1.00 0.00 10 LEU A CA 20
ATOM 11539 C C . LEU A 1 10 ? 11.941 -3.725 -0.669 1.00 0.00 10 LEU A C 20
ATOM 11540 O O . LEU A 1 10 ? 12.965 -4.081 -0.097 1.00 0.00 10 LEU A O 20
ATOM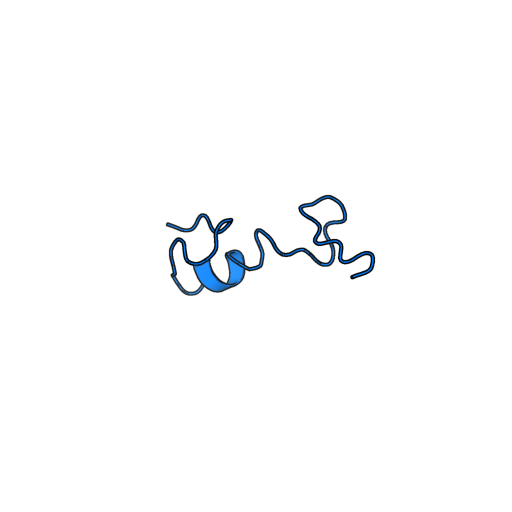 11556 N N . SER A 1 11 ? 11.140 -2.792 -0.178 1.00 0.00 11 SER A N 20
ATOM 11557 C CA . SER A 1 11 ? 11.390 -2.174 1.114 1.00 0.00 11 SER A CA 20
ATOM 11558 C C . SER A 1 11 ? 10.439 -2.772 2.158 1.00 0.00 11 SER A C 20
ATOM 11559 O O . SER A 1 11 ? 10.506 -2.462 3.342 1.00 0.00 11 SER A O 20
ATOM 11567 N N . LYS A 1 12 ? 9.534 -3.620 1.656 1.00 0.00 12 LYS A N 20
ATOM 11568 C CA . LYS A 1 12 ? 8.522 -4.409 2.407 1.00 0.00 12 LYS A CA 20
ATOM 11569 C C . LYS A 1 12 ? 7.591 -3.618 3.312 1.00 0.00 12 LYS A C 20
ATOM 11570 O O . LYS A 1 12 ? 6.911 -4.183 4.191 1.00 0.00 12 LYS A O 20
ATOM 11589 N N . GLN A 1 13 ? 7.503 -2.362 3.055 1.00 0.00 13 GLN A N 20
ATOM 11590 C CA . GLN A 1 13 ? 6.568 -1.506 3.736 1.00 0.00 13 GLN A CA 20
ATOM 11591 C C . GLN A 1 13 ? 5.244 -1.575 2.988 1.00 0.00 13 GLN A C 20
ATOM 11592 O O . GLN A 1 13 ? 5.081 -2.392 2.066 1.00 0.00 13 GLN A O 20
ATOM 11606 N N . MET A 1 14 ? 4.304 -0.770 3.375 1.00 0.00 14 MET A N 20
ATOM 11607 C CA . MET A 1 14 ? 3.047 -0.739 2.692 1.00 0.00 14 MET A CA 20
ATOM 11608 C C . MET A 1 14 ? 3.148 0.175 1.480 1.00 0.00 14 MET A C 20
ATOM 11609 O O . MET A 1 14 ? 3.538 1.354 1.593 1.00 0.00 14 MET A O 20
ATOM 11623 N N . GLU A 1 15 ? 2.854 -0.377 0.337 1.00 0.00 15 GLU A N 20
ATOM 11624 C CA . GLU A 1 15 ? 2.865 0.346 -0.908 1.00 0.00 15 GLU A CA 20
ATOM 11625 C C . GLU A 1 15 ? 1.444 0.895 -1.061 1.00 0.00 15 GLU A C 20
ATOM 11626 O O . GLU A 1 15 ? 0.533 0.179 -1.480 1.00 0.00 15 GLU A O 20
ATOM 11638 N N . GLU A 1 16 ? 1.242 2.120 -0.636 1.00 0.00 16 GLU A N 20
ATOM 11639 C CA . GLU A 1 16 ? -0.092 2.683 -0.559 1.00 0.00 16 GLU A CA 20
ATOM 11640 C C . GLU A 1 16 ? -0.164 4.082 -1.143 1.00 0.00 16 GLU A C 20
ATOM 11641 O O . GLU A 1 16 ? 0.843 4.655 -1.589 1.00 0.00 16 GLU A O 20
ATOM 11653 N N . GLU A 1 17 ? -1.359 4.635 -1.096 1.00 0.00 17 GLU A N 20
ATOM 11654 C CA . GLU A 1 17 ? -1.643 5.928 -1.539 1.00 0.00 17 GLU A CA 20
ATOM 11655 C C . GLU A 1 17 ? -1.301 6.903 -0.441 1.00 0.00 17 GLU A C 20
ATOM 11656 O O . GLU A 1 17 ? -0.690 6.545 0.557 1.00 0.00 17 GLU A O 20
ATOM 11668 N N . ALA A 1 18 ? -1.662 8.119 -0.663 1.00 0.00 18 ALA A N 20
ATOM 11669 C CA . ALA A 1 18 ? -1.279 9.305 0.161 1.00 0.00 18 ALA A CA 20
ATOM 11670 C C . ALA A 1 18 ? 0.247 9.524 0.176 1.00 0.00 18 ALA A C 20
ATOM 11671 O O . ALA A 1 18 ? 0.761 10.409 0.865 1.00 0.00 18 ALA A O 20
ATOM 11678 N N . VAL A 1 19 ? 0.947 8.733 -0.606 1.00 0.00 19 VAL A N 20
ATOM 11679 C CA . VAL A 1 19 ? 2.365 8.885 -0.834 1.00 0.00 19 VAL A CA 20
ATOM 11680 C C . VAL A 1 19 ? 2.529 9.402 -2.253 1.00 0.00 19 VAL A C 20
ATOM 11681 O O . VAL A 1 19 ? 3.476 10.084 -2.588 1.00 0.00 19 VAL A O 20
ATOM 11694 N N . ARG A 1 20 ? 1.510 9.123 -3.047 1.00 0.00 20 ARG A N 20
ATOM 11695 C CA . ARG A 1 20 ? 1.467 9.444 -4.472 1.00 0.00 20 ARG A CA 20
ATOM 11696 C C . ARG A 1 20 ? 1.508 10.962 -4.693 1.00 0.00 20 ARG A C 20
ATOM 11697 O O . ARG A 1 20 ? 2.031 11.435 -5.674 1.00 0.00 20 ARG A O 20
ATOM 11718 N N . CYS A 1 21 ? 0.898 11.695 -3.784 1.00 0.00 21 CYS A N 20
ATOM 11719 C CA . CYS A 1 21 ? 0.835 13.141 -3.870 1.00 0.00 21 CYS A CA 20
ATOM 11720 C C . CYS A 1 21 ? 1.780 13.777 -2.850 1.00 0.00 21 CYS A C 20
ATOM 11721 O O . CYS A 1 21 ? 1.969 14.976 -2.838 1.00 0.00 21 CYS A O 20
ATOM 11728 N N . PHE A 1 22 ? 2.407 12.948 -2.032 1.00 0.00 22 PHE A N 20
ATOM 11729 C CA . PHE A 1 22 ? 3.162 13.432 -0.880 1.00 0.00 22 PHE A CA 20
ATOM 11730 C C . PHE A 1 22 ? 4.398 14.231 -1.289 1.00 0.00 22 PHE A C 20
ATOM 11731 O O . PHE A 1 22 ? 4.594 15.360 -0.838 1.00 0.00 22 PHE A O 20
ATOM 11748 N N . ILE A 1 23 ? 5.202 13.662 -2.151 1.00 0.00 23 ILE A N 20
ATOM 11749 C CA . ILE A 1 23 ? 6.423 14.304 -2.582 1.00 0.00 23 ILE A CA 20
ATOM 11750 C C . ILE A 1 23 ? 6.091 15.342 -3.644 1.00 0.00 23 ILE A C 20
ATOM 11751 O O . ILE A 1 23 ? 6.771 16.363 -3.794 1.00 0.00 23 ILE A O 20
ATOM 11767 N N . GLU A 1 24 ? 5.022 15.091 -4.352 1.00 0.00 24 GLU A N 20
ATOM 11768 C CA . GLU A 1 24 ? 4.507 16.045 -5.326 1.00 0.00 24 GLU A CA 20
ATOM 11769 C C . GLU A 1 24 ? 4.149 17.340 -4.586 1.00 0.00 24 GLU A C 20
ATOM 11770 O O . GLU A 1 24 ? 4.529 18.452 -4.984 1.00 0.00 24 GLU A O 20
ATOM 11782 N N . CYS A 1 25 ? 3.452 17.176 -3.485 1.00 0.00 25 CYS A N 20
ATOM 11783 C CA . CYS A 1 25 ? 3.041 18.290 -2.642 1.00 0.00 25 CYS A CA 20
ATOM 11784 C C . CYS A 1 25 ? 4.232 18.865 -1.871 1.00 0.00 25 CYS A C 20
ATOM 11785 O O . CYS A 1 25 ? 4.178 19.991 -1.393 1.00 0.00 25 CYS A O 20
ATOM 11792 N N . LEU A 1 26 ? 5.312 18.096 -1.774 1.00 0.00 26 LEU A N 20
ATOM 11793 C CA . LEU A 1 26 ? 6.545 18.570 -1.147 1.00 0.00 26 LEU A CA 20
ATOM 11794 C C . LEU A 1 26 ? 7.134 19.684 -2.020 1.00 0.00 26 LEU A C 20
ATOM 11795 O O . LEU A 1 26 ? 7.836 20.577 -1.540 1.00 0.00 26 LEU A O 20
ATOM 11811 N N . LYS A 1 27 ? 6.819 19.624 -3.306 1.00 0.00 27 LYS A N 20
ATOM 11812 C CA . LYS A 1 27 ? 7.174 20.677 -4.227 1.00 0.00 27 LYS A CA 20
ATOM 11813 C C . LYS A 1 27 ? 6.178 21.813 -4.069 1.00 0.00 27 LYS A C 20
ATOM 11814 O O . LYS A 1 27 ? 6.526 22.898 -3.598 1.00 0.00 27 LYS A O 20
ATOM 11833 N N . GLY A 1 28 ? 4.932 21.547 -4.408 1.00 0.00 28 GLY A N 20
ATOM 11834 C CA . GLY A 1 28 ? 3.917 22.555 -4.264 1.00 0.00 28 GLY A CA 20
ATOM 11835 C C . GLY A 1 28 ? 2.774 22.363 -5.204 1.00 0.00 28 GLY A C 20
ATOM 11836 O O . GLY A 1 28 ? 2.602 23.135 -6.145 1.00 0.00 28 GLY A O 20
ATOM 11840 N N . ILE A 1 29 ? 2.005 21.343 -4.971 1.00 0.00 29 ILE A N 20
ATOM 11841 C CA . ILE A 1 29 ? 0.841 21.067 -5.717 1.00 0.00 29 ILE A CA 20
ATOM 11842 C C . ILE A 1 29 ? -0.246 20.738 -4.723 1.00 0.00 29 ILE A C 20
ATOM 11843 O O . ILE A 1 29 ? -0.131 19.839 -3.891 1.00 0.00 29 ILE A O 20
ATOM 11859 N N . GLY A 1 30 ? -1.172 21.569 -4.700 1.00 0.00 30 GLY A N 20
ATOM 11860 C CA . GLY A 1 30 ? -2.284 21.427 -3.812 1.00 0.00 30 GLY A CA 20
ATOM 11861 C C . GLY A 1 30 ? -3.401 20.615 -4.402 1.00 0.00 30 GLY A C 20
ATOM 11862 O O . GLY A 1 30 ? -3.997 21.024 -5.402 1.00 0.00 30 GLY A O 20
ATOM 11866 N N . HIS A 1 31 ? -3.662 19.454 -3.792 1.00 0.00 31 HIS A N 20
ATOM 11867 C CA . HIS A 1 31 ? -4.771 18.560 -4.163 1.00 0.00 31 HIS A CA 20
ATOM 11868 C C . HIS A 1 31 ? -4.770 18.219 -5.670 1.00 0.00 31 HIS A C 20
ATOM 11869 O O . HIS A 1 31 ? -5.555 18.747 -6.458 1.00 0.00 31 HIS A O 20
ATOM 11883 N N . LYS A 1 32 ? -3.830 17.392 -6.064 1.00 0.00 32 LYS A N 20
ATOM 11884 C CA . LYS A 1 32 ? -3.706 16.988 -7.465 1.00 0.00 32 LYS A CA 20
ATOM 11885 C C . LYS A 1 32 ? -4.331 15.612 -7.686 1.00 0.00 32 LYS A C 20
ATOM 11886 O O . LYS A 1 32 ? -4.712 15.246 -8.794 1.00 0.00 32 LYS A O 20
ATOM 11905 N N . TYR A 1 33 ? -4.468 14.884 -6.616 1.00 0.00 33 TYR A N 20
ATOM 11906 C CA . TYR A 1 33 ? -5.002 13.536 -6.646 1.00 0.00 33 TYR A CA 20
ATOM 11907 C C . TYR A 1 33 ? -6.256 13.504 -5.799 1.00 0.00 33 TYR A C 20
ATOM 11908 O O . TYR A 1 33 ? -6.348 14.272 -4.836 1.00 0.00 33 TYR A O 20
ATOM 11926 N N . PRO A 1 34 ? -7.212 12.607 -6.108 1.00 0.00 34 PRO A N 20
ATOM 11927 C CA . PRO A 1 34 ? -8.487 12.470 -5.369 1.00 0.00 34 PRO A CA 20
ATOM 11928 C C . PRO A 1 34 ? -8.297 12.308 -3.849 1.00 0.00 34 PRO A C 20
ATOM 11929 O O . PRO A 1 34 ? -9.052 12.846 -3.040 1.00 0.00 34 PRO A O 20
ATOM 11940 N N . PHE A 1 35 ? -7.278 11.594 -3.489 1.00 0.00 35 PHE A N 20
ATOM 11941 C CA . PHE A 1 35 ? -6.974 11.276 -2.106 1.00 0.00 35 PHE A CA 20
ATOM 11942 C C . PHE A 1 35 ? -5.873 12.173 -1.553 1.00 0.00 35 PHE A C 20
ATOM 11943 O O . PHE A 1 35 ? -5.334 11.922 -0.483 1.00 0.00 35 PHE A O 20
ATOM 11960 N N . CYS A 1 36 ? -5.543 13.208 -2.269 1.00 0.00 36 CYS A N 20
ATOM 11961 C CA . CYS A 1 36 ? -4.490 14.098 -1.839 1.00 0.00 36 CYS A CA 20
ATOM 11962 C C . CYS A 1 36 ? -5.054 15.191 -0.973 1.00 0.00 36 CYS A C 20
ATOM 11963 O O . CYS A 1 36 ? -5.771 16.078 -1.443 1.00 0.00 36 CYS A O 20
ATOM 11970 N N . HIS A 1 37 ? -4.743 15.127 0.287 1.00 0.00 37 HIS A N 20
ATOM 11971 C CA . HIS A 1 37 ? -5.240 16.087 1.236 1.00 0.00 37 HIS A CA 20
ATOM 11972 C C . HIS A 1 37 ? -4.193 17.136 1.543 1.00 0.00 37 HIS A C 20
ATOM 11973 O O . HIS A 1 37 ? -4.390 17.996 2.403 1.00 0.00 37 HIS A O 20
ATOM 11987 N N . CYS A 1 38 ? -3.106 17.085 0.832 1.00 0.00 38 CYS A N 20
ATOM 11988 C CA . CYS A 1 38 ? -2.032 18.023 1.025 1.00 0.00 38 CYS A CA 20
ATOM 11989 C C . CYS A 1 38 ? -2.245 19.235 0.123 1.00 0.00 38 CYS A C 20
ATOM 11990 O O . CYS A 1 38 ? -2.476 19.090 -1.093 1.00 0.00 38 CYS A O 20
ATOM 11997 N N . ARG A 1 39 ? -2.230 20.414 0.715 1.00 0.00 39 ARG A N 20
ATOM 11998 C CA . ARG A 1 39 ? -2.372 21.676 -0.007 1.00 0.00 39 ARG A CA 20
ATOM 11999 C C . ARG A 1 39 ? -1.468 22.717 0.618 1.00 0.00 39 ARG A C 20
ATOM 12000 O O . ARG A 1 39 ? -0.812 22.436 1.631 1.00 0.00 39 ARG A O 20
#

Radius of gyration: 11.33 Å; Cα contacts (8 Å, |Δi|>4): 41; chains: 1; bounding box: 15×33×19 Å

Solvent-accessible surface area: 3537 Å² total; per-residue (Å²): 245,67,173,59,80,130,12,66,106,146,49,156,154,116,24,65,57,64,64,84,10,128,78,21,51,136,143,56,57,28,126,135,42,121,62,0,145,12,271

Nearest PDB structures (foldseek):
  2naw-assembly1_A  TM=6.622E-01  e=1.334E-04  unclassified
  2naw-assembly1_A  TM=6.283E-01  e=1.140E-04  unclassified
  2naw-assembly1_A  TM=1.026E+00  e=1.916E-07  unclassified
  2naw-assembly1_A  TM=5.879E-01  e=6.258E-05  unclassified
  2naw-assembly1_A  TM=6.770E-01  e=1.346E-04  unclassified

Sequence (39 aa):
HGEGTFTSDLSKQMEEEAVRCFIECLKGIGHKYPFCHCRHGEGTFTSDLSKQMEEEAVRCFIECLKGIGHKYPFCHCRHGEGTFTSDLSKQMEEEAVRCFIECLKGIGHKYPFCHCRHGEGTFTSDLSKQMEEEAVRCFIECLKGIGHKYPFCHCRHGEGTFTSDLSKQMEEEAVRCFIECLKGIGHKYPFCHCRHGEGTFTSDLSKQMEEEAVRCFIECLKGIGHKYPFCHCRHGEGTFTSDLSKQMEEEAVRCFIECLKGIGHKYPFCHCRHGEGTFTSDLSKQMEEEAVRCFIECLKGIGHKYPFCHCRHGEGTFTSDLSKQMEEEAVRCFIECLKGIGHKYPFCHCRHGEGTFTSDLSKQMEEEAVRCFIECLKGIGHKYPFCHCRHGEGTFTSDLSKQMEEEAVRCFIECLKGIGHKYPFCHCRHGEGTFTSDLSKQMEEEAVRCFIECLKGIGHKYPFCHCRHGEGTFTSDLSKQMEEEAVRCFIECLKGIGHKYPFCHCRHGEGTFTSDLSKQMEEEAVRCFIECLKGIGHKYPFCHCRHGEGTFTSDLSKQMEEEAVRCFIECLKGIGHKYPFCHCRHGEGTFTSDLSKQMEEEAVRCFIECLKGIGHKYPFCHCRHGEGTFTSDLSKQMEEEAVRCFIECLKGIGHKYPFCHCRHGEGTFTSDLSKQMEEEAVRCFIECLKGIGHKYPFCHCRHGEGTFTSDLSKQMEEEAVRCFIECLKGIGHKYPFCHCRHGEGTFTSDLSKQMEEEAVRCFIECLKGIGHKYPFCHCR

Foldseek 3Di:
DADDDQDDCVVDDDNDPLVVCVRVCVVPDDCPDPPHNRD

Secondary structure (DSSP, 8-state):
------BSSSSSSSB-TTTTTHHHHHH---S-STT----